Protein AF-0000000084718326 (afdb_homodimer)

Organism: Cystobacter fuscus (strain ATCC 25194 / DSM 2262 / NBRC 100088 / M29) (NCBI:txid1242864)

Structure (mmCIF, N/CA/C/O backbone):
data_AF-0000000084718326-model_v1
#
loop_
_entity.id
_entity.type
_entity.pdbx_description
1 polymer 'Peptidase M28'
#
loop_
_atom_site.group_PDB
_atom_site.id
_atom_site.type_symbol
_atom_site.label_atom_id
_atom_site.label_alt_id
_atom_site.label_comp_id
_atom_site.label_asym_id
_atom_site.label_entity_id
_atom_site.label_seq_id
_atom_site.pdbx_PDB_ins_code
_atom_site.Cartn_x
_atom_site.Cartn_y
_atom_site.Cartn_z
_atom_site.occupancy
_atom_site.B_iso_or_equiv
_atom_site.auth_seq_id
_atom_site.auth_comp_id
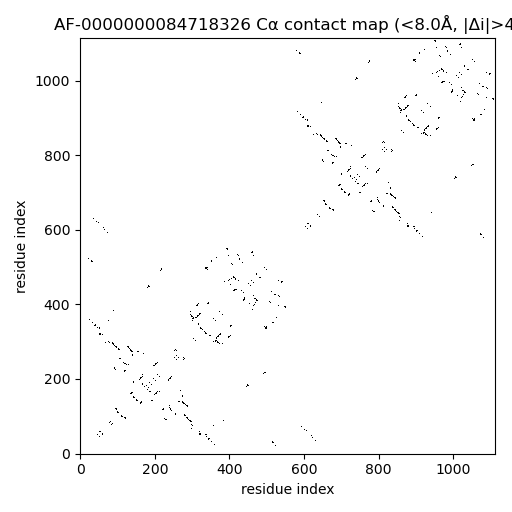_atom_site.auth_asym_id
_atom_site.auth_atom_id
_atom_site.pdbx_PDB_model_num
ATOM 1 N N . MET A 1 1 ? 69.438 -45 -47.719 1 23.23 1 MET A N 1
ATOM 2 C CA . MET A 1 1 ? 68.438 -45.438 -46.719 1 23.23 1 MET A CA 1
ATOM 3 C C . MET A 1 1 ? 68.25 -44.344 -45.688 1 23.23 1 MET A C 1
ATOM 5 O O . MET A 1 1 ? 68.75 -44.406 -44.562 1 23.23 1 MET A O 1
ATOM 9 N N . LYS A 1 2 ? 68.438 -43.062 -46.219 1 29.95 2 LYS A N 1
ATOM 10 C CA . LYS A 1 2 ? 68.375 -41.75 -45.594 1 29.95 2 LYS A CA 1
ATOM 11 C C . LYS A 1 2 ? 67.062 -41.531 -44.875 1 29.95 2 LYS A C 1
ATOM 13 O O . LYS A 1 2 ? 66 -41.469 -45.5 1 29.95 2 LYS A O 1
ATOM 18 N N . ARG A 1 3 ? 67 -42.156 -43.594 1 30.72 3 ARG A N 1
ATOM 19 C CA . ARG A 1 3 ? 65.812 -42.25 -42.656 1 30.72 3 ARG A CA 1
ATOM 20 C C . ARG A 1 3 ? 65.312 -40.875 -42.281 1 30.72 3 ARG A C 1
ATOM 22 O O . ARG A 1 3 ? 66.062 -40.031 -41.812 1 30.72 3 ARG A O 1
ATOM 29 N N . LEU A 1 4 ? 64.375 -40.375 -42.969 1 36.91 4 LEU A N 1
ATOM 30 C CA . LEU A 1 4 ? 63.688 -39.094 -42.781 1 36.91 4 LEU A CA 1
ATOM 31 C C . LEU A 1 4 ? 63.062 -39.031 -41.406 1 36.91 4 LEU A C 1
ATOM 33 O O . LEU A 1 4 ? 62.344 -39.938 -41 1 36.91 4 LEU A O 1
ATOM 37 N N . PRO A 1 5 ? 63.688 -38.281 -40.438 1 38.78 5 PRO A N 1
ATOM 38 C CA . PRO A 1 5 ? 63.188 -38.094 -39.062 1 38.78 5 PRO A CA 1
ATOM 39 C C . PRO A 1 5 ? 61.781 -37.531 -39 1 38.78 5 PRO A C 1
ATOM 41 O O . PRO A 1 5 ? 61.406 -36.688 -39.812 1 38.78 5 PRO A O 1
ATOM 44 N N . LEU A 1 6 ? 60.781 -38.375 -38.719 1 34.12 6 LEU A N 1
ATOM 45 C CA . LEU A 1 6 ? 59.375 -38.062 -38.469 1 34.12 6 LEU A CA 1
ATOM 46 C C . LEU A 1 6 ? 59.219 -37 -37.375 1 34.12 6 LEU A C 1
ATOM 48 O O . LEU A 1 6 ? 59.688 -37.219 -36.25 1 34.12 6 LEU A O 1
ATOM 52 N N . LEU A 1 7 ? 59.156 -35.688 -37.719 1 36.22 7 LEU A N 1
ATOM 53 C CA . LEU A 1 7 ? 58.875 -34.531 -36.875 1 36.22 7 LEU A CA 1
ATOM 54 C C . LEU A 1 7 ? 57.562 -34.719 -36.125 1 36.22 7 LEU A C 1
ATOM 56 O O . LEU A 1 7 ? 56.531 -34.906 -36.75 1 36.22 7 LEU A O 1
ATOM 60 N N . LEU A 1 8 ? 57.594 -35.281 -34.844 1 34.69 8 LEU A N 1
ATOM 61 C CA . LEU A 1 8 ? 56.5 -35.406 -33.875 1 34.69 8 LEU A CA 1
ATOM 62 C C . LEU A 1 8 ? 55.938 -34.031 -33.562 1 34.69 8 LEU A C 1
ATOM 64 O O . LEU A 1 8 ? 56.625 -33.156 -33 1 34.69 8 LEU A O 1
ATOM 68 N N . ALA A 1 9 ? 55 -33.469 -34.375 1 39.62 9 ALA A N 1
ATOM 69 C CA . ALA A 1 9 ? 54.25 -32.281 -34.031 1 39.62 9 ALA A CA 1
ATOM 70 C C . ALA A 1 9 ? 53.5 -32.438 -32.719 1 39.62 9 ALA A C 1
ATOM 72 O O . ALA A 1 9 ? 52.75 -33.406 -32.531 1 39.62 9 ALA A O 1
ATOM 73 N N . PRO A 1 10 ? 54 -31.922 -31.547 1 38.16 10 PRO A N 1
ATOM 74 C CA . PRO A 1 10 ? 53.25 -31.953 -30.297 1 38.16 10 PRO A CA 1
ATOM 75 C C . PRO A 1 10 ? 51.875 -31.297 -30.391 1 38.16 10 PRO A C 1
ATOM 77 O O . PRO A 1 10 ? 51.75 -30.203 -30.969 1 38.16 10 PRO A O 1
ATOM 80 N N . LEU A 1 11 ? 50.781 -32.062 -30.578 1 35.03 11 LEU A N 1
ATOM 81 C CA . LEU A 1 11 ? 49.406 -31.594 -30.469 1 35.03 11 LEU A CA 1
ATOM 82 C C . LEU A 1 11 ? 49.156 -30.938 -29.109 1 35.03 11 LEU A C 1
ATOM 84 O O . LEU A 1 11 ? 49.219 -31.594 -28.078 1 35.03 11 LEU A O 1
ATOM 88 N N . VAL A 1 12 ? 49.531 -29.672 -28.938 1 37.91 12 VAL A N 1
ATOM 89 C CA . VAL A 1 12 ? 49.094 -28.891 -27.781 1 37.91 12 VAL A CA 1
ATOM 90 C C . VAL A 1 12 ? 47.594 -28.906 -27.672 1 37.91 12 VAL A C 1
ATOM 92 O O . VAL A 1 12 ? 46.875 -28.391 -28.547 1 37.91 12 VAL A O 1
ATOM 95 N N . LEU A 1 13 ? 47 -30 -27.172 1 33.09 13 LEU A N 1
ATOM 96 C CA . LEU A 1 13 ? 45.625 -29.969 -26.734 1 33.09 13 LEU A CA 1
ATOM 97 C C . LEU A 1 13 ? 45.375 -28.797 -25.797 1 33.09 13 LEU A C 1
ATOM 99 O O . LEU A 1 13 ? 45.906 -28.766 -24.688 1 33.09 13 LEU A O 1
ATOM 103 N N . LEU A 1 14 ? 45.188 -27.594 -26.297 1 34.19 14 LEU A N 1
ATOM 104 C CA . LEU A 1 14 ? 44.594 -26.516 -25.516 1 34.19 14 LEU A CA 1
ATOM 105 C C . LEU A 1 14 ? 43.344 -26.984 -24.781 1 34.19 14 LEU A C 1
ATOM 107 O O . LEU A 1 14 ? 42.344 -27.281 -25.422 1 34.19 14 LEU A O 1
ATOM 111 N N . ALA A 1 15 ? 43.5 -27.656 -23.688 1 35.12 15 ALA A N 1
ATOM 112 C CA . ALA A 1 15 ? 42.406 -27.828 -22.766 1 35.12 15 ALA A CA 1
ATOM 113 C C . ALA A 1 15 ? 41.688 -26.5 -22.484 1 35.12 15 ALA A C 1
ATOM 115 O O . ALA A 1 15 ? 42.25 -25.641 -21.781 1 35.12 15 ALA A O 1
ATOM 116 N N . SER A 1 16 ? 41.031 -26.031 -23.422 1 33.62 16 SER A N 1
ATOM 117 C CA . SER A 1 16 ? 40.062 -25.031 -22.984 1 33.62 16 SER A CA 1
ATOM 118 C C . SER A 1 16 ? 39.25 -25.531 -21.797 1 33.62 16 SER A C 1
ATOM 120 O O . SER A 1 16 ? 38.344 -26.344 -21.969 1 33.62 16 SER A O 1
ATOM 122 N N . ALA A 1 17 ? 39.844 -25.922 -20.703 1 38.16 17 ALA A N 1
ATOM 123 C CA . ALA A 1 17 ? 39 -26.141 -19.547 1 38.16 17 ALA A CA 1
ATOM 124 C C . ALA A 1 17 ? 37.875 -25.094 -19.469 1 38.16 17 ALA A C 1
ATOM 126 O O . ALA A 1 17 ? 38.156 -23.891 -19.469 1 38.16 17 ALA A O 1
ATOM 127 N N . ALA A 1 18 ? 36.719 -25.359 -19.844 1 39.72 18 ALA A N 1
ATOM 128 C CA . ALA A 1 18 ? 35.5 -24.625 -19.484 1 39.72 18 ALA A CA 1
ATOM 129 C C . ALA A 1 18 ? 35.562 -24.172 -18.031 1 39.72 18 ALA A C 1
ATOM 131 O O . ALA A 1 18 ? 35.375 -24.969 -17.109 1 39.72 18 ALA A O 1
ATOM 132 N N . ARG A 1 19 ? 36.438 -23.344 -17.531 1 41.5 19 ARG A N 1
ATOM 133 C CA . ARG A 1 19 ? 36.438 -22.766 -16.203 1 41.5 19 ARG A CA 1
ATOM 134 C C . ARG A 1 19 ? 35 -22.422 -15.766 1 41.5 19 ARG A C 1
ATOM 136 O O . ARG A 1 19 ? 34.312 -21.641 -16.422 1 41.5 19 ARG A O 1
ATOM 143 N N . ALA A 1 20 ? 34.406 -23.297 -15.141 1 49.53 20 ALA A N 1
ATOM 144 C CA . ALA A 1 20 ? 33.188 -22.922 -14.414 1 49.53 20 ALA A CA 1
ATOM 145 C C . ALA A 1 20 ? 33.25 -21.469 -13.922 1 49.53 20 ALA A C 1
ATOM 147 O O . ALA A 1 20 ? 34.156 -21.125 -13.133 1 49.53 20 ALA A O 1
ATOM 148 N N . GLN A 1 21 ? 32.781 -20.531 -14.688 1 64.25 21 GLN A N 1
ATOM 149 C CA . GLN A 1 21 ? 32.906 -19.109 -14.391 1 64.25 21 GLN A CA 1
ATOM 150 C C . GLN A 1 21 ? 32.469 -18.797 -12.961 1 64.25 21 GLN A C 1
ATOM 152 O O . GLN A 1 21 ? 31.328 -19.062 -12.586 1 64.25 21 GLN A O 1
ATOM 157 N N . SER A 1 22 ? 33.375 -18.688 -12.008 1 82.38 22 SER A N 1
ATOM 158 C CA . SER A 1 22 ? 33.188 -18.281 -10.617 1 82.38 22 SER A CA 1
ATOM 159 C C . SER A 1 22 ? 32.312 -17.031 -10.523 1 82.38 22 SER A C 1
ATOM 161 O O . SER A 1 22 ? 32.312 -16.203 -11.43 1 82.38 22 SER A O 1
ATOM 163 N N . THR A 1 23 ? 31.297 -17.047 -9.609 1 93.31 23 THR A N 1
ATOM 164 C CA . THR A 1 23 ? 30.438 -15.883 -9.352 1 93.31 23 THR A CA 1
ATOM 165 C C . THR A 1 23 ? 31.281 -14.633 -9.117 1 93.31 23 THR A C 1
ATOM 167 O O . THR A 1 23 ? 32.188 -14.641 -8.273 1 93.31 23 THR A O 1
ATOM 170 N N . PRO A 1 24 ? 31.125 -13.641 -9.883 1 96.12 24 PRO A N 1
ATOM 171 C CA . PRO A 1 24 ? 31.859 -12.391 -9.672 1 96.12 24 PRO A CA 1
ATOM 172 C C . PRO A 1 24 ? 31.672 -11.828 -8.258 1 96.12 24 PRO A C 1
ATOM 174 O O . PRO A 1 24 ? 30.594 -11.969 -7.68 1 96.12 24 PRO A O 1
ATOM 177 N N . PRO A 1 25 ? 32.719 -11.141 -7.719 1 97 25 PRO A N 1
ATOM 178 C CA . PRO A 1 25 ? 32.625 -10.602 -6.359 1 97 25 PRO A CA 1
ATOM 179 C C . PRO A 1 25 ? 31.453 -9.664 -6.156 1 97 25 PRO A C 1
ATOM 181 O O . PRO A 1 25 ? 30.812 -9.68 -5.098 1 97 25 PRO A O 1
ATOM 184 N N . ALA A 1 26 ? 31.125 -8.836 -7.121 1 97.69 26 ALA A N 1
ATOM 185 C CA . ALA A 1 26 ? 30.016 -7.906 -7.008 1 97.69 26 ALA A CA 1
ATOM 186 C C . ALA A 1 26 ? 28.688 -8.648 -6.848 1 97.69 26 ALA A C 1
ATOM 188 O O . ALA A 1 26 ? 27.812 -8.219 -6.09 1 97.69 26 ALA A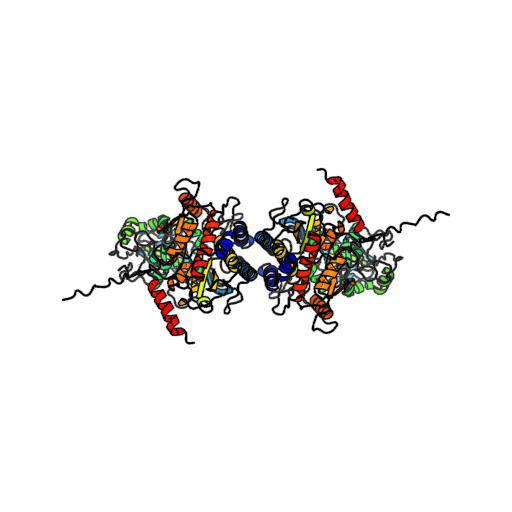 O 1
ATOM 189 N N . GLU A 1 27 ? 28.562 -9.711 -7.578 1 98.06 27 GLU A N 1
ATOM 190 C CA . GLU A 1 27 ? 27.344 -10.516 -7.477 1 98.06 27 GLU A CA 1
ATOM 191 C C . GLU A 1 27 ? 27.281 -11.234 -6.133 1 98.06 27 GLU A C 1
ATOM 193 O O . GLU A 1 27 ? 26.203 -11.367 -5.551 1 98.06 27 GLU A O 1
ATOM 198 N N . LYS A 1 28 ? 28.438 -11.719 -5.625 1 97.5 28 LYS A N 1
ATOM 199 C CA . LYS A 1 28 ? 28.469 -12.328 -4.301 1 97.5 28 LYS A CA 1
ATOM 200 C C . LYS A 1 28 ? 28.062 -11.336 -3.221 1 97.5 28 LYS A C 1
ATOM 202 O O . LYS A 1 28 ? 27.297 -11.68 -2.312 1 97.5 28 LYS A O 1
ATOM 207 N N . ALA A 1 29 ? 28.578 -10.117 -3.348 1 97.56 29 ALA A N 1
ATOM 208 C CA . ALA A 1 29 ? 28.25 -9.07 -2.387 1 97.56 29 ALA A CA 1
ATOM 209 C C . ALA A 1 29 ? 26.766 -8.734 -2.441 1 97.56 29 ALA A C 1
ATOM 211 O O . ALA A 1 29 ? 26.125 -8.547 -1.402 1 97.56 29 ALA A O 1
ATOM 212 N N . ALA A 1 30 ? 26.219 -8.586 -3.65 1 98 30 ALA A N 1
ATOM 213 C CA . ALA A 1 30 ? 24.781 -8.312 -3.816 1 98 30 ALA A CA 1
ATOM 214 C C . ALA A 1 30 ? 23.938 -9.438 -3.221 1 98 30 ALA A C 1
ATOM 216 O O . ALA A 1 30 ? 22.938 -9.18 -2.559 1 98 30 ALA A O 1
ATOM 217 N N . ALA A 1 31 ? 24.344 -10.68 -3.469 1 98.12 31 ALA A N 1
ATOM 218 C CA . ALA A 1 31 ? 23.625 -11.828 -2.912 1 98.12 31 ALA A CA 1
ATOM 219 C C . ALA A 1 31 ? 23.641 -11.789 -1.387 1 98.12 31 ALA A C 1
ATOM 221 O O . ALA A 1 31 ? 22.625 -12.102 -0.746 1 98.12 31 ALA A O 1
ATOM 222 N N . ARG A 1 32 ? 24.75 -11.414 -0.771 1 96.69 32 ARG A N 1
ATOM 223 C CA . ARG A 1 32 ? 24.891 -11.352 0.68 1 96.69 32 ARG A CA 1
ATOM 224 C C . ARG A 1 32 ? 24.047 -10.234 1.274 1 96.69 32 ARG A C 1
ATOM 226 O O . ARG A 1 32 ? 23.672 -10.289 2.449 1 96.69 32 ARG A O 1
ATOM 233 N N . SER A 1 33 ? 23.719 -9.258 0.434 1 96.62 33 SER A N 1
ATOM 234 C CA . SER A 1 33 ? 22.984 -8.102 0.922 1 96.62 33 SER A CA 1
ATOM 235 C C . SER A 1 33 ? 21.484 -8.414 1.039 1 96.62 33 SER A C 1
ATOM 237 O O . SER A 1 33 ? 20.734 -7.652 1.641 1 96.62 33 SER A O 1
ATOM 239 N N . LEU A 1 34 ? 21.062 -9.516 0.411 1 98 34 LEU A N 1
ATOM 240 C CA . LEU A 1 34 ? 19.672 -9.93 0.571 1 98 34 LEU A CA 1
ATOM 241 C C . LEU A 1 34 ? 19.344 -10.188 2.039 1 98 34 LEU A C 1
ATOM 243 O O . LEU A 1 34 ? 20.172 -10.703 2.783 1 98 34 LEU A O 1
ATOM 247 N N . ASP A 1 35 ? 18.094 -9.797 2.48 1 97.06 35 ASP A N 1
ATOM 248 C CA . ASP A 1 35 ? 17.812 -9.758 3.91 1 97.06 35 ASP A CA 1
ATOM 249 C C . ASP A 1 35 ? 16.406 -10.289 4.207 1 97.06 35 ASP A C 1
ATOM 251 O O . ASP A 1 35 ? 15.445 -9.953 3.514 1 97.06 35 ASP A O 1
ATOM 255 N N . ALA A 1 36 ? 16.359 -11.133 5.258 1 97.69 36 ALA A N 1
ATOM 256 C CA . ALA A 1 36 ? 15.094 -11.758 5.652 1 97.69 36 ALA A CA 1
ATOM 257 C C . ALA A 1 36 ? 14.094 -10.703 6.137 1 97.69 36 ALA A C 1
ATOM 259 O O . ALA A 1 36 ? 12.891 -10.844 5.926 1 97.69 36 ALA A O 1
ATOM 260 N N . SER A 1 37 ? 14.547 -9.641 6.75 1 97.19 37 SER A N 1
ATOM 261 C CA . SER A 1 37 ? 13.656 -8.609 7.266 1 97.19 37 SER A CA 1
ATOM 262 C C . SER A 1 37 ? 12.93 -7.887 6.133 1 97.19 37 SER A C 1
ATOM 264 O O . SER A 1 37 ? 11.781 -7.473 6.285 1 97.19 37 SER A O 1
ATOM 266 N N . ARG A 1 38 ? 13.625 -7.684 5.027 1 98.31 38 ARG A N 1
ATOM 267 C CA . ARG A 1 38 ? 12.992 -7.055 3.873 1 98.31 38 ARG A CA 1
ATOM 268 C C . ARG A 1 38 ? 11.969 -7.984 3.23 1 98.31 38 ARG A C 1
ATOM 270 O O . ARG A 1 38 ? 10.906 -7.539 2.795 1 98.31 38 ARG A O 1
ATOM 277 N N . LEU A 1 39 ? 12.312 -9.32 3.18 1 98.75 39 LEU A N 1
ATOM 278 C CA . LEU A 1 39 ? 11.32 -10.281 2.725 1 98.75 39 LEU A CA 1
ATOM 279 C C . LEU A 1 39 ? 10.055 -10.203 3.572 1 98.75 39 LEU A C 1
ATOM 281 O O . LEU A 1 39 ? 8.953 -10.086 3.037 1 98.75 39 LEU A O 1
ATOM 285 N N . ARG A 1 40 ? 10.258 -10.273 4.863 1 98.38 40 ARG A N 1
ATOM 286 C CA . ARG A 1 40 ? 9.133 -10.25 5.789 1 98.38 40 ARG A CA 1
ATOM 287 C C . ARG A 1 40 ? 8.312 -8.977 5.625 1 98.38 40 ARG A C 1
ATOM 289 O O . ARG A 1 40 ? 7.078 -9.016 5.684 1 98.38 40 ARG A O 1
ATOM 296 N N . ALA A 1 41 ? 8.969 -7.809 5.445 1 98.56 41 ALA A N 1
ATOM 297 C CA . ALA A 1 41 ? 8.273 -6.535 5.285 1 98.56 41 ALA A CA 1
ATOM 298 C C . ALA A 1 41 ? 7.316 -6.578 4.098 1 98.56 41 ALA A C 1
ATOM 300 O O . ALA A 1 41 ? 6.152 -6.184 4.219 1 98.56 41 ALA A O 1
ATOM 301 N N . HIS A 1 42 ? 7.801 -7.031 2.924 1 98.88 42 HIS A N 1
ATOM 302 C CA . HIS A 1 42 ? 6.961 -7.133 1.735 1 98.88 42 HIS A CA 1
ATOM 303 C C . HIS A 1 42 ? 5.809 -8.102 1.961 1 98.88 42 HIS A C 1
ATOM 305 O O . HIS A 1 42 ? 4.672 -7.832 1.56 1 98.88 42 HIS A O 1
ATOM 311 N N . ILE A 1 43 ? 6.098 -9.258 2.602 1 98.94 43 ILE A N 1
ATOM 312 C CA . ILE A 1 43 ? 5.082 -10.289 2.814 1 98.94 43 ILE A CA 1
ATOM 313 C C . ILE A 1 43 ? 3.984 -9.742 3.729 1 98.94 43 ILE A C 1
ATOM 315 O O . ILE A 1 43 ? 2.795 -9.914 3.451 1 98.94 43 ILE A O 1
ATOM 319 N N . GLU A 1 44 ? 4.359 -9.094 4.801 1 98.62 44 GLU A N 1
ATOM 320 C CA . GLU A 1 44 ? 3.395 -8.547 5.754 1 98.62 44 GLU A CA 1
ATOM 321 C C . GLU A 1 44 ? 2.482 -7.52 5.09 1 98.62 44 GLU A C 1
ATOM 323 O O . GLU A 1 44 ? 1.295 -7.438 5.406 1 98.62 44 GLU A O 1
ATOM 328 N N . PHE A 1 45 ? 2.99 -6.691 4.191 1 98.81 45 PHE A N 1
ATOM 329 C CA . PHE A 1 45 ? 2.146 -5.746 3.475 1 98.81 45 PHE A CA 1
ATOM 330 C C . PHE A 1 45 ? 1.185 -6.473 2.543 1 98.81 45 PHE A C 1
ATOM 332 O O . PHE A 1 45 ? -0.03 -6.281 2.621 1 98.81 45 PHE A O 1
ATOM 339 N N . LEU A 1 46 ? 1.708 -7.375 1.675 1 98.94 46 LEU A N 1
ATOM 340 C CA . LEU A 1 46 ? 0.943 -8 0.603 1 98.94 46 LEU A CA 1
ATOM 341 C C . LEU A 1 46 ? -0.072 -8.992 1.166 1 98.94 46 LEU A C 1
ATOM 343 O O . LEU A 1 46 ? -1.12 -9.227 0.561 1 98.94 46 LEU A O 1
ATOM 347 N N . ALA A 1 47 ? 0.21 -9.586 2.33 1 98.81 47 ALA A N 1
ATOM 348 C CA . ALA A 1 47 ? -0.671 -10.586 2.918 1 98.81 47 ALA A CA 1
ATOM 349 C C . ALA A 1 47 ? -1.554 -9.977 4 1 98.81 47 ALA A C 1
ATOM 351 O O . ALA A 1 47 ? -2.217 -10.695 4.754 1 98.81 47 ALA A O 1
ATOM 352 N N . SER A 1 48 ? -1.545 -8.617 4.137 1 98.62 48 SER A N 1
ATOM 353 C CA . SER A 1 48 ? -2.365 -7.941 5.137 1 98.62 48 SER A CA 1
ATOM 354 C C . SER A 1 48 ? -3.852 -8.117 4.84 1 98.62 48 SER A C 1
ATOM 356 O O . SER A 1 48 ? -4.258 -8.141 3.678 1 98.62 48 SER A O 1
ATOM 358 N N . ASP A 1 49 ? -4.676 -8.156 5.902 1 98.19 49 ASP A N 1
ATOM 359 C CA . ASP A 1 49 ? -6.129 -8.156 5.758 1 98.19 49 ASP A CA 1
ATOM 360 C C . ASP A 1 49 ? -6.598 -6.957 4.938 1 98.19 49 ASP A C 1
ATOM 362 O O . ASP A 1 49 ? -7.613 -7.031 4.246 1 98.19 49 ASP A O 1
ATOM 366 N N . LEU A 1 50 ? -5.855 -5.91 4.961 1 98.38 50 LEU A N 1
ATOM 367 C CA . LEU A 1 50 ? -6.234 -4.668 4.297 1 98.38 50 LEU A CA 1
ATOM 368 C C . LEU A 1 50 ? -6.242 -4.84 2.781 1 98.38 50 LEU A C 1
ATOM 370 O O . LEU A 1 50 ? -6.848 -4.039 2.064 1 98.38 50 LEU A O 1
ATOM 374 N N . LEU A 1 51 ? -5.559 -5.844 2.254 1 98.69 51 LEU A N 1
ATOM 375 C CA . LEU A 1 51 ? -5.551 -6.086 0.814 1 98.69 51 LEU A CA 1
ATOM 376 C C . LEU A 1 51 ? -6.598 -7.125 0.431 1 98.69 51 LEU A C 1
ATOM 378 O O . LEU A 1 51 ? -6.703 -7.504 -0.737 1 98.69 51 LEU A O 1
ATOM 382 N N . GLU A 1 52 ? -7.293 -7.699 1.37 1 97.69 52 GLU A N 1
ATOM 383 C CA . GLU A 1 52 ? -8.5 -8.5 1.188 1 97.69 52 GLU A CA 1
ATOM 384 C C . GLU A 1 52 ? -8.227 -9.727 0.323 1 97.69 52 GLU A C 1
ATOM 386 O O . GLU A 1 52 ? -9.039 -10.086 -0.533 1 97.69 52 GLU A O 1
ATOM 391 N N . GLY A 1 53 ? -7.039 -10.297 0.453 1 98.12 53 GLY A N 1
ATOM 392 C CA . GLY A 1 53 ? -6.73 -11.578 -0.173 1 98.12 53 GLY A CA 1
ATOM 393 C C . GLY A 1 53 ? -6.355 -11.453 -1.637 1 98.12 53 GLY A C 1
ATOM 394 O O . GLY A 1 53 ? -6.195 -12.453 -2.332 1 98.12 53 GLY A O 1
ATOM 395 N N . ARG A 1 54 ? -6.316 -10.266 -2.234 1 98.5 54 ARG A N 1
ATOM 396 C CA . ARG A 1 54 ? -5.805 -9.945 -3.564 1 98.5 54 ARG A CA 1
ATOM 397 C C . ARG A 1 54 ? -6.508 -10.773 -4.633 1 98.5 54 ARG A C 1
ATOM 399 O O . ARG A 1 54 ? -5.863 -11.266 -5.562 1 98.5 54 ARG A O 1
ATOM 406 N N . GLY A 1 55 ? -7.832 -10.961 -4.512 1 97.19 55 GLY A N 1
ATOM 407 C CA . GLY A 1 55 ? -8.578 -11.609 -5.57 1 97.19 55 GLY A CA 1
ATOM 408 C C . GLY A 1 55 ? -8.547 -10.852 -6.883 1 97.19 55 GLY A C 1
ATOM 409 O O . GLY A 1 55 ? -8.578 -9.617 -6.895 1 97.19 55 GLY A O 1
ATOM 410 N N . PRO A 1 56 ? -8.398 -11.539 -8.008 1 96.62 56 PRO A N 1
ATOM 411 C CA . PRO A 1 56 ? -8.328 -10.852 -9.297 1 96.62 56 PRO A CA 1
ATOM 412 C C . PRO A 1 56 ? -9.461 -9.859 -9.508 1 96.62 56 PRO A C 1
ATOM 414 O O . PRO A 1 56 ? -10.625 -10.172 -9.227 1 96.62 56 PRO A O 1
ATOM 417 N N . GLY A 1 57 ? -9.078 -8.688 -9.977 1 95.75 57 GLY A N 1
ATOM 418 C CA . GLY A 1 57 ? -10.047 -7.672 -10.344 1 95.75 57 GLY A CA 1
ATOM 419 C C . GLY A 1 57 ? -10.641 -6.953 -9.148 1 95.75 57 GLY A C 1
ATOM 420 O O . GLY A 1 57 ? -11.562 -6.145 -9.297 1 95.75 57 GLY A O 1
ATOM 421 N N . THR A 1 58 ? -10.242 -7.246 -7.938 1 96.44 58 THR A N 1
ATOM 422 C CA . THR A 1 58 ? -10.75 -6.602 -6.73 1 96.44 58 THR A CA 1
ATOM 423 C C . THR A 1 58 ? -9.867 -5.418 -6.336 1 96.44 58 THR A C 1
ATOM 425 O O . THR A 1 58 ? -8.82 -5.188 -6.945 1 96.44 58 THR A O 1
ATOM 428 N N . ARG A 1 59 ? -10.328 -4.664 -5.328 1 96.62 59 ARG A N 1
ATOM 429 C CA . ARG A 1 59 ? -9.531 -3.568 -4.781 1 96.62 59 ARG A CA 1
ATOM 430 C C . ARG A 1 59 ? -8.203 -4.074 -4.227 1 96.62 59 ARG A C 1
ATOM 432 O O . ARG A 1 59 ? -7.176 -3.414 -4.367 1 96.62 59 ARG A O 1
ATOM 439 N N . GLY A 1 60 ? -8.25 -5.234 -3.535 1 98.25 60 GLY A N 1
ATOM 440 C CA . GLY A 1 60 ? -7.008 -5.816 -3.043 1 98.25 60 GLY A CA 1
ATOM 441 C C . GLY A 1 60 ? -6.02 -6.137 -4.148 1 98.25 60 GLY A C 1
ATOM 442 O O . GLY A 1 60 ? -4.812 -5.934 -3.984 1 98.25 60 GLY A O 1
ATOM 443 N N . ASP A 1 61 ? -6.539 -6.637 -5.301 1 98.31 61 ASP A N 1
ATOM 444 C CA . ASP A 1 61 ? -5.734 -6.883 -6.492 1 98.31 61 ASP A CA 1
ATOM 445 C C . ASP A 1 61 ? -5.086 -5.594 -6.992 1 98.31 61 ASP A C 1
ATOM 447 O O . ASP A 1 61 ? -3.879 -5.555 -7.234 1 98.31 61 ASP A O 1
ATOM 451 N N . ALA A 1 62 ? -5.855 -4.543 -7.098 1 98.5 62 ALA A N 1
ATOM 452 C CA . ALA A 1 62 ? -5.367 -3.254 -7.578 1 98.5 62 ALA A CA 1
ATOM 453 C C . ALA A 1 62 ? -4.32 -2.674 -6.633 1 98.5 62 ALA A C 1
ATOM 455 O O . ALA A 1 62 ? -3.334 -2.082 -7.078 1 98.5 62 ALA A O 1
ATOM 456 N N . LEU A 1 63 ? -4.5 -2.797 -5.332 1 98.81 63 LEU A N 1
ATOM 457 C CA . LEU A 1 63 ? -3.555 -2.307 -4.336 1 98.81 63 LEU A CA 1
ATOM 458 C C . LEU A 1 63 ? -2.225 -3.047 -4.438 1 98.81 63 LEU A C 1
ATOM 460 O O . LEU A 1 63 ? -1.159 -2.438 -4.324 1 98.81 63 LEU A O 1
ATOM 464 N N . ALA A 1 64 ? -2.289 -4.363 -4.613 1 98.88 64 ALA A N 1
ATOM 465 C CA . ALA A 1 64 ? -1.061 -5.137 -4.785 1 98.88 64 ALA A CA 1
ATOM 466 C C . ALA A 1 64 ? -0.283 -4.664 -6.012 1 98.88 64 ALA A C 1
ATOM 468 O O . ALA A 1 64 ? 0.935 -4.48 -5.945 1 98.88 64 ALA A O 1
ATOM 469 N N . GLN A 1 65 ? -1.008 -4.473 -7.141 1 98.88 65 GLN A N 1
ATOM 470 C CA . GLN A 1 65 ? -0.385 -3.98 -8.367 1 98.88 65 GLN A CA 1
ATOM 471 C C . GLN A 1 65 ? 0.297 -2.635 -8.133 1 98.88 65 GLN A C 1
ATOM 473 O O . GLN A 1 65 ? 1.454 -2.445 -8.508 1 98.88 65 GLN A O 1
ATOM 478 N N . LEU A 1 66 ? -0.418 -1.754 -7.508 1 98.81 66 LEU A N 1
ATOM 479 C CA . LEU A 1 66 ? 0.102 -0.415 -7.258 1 98.81 66 LEU A CA 1
ATOM 480 C C . LEU A 1 66 ? 1.331 -0.469 -6.355 1 98.81 66 LEU A C 1
ATOM 482 O O . LEU A 1 66 ? 2.309 0.247 -6.59 1 98.81 66 LEU A O 1
ATOM 486 N N . TYR A 1 67 ? 1.284 -1.246 -5.25 1 98.88 67 TYR A N 1
ATOM 487 C CA . TYR A 1 67 ? 2.416 -1.405 -4.34 1 98.88 67 TYR A CA 1
ATOM 488 C C . TYR A 1 67 ? 3.648 -1.902 -5.09 1 98.88 67 TYR A C 1
ATOM 490 O O . TYR A 1 67 ? 4.738 -1.347 -4.938 1 98.88 67 TYR A O 1
ATOM 498 N N . ILE A 1 68 ? 3.475 -2.953 -5.922 1 98.94 68 ILE A N 1
ATOM 499 C CA . ILE A 1 68 ? 4.586 -3.549 -6.656 1 98.94 68 ILE A CA 1
ATOM 500 C C . ILE A 1 68 ? 5.145 -2.539 -7.656 1 98.94 68 ILE A C 1
ATOM 502 O O . ILE A 1 68 ? 6.359 -2.371 -7.766 1 98.94 68 ILE A O 1
ATOM 506 N N . ALA A 1 69 ? 4.277 -1.899 -8.422 1 98.81 69 ALA A N 1
ATOM 507 C CA . ALA A 1 69 ? 4.711 -0.856 -9.344 1 98.81 69 ALA A CA 1
ATOM 508 C C . ALA A 1 69 ? 5.527 0.214 -8.625 1 98.81 69 ALA A C 1
ATOM 510 O O . ALA A 1 69 ? 6.555 0.666 -9.133 1 98.81 69 ALA A O 1
ATOM 511 N N . THR A 1 70 ? 5.043 0.628 -7.441 1 98.81 70 THR A N 1
ATOM 512 C CA . THR A 1 70 ? 5.738 1.629 -6.641 1 98.81 70 THR A CA 1
ATOM 513 C C . THR A 1 70 ? 7.129 1.138 -6.25 1 98.81 70 THR A C 1
ATOM 515 O O . THR A 1 70 ? 8.109 1.874 -6.371 1 98.81 70 THR A O 1
ATOM 518 N N . GLN A 1 71 ? 7.223 -0.115 -5.797 1 98.88 71 GLN A N 1
ATOM 519 C CA . GLN A 1 71 ? 8.523 -0.68 -5.453 1 98.88 71 GLN A CA 1
ATOM 520 C C . GLN A 1 71 ? 9.453 -0.694 -6.66 1 98.88 71 GLN A C 1
ATOM 522 O O . GLN A 1 71 ? 10.648 -0.396 -6.535 1 98.88 71 GLN A O 1
ATOM 527 N N . PHE A 1 72 ? 8.906 -1.092 -7.875 1 98.81 72 PHE A N 1
ATOM 528 C CA . PHE A 1 72 ? 9.711 -1.074 -9.094 1 98.81 72 PHE A CA 1
ATOM 529 C C . PHE A 1 72 ? 10.242 0.325 -9.367 1 98.81 72 PHE A C 1
ATOM 531 O O . PHE A 1 72 ? 11.43 0.494 -9.68 1 98.81 72 PHE A O 1
ATOM 538 N N . GLN A 1 73 ? 9.406 1.29 -9.227 1 98.5 73 GLN A N 1
ATOM 539 C CA . GLN A 1 73 ? 9.797 2.672 -9.469 1 98.5 73 GLN A CA 1
ATOM 540 C C . GLN A 1 73 ? 10.844 3.133 -8.461 1 98.5 73 GLN A C 1
ATOM 542 O O . GLN A 1 73 ? 11.812 3.803 -8.82 1 98.5 73 GLN A O 1
ATOM 547 N N . LEU A 1 74 ? 10.672 2.824 -7.191 1 98.56 74 LEU A N 1
ATOM 548 C CA . LEU A 1 74 ? 11.609 3.195 -6.137 1 98.56 74 LEU A CA 1
ATOM 549 C C . LEU A 1 74 ? 12.984 2.586 -6.391 1 98.56 74 LEU A C 1
ATOM 551 O O . LEU A 1 74 ? 14.008 3.166 -6.02 1 98.56 74 LEU A O 1
ATOM 555 N N . LEU A 1 75 ? 13.023 1.389 -7.07 1 98.19 75 LEU A N 1
ATOM 556 C CA . LEU A 1 75 ? 14.273 0.694 -7.367 1 98.19 75 LEU A CA 1
ATOM 557 C C . LEU A 1 75 ? 14.898 1.227 -8.656 1 98.19 75 LEU A C 1
ATOM 559 O O . LEU A 1 75 ? 15.992 0.804 -9.039 1 98.19 75 LEU A O 1
ATOM 563 N N . GLY A 1 76 ? 14.188 2.125 -9.367 1 97.44 76 GLY A N 1
ATOM 564 C CA . GLY A 1 76 ? 14.711 2.727 -10.586 1 97.44 76 GLY A CA 1
ATOM 565 C C . GLY A 1 76 ? 14.484 1.874 -11.812 1 97.44 76 GLY A C 1
ATOM 566 O O . GLY A 1 76 ? 15.102 2.104 -12.859 1 97.44 76 GLY A O 1
ATOM 567 N N . LEU A 1 77 ? 13.641 0.812 -11.695 1 98.44 77 LEU A N 1
ATOM 568 C CA . LEU A 1 77 ? 13.281 0.04 -12.875 1 98.44 77 LEU A CA 1
ATOM 569 C C . LEU A 1 77 ? 12.438 0.878 -13.836 1 98.44 77 LEU A C 1
ATOM 571 O O . LEU A 1 77 ? 11.789 1.839 -13.422 1 98.44 77 LEU A O 1
ATOM 575 N N . GLN A 1 78 ? 12.477 0.5 -15.133 1 97.56 78 GLN A N 1
ATOM 576 C CA . GLN A 1 78 ? 11.75 1.243 -16.156 1 97.56 78 GLN A CA 1
ATOM 577 C C . GLN A 1 78 ? 10.438 0.553 -16.5 1 97.56 78 GLN A C 1
ATOM 579 O O . GLN A 1 78 ? 10.367 -0.677 -16.547 1 97.56 78 GLN A O 1
ATOM 584 N N . PRO A 1 79 ? 9.391 1.373 -16.688 1 96.12 79 PRO A N 1
ATOM 585 C CA . PRO A 1 79 ? 8.164 0.774 -17.219 1 96.12 79 PRO A CA 1
ATOM 586 C C . PRO A 1 79 ? 8.336 0.257 -18.641 1 96.12 79 PRO A C 1
ATOM 588 O O . PRO A 1 79 ? 9.289 0.637 -19.344 1 96.12 79 PRO A O 1
ATOM 591 N N . MET A 1 80 ? 7.457 -0.572 -18.984 1 90.75 80 MET A N 1
ATOM 592 C CA . MET A 1 80 ? 7.48 -1.061 -20.359 1 90.75 80 MET A CA 1
ATOM 593 C C . MET A 1 80 ? 6.773 -0.087 -21.297 1 90.75 80 MET A C 1
ATOM 595 O O . MET A 1 80 ? 5.734 0.476 -20.938 1 90.75 80 MET A O 1
ATOM 599 N N . PRO A 1 81 ? 7.281 0.22 -22.453 1 79.5 81 PRO A N 1
ATOM 600 C CA . PRO A 1 81 ? 6.719 1.213 -23.359 1 79.5 81 PRO A CA 1
ATOM 601 C C . PRO A 1 81 ? 5.266 0.92 -23.734 1 79.5 81 PRO A C 1
ATOM 603 O O . PRO A 1 81 ? 4.445 1.84 -23.797 1 79.5 81 PRO A O 1
ATOM 606 N N . ALA A 1 82 ? 4.91 -0.235 -24.047 1 72.19 82 ALA A N 1
ATOM 607 C CA . ALA A 1 82 ? 3.566 -0.521 -24.547 1 72.19 82 ALA A CA 1
ATOM 608 C C . ALA A 1 82 ? 2.584 -0.695 -23.391 1 72.19 82 ALA A C 1
ATOM 610 O O . ALA A 1 82 ? 1.385 -0.878 -23.609 1 72.19 82 ALA A O 1
ATOM 611 N N . GLY A 1 83 ? 2.955 -0.353 -22.234 1 81.62 83 GLY A N 1
ATOM 612 C CA . GLY A 1 83 ? 2.061 -0.502 -21.109 1 81.62 83 GLY A CA 1
ATOM 613 C C . GLY A 1 83 ? 1.578 0.823 -20.547 1 81.62 83 GLY A C 1
ATOM 614 O O . GLY A 1 83 ? 1.659 1.853 -21.219 1 81.62 83 GLY A O 1
ATOM 615 N N . ARG A 1 84 ? 0.788 0.76 -19.562 1 88.25 84 ARG A N 1
ATOM 616 C CA . ARG A 1 84 ? 0.411 1.913 -18.75 1 88.25 84 ARG A CA 1
ATOM 617 C C . ARG A 1 84 ? 1.279 2.01 -17.5 1 88.25 84 ARG A C 1
ATOM 619 O O . ARG A 1 84 ? 0.929 1.464 -16.453 1 88.25 84 ARG A O 1
ATOM 626 N N . GLY A 1 85 ? 2.33 2.746 -17.672 1 94.12 85 GLY A N 1
ATOM 627 C CA . GLY A 1 85 ? 3.316 2.699 -16.609 1 94.12 85 GLY A CA 1
ATOM 628 C C . GLY A 1 85 ? 3.938 1.327 -16.438 1 94.12 85 GLY A C 1
ATOM 629 O O . GLY A 1 85 ? 4.441 0.739 -17.391 1 94.12 85 GLY A O 1
ATOM 630 N N . TYR A 1 86 ? 3.826 0.84 -15.25 1 98 86 TYR A N 1
ATOM 631 C CA . TYR A 1 86 ? 4.387 -0.473 -14.953 1 98 86 TYR A CA 1
ATOM 632 C C . TYR A 1 86 ? 3.354 -1.57 -15.172 1 98 86 TYR A C 1
ATOM 634 O O . TYR A 1 86 ? 3.645 -2.754 -14.984 1 98 86 TYR A O 1
ATOM 642 N N . LEU A 1 87 ? 2.135 -1.229 -15.625 1 98.25 87 LEU A N 1
ATOM 643 C CA . LEU A 1 87 ? 1.044 -2.193 -15.711 1 98.25 87 LEU A CA 1
ATOM 644 C C . LEU A 1 87 ? 0.869 -2.688 -17.141 1 98.25 87 LEU A C 1
ATOM 646 O O . LEU A 1 87 ? 0.961 -1.904 -18.094 1 98.25 87 LEU A O 1
ATOM 650 N N . GLN A 1 88 ? 0.71 -3.924 -17.344 1 98 88 GLN A N 1
ATOM 651 C CA . GLN A 1 88 ? 0.162 -4.539 -18.547 1 98 88 GLN A CA 1
ATOM 652 C C . GLN A 1 88 ? -1.285 -4.973 -18.328 1 98 88 GLN A C 1
ATOM 654 O O . GLN A 1 88 ? -1.545 -6.109 -17.938 1 98 88 GLN A O 1
ATOM 659 N N . PRO A 1 89 ? -2.207 -4.051 -18.578 1 97.12 89 PRO A N 1
ATOM 660 C CA . PRO A 1 89 ? -3.611 -4.332 -18.281 1 97.12 89 PRO A CA 1
ATOM 661 C C . PRO A 1 89 ? -4.238 -5.328 -19.25 1 97.12 89 PRO A C 1
ATOM 663 O O . PRO A 1 89 ? -3.885 -5.344 -20.438 1 97.12 89 PRO A O 1
ATOM 666 N N . PHE A 1 90 ? -5.07 -6.156 -18.781 1 96.44 90 PHE A N 1
ATOM 667 C CA . PHE A 1 90 ? -5.93 -7.016 -19.578 1 96.44 90 PHE A CA 1
ATOM 668 C C . PHE A 1 90 ? -7.242 -7.297 -18.859 1 96.44 90 PHE A C 1
ATOM 670 O O . PHE A 1 90 ? -7.43 -6.883 -17.719 1 96.44 90 PHE A O 1
ATOM 677 N N . GLU A 1 91 ? -8.172 -7.887 -19.531 1 95.81 91 GLU A N 1
ATOM 678 C CA . GLU A 1 91 ? -9.5 -8.141 -18.984 1 95.81 91 GLU A CA 1
ATOM 679 C C . GLU A 1 91 ? -9.703 -9.617 -18.688 1 95.81 91 GLU A C 1
ATOM 681 O O . GLU A 1 91 ? -9.242 -10.477 -19.438 1 95.81 91 GLU A O 1
ATOM 686 N N . LEU A 1 92 ? -10.391 -9.891 -17.625 1 96.31 92 LEU A N 1
ATOM 687 C CA . LEU A 1 92 ? -10.859 -11.227 -17.281 1 96.31 92 LEU A CA 1
ATOM 688 C C . LEU A 1 92 ? -12.367 -11.328 -17.438 1 96.31 92 LEU A C 1
ATOM 690 O O . LEU A 1 92 ? -13.086 -10.344 -17.234 1 96.31 92 LEU A O 1
ATOM 694 N N . VAL A 1 93 ? -12.828 -12.438 -17.859 1 95.12 93 VAL A N 1
ATOM 695 C CA . VAL A 1 93 ? -14.25 -12.758 -17.828 1 95.12 93 VAL A CA 1
ATOM 696 C C . VAL A 1 93 ? -14.562 -13.578 -16.578 1 95.12 93 VAL A C 1
ATOM 698 O O . VAL A 1 93 ? -14.156 -14.734 -16.469 1 95.12 93 VAL A O 1
ATOM 701 N N . GLY A 1 94 ? -15.234 -12.906 -15.695 1 94.5 94 GLY A N 1
ATOM 702 C CA . GLY A 1 94 ? -15.625 -13.547 -14.453 1 94.5 94 GLY A CA 1
ATOM 703 C C . GLY A 1 94 ? -16.984 -14.211 -14.523 1 94.5 94 GLY A C 1
ATOM 704 O O . GLY A 1 94 ? -17.906 -13.68 -15.141 1 94.5 94 GLY A O 1
ATOM 705 N N . MET A 1 95 ? -17.094 -15.398 -13.977 1 94.31 95 MET A N 1
ATOM 706 C CA . MET A 1 95 ? -18.328 -16.172 -13.898 1 94.31 95 MET A CA 1
ATOM 707 C C . MET A 1 95 ? -18.625 -16.578 -12.453 1 94.31 95 MET A C 1
ATOM 709 O O . MET A 1 95 ? -17.797 -17.219 -11.805 1 94.31 95 MET A O 1
ATOM 713 N N . THR A 1 96 ? -19.734 -16.125 -12.023 1 92.88 96 THR A N 1
ATOM 714 C CA . THR A 1 96 ? -20.156 -16.453 -10.664 1 92.88 96 THR A CA 1
ATOM 715 C C . THR A 1 96 ? -21.5 -17.172 -10.664 1 92.88 96 THR A C 1
ATOM 717 O O . THR A 1 96 ? -22.5 -16.625 -11.141 1 92.88 96 THR A O 1
ATOM 720 N N . GLY A 1 97 ? -21.484 -18.328 -10.148 1 92.44 97 GLY A N 1
ATOM 721 C CA . GLY A 1 97 ? -22.656 -19.188 -10.055 1 92.44 97 GLY A CA 1
ATOM 722 C C . GLY A 1 97 ? -22.312 -20.656 -9.891 1 92.44 97 GLY A C 1
ATOM 723 O O . GLY A 1 97 ? -21.312 -21.125 -10.438 1 92.44 97 GLY A O 1
ATOM 724 N N . HIS A 1 98 ? -23 -21.312 -9.062 1 92.31 98 HIS A N 1
ATOM 725 C CA . HIS A 1 98 ? -22.844 -22.75 -8.867 1 92.31 98 HIS A CA 1
ATOM 726 C C . HIS A 1 98 ? -24.203 -23.422 -8.633 1 92.31 98 HIS A C 1
ATOM 728 O O . HIS A 1 98 ? -25.094 -22.828 -8.039 1 92.31 98 HIS A O 1
ATOM 734 N N . PRO A 1 99 ? -24.328 -24.594 -9.117 1 94.94 99 PRO A N 1
ATOM 735 C CA . PRO A 1 99 ? -25.562 -25.312 -8.812 1 94.94 99 PRO A CA 1
ATOM 736 C C . PRO A 1 99 ? -25.594 -25.828 -7.375 1 94.94 99 PRO A C 1
ATOM 738 O O . PRO A 1 99 ? -24.578 -26.266 -6.844 1 94.94 99 PRO A O 1
ATOM 741 N N . GLU A 1 100 ? -26.766 -25.844 -6.832 1 94.12 100 GLU A N 1
ATOM 742 C CA . GLU A 1 100 ? -26.938 -26.391 -5.492 1 94.12 100 GLU A CA 1
ATOM 743 C C . GLU A 1 100 ? -26.891 -27.922 -5.512 1 94.12 100 GLU A C 1
ATOM 745 O O . GLU A 1 100 ? -26.391 -28.547 -4.574 1 94.12 100 GLU A O 1
ATOM 750 N N . THR A 1 101 ? -27.469 -28.406 -6.559 1 97.19 101 THR A N 1
ATOM 751 C CA . THR A 1 101 ? -27.531 -29.859 -6.691 1 97.19 101 THR A CA 1
ATOM 752 C C . THR A 1 101 ? -27.203 -30.297 -8.117 1 97.19 101 THR A C 1
ATOM 754 O O . THR A 1 101 ? -27.234 -29.469 -9.039 1 97.19 101 THR A O 1
ATOM 757 N N . MET A 1 102 ? -26.828 -31.438 -8.289 1 98.12 102 MET A N 1
ATOM 758 C CA . MET A 1 102 ? -26.656 -32.156 -9.562 1 98.12 102 MET A CA 1
ATOM 759 C C . MET A 1 102 ? -27.328 -33.5 -9.523 1 98.12 102 MET A C 1
ATOM 761 O O . MET A 1 102 ? -27.031 -34.344 -8.648 1 98.12 102 MET A O 1
ATOM 765 N N . ALA A 1 103 ? -28.25 -33.688 -10.422 1 98.62 103 ALA A N 1
ATOM 766 C CA . ALA A 1 103 ? -29.031 -34.938 -10.422 1 98.62 103 ALA A CA 1
ATOM 767 C C . ALA A 1 103 ? -28.422 -35.969 -11.367 1 98.62 103 ALA A C 1
ATOM 769 O O . ALA A 1 103 ? -28.016 -35.625 -12.484 1 98.62 103 ALA A O 1
ATOM 770 N N . PHE A 1 104 ? -28.312 -37.188 -10.883 1 98.75 104 PHE A N 1
ATOM 771 C CA . PHE A 1 104 ? -27.906 -38.344 -11.664 1 98.75 104 PHE A CA 1
ATOM 772 C C . PHE A 1 104 ? -29.031 -39.375 -11.711 1 98.75 104 PHE A C 1
ATOM 774 O O . PHE A 1 104 ? -29.391 -39.938 -10.68 1 98.75 104 PHE A O 1
ATOM 781 N N . THR A 1 105 ? -29.531 -39.656 -12.922 1 98.38 105 THR A N 1
ATOM 782 C CA . THR A 1 105 ? -30.703 -40.531 -13.055 1 98.38 105 THR A CA 1
ATOM 783 C C . THR A 1 105 ? -30.312 -41.844 -13.719 1 98.38 105 THR A C 1
ATOM 785 O O . THR A 1 105 ? -29.844 -41.844 -14.859 1 98.38 105 THR A O 1
ATOM 788 N N . GLY A 1 106 ? -30.469 -42.906 -12.977 1 96.94 106 GLY A N 1
ATOM 789 C CA . GLY A 1 106 ? -30.344 -44.25 -13.531 1 96.94 106 GLY A CA 1
ATOM 790 C C . GLY A 1 106 ? -31.672 -44.844 -13.945 1 96.94 106 GLY A C 1
ATOM 791 O O . GLY A 1 106 ? -32.688 -44.125 -14.07 1 96.94 106 GLY A O 1
ATOM 792 N N . PRO A 1 107 ? -31.688 -46.125 -14.195 1 95.19 107 PRO A N 1
ATOM 793 C CA . PRO A 1 107 ? -32.906 -46.812 -14.656 1 95.19 107 PRO A CA 1
ATOM 794 C C . PRO A 1 107 ? -34 -46.781 -13.609 1 95.19 107 PRO A C 1
ATOM 796 O O . PRO A 1 107 ? -35.188 -46.688 -13.945 1 95.19 107 PRO A O 1
ATOM 799 N N . SER A 1 108 ? -33.625 -46.812 -12.336 1 93.88 108 SER A N 1
ATOM 800 C CA . SER A 1 108 ? -34.625 -47.062 -11.328 1 93.88 108 SER A CA 1
ATOM 801 C C . SER A 1 108 ? -34.719 -45.906 -10.336 1 93.88 108 SER A C 1
ATOM 803 O O . SER A 1 108 ? -35.719 -45.781 -9.625 1 93.88 108 SER A O 1
ATOM 805 N N . GLU A 1 109 ? -33.688 -45.188 -10.266 1 95.94 109 GLU A N 1
ATOM 806 C CA . GLU A 1 109 ? -33.656 -44.156 -9.234 1 95.94 109 GLU A CA 1
ATOM 807 C C . GLU A 1 109 ? -32.844 -42.938 -9.672 1 95.94 109 GLU A C 1
ATOM 809 O O . GLU A 1 109 ? -32.062 -43.031 -10.617 1 95.94 109 GLU A O 1
ATOM 814 N N . THR A 1 110 ? -33.188 -41.812 -9.039 1 97.81 110 THR A N 1
ATOM 815 C CA . THR A 1 110 ? -32.406 -40.594 -9.219 1 97.81 110 THR A CA 1
ATOM 816 C C . THR A 1 110 ? -31.656 -40.219 -7.949 1 97.81 110 THR A C 1
ATOM 818 O O . THR A 1 110 ? -32.219 -40.188 -6.863 1 97.81 110 THR A O 1
ATOM 821 N N . LEU A 1 111 ? -30.391 -40.062 -8.086 1 98.19 111 LEU A N 1
ATOM 822 C CA . LEU A 1 111 ? -29.516 -39.594 -7.008 1 98.19 111 LEU A CA 1
ATOM 823 C C . LEU A 1 111 ? -29.25 -38.094 -7.137 1 98.19 111 LEU A C 1
ATOM 825 O O . LEU A 1 111 ? -28.844 -37.625 -8.203 1 98.19 111 LEU A O 1
ATOM 829 N N . ARG A 1 112 ? -29.453 -37.344 -6.105 1 97.94 112 ARG A N 1
ATOM 830 C CA . ARG A 1 112 ? -29.156 -35.906 -6.086 1 97.94 112 ARG A CA 1
ATOM 831 C C . ARG A 1 112 ? -27.938 -35.625 -5.199 1 97.94 112 ARG A C 1
ATOM 833 O O . ARG A 1 112 ? -27.984 -35.875 -3.99 1 97.94 112 ARG A O 1
ATOM 840 N N . LEU A 1 113 ? -26.875 -35.156 -5.785 1 98.38 113 LEU A N 1
ATOM 841 C CA . LEU A 1 113 ? -25.672 -34.781 -5.051 1 98.38 113 LEU A CA 1
ATOM 842 C C . LEU A 1 113 ? -25.766 -33.312 -4.574 1 98.38 113 LEU A C 1
ATOM 844 O O . LEU A 1 113 ? -26.422 -32.5 -5.211 1 98.38 113 LEU A O 1
ATOM 848 N N . GLN A 1 114 ? -25.031 -33.062 -3.482 1 97.19 114 GLN A N 1
ATOM 849 C CA . GLN A 1 114 ? -25.062 -31.734 -2.881 1 97.19 114 GLN A CA 1
ATOM 850 C C . GLN A 1 114 ? -23.75 -30.984 -3.117 1 97.19 114 GLN A C 1
ATOM 852 O O . GLN A 1 114 ? -22.672 -31.562 -2.951 1 97.19 114 GLN A O 1
ATOM 857 N N . SER A 1 115 ? -23.906 -29.719 -3.529 1 95.69 115 SER A N 1
ATOM 858 C CA . SER A 1 115 ? -22.734 -28.875 -3.729 1 95.69 115 SER A CA 1
ATOM 859 C C . SER A 1 115 ? -21.906 -28.766 -2.447 1 95.69 115 SER A C 1
ATOM 861 O O . SER A 1 115 ? -22.469 -28.641 -1.354 1 95.69 115 SER A O 1
ATOM 863 N N . GLY A 1 116 ? -20.562 -28.766 -2.572 1 92.69 116 GLY A N 1
ATOM 864 C CA . GLY A 1 116 ? -19.656 -28.641 -1.432 1 92.69 116 GLY A CA 1
ATOM 865 C C . GLY A 1 116 ? -19.234 -29.984 -0.875 1 92.69 116 GLY A C 1
ATOM 866 O O . GLY A 1 116 ? -18.047 -30.344 -0.966 1 92.69 116 GLY A O 1
ATOM 867 N N . ALA A 1 117 ? -20.203 -30.781 -0.474 1 94.12 117 ALA A N 1
ATOM 868 C CA . ALA A 1 117 ? -19.906 -32.062 0.174 1 94.12 117 ALA A CA 1
ATOM 869 C C . ALA A 1 117 ? -19.609 -33.125 -0.857 1 94.12 117 ALA A C 1
ATOM 871 O O . ALA A 1 117 ? -18.719 -33.969 -0.66 1 94.12 117 ALA A O 1
ATOM 872 N N . ASP A 1 118 ? -20.438 -33.094 -1.983 1 97.56 118 ASP A N 1
ATOM 873 C CA . ASP A 1 118 ? -20.359 -34.188 -2.953 1 97.56 118 ASP A CA 1
ATOM 874 C C . ASP A 1 118 ? -19.656 -33.75 -4.23 1 97.56 118 ASP A C 1
ATOM 876 O O . ASP A 1 118 ? -18.969 -34.531 -4.883 1 97.56 118 ASP A O 1
ATOM 880 N N . PHE A 1 119 ? -19.969 -32.5 -4.562 1 97.62 119 PHE A N 1
ATOM 881 C CA . PHE A 1 119 ? -19.453 -32 -5.836 1 97.62 119 PHE A CA 1
ATOM 882 C C . PHE A 1 119 ? -19.266 -30.5 -5.805 1 97.62 119 PHE A C 1
ATOM 884 O O . PHE A 1 119 ? -19.781 -29.812 -4.914 1 97.62 119 PHE A O 1
ATOM 891 N N . ILE A 1 120 ? -18.391 -30.031 -6.711 1 96.44 120 ILE A N 1
ATOM 892 C CA . ILE A 1 120 ? -18.281 -28.609 -7.062 1 96.44 120 ILE A CA 1
ATOM 893 C C . ILE A 1 120 ? -18.406 -28.453 -8.57 1 96.44 120 ILE A C 1
ATOM 895 O O . ILE A 1 120 ? -17.875 -29.25 -9.336 1 96.44 120 ILE A O 1
ATOM 899 N N . ALA A 1 121 ? -19.188 -27.422 -9.031 1 96.88 121 ALA A N 1
ATOM 900 C CA . ALA A 1 121 ? -19.328 -27.203 -10.469 1 96.88 121 ALA A CA 1
ATOM 901 C C . ALA A 1 121 ? -19.516 -25.719 -10.789 1 96.88 121 ALA A C 1
ATOM 903 O O . ALA A 1 121 ? -20.062 -24.969 -9.969 1 96.88 121 ALA A O 1
ATOM 904 N N . HIS A 1 122 ? -19.062 -25.422 -11.992 1 95.19 122 HIS A N 1
ATOM 905 C CA . HIS A 1 122 ? -19.203 -24.062 -12.492 1 95.19 122 HIS A CA 1
ATOM 906 C C . HIS A 1 122 ? -19.453 -24.047 -14 1 95.19 122 HIS A C 1
ATOM 908 O O . HIS A 1 122 ? -19.328 -25.094 -14.656 1 95.19 122 HIS A O 1
ATOM 914 N N . ALA A 1 123 ? -19.875 -22.844 -14.43 1 94.5 123 ALA A N 1
ATOM 915 C CA . ALA A 1 123 ? -20.109 -22.672 -15.867 1 94.5 123 ALA A CA 1
ATOM 916 C C . ALA A 1 123 ? -18.781 -22.719 -16.641 1 94.5 123 ALA A C 1
ATOM 918 O O . ALA A 1 123 ? -17.766 -22.188 -16.188 1 94.5 123 ALA A O 1
ATOM 919 N N . GLY A 1 124 ? -18.828 -23.391 -17.781 1 93.06 124 GLY A N 1
ATOM 920 C CA . GLY A 1 124 ? -17.672 -23.391 -18.672 1 93.06 124 GLY A CA 1
ATOM 921 C C . GLY A 1 124 ? -17.75 -22.344 -19.766 1 93.06 124 GLY A C 1
ATOM 922 O O . GLY A 1 124 ? -16.766 -22.094 -20.453 1 93.06 124 GLY A O 1
ATOM 923 N N . GLN A 1 125 ? -18.828 -21.734 -19.859 1 92.38 125 GLN A N 1
ATOM 924 C CA . GLN A 1 125 ? -19.031 -20.688 -20.859 1 92.38 125 GLN A CA 1
ATOM 925 C C . GLN A 1 125 ? -19.688 -19.453 -20.234 1 92.38 125 GLN A C 1
ATOM 927 O O . GLN A 1 125 ? -20.422 -19.578 -19.25 1 92.38 125 GLN A O 1
ATOM 932 N N . PRO A 1 126 ? -19.406 -18.266 -20.766 1 92.38 126 PRO A N 1
ATOM 933 C CA . PRO A 1 126 ? -19.938 -17.031 -20.203 1 92.38 126 PRO A CA 1
ATOM 934 C C . PRO A 1 126 ? -21.422 -16.812 -20.562 1 92.38 126 PRO A C 1
ATOM 936 O O . PRO A 1 126 ? -21.734 -15.938 -21.359 1 92.38 126 PRO A O 1
ATOM 939 N N . SER A 1 127 ? -22.234 -17.609 -19.969 1 92.31 127 SER A N 1
ATOM 940 C CA . SER A 1 127 ? -23.688 -17.531 -20.141 1 92.31 127 SER A CA 1
ATOM 941 C C . SER A 1 127 ? -24.391 -17.328 -18.797 1 92.31 127 SER A C 1
ATOM 943 O O . SER A 1 127 ? -23.984 -17.922 -17.797 1 92.31 127 SER A O 1
ATOM 945 N N . GLU A 1 128 ? -25.422 -16.609 -18.812 1 94.69 128 GLU A N 1
ATOM 946 C CA . GLU A 1 128 ? -26.156 -16.312 -17.578 1 94.69 128 GLU A CA 1
ATOM 947 C C . GLU A 1 128 ? -27.016 -17.484 -17.141 1 94.69 128 GLU A C 1
ATOM 949 O O . GLU A 1 128 ? -27.344 -17.641 -15.961 1 94.69 128 GLU A O 1
ATOM 954 N N . ASN A 1 129 ? -27.469 -18.219 -18.125 1 95.38 129 ASN A N 1
ATOM 955 C CA . ASN A 1 129 ? -28.25 -19.422 -17.844 1 95.38 129 ASN A CA 1
ATOM 956 C C . ASN A 1 129 ? -27.531 -20.688 -18.25 1 95.38 129 ASN A C 1
ATOM 958 O O . ASN A 1 129 ? -27.234 -20.875 -19.438 1 95.38 129 ASN A O 1
ATOM 962 N N . ILE A 1 130 ? -27.281 -21.516 -17.281 1 96.44 130 ILE A N 1
ATOM 963 C CA . ILE A 1 130 ? -26.594 -22.781 -17.547 1 96.44 130 ILE A CA 1
ATOM 964 C C . ILE A 1 130 ? -27.531 -23.953 -17.281 1 96.44 130 ILE A C 1
ATOM 966 O O . ILE A 1 130 ? -28.141 -24.031 -16.219 1 96.44 130 ILE A O 1
ATOM 970 N N . GLU A 1 131 ? -27.594 -24.766 -18.281 1 96.38 131 GLU A N 1
ATOM 971 C CA . GLU A 1 131 ? -28.438 -25.938 -18.109 1 96.38 131 GLU A CA 1
ATOM 972 C C . GLU A 1 131 ? -27.797 -27.172 -18.766 1 96.38 131 GLU A C 1
ATOM 974 O O . GLU A 1 131 ? -27.344 -27.094 -19.906 1 96.38 131 GLU A O 1
ATOM 979 N N . LEU A 1 132 ? -27.641 -28.172 -18.031 1 96.75 132 LEU A N 1
ATOM 980 C CA . LEU A 1 132 ? -27.406 -29.531 -18.5 1 96.75 132 LEU A CA 1
ATOM 981 C C . LEU A 1 132 ? -28.625 -30.406 -18.25 1 96.75 132 LEU A C 1
ATOM 983 O O . LEU A 1 132 ? -29.016 -30.625 -17.094 1 96.75 132 LEU A O 1
ATOM 987 N N . LYS A 1 133 ? -29.25 -30.812 -19.297 1 97.19 133 LYS A N 1
ATOM 988 C CA . LYS A 1 133 ? -30.469 -31.594 -19.141 1 97.19 133 LYS A CA 1
ATOM 989 C C . LYS A 1 133 ? -30.297 -33 -19.688 1 97.19 133 LYS A C 1
ATOM 991 O O . LYS A 1 133 ? -30.047 -33.188 -20.891 1 97.19 133 LYS A O 1
ATOM 996 N N . ASP A 1 134 ? -30.484 -33.938 -18.875 1 98 134 ASP A N 1
ATOM 997 C CA . ASP A 1 134 ? -30.484 -35.375 -19.219 1 98 134 ASP A CA 1
ATOM 998 C C . ASP A 1 134 ? -29.297 -35.719 -20.109 1 98 134 ASP A C 1
ATOM 1000 O O . ASP A 1 134 ? -29.453 -36.375 -21.125 1 98 134 ASP A O 1
ATOM 1004 N N . SER A 1 135 ? -28.219 -35.25 -19.812 1 98.38 135 SER A N 1
ATOM 1005 C CA . SER A 1 135 ? -26.984 -35.531 -20.562 1 98.38 135 SER A CA 1
ATOM 1006 C C . SER A 1 135 ? -26.422 -36.906 -20.234 1 98.38 135 SER A C 1
ATOM 1008 O O . SER A 1 135 ? -26.188 -37.219 -19.062 1 98.38 135 SER A O 1
ATOM 1010 N N . GLU A 1 136 ? -26.172 -37.656 -21.219 1 98.56 136 GLU A N 1
ATOM 1011 C CA . GLU A 1 136 ? -25.641 -39 -20.984 1 98.56 136 GLU A CA 1
ATOM 1012 C C . GLU 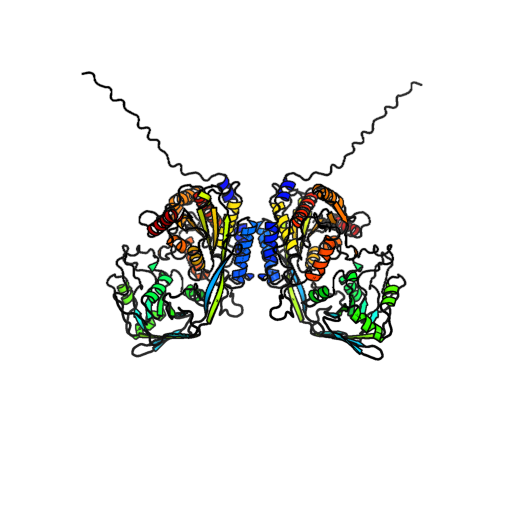A 1 136 ? -24.25 -38.938 -20.375 1 98.56 136 GLU A C 1
ATOM 1014 O O . GLU A 1 136 ? -23.391 -38.188 -20.844 1 98.56 136 GLU A O 1
ATOM 1019 N N . LEU A 1 137 ? -24.094 -39.75 -19.328 1 98.75 137 LEU A N 1
ATOM 1020 C CA . LEU A 1 137 ? -22.797 -39.844 -18.656 1 98.75 137 LEU A CA 1
ATOM 1021 C C . LEU A 1 137 ? -21.938 -40.938 -19.266 1 98.75 137 LEU A C 1
ATOM 1023 O O . LEU A 1 137 ? -22.359 -42.094 -19.344 1 98.75 137 LEU A O 1
ATOM 1027 N N . ILE A 1 138 ? -20.75 -40.531 -19.734 1 98.81 138 ILE A N 1
ATOM 1028 C CA . ILE A 1 138 ? -19.812 -41.5 -20.328 1 98.81 138 ILE A CA 1
ATOM 1029 C C . ILE A 1 138 ? -18.484 -41.438 -19.578 1 98.81 138 ILE A C 1
ATOM 1031 O O . ILE A 1 138 ? -17.938 -40.375 -19.359 1 98.81 138 ILE A O 1
ATOM 1035 N N . PHE A 1 139 ? -17.984 -42.594 -19.125 1 98.81 139 PHE A N 1
ATOM 1036 C CA . PHE A 1 139 ? -16.656 -42.719 -18.531 1 98.81 139 PHE A CA 1
ATOM 1037 C C . PHE A 1 139 ? -15.594 -42.781 -19.625 1 98.81 139 PHE A C 1
ATOM 1039 O O . PHE A 1 139 ? -15.641 -43.688 -20.484 1 98.81 139 PHE A O 1
ATOM 1046 N N . VAL A 1 140 ? -14.625 -41.906 -19.594 1 98.69 140 VAL A N 1
ATOM 1047 C CA . VAL A 1 140 ? -13.672 -41.875 -20.703 1 98.69 140 VAL A CA 1
ATOM 1048 C C . VAL A 1 140 ? -12.258 -42.062 -20.156 1 98.69 140 VAL A C 1
ATOM 1050 O O . VAL A 1 140 ? -11.289 -41.562 -20.75 1 98.69 140 VAL A O 1
ATOM 1053 N N . GLY A 1 141 ? -12.203 -42.719 -19 1 98.25 141 GLY A N 1
ATOM 1054 C CA . GLY A 1 141 ? -10.883 -42.906 -18.422 1 98.25 141 GLY A CA 1
ATOM 1055 C C . GLY A 1 141 ? -10.227 -41.594 -18.031 1 98.25 141 GLY A C 1
ATOM 1056 O O . GLY A 1 141 ? -10.82 -40.75 -17.328 1 98.25 141 GLY A O 1
ATOM 1057 N N . TYR A 1 142 ? -8.992 -41.344 -18.562 1 97.69 142 TYR A N 1
ATOM 1058 C CA . TYR A 1 142 ? -8.258 -40.156 -18.203 1 97.69 142 TYR A CA 1
ATOM 1059 C C . TYR A 1 142 ? -8.57 -39 -19.156 1 97.69 142 TYR A C 1
ATOM 1061 O O . TYR A 1 142 ? -8.07 -37.875 -18.984 1 97.69 142 TYR A O 1
ATOM 1069 N N . GLY A 1 143 ? -9.398 -39.219 -20.172 1 97.88 143 GLY A N 1
ATOM 1070 C CA . GLY A 1 143 ? -9.781 -38.188 -21.109 1 97.88 143 GLY A CA 1
ATOM 1071 C C . GLY A 1 143 ? -8.602 -37.594 -21.875 1 97.88 143 GLY A C 1
ATOM 1072 O O . GLY A 1 143 ? -8.539 -36.375 -22.109 1 97.88 143 GLY A O 1
ATOM 1073 N N . ILE A 1 144 ? -7.625 -38.406 -22.328 1 97.38 144 ILE A N 1
ATOM 1074 C CA . ILE A 1 144 ? -6.375 -37.938 -22.922 1 97.38 144 ILE A CA 1
ATOM 1075 C C . ILE A 1 144 ? -6.332 -38.344 -24.391 1 97.38 144 ILE A C 1
ATOM 1077 O O . ILE A 1 144 ? -6.719 -39.469 -24.75 1 97.38 144 ILE A O 1
ATOM 1081 N N . GLN A 1 145 ? -5.945 -37.406 -25.25 1 96.38 145 GLN A N 1
ATOM 1082 C CA . GLN A 1 145 ? -5.449 -37.688 -26.594 1 96.38 145 GLN A CA 1
ATOM 1083 C C . GLN A 1 145 ? -4 -37.219 -26.75 1 96.38 145 GLN A C 1
ATOM 1085 O O . GLN A 1 145 ? -3.709 -36.031 -26.703 1 96.38 145 GLN A O 1
ATOM 1090 N N . ALA A 1 146 ? -3.117 -38.156 -26.766 1 94.31 146 ALA A N 1
ATOM 1091 C CA . ALA A 1 146 ? -1.678 -37.938 -26.875 1 94.31 146 ALA A CA 1
ATOM 1092 C C . ALA A 1 146 ? -1.063 -38.812 -27.969 1 94.31 146 ALA A C 1
ATOM 1094 O O . ALA A 1 146 ? -0.549 -39.906 -27.688 1 94.31 146 ALA A O 1
ATOM 1095 N N . PRO A 1 147 ? -1.018 -38.312 -29.156 1 92.31 147 PRO A N 1
ATOM 1096 C CA . PRO A 1 147 ? -0.519 -39.094 -30.266 1 92.31 147 PRO A CA 1
ATOM 1097 C C . PRO A 1 147 ? 0.919 -39.562 -30.062 1 92.31 147 PRO A C 1
ATOM 1099 O O . PRO A 1 147 ? 1.283 -40.656 -30.5 1 92.31 147 PRO A O 1
ATOM 1102 N N . GLU A 1 148 ? 1.748 -38.719 -29.438 1 87.81 148 GLU A N 1
ATOM 1103 C CA . GLU A 1 148 ? 3.148 -39.062 -29.219 1 87.81 148 GLU A CA 1
ATOM 1104 C C . GLU A 1 148 ? 3.281 -40.312 -28.328 1 87.81 148 GLU A C 1
ATOM 1106 O O . GLU A 1 148 ? 4.332 -40.938 -28.297 1 87.81 148 GLU A O 1
ATOM 1111 N N . PHE A 1 149 ? 2.213 -40.656 -27.625 1 90.56 149 PHE A N 1
ATOM 1112 C CA . PHE A 1 149 ? 2.201 -41.875 -26.797 1 90.56 149 PHE A CA 1
ATOM 1113 C C . PHE A 1 149 ? 1.289 -42.938 -27.391 1 90.56 149 PHE A C 1
ATOM 1115 O O . PHE A 1 149 ? 1.004 -43.938 -26.734 1 90.56 149 PHE A O 1
ATOM 1122 N N . ASP A 1 150 ? 0.818 -42.688 -28.547 1 92.31 150 ASP A N 1
ATOM 1123 C CA . ASP A 1 150 ? -0.172 -43.562 -29.156 1 92.31 150 ASP A CA 1
ATOM 1124 C C . ASP A 1 150 ? -1.336 -43.812 -28.203 1 92.31 150 ASP A C 1
ATOM 1126 O O . ASP A 1 150 ? -1.698 -44.969 -27.969 1 92.31 150 ASP A O 1
ATOM 1130 N N . TRP A 1 151 ? -1.785 -42.781 -27.656 1 95.38 151 TRP A N 1
ATOM 1131 C CA . TRP A 1 151 ? -2.826 -42.875 -26.641 1 95.38 151 TRP A CA 1
ATOM 1132 C C . TRP A 1 151 ? -4.043 -42.031 -27.031 1 95.38 151 TRP A C 1
ATOM 1134 O O . TRP A 1 151 ? -3.912 -40.875 -27.375 1 95.38 151 TRP A O 1
ATOM 1144 N N . ASP A 1 152 ? -5.223 -42.656 -27.016 1 97.25 152 ASP A N 1
ATOM 1145 C CA . ASP A 1 152 ? -6.5 -41.969 -27.266 1 97.25 152 ASP A CA 1
ATOM 1146 C C . ASP A 1 152 ? -7.613 -42.594 -26.406 1 97.25 152 ASP A C 1
ATOM 1148 O O . ASP A 1 152 ? -8.094 -43.688 -26.703 1 97.25 152 ASP A O 1
ATOM 1152 N N . ASP A 1 153 ? -8.102 -41.812 -25.469 1 97.81 153 ASP A N 1
ATOM 1153 C CA . ASP A 1 153 ? -9.102 -42.344 -24.531 1 97.81 153 ASP A CA 1
ATOM 1154 C C . ASP A 1 153 ? -10.5 -42.281 -25.156 1 97.81 153 ASP A C 1
ATOM 1156 O O . ASP A 1 153 ? -11.43 -42.906 -24.641 1 97.81 153 ASP A O 1
ATOM 1160 N N . PHE A 1 154 ? -10.727 -41.594 -26.203 1 97.81 154 PHE A N 1
ATOM 1161 C CA . PHE A 1 154 ? -12.055 -41.406 -26.766 1 97.81 154 PHE A CA 1
ATOM 1162 C C . PHE A 1 154 ? -12.344 -42.438 -27.844 1 97.81 154 PHE A C 1
ATOM 1164 O O . PHE A 1 154 ? -13.5 -42.781 -28.078 1 97.81 154 PHE A O 1
ATOM 1171 N N . LYS A 1 155 ? -11.375 -42.906 -28.578 1 96 155 LYS A N 1
ATOM 1172 C CA . LYS A 1 155 ? -11.453 -44 -29.562 1 96 155 LYS A CA 1
ATOM 1173 C C . LYS A 1 155 ? -12.539 -43.719 -30.594 1 96 155 LYS A C 1
ATOM 1175 O O . LYS A 1 155 ? -13.266 -44.656 -30.984 1 96 155 LYS A O 1
ATOM 1180 N N . GLY A 1 156 ? -12.758 -42.562 -30.875 1 92.69 156 GLY A N 1
ATOM 1181 C CA . GLY A 1 156 ? -13.695 -42.219 -31.938 1 92.69 156 GLY A CA 1
ATOM 1182 C C . GLY A 1 156 ? -15.141 -42.25 -31.484 1 92.69 156 GLY A C 1
ATOM 1183 O O . GLY A 1 156 ? -16.047 -41.938 -32.25 1 92.69 156 GLY A O 1
ATOM 1184 N N . VAL A 1 157 ? -15.406 -42.531 -30.281 1 96.38 157 VAL A N 1
ATOM 1185 C CA . VAL A 1 157 ? -16.766 -42.5 -29.766 1 96.38 157 VAL A CA 1
ATOM 1186 C C . VAL A 1 157 ? -17.312 -41.094 -29.812 1 96.38 157 VAL A C 1
ATOM 1188 O O . VAL A 1 157 ? -16.609 -40.125 -29.484 1 96.38 157 VAL A O 1
ATOM 1191 N N . ASP A 1 158 ? -18.516 -40.938 -30.234 1 96.69 158 ASP A N 1
ATOM 1192 C CA . ASP A 1 158 ? -19.172 -39.625 -30.281 1 96.69 158 ASP A CA 1
ATOM 1193 C C . ASP A 1 158 ? -19.625 -39.188 -28.891 1 96.69 158 ASP A C 1
ATOM 1195 O O . ASP A 1 158 ? -20.578 -39.75 -28.344 1 96.69 158 ASP A O 1
ATOM 1199 N N . VAL A 1 159 ? -19.016 -38.188 -28.406 1 97.75 159 VAL A N 1
ATOM 1200 C CA . VAL A 1 159 ? -19.328 -37.688 -27.062 1 97.75 159 VAL A CA 1
ATOM 1201 C C . VAL A 1 159 ? -19.969 -36.312 -27.141 1 97.75 159 VAL A C 1
ATOM 1203 O O . VAL A 1 159 ? -20.109 -35.625 -26.109 1 97.75 159 VAL A O 1
ATOM 1206 N N . ARG A 1 160 ? -20.312 -35.844 -28.312 1 97.5 160 ARG A N 1
ATOM 1207 C CA . ARG A 1 160 ? -20.906 -34.531 -28.5 1 97.5 160 ARG A CA 1
ATOM 1208 C C . ARG A 1 160 ? -22.172 -34.375 -27.672 1 97.5 160 ARG A C 1
ATOM 1210 O O . ARG A 1 160 ? -23.078 -35.219 -27.75 1 97.5 160 ARG A O 1
ATOM 1217 N N . GLY A 1 161 ? -22.188 -33.344 -26.859 1 97.12 161 GLY A N 1
ATOM 1218 C CA . GLY A 1 161 ? -23.359 -33.031 -26.062 1 97.12 161 GLY A CA 1
ATOM 1219 C C . GLY A 1 161 ? -23.484 -33.875 -24.812 1 97.12 161 GLY A C 1
ATOM 1220 O O . GLY A 1 161 ? -24.438 -33.719 -24.047 1 97.12 161 GLY A O 1
ATOM 1221 N N . LYS A 1 162 ? -22.672 -34.781 -24.562 1 98.56 162 LYS A N 1
ATOM 1222 C CA . LYS A 1 162 ? -22.719 -35.656 -23.406 1 98.56 162 LYS A CA 1
ATOM 1223 C C . LYS A 1 162 ? -21.875 -35.125 -22.25 1 98.56 162 LYS A C 1
ATOM 1225 O O . LYS A 1 162 ? -21.219 -34.094 -22.391 1 98.56 162 LYS A O 1
ATOM 1230 N N . THR A 1 163 ? -22.047 -35.719 -21.094 1 98.81 163 THR A N 1
ATOM 1231 C CA . THR A 1 163 ? -21.219 -35.375 -19.938 1 98.81 163 THR A CA 1
ATOM 1232 C C . THR A 1 163 ? -20.172 -36.469 -19.703 1 98.81 163 THR A C 1
ATOM 1234 O O . THR A 1 163 ? -20.484 -37.656 -19.672 1 98.81 163 THR A O 1
ATOM 1237 N N . LEU A 1 164 ? -18.938 -36.062 -19.562 1 98.88 164 LEU A N 1
ATOM 1238 C CA . LEU A 1 164 ? -17.844 -37 -19.391 1 98.88 164 LEU A CA 1
ATOM 1239 C C . LEU A 1 164 ? -17.484 -37.125 -17.906 1 98.88 164 LEU A C 1
ATOM 1241 O O . LEU A 1 164 ? -17.438 -36.156 -17.188 1 98.88 164 LEU A O 1
ATOM 1245 N N . LEU A 1 165 ? -17.375 -38.312 -17.406 1 98.81 165 LEU A N 1
ATOM 1246 C CA . LEU A 1 165 ? -16.688 -38.625 -16.156 1 98.81 165 LEU A CA 1
ATOM 1247 C C . LEU A 1 165 ? -15.227 -38.969 -16.406 1 98.81 165 LEU A C 1
ATOM 1249 O O . LEU A 1 165 ? -14.922 -39.906 -17.156 1 98.81 165 LEU A O 1
ATOM 1253 N N . ILE A 1 166 ? -14.336 -38.25 -15.812 1 98.75 166 ILE A N 1
ATOM 1254 C CA . ILE A 1 166 ? -12.93 -38.281 -16.188 1 98.75 166 ILE A CA 1
ATOM 1255 C C . ILE A 1 166 ? -12.078 -38.5 -14.938 1 98.75 166 ILE A C 1
ATOM 1257 O O . ILE A 1 166 ? -12.289 -37.875 -13.906 1 98.75 166 ILE A O 1
ATOM 1261 N N . LEU A 1 167 ? -11.172 -39.469 -15.008 1 97.88 167 LEU A N 1
ATOM 1262 C CA . LEU A 1 167 ? -10.18 -39.625 -13.953 1 97.88 167 LEU A CA 1
ATOM 1263 C C . LEU A 1 167 ? -9.172 -38.469 -13.977 1 97.88 167 LEU A C 1
ATOM 1265 O O . LEU A 1 167 ? -8.773 -38.031 -15.047 1 97.88 167 LEU A O 1
ATOM 1269 N N . ASN A 1 168 ? -8.828 -38.062 -12.844 1 94.44 168 ASN A N 1
ATOM 1270 C CA . ASN A 1 168 ? -7.754 -37.062 -12.742 1 94.44 168 ASN A CA 1
ATOM 1271 C C . ASN A 1 168 ? -6.379 -37.719 -12.906 1 94.44 168 ASN A C 1
ATOM 1273 O O . ASN A 1 168 ? -6.25 -38.938 -12.812 1 94.44 168 ASN A O 1
ATOM 1277 N N . ASN A 1 169 ? -5.414 -36.938 -13.305 1 92.38 169 ASN A N 1
ATOM 1278 C CA . ASN A 1 169 ? -4.043 -37.375 -13.539 1 92.38 169 ASN A CA 1
ATOM 1279 C C . ASN A 1 169 ? -3.928 -38.188 -14.836 1 92.38 169 ASN A C 1
ATOM 1281 O O . ASN A 1 169 ? -4.746 -38.031 -15.742 1 92.38 169 ASN A O 1
ATOM 1285 N N . ASP A 1 170 ? -2.803 -38.844 -15.117 1 92.31 170 ASP A N 1
ATOM 1286 C CA . ASP A 1 170 ? -2.562 -39.719 -16.281 1 92.31 170 ASP A CA 1
ATOM 1287 C C . ASP A 1 170 ? -2.197 -41.125 -15.844 1 92.31 170 ASP A C 1
ATOM 1289 O O . ASP A 1 170 ? -1.959 -41.375 -14.656 1 92.31 170 ASP A O 1
ATOM 1293 N N . PRO A 1 171 ? -2.285 -42.031 -16.766 1 91.12 171 PRO A N 1
ATOM 1294 C CA . PRO A 1 171 ? -1.985 -43.406 -16.391 1 91.12 171 PRO A CA 1
ATOM 1295 C C . PRO A 1 171 ? -0.588 -43.594 -15.797 1 91.12 171 PRO A C 1
ATOM 1297 O O . PRO A 1 171 ? 0.363 -42.938 -16.266 1 91.12 171 PRO A O 1
ATOM 1300 N N . GLU A 1 172 ? -0.489 -44.406 -14.766 1 86.25 172 GLU A N 1
ATOM 1301 C CA . GLU A 1 172 ? 0.791 -44.438 -14.062 1 86.25 172 GLU A CA 1
ATOM 1302 C C . GLU A 1 172 ? 1.283 -45.875 -13.922 1 86.25 172 GLU A C 1
ATOM 1304 O O . GLU A 1 172 ? 2.4 -46.125 -13.453 1 86.25 172 GLU A O 1
ATOM 1309 N N . ASP A 1 173 ? 0.53 -46.844 -14.281 1 83.12 173 ASP A N 1
ATOM 1310 C CA . ASP A 1 173 ? 0.875 -48.25 -14.039 1 83.12 173 ASP A CA 1
ATOM 1311 C C . ASP A 1 173 ? 2.035 -48.688 -14.93 1 83.12 173 ASP A C 1
ATOM 1313 O O . ASP A 1 173 ? 2.895 -49.469 -14.492 1 83.12 173 ASP A O 1
ATOM 1317 N N . ASP A 1 174 ? 2.002 -48.188 -16.172 1 83.56 174 ASP A N 1
ATOM 1318 C CA . ASP A 1 174 ? 3.078 -48.5 -17.109 1 83.56 174 ASP A CA 1
ATOM 1319 C C . ASP A 1 174 ? 4.152 -47.438 -17.094 1 83.56 174 ASP A C 1
ATOM 1321 O O . ASP A 1 174 ? 3.936 -46.312 -17.578 1 83.56 174 ASP A O 1
ATOM 1325 N N . PRO A 1 175 ? 5.281 -47.719 -16.594 1 83.19 175 PRO A N 1
ATOM 1326 C CA . PRO A 1 175 ? 6.324 -46.688 -16.469 1 83.19 175 PRO A CA 1
ATOM 1327 C C . PRO A 1 175 ? 6.812 -46.188 -17.828 1 83.19 175 PRO A C 1
ATOM 1329 O O . PRO A 1 175 ? 7.469 -45.156 -17.891 1 83.19 175 PRO A O 1
ATOM 1332 N N . SER A 1 176 ? 6.531 -46.938 -18.844 1 82.31 176 SER A N 1
ATOM 1333 C CA . SER A 1 176 ? 6.98 -46.5 -20.172 1 82.31 176 SER A CA 1
ATOM 1334 C C . SER A 1 176 ? 6.027 -45.5 -20.781 1 82.31 176 SER A C 1
ATOM 1336 O O . SER A 1 176 ? 6.363 -44.844 -21.766 1 82.31 176 SER A O 1
ATOM 1338 N N . LEU A 1 177 ? 4.91 -45.344 -20.109 1 84.94 177 LEU A N 1
ATOM 1339 C CA . LEU A 1 177 ? 3.916 -44.406 -20.594 1 84.94 177 LEU A CA 1
ATOM 1340 C C . LEU A 1 177 ? 3.848 -43.188 -19.688 1 84.94 177 LEU A C 1
ATOM 1342 O O . LEU A 1 177 ? 3.934 -43.312 -18.469 1 84.94 177 LEU A O 1
ATOM 1346 N N . PHE A 1 178 ? 3.781 -41.969 -20.297 1 87.75 178 PHE A N 1
ATOM 1347 C CA . PHE A 1 178 ? 3.537 -40.719 -19.625 1 87.75 178 PHE A CA 1
ATOM 1348 C C . PHE A 1 178 ? 4.555 -40.469 -18.516 1 87.75 178 PHE A C 1
ATOM 1350 O O . PHE A 1 178 ? 4.203 -40.031 -17.422 1 87.75 178 PHE A O 1
ATOM 1357 N N . ALA A 1 179 ? 5.707 -40.969 -18.703 1 82.56 179 ALA A N 1
ATOM 1358 C CA . ALA A 1 179 ? 6.824 -40.75 -17.781 1 82.56 179 ALA A CA 1
ATOM 1359 C C . ALA A 1 179 ? 6.551 -41.406 -16.438 1 82.56 179 ALA A C 1
ATOM 1361 O O . ALA A 1 179 ? 7.016 -40.938 -15.391 1 82.56 179 ALA A O 1
ATOM 1362 N N . GLY A 1 180 ? 5.68 -42.438 -16.438 1 82.75 180 GLY A N 1
ATOM 1363 C CA . GLY A 1 180 ? 5.41 -43.219 -15.234 1 82.75 180 GLY A CA 1
ATOM 1364 C C . GLY A 1 180 ? 4.629 -42.438 -14.188 1 82.75 180 GLY A C 1
ATOM 1365 O O . GLY A 1 180 ? 3.574 -41.875 -14.484 1 82.75 180 GLY A O 1
ATOM 1366 N N . ARG A 1 181 ? 5.254 -42.25 -13.055 1 81.69 181 ARG A N 1
ATOM 1367 C CA . ARG A 1 181 ? 4.559 -41.625 -11.93 1 81.69 181 ARG A CA 1
ATOM 1368 C C . ARG A 1 181 ? 4.672 -40.125 -12 1 81.69 181 ARG A C 1
ATOM 1370 O O . ARG A 1 181 ? 4.016 -39.406 -11.234 1 81.69 181 ARG A O 1
ATOM 1377 N N . THR A 1 182 ? 5.512 -39.719 -12.883 1 84.12 182 THR A N 1
ATOM 1378 C CA . THR A 1 182 ? 5.629 -38.281 -13.07 1 84.12 182 THR A CA 1
ATOM 1379 C C . THR A 1 182 ? 4.43 -37.719 -13.844 1 84.12 182 THR A C 1
ATOM 1381 O O . THR A 1 182 ? 4.129 -38.188 -14.945 1 84.12 182 THR A O 1
ATOM 1384 N N . ARG A 1 183 ? 3.676 -36.812 -13.273 1 85.75 183 ARG A N 1
ATOM 1385 C CA . ARG A 1 183 ? 2.516 -36.219 -13.93 1 85.75 183 ARG A CA 1
ATOM 1386 C C . ARG A 1 183 ? 2.943 -35.25 -15.039 1 85.75 183 ARG A C 1
ATOM 1388 O O . ARG A 1 183 ? 3.758 -34.375 -14.805 1 85.75 183 ARG A O 1
ATOM 1395 N N . LEU A 1 184 ? 2.445 -35.469 -16.25 1 89.44 184 LEU A N 1
ATOM 1396 C CA . LEU A 1 184 ? 2.686 -34.594 -17.391 1 89.44 184 LEU A CA 1
ATOM 1397 C C . LEU A 1 184 ? 1.538 -33.594 -17.578 1 89.44 184 LEU A C 1
ATOM 1399 O O . LEU A 1 184 ? 0.647 -33.531 -16.719 1 89.44 184 LEU A O 1
ATOM 1403 N N . ARG A 1 185 ? 1.606 -32.781 -18.594 1 90.44 185 ARG A N 1
ATOM 1404 C CA . ARG A 1 185 ? 0.577 -31.797 -18.844 1 90.44 185 ARG A CA 1
ATOM 1405 C C . ARG A 1 185 ? -0.793 -32.438 -19 1 90.44 185 ARG A C 1
ATOM 1407 O O . ARG A 1 185 ? -1.813 -31.844 -18.656 1 90.44 185 ARG A O 1
ATOM 1414 N N . TYR A 1 186 ? -0.896 -33.688 -19.422 1 93.06 186 TYR A N 1
ATOM 1415 C CA . TYR A 1 186 ? -2.131 -34.438 -19.688 1 93.06 186 TYR A CA 1
ATOM 1416 C C . TYR A 1 186 ? -2.855 -34.75 -18.375 1 93.06 186 TYR A C 1
ATOM 1418 O O . TYR A 1 186 ? -4.051 -35.031 -18.391 1 93.06 186 TYR A O 1
ATOM 1426 N N . GLY A 1 187 ? -2.102 -34.75 -17.328 1 92 187 GLY A N 1
ATOM 1427 C CA . GLY A 1 187 ? -2.68 -35.062 -16.031 1 92 187 GLY A CA 1
ATOM 1428 C C . GLY A 1 187 ? -3.375 -33.906 -15.383 1 92 187 GLY A C 1
ATOM 1429 O O . GLY A 1 187 ? -4.023 -34.062 -14.344 1 92 187 GLY A O 1
ATOM 1430 N N . ARG A 1 188 ? -3.316 -32.719 -15.984 1 92.31 188 ARG A N 1
ATOM 1431 C CA . ARG A 1 188 ? -3.842 -31.5 -15.383 1 92.31 188 ARG A CA 1
ATOM 1432 C C . ARG A 1 188 ? -5.34 -31.375 -15.633 1 92.31 188 ARG A C 1
ATOM 1434 O O . ARG A 1 188 ? -5.828 -31.719 -16.719 1 92.31 188 ARG A O 1
ATOM 1441 N N . TRP A 1 189 ? -6.02 -30.859 -14.641 1 93.06 189 TRP A N 1
ATOM 1442 C CA . TRP A 1 189 ? -7.469 -30.703 -14.75 1 93.06 189 TRP A CA 1
ATOM 1443 C C . TRP A 1 189 ? -7.824 -29.766 -15.898 1 93.06 189 TRP A C 1
ATOM 1445 O O . TRP A 1 189 ? -8.82 -29.969 -16.594 1 93.06 189 TRP A O 1
ATOM 1455 N N . ASP A 1 190 ? -7.035 -28.719 -16.125 1 91.75 190 ASP A N 1
ATOM 1456 C CA . ASP A 1 190 ? -7.371 -27.75 -17.172 1 91.75 190 ASP A CA 1
ATOM 1457 C C . ASP A 1 190 ? -7.262 -28.375 -18.562 1 91.75 190 ASP A C 1
ATOM 1459 O O . ASP A 1 190 ? -8.117 -28.141 -19.422 1 91.75 190 ASP A O 1
ATOM 1463 N N . TYR A 1 191 ? -6.215 -29.234 -18.734 1 93.88 191 TYR A N 1
ATOM 1464 C CA . TYR A 1 191 ? -6.121 -29.984 -19.984 1 93.88 191 TYR A CA 1
ATOM 1465 C C . TYR A 1 191 ? -7.379 -30.828 -20.203 1 93.88 191 TYR A C 1
ATOM 1467 O O . TYR A 1 191 ? -7.902 -30.891 -21.312 1 93.88 191 TYR A O 1
ATOM 1475 N N . LYS A 1 192 ? -7.863 -31.438 -19.188 1 96.81 192 LYS A N 1
ATOM 1476 C CA . LYS A 1 192 ? -8.992 -32.375 -19.297 1 96.81 192 LYS A CA 1
ATOM 1477 C C . LYS A 1 192 ? -10.266 -31.625 -19.688 1 96.81 192 LYS A C 1
ATOM 1479 O O . LYS A 1 192 ? -11.016 -32.094 -20.547 1 96.81 192 LYS A O 1
ATOM 1484 N N . TYR A 1 193 ? -10.508 -30.5 -19.125 1 96.62 193 TYR A N 1
ATOM 1485 C CA . TYR A 1 193 ? -11.672 -29.719 -19.5 1 96.62 193 TYR A CA 1
ATOM 1486 C C . TYR A 1 193 ? -11.547 -29.203 -20.922 1 96.62 193 TYR A C 1
ATOM 1488 O O . TYR A 1 193 ? -12.516 -29.203 -21.688 1 96.62 193 TYR A O 1
ATOM 1496 N N . GLU A 1 194 ? -10.336 -28.75 -21.266 1 94.25 194 GLU A N 1
ATOM 1497 C CA . GLU A 1 194 ? -10.117 -28.266 -22.625 1 94.25 194 GLU A CA 1
ATOM 1498 C C . GLU A 1 194 ? -10.32 -29.375 -23.641 1 94.25 194 GLU A C 1
ATOM 1500 O O . GLU A 1 194 ? -10.961 -29.172 -24.672 1 94.25 194 GLU A O 1
ATOM 1505 N N . GLN A 1 195 ? -9.766 -30.516 -23.344 1 96.56 195 GLN A N 1
ATOM 1506 C CA . GLN A 1 195 ? -9.891 -31.656 -24.25 1 96.56 195 GLN A CA 1
ATOM 1507 C C . GLN A 1 195 ? -11.344 -32.125 -24.359 1 96.56 195 GLN A C 1
ATOM 1509 O O . GLN A 1 195 ? -11.805 -32.438 -25.453 1 96.56 195 GLN A O 1
ATOM 1514 N N . ALA A 1 196 ? -12.039 -32.125 -23.266 1 98.19 196 ALA A N 1
ATOM 1515 C CA . ALA A 1 196 ? -13.461 -32.469 -23.266 1 98.19 196 ALA A CA 1
ATOM 1516 C C . ALA A 1 196 ? -14.242 -31.516 -24.156 1 98.19 196 ALA A C 1
ATOM 1518 O O . ALA A 1 196 ? -15.109 -31.953 -24.938 1 98.19 196 ALA A O 1
ATOM 1519 N N . ALA A 1 197 ? -13.953 -30.281 -24.047 1 97.12 197 ALA A N 1
ATOM 1520 C CA . ALA A 1 197 ? -14.609 -29.266 -24.875 1 97.12 197 ALA A CA 1
ATOM 1521 C C . ALA A 1 197 ? -14.281 -29.484 -26.359 1 97.12 197 ALA A C 1
ATOM 1523 O O . ALA A 1 197 ? -15.164 -29.375 -27.219 1 97.12 197 ALA A O 1
ATOM 1524 N N . LYS A 1 198 ? -13.086 -29.797 -26.625 1 96.06 198 LYS A N 1
ATOM 1525 C CA . LYS A 1 198 ? -12.617 -29.984 -28 1 96.06 198 LYS A CA 1
ATOM 1526 C C . LYS A 1 198 ? -13.359 -31.125 -28.688 1 96.06 198 LYS A C 1
ATOM 1528 O O . LYS A 1 198 ? -13.633 -31.062 -29.891 1 96.06 198 LYS A O 1
ATOM 1533 N N . VAL A 1 199 ? -13.633 -32.094 -27.922 1 97.31 199 VAL A N 1
ATOM 1534 C CA . VAL A 1 199 ? -14.281 -33.25 -28.531 1 97.31 199 VAL A CA 1
ATOM 1535 C C . VAL A 1 199 ? -15.797 -33.094 -28.5 1 97.31 199 VAL A C 1
ATOM 1537 O O . VAL A 1 199 ? -16.547 -33.969 -28.891 1 97.31 199 VAL A O 1
ATOM 1540 N N . GLY A 1 200 ? -16.25 -31.969 -27.953 1 96.88 200 GLY A N 1
ATOM 1541 C CA . GLY A 1 200 ? -17.625 -31.562 -28.141 1 96.88 200 GLY A CA 1
ATOM 1542 C C . GLY A 1 200 ? -18.516 -31.906 -26.953 1 96.88 200 GLY A C 1
ATOM 1543 O O . GLY A 1 200 ? -19.734 -31.812 -27.047 1 96.88 200 GLY A O 1
ATOM 1544 N N . ALA A 1 201 ? -18 -32.281 -25.844 1 98.44 201 ALA A N 1
ATOM 1545 C CA . ALA A 1 201 ? -18.797 -32.625 -24.672 1 98.44 201 ALA A CA 1
ATOM 1546 C C . ALA A 1 201 ? -19.547 -31.391 -24.156 1 98.44 201 ALA A C 1
ATOM 1548 O O . ALA A 1 201 ? -19.125 -30.25 -24.375 1 98.44 201 ALA A O 1
ATOM 1549 N N . ALA A 1 202 ? -20.672 -31.641 -23.516 1 98.06 202 ALA A N 1
ATOM 1550 C CA . ALA A 1 202 ? -21.438 -30.578 -22.875 1 98.06 202 ALA A CA 1
ATOM 1551 C C . ALA A 1 202 ? -20.953 -30.312 -21.453 1 98.06 202 ALA A C 1
ATOM 1553 O O . ALA A 1 202 ? -20.938 -29.172 -21 1 98.06 202 ALA A O 1
ATOM 1554 N N . GLY A 1 203 ? -20.641 -31.359 -20.797 1 98.44 203 GLY A N 1
ATOM 1555 C CA . GLY A 1 203 ? -20.125 -31.266 -19.438 1 98.44 203 GLY A CA 1
ATOM 1556 C C . GLY A 1 203 ? -18.969 -32.219 -19.188 1 98.44 203 GLY A C 1
ATOM 1557 O O . GLY A 1 203 ? -18.766 -33.156 -19.938 1 98.44 203 GLY A O 1
ATOM 1558 N N . ALA A 1 204 ? -18.203 -31.922 -18.219 1 98.75 204 ALA A N 1
ATOM 1559 C CA . ALA A 1 204 ? -17.109 -32.781 -17.766 1 98.75 204 ALA A CA 1
ATOM 1560 C C . ALA A 1 204 ? -17 -32.781 -16.234 1 98.75 204 ALA A C 1
ATOM 1562 O O . ALA A 1 204 ? -17.031 -31.703 -15.625 1 98.75 204 ALA A O 1
ATOM 1563 N N . ILE A 1 205 ? -16.938 -33.875 -15.633 1 98.75 205 ILE A N 1
ATOM 1564 C CA . ILE A 1 205 ? -16.812 -34.062 -14.195 1 98.75 205 ILE A CA 1
ATOM 1565 C C . ILE A 1 205 ? -15.539 -34.844 -13.875 1 98.75 205 ILE A C 1
ATOM 1567 O O . ILE A 1 205 ? -15.383 -36 -14.297 1 98.75 205 ILE A O 1
ATOM 1571 N N . LEU A 1 206 ? -14.664 -34.219 -13.18 1 98.56 206 LEU A N 1
ATOM 1572 C CA . LEU A 1 206 ? -13.43 -34.875 -12.766 1 98.56 206 LEU A CA 1
ATOM 1573 C C . LEU A 1 206 ? -13.609 -35.562 -11.422 1 98.56 206 LEU A C 1
ATOM 1575 O O . LEU A 1 206 ? -14.242 -35.031 -10.516 1 98.56 206 LEU A O 1
ATOM 1579 N N . LEU A 1 207 ? -13.055 -36.75 -11.328 1 98.5 207 LEU A N 1
ATOM 1580 C CA . LEU A 1 207 ? -13.07 -37.5 -10.078 1 98.5 207 LEU A CA 1
ATOM 1581 C C . LEU A 1 207 ? -11.906 -37.094 -9.188 1 98.5 207 LEU A C 1
ATOM 1583 O O . LEU A 1 207 ? -10.742 -37.219 -9.578 1 98.5 207 LEU A O 1
ATOM 1587 N N . HIS A 1 208 ? -12.234 -36.656 -8.008 1 97.62 208 HIS A N 1
ATOM 1588 C CA . HIS A 1 208 ? -11.203 -36.219 -7.07 1 97.62 208 HIS A CA 1
ATOM 1589 C C . HIS A 1 208 ? -10.781 -37.375 -6.148 1 97.62 208 HIS A C 1
ATOM 1591 O O . HIS A 1 208 ? -11.633 -38.062 -5.582 1 97.62 208 HIS A O 1
ATOM 1597 N N . THR A 1 209 ? -9.555 -37.562 -6.031 1 95.69 209 THR A N 1
ATOM 1598 C CA . THR A 1 209 ? -8.891 -38.188 -4.887 1 95.69 209 THR A CA 1
ATOM 1599 C C . THR A 1 209 ? -7.688 -37.375 -4.453 1 95.69 209 THR A C 1
ATOM 1601 O O . THR A 1 209 ? -7.07 -36.688 -5.273 1 95.69 209 THR A O 1
ATOM 1604 N N . THR A 1 210 ? -7.383 -37.375 -3.182 1 92.06 210 THR A N 1
ATOM 1605 C CA . THR A 1 210 ? -6.258 -36.594 -2.699 1 92.06 210 THR A CA 1
ATOM 1606 C C . THR A 1 210 ? -4.973 -36.969 -3.436 1 92.06 210 THR A C 1
ATOM 1608 O O . THR A 1 210 ? -4.242 -36.094 -3.906 1 92.06 210 THR A O 1
ATOM 1611 N N . PRO A 1 211 ? -4.746 -38.25 -3.672 1 89.44 211 PRO A N 1
ATOM 1612 C CA . PRO A 1 211 ? -3.516 -38.625 -4.387 1 89.44 211 PRO A CA 1
ATOM 1613 C C . PRO A 1 211 ? -3.506 -38.125 -5.828 1 89.44 211 PRO A C 1
ATOM 1615 O O . PRO A 1 211 ? -2.486 -37.625 -6.305 1 89.44 211 PRO A O 1
ATOM 1618 N N . SER A 1 212 ? -4.641 -38.25 -6.492 1 91.44 212 SER A N 1
ATOM 1619 C CA . SER A 1 212 ? -4.656 -37.875 -7.902 1 91.44 212 SER A CA 1
ATOM 1620 C C . SER A 1 212 ? -4.598 -36.344 -8.07 1 91.44 212 SER A C 1
ATOM 1622 O O . SER A 1 212 ? -4.027 -35.844 -9.047 1 91.44 212 SER A O 1
ATOM 1624 N N . ALA A 1 213 ? -5.176 -35.625 -7.148 1 90.94 213 ALA A N 1
ATOM 1625 C CA . ALA A 1 213 ? -5.207 -34.188 -7.238 1 90.94 213 ALA A CA 1
ATOM 1626 C C . ALA A 1 213 ? -3.943 -33.562 -6.645 1 90.94 213 ALA A C 1
ATOM 1628 O O . ALA A 1 213 ? -3.568 -32.438 -6.992 1 90.94 213 ALA A O 1
ATOM 1629 N N . GLY A 1 214 ? -3.312 -34.281 -5.707 1 88 214 GLY A N 1
ATOM 1630 C CA . GLY A 1 214 ? -2.15 -33.781 -4.996 1 88 214 GLY A CA 1
ATOM 1631 C C . GLY A 1 214 ? -2.512 -32.938 -3.797 1 88 214 GLY A C 1
ATOM 1632 O O . GLY A 1 214 ? -1.632 -32.375 -3.15 1 88 214 GLY A O 1
ATOM 1633 N N . TYR A 1 215 ? -3.785 -32.688 -3.496 1 89.81 215 TYR A N 1
ATOM 1634 C CA . TYR A 1 215 ? -4.305 -31.938 -2.365 1 89.81 215 TYR A CA 1
ATOM 1635 C C . TYR A 1 215 ? -5.688 -32.438 -1.96 1 89.81 215 TYR A C 1
ATOM 1637 O O . TYR A 1 215 ? -6.375 -33.094 -2.752 1 89.81 215 TYR A O 1
ATOM 1645 N N . PRO A 1 216 ? -6.129 -32.156 -0.687 1 92.19 216 PRO A N 1
ATOM 1646 C CA . PRO A 1 216 ? -7.43 -32.625 -0.207 1 92.19 216 PRO A CA 1
ATOM 1647 C C . PRO A 1 216 ? -8.602 -31.906 -0.887 1 92.19 216 PRO A C 1
ATOM 1649 O O . PRO A 1 216 ? -8.414 -30.859 -1.51 1 92.19 216 PRO A O 1
ATOM 1652 N N . TRP A 1 217 ? -9.773 -32.5 -0.761 1 94.44 217 TRP A N 1
ATOM 1653 C CA . TRP A 1 217 ? -11.008 -31.984 -1.342 1 94.44 217 TRP A CA 1
ATOM 1654 C C . TRP A 1 217 ? -11.258 -30.547 -0.923 1 94.44 217 TRP A C 1
ATOM 1656 O O . TRP A 1 217 ? -11.781 -29.75 -1.705 1 94.44 217 TRP A O 1
ATOM 1666 N N . GLN A 1 218 ? -10.828 -30.219 0.258 1 91 218 GLN A N 1
ATOM 1667 C CA . GLN A 1 218 ? -11.031 -28.875 0.787 1 91 218 GLN A CA 1
ATOM 1668 C C . GLN A 1 218 ? -10.406 -27.828 -0.124 1 91 218 GLN A C 1
ATOM 1670 O O . GLN A 1 218 ? -10.938 -26.719 -0.262 1 91 218 GLN A O 1
ATOM 1675 N N . VAL A 1 219 ? -9.297 -28.141 -0.729 1 91.56 219 VAL A N 1
ATOM 1676 C CA . VAL A 1 219 ? -8.617 -27.203 -1.63 1 91.56 219 VAL A CA 1
ATOM 1677 C C . VAL A 1 219 ? -9.477 -26.984 -2.873 1 91.56 219 VAL A C 1
ATOM 1679 O O . VAL A 1 219 ? -9.586 -25.844 -3.354 1 91.56 219 VAL A O 1
ATOM 1682 N N . VAL A 1 220 ? -10.102 -28.016 -3.381 1 92.12 220 VAL A N 1
ATOM 1683 C CA . VAL A 1 220 ? -11.016 -27.859 -4.512 1 92.12 220 VAL A CA 1
ATOM 1684 C C . VAL A 1 220 ? -12.18 -26.953 -4.125 1 92.12 220 VAL A C 1
ATOM 1686 O O . VAL A 1 220 ? -12.516 -26.031 -4.863 1 92.12 220 VAL A O 1
ATOM 1689 N N . ARG A 1 221 ? -12.711 -27.203 -2.982 1 91 221 ARG A N 1
ATOM 1690 C CA . ARG A 1 221 ? -13.859 -26.422 -2.514 1 91 221 ARG A CA 1
ATOM 1691 C C . ARG A 1 221 ? -13.5 -24.953 -2.393 1 91 221 ARG A C 1
ATOM 1693 O O . ARG A 1 221 ? -14.242 -24.094 -2.875 1 91 221 ARG A O 1
ATOM 1700 N N . THR A 1 222 ? -12.398 -24.656 -1.83 1 89.06 222 THR A N 1
ATOM 1701 C CA . THR A 1 222 ? -12.047 -23.281 -1.559 1 89.06 222 THR A CA 1
ATOM 1702 C C . THR A 1 222 ? -11.555 -22.578 -2.828 1 89.06 222 THR A C 1
ATOM 1704 O O . THR A 1 222 ? -11.758 -21.375 -3.002 1 89.06 222 THR A O 1
ATOM 1707 N N . SER A 1 223 ? -10.953 -23.328 -3.732 1 90.5 223 SER A N 1
ATOM 1708 C CA . SER A 1 223 ? -10.414 -22.766 -4.965 1 90.5 223 SER A CA 1
ATOM 1709 C C . SER A 1 223 ? -11.516 -22.516 -5.988 1 90.5 223 SER A C 1
ATOM 1711 O O . SER A 1 223 ? -11.391 -21.625 -6.836 1 90.5 223 SER A O 1
ATOM 1713 N N . TRP A 1 224 ? -12.602 -23.312 -5.906 1 88.94 224 TRP A N 1
ATOM 1714 C CA . TRP A 1 224 ? -13.594 -23.297 -6.98 1 88.94 224 TRP A CA 1
ATOM 1715 C C . TRP A 1 224 ? -14.914 -22.719 -6.488 1 88.94 224 TRP A C 1
ATOM 1717 O O . TRP A 1 224 ? -15.898 -22.672 -7.234 1 88.94 224 TRP A O 1
ATOM 1727 N N . SER A 1 225 ? -15.047 -22.281 -5.23 1 84.06 225 SER A N 1
ATOM 1728 C CA . SER A 1 225 ? -16.312 -21.766 -4.723 1 84.06 225 SER A CA 1
ATOM 1729 C C . SER A 1 225 ? -16.453 -20.266 -4.984 1 84.06 225 SER A C 1
ATOM 1731 O O . SER A 1 225 ? -17.547 -19.719 -4.949 1 84.06 225 SER A O 1
ATOM 1733 N N . GLY A 1 226 ? -15.422 -19.609 -5.254 1 85.62 226 GLY A N 1
ATOM 1734 C CA . GLY A 1 226 ? -15.516 -18.188 -5.578 1 85.62 226 GLY A CA 1
ATOM 1735 C C . GLY A 1 226 ? -15.656 -17.922 -7.062 1 85.62 226 GLY A C 1
ATOM 1736 O O . GLY A 1 226 ? -15.953 -18.844 -7.836 1 85.62 226 GLY A O 1
ATOM 1737 N N . GLU A 1 227 ? -15.703 -16.703 -7.418 1 91.75 227 GLU A N 1
ATOM 1738 C CA . GLU A 1 227 ? -15.742 -16.312 -8.82 1 91.75 227 GLU A CA 1
ATOM 1739 C C . GLU A 1 227 ? -14.625 -16.984 -9.617 1 91.75 227 GLU A C 1
ATOM 1741 O O . GLU A 1 227 ? -13.492 -17.078 -9.148 1 91.75 227 GLU A O 1
ATOM 1746 N N . GLN A 1 228 ? -14.984 -17.594 -10.75 1 93 228 GLN A N 1
ATOM 1747 C CA . GLN A 1 228 ? -14.023 -18.203 -11.656 1 93 228 GLN A CA 1
ATOM 1748 C C . GLN A 1 228 ? -13.734 -17.297 -12.852 1 93 228 GLN A C 1
ATOM 1750 O O . GLN A 1 228 ? -14.625 -16.594 -13.328 1 93 228 GLN A O 1
ATOM 1755 N N . PHE A 1 229 ? -12.453 -17.375 -13.32 1 94 229 PHE A N 1
ATOM 1756 C CA . PHE A 1 229 ? -12.078 -16.422 -14.367 1 94 229 PHE A CA 1
ATOM 1757 C C . PHE A 1 229 ? -11.539 -17.172 -15.586 1 94 229 PHE A C 1
ATOM 1759 O O . PHE A 1 229 ? -10.992 -18.266 -15.461 1 94 229 PHE A O 1
ATOM 1766 N N . GLU A 1 230 ? -11.703 -16.562 -16.719 1 92.44 230 GLU A N 1
ATOM 1767 C CA . GLU A 1 230 ? -11.062 -16.938 -17.984 1 92.44 230 GLU A CA 1
ATOM 1768 C C . GLU A 1 230 ? -10.609 -15.695 -18.75 1 92.44 230 GLU A C 1
ATOM 1770 O O . GLU A 1 230 ? -11.062 -14.578 -18.469 1 92.44 230 GLU A O 1
ATOM 1775 N N . LEU A 1 231 ? -9.594 -15.812 -19.609 1 92.75 231 LEU A N 1
ATOM 1776 C CA . LEU A 1 231 ? -9.312 -14.75 -20.578 1 92.75 231 LEU A CA 1
ATOM 1777 C C . LEU A 1 231 ? -10.438 -14.641 -21.594 1 92.75 231 LEU A C 1
ATOM 1779 O O . LEU A 1 231 ? -11.078 -15.633 -21.922 1 92.75 231 LEU A O 1
ATOM 1783 N N . PRO A 1 232 ? -10.578 -13.344 -22.062 1 87.88 232 PRO A N 1
ATOM 1784 C CA . PRO A 1 232 ? -11.547 -13.227 -23.172 1 87.88 232 PRO A CA 1
ATOM 1785 C C . PRO A 1 232 ? -11.133 -14.031 -24.406 1 87.88 232 PRO A C 1
ATOM 1787 O O . PRO A 1 232 ? -9.961 -14.039 -24.766 1 87.88 232 PRO A O 1
ATOM 1790 N N . SER A 1 233 ? -11.828 -15.023 -24.641 1 76.81 233 SER A N 1
ATOM 1791 C CA . SER A 1 233 ? -11.469 -15.805 -25.812 1 76.81 233 SER A CA 1
ATOM 1792 C C . SER A 1 233 ? -12.617 -15.852 -26.812 1 76.81 233 SER A C 1
ATOM 1794 O O . SER A 1 233 ? -13.781 -15.719 -26.438 1 76.81 233 SER A O 1
ATOM 1796 N N . GLY A 1 234 ? -12.32 -15.641 -28.062 1 71.19 234 GLY A N 1
ATOM 1797 C CA . GLY A 1 234 ? -13.258 -15.703 -29.172 1 71.19 234 GLY A CA 1
ATOM 1798 C C . GLY A 1 234 ? -13.984 -17.031 -29.266 1 71.19 234 GLY A C 1
ATOM 1799 O O . GLY A 1 234 ? -14.523 -17.516 -28.266 1 71.19 234 GLY A O 1
ATOM 1800 N N . ASP A 1 235 ? -13.75 -17.719 -30.312 1 78.06 235 ASP A N 1
ATOM 1801 C CA . ASP A 1 235 ? -14.539 -18.875 -30.719 1 78.06 235 ASP A CA 1
ATOM 1802 C C . ASP A 1 235 ? -13.844 -20.188 -30.312 1 78.06 235 ASP A C 1
ATOM 1804 O O . ASP A 1 235 ? -13.688 -21.094 -31.141 1 78.06 235 ASP A O 1
ATOM 1808 N N . VAL A 1 236 ? -13.43 -20.281 -29.031 1 84.75 236 VAL A N 1
ATOM 1809 C CA . VAL A 1 236 ? -12.852 -21.547 -28.578 1 84.75 236 VAL A CA 1
ATOM 1810 C C . VAL A 1 236 ? -13.953 -22.453 -28.016 1 84.75 236 VAL A C 1
ATOM 1812 O O . VAL A 1 236 ? -14.914 -21.969 -27.422 1 84.75 236 VAL A O 1
ATOM 1815 N N . PRO A 1 237 ? -13.82 -23.781 -28.281 1 91 237 PRO A N 1
ATOM 1816 C CA . PRO A 1 237 ? -14.789 -24.703 -27.672 1 91 237 PRO A CA 1
ATOM 1817 C C . PRO A 1 237 ? -14.852 -24.594 -26.156 1 91 237 PRO A C 1
ATOM 1819 O O . PRO A 1 237 ? -13.812 -24.406 -25.516 1 91 237 PRO A O 1
ATOM 1822 N N . ARG A 1 238 ? -16.094 -24.656 -25.672 1 93.56 238 ARG A N 1
ATOM 1823 C CA . ARG A 1 238 ? -16.281 -24.547 -24.234 1 93.56 238 ARG A CA 1
ATOM 1824 C C . ARG A 1 238 ? -17.297 -25.578 -23.75 1 93.56 238 ARG A C 1
ATOM 1826 O O . ARG A 1 238 ? -18.188 -26 -24.5 1 93.56 238 ARG A O 1
ATOM 1833 N N . LEU A 1 239 ? -17.141 -25.969 -22.531 1 96.44 239 LEU A N 1
ATOM 1834 C CA . LEU A 1 239 ? -18.141 -26.781 -21.828 1 96.44 239 LEU A CA 1
ATOM 1835 C C . LEU A 1 239 ? -19.25 -25.906 -21.25 1 96.44 239 LEU A C 1
ATOM 1837 O O . LEU A 1 239 ? -19.031 -24.703 -21.016 1 96.44 239 LEU A O 1
ATOM 1841 N N . ARG A 1 240 ? -20.391 -26.484 -21.094 1 96.25 240 ARG A N 1
ATOM 1842 C CA . ARG A 1 240 ? -21.406 -25.797 -20.312 1 96.25 240 ARG A CA 1
ATOM 1843 C C . ARG A 1 240 ? -21.109 -25.891 -18.812 1 96.25 240 ARG A C 1
ATOM 1845 O O . ARG A 1 240 ? -21.25 -24.891 -18.094 1 96.25 240 ARG A O 1
ATOM 1852 N N . VAL A 1 241 ? -20.734 -27.109 -18.422 1 97.44 241 VAL A N 1
ATOM 1853 C CA . VAL A 1 241 ? -20.516 -27.328 -16.984 1 97.44 241 VAL A CA 1
ATOM 1854 C C . VAL A 1 241 ? -19.172 -28.031 -16.781 1 97.44 241 VAL A C 1
ATOM 1856 O O . VAL A 1 241 ? -18.875 -29.031 -17.438 1 97.44 241 VAL A O 1
ATOM 1859 N N . LYS A 1 242 ? -18.328 -27.469 -15.945 1 97.44 242 LYS A N 1
ATOM 1860 C CA . LYS A 1 242 ? -17.109 -28.078 -15.422 1 97.44 242 LYS A CA 1
ATOM 1861 C C . LYS A 1 242 ? -17.281 -28.453 -13.953 1 97.44 242 LYS A C 1
ATOM 1863 O O . LYS A 1 242 ? -17.734 -27.641 -13.148 1 97.44 242 LYS A O 1
ATOM 1868 N N . GLY A 1 243 ? -16.922 -29.656 -13.602 1 97.44 243 GLY A N 1
ATOM 1869 C CA . GLY A 1 243 ? -17.125 -29.984 -12.195 1 97.44 243 GLY A CA 1
ATOM 1870 C C . GLY A 1 243 ? -16.156 -31.031 -11.688 1 97.44 243 GLY A C 1
ATOM 1871 O O . GLY A 1 243 ? -15.359 -31.578 -12.453 1 97.44 243 GLY A O 1
ATOM 1872 N N . TRP A 1 244 ? -16.172 -31.188 -10.391 1 98.12 244 TRP A N 1
ATOM 1873 C CA . TRP A 1 244 ? -15.492 -32.219 -9.625 1 98.12 244 TRP A CA 1
ATOM 1874 C C . TRP A 1 244 ? -16.484 -33 -8.758 1 98.12 244 TRP A C 1
ATOM 1876 O O . TRP A 1 244 ? -17.438 -32.438 -8.234 1 98.12 244 TRP A O 1
ATOM 1886 N N . THR A 1 245 ? -16.266 -34.281 -8.602 1 98.62 245 THR A N 1
ATOM 1887 C CA . THR A 1 245 ? -16.969 -35.062 -7.602 1 98.62 245 THR A CA 1
ATOM 1888 C C . THR A 1 245 ? -15.984 -35.781 -6.68 1 98.62 245 THR A C 1
ATOM 1890 O O . THR A 1 245 ? -14.867 -36.125 -7.09 1 98.62 245 THR A O 1
ATOM 1893 N N . THR A 1 246 ? -16.391 -36 -5.441 1 98.25 246 THR A N 1
ATOM 1894 C CA . THR A 1 246 ? -15.617 -36.844 -4.539 1 98.25 246 THR A CA 1
ATOM 1895 C C . THR A 1 246 ? -15.664 -38.312 -4.977 1 98.25 246 THR A C 1
ATOM 1897 O O . THR A 1 246 ? -16.547 -38.688 -5.746 1 98.25 246 THR A O 1
ATOM 1900 N N . GLU A 1 247 ? -14.703 -39.031 -4.5 1 98.31 247 GLU A N 1
ATOM 1901 C CA . GLU A 1 247 ? -14.695 -40.469 -4.789 1 98.31 247 GLU A CA 1
ATOM 1902 C C . GLU A 1 247 ? -15.961 -41.156 -4.254 1 98.31 247 GLU A C 1
ATOM 1904 O O . GLU A 1 247 ? -16.562 -41.969 -4.941 1 98.31 247 GLU A O 1
ATOM 1909 N N . GLU A 1 248 ? -16.359 -40.75 -3.053 1 98.12 248 GLU A N 1
ATOM 1910 C CA . GLU A 1 248 ? -17.562 -41.312 -2.443 1 98.12 248 GLU A CA 1
ATOM 1911 C C . GLU A 1 248 ? -18.797 -41 -3.27 1 98.12 248 GLU A C 1
ATOM 1913 O O . GLU A 1 248 ? -19.609 -41.906 -3.545 1 98.12 248 GLU A O 1
ATOM 1918 N N . ALA A 1 249 ? -18.953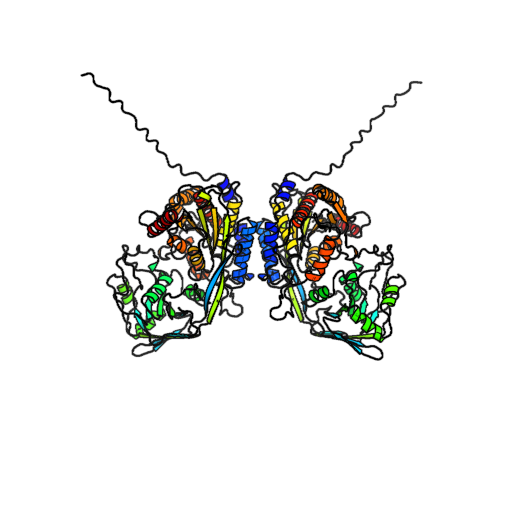 -39.781 -3.637 1 98.56 249 ALA A N 1
ATOM 1919 C CA . ALA A 1 249 ? -20.109 -39.406 -4.453 1 98.56 249 ALA A CA 1
ATOM 1920 C C . ALA A 1 249 ? -20.109 -40.125 -5.789 1 98.56 249 ALA A C 1
ATOM 1922 O O . ALA A 1 249 ? -21.156 -40.562 -6.262 1 98.56 249 ALA A O 1
ATOM 1923 N N . THR A 1 250 ? -18.969 -40.281 -6.41 1 98.69 250 THR A N 1
ATOM 1924 C CA . THR A 1 250 ? -18.844 -40.969 -7.695 1 98.69 250 THR A CA 1
ATOM 1925 C C . THR A 1 250 ? -19.25 -42.438 -7.57 1 98.69 250 THR A C 1
ATOM 1927 O O . THR A 1 250 ? -19.953 -42.969 -8.438 1 98.69 250 THR A O 1
ATOM 1930 N N . ARG A 1 251 ? -18.828 -43.062 -6.5 1 98.5 251 ARG A N 1
ATOM 1931 C CA . ARG A 1 251 ? -19.203 -44.469 -6.27 1 98.5 251 ARG A CA 1
ATOM 1932 C C . ARG A 1 251 ? -20.703 -44.594 -6.129 1 98.5 251 ARG A C 1
ATOM 1934 O O . ARG A 1 251 ? -21.297 -45.562 -6.633 1 98.5 251 ARG A O 1
ATOM 1941 N N . ARG A 1 252 ? -21.328 -43.625 -5.438 1 98.12 252 ARG A N 1
ATOM 1942 C CA . ARG A 1 252 ? -22.781 -43.656 -5.309 1 98.12 252 ARG A CA 1
ATOM 1943 C C . ARG A 1 252 ? -23.453 -43.531 -6.672 1 98.12 252 ARG A C 1
ATOM 1945 O O . ARG A 1 252 ? -24.453 -44.188 -6.941 1 98.12 252 ARG A O 1
ATOM 1952 N N . VAL A 1 253 ? -22.953 -42.75 -7.547 1 98.5 253 VAL A N 1
ATOM 1953 C CA . VAL A 1 253 ? -23.5 -42.562 -8.891 1 98.5 253 VAL A CA 1
ATOM 1954 C C . VAL A 1 253 ? -23.375 -43.844 -9.688 1 98.5 253 VAL A C 1
ATOM 1956 O O . VAL A 1 253 ? -24.328 -44.281 -10.336 1 98.5 253 VAL A O 1
ATOM 1959 N N . LEU A 1 254 ? -22.203 -44.5 -9.648 1 98.19 254 LEU A N 1
ATOM 1960 C CA . LEU A 1 254 ? -21.938 -45.688 -10.422 1 98.19 254 LEU A CA 1
ATOM 1961 C C . LEU A 1 254 ? -22.797 -46.844 -9.922 1 98.19 254 LEU A C 1
ATOM 1963 O O . LEU A 1 254 ? -23.172 -47.75 -10.695 1 98.19 254 LEU A O 1
ATOM 1967 N N . HIS A 1 255 ? -23.109 -46.812 -8.695 1 96.5 255 HIS A N 1
ATOM 1968 C CA . HIS A 1 255 ? -23.938 -47.844 -8.102 1 96.5 255 HIS A CA 1
ATOM 1969 C C . HIS A 1 255 ? -25.344 -47.875 -8.711 1 96.5 255 HIS A C 1
ATOM 1971 O O . HIS A 1 255 ? -26 -48.906 -8.727 1 96.5 255 HIS A O 1
ATOM 1977 N N . LEU A 1 256 ? -25.812 -46.812 -9.227 1 97.06 256 LEU A N 1
ATOM 1978 C CA . LEU A 1 256 ? -27.125 -46.719 -9.844 1 97.06 256 LEU A CA 1
ATOM 1979 C C . LEU A 1 256 ? -27.281 -47.719 -10.969 1 97.06 256 LEU A C 1
ATOM 1981 O O . LEU A 1 256 ? -28.391 -48.125 -11.305 1 97.06 256 LEU A O 1
ATOM 1985 N N . THR A 1 257 ? -26.188 -48.125 -11.578 1 96.81 257 THR A N 1
ATOM 1986 C CA . THR A 1 257 ? -26.25 -49 -12.742 1 96.81 257 THR A CA 1
ATOM 1987 C C . THR A 1 257 ? -25.359 -50.219 -12.547 1 96.81 257 THR A C 1
ATOM 1989 O O . THR A 1 257 ? -25 -50.906 -13.516 1 96.81 257 THR A O 1
ATOM 1992 N N . GLY A 1 258 ? -24.859 -50.406 -11.391 1 95.56 258 GLY A N 1
ATOM 1993 C CA . GLY A 1 258 ? -24.094 -51.594 -11.039 1 95.56 258 GLY A CA 1
ATOM 1994 C C . GLY A 1 258 ? -22.672 -51.562 -11.555 1 95.56 258 GLY A C 1
ATOM 1995 O O . GLY A 1 258 ? -22.016 -52.594 -11.68 1 95.56 258 GLY A O 1
ATOM 1996 N N . LYS A 1 259 ? -22.234 -50.406 -11.922 1 96.81 259 LYS A N 1
ATOM 1997 C CA . LYS A 1 259 ? -20.844 -50.281 -12.344 1 96.81 259 LYS A CA 1
ATOM 1998 C C . LYS A 1 259 ? -19.922 -50.125 -11.133 1 96.81 259 LYS A C 1
ATOM 2000 O O . LYS A 1 259 ? -20.328 -49.625 -10.086 1 96.81 259 LYS A O 1
ATOM 2005 N N . ASP A 1 260 ? -18.672 -50.625 -11.281 1 97.62 260 ASP A N 1
ATOM 2006 C CA . ASP A 1 260 ? -17.672 -50.594 -10.211 1 97.62 260 ASP A CA 1
ATOM 2007 C C . ASP A 1 260 ? -16.531 -49.625 -10.562 1 97.62 260 ASP A C 1
ATOM 2009 O O . ASP A 1 260 ? -15.867 -49.812 -11.586 1 97.62 260 ASP A O 1
ATOM 2013 N N . LEU A 1 261 ? -16.328 -48.688 -9.711 1 98 261 LEU A N 1
ATOM 2014 C CA . LEU A 1 261 ? -15.328 -47.656 -9.984 1 98 261 LEU A CA 1
ATOM 2015 C C . LEU A 1 261 ? -13.938 -48.281 -10.109 1 98 261 LEU A C 1
ATOM 2017 O O . LEU A 1 261 ? -13.141 -47.875 -10.953 1 98 261 LEU A O 1
ATOM 2021 N N . ASP A 1 262 ? -13.602 -49.25 -9.297 1 97.62 262 ASP A N 1
ATOM 2022 C CA . ASP A 1 262 ? -12.273 -49.875 -9.305 1 97.62 262 ASP A CA 1
ATOM 2023 C C . ASP A 1 262 ? -12.031 -50.625 -10.602 1 97.62 262 ASP A C 1
ATOM 2025 O O . ASP A 1 262 ? -10.914 -50.656 -11.125 1 97.62 262 ASP A O 1
ATOM 2029 N N . VAL A 1 263 ? -13.047 -51.219 -11.07 1 97.56 263 VAL A N 1
ATOM 2030 C CA . VAL A 1 263 ? -12.961 -51.938 -12.336 1 97.56 263 VAL A CA 1
ATOM 2031 C C . VAL A 1 263 ? -12.727 -50.969 -13.477 1 97.56 263 VAL A C 1
ATOM 2033 O O . VAL A 1 263 ? -11.883 -51.188 -14.344 1 97.56 263 VAL A O 1
ATOM 2036 N N . LEU A 1 264 ? -13.5 -49.906 -13.492 1 98.06 264 LEU A N 1
ATOM 2037 C CA . LEU A 1 264 ? -13.352 -48.875 -14.508 1 98.06 264 LEU A CA 1
ATOM 2038 C C . LEU A 1 264 ? -11.953 -48.25 -14.461 1 98.06 264 LEU A C 1
ATOM 2040 O O . LEU A 1 264 ? -11.328 -48.062 -15.508 1 98.06 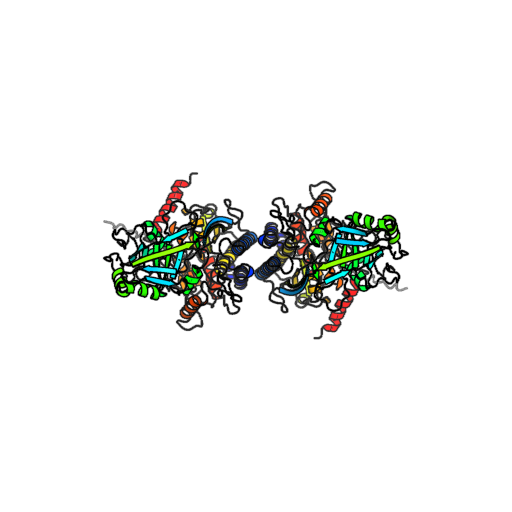264 LEU A O 1
ATOM 2044 N N . ARG A 1 265 ? -11.438 -47.938 -13.266 1 97.12 265 ARG A N 1
ATOM 2045 C CA . ARG A 1 265 ? -10.117 -47.375 -13.078 1 97.12 265 ARG A CA 1
ATOM 2046 C C . ARG A 1 265 ? -9.031 -48.281 -13.617 1 97.12 265 ARG A C 1
ATOM 2048 O O . ARG A 1 265 ? -8.086 -47.844 -14.273 1 97.12 265 ARG A O 1
ATOM 2055 N N . ALA A 1 266 ? -9.18 -49.562 -13.344 1 96.12 266 ALA A N 1
ATOM 2056 C CA . ALA A 1 266 ? -8.203 -50.531 -13.805 1 96.12 266 ALA A CA 1
ATOM 2057 C C . ALA A 1 266 ? -8.188 -50.625 -15.328 1 96.12 266 ALA A C 1
ATOM 2059 O O . ALA A 1 266 ? -7.125 -50.719 -15.945 1 96.12 266 ALA A O 1
ATOM 2060 N N . ALA A 1 267 ? -9.344 -50.594 -15.883 1 96.5 267 ALA A N 1
ATOM 2061 C CA . ALA A 1 267 ? -9.445 -50.656 -17.344 1 96.5 267 ALA A CA 1
ATOM 2062 C C . ALA A 1 267 ? -8.812 -49.438 -17.984 1 96.5 267 ALA A C 1
ATOM 2064 O O . ALA A 1 267 ? -8.195 -49.531 -19.047 1 96.5 267 ALA A O 1
ATOM 2065 N N . ALA A 1 268 ? -8.961 -48.312 -17.375 1 96.94 268 ALA A N 1
ATOM 2066 C CA . ALA A 1 268 ? -8.523 -47.031 -17.922 1 96.94 268 ALA A CA 1
ATOM 2067 C C . ALA A 1 268 ? -7.004 -46.938 -17.953 1 96.94 268 ALA A C 1
ATOM 2069 O O . ALA A 1 268 ? -6.441 -46.094 -18.625 1 96.94 268 ALA A O 1
ATOM 2070 N N . GLN A 1 269 ? -6.285 -47.844 -17.266 1 94.38 269 GLN A N 1
ATOM 2071 C CA . GLN A 1 269 ? -4.828 -47.844 -17.219 1 94.38 269 GLN A CA 1
ATOM 2072 C C . GLN A 1 269 ? -4.23 -48.406 -18.5 1 94.38 269 GLN A C 1
ATOM 2074 O O . GLN A 1 269 ? -3.033 -48.25 -18.75 1 94.38 269 GLN A O 1
ATOM 2079 N N . LYS A 1 270 ? -5.105 -48.938 -19.297 1 92.31 270 LYS A N 1
ATOM 2080 C CA . LYS A 1 270 ? -4.613 -49.688 -20.453 1 92.31 270 LYS A CA 1
ATOM 2081 C C . LYS A 1 270 ? -4.895 -48.938 -21.75 1 92.31 270 LYS A C 1
ATOM 2083 O O . LYS A 1 270 ? -5.926 -48.25 -21.891 1 92.31 270 LYS A O 1
ATOM 2088 N N . ARG A 1 271 ? -4.039 -49.156 -22.703 1 92 271 ARG A N 1
ATOM 2089 C CA . ARG A 1 271 ? -4.145 -48.5 -24 1 92 271 ARG A CA 1
ATOM 2090 C C . ARG A 1 271 ? -5.418 -48.938 -24.719 1 92 271 ARG A C 1
ATOM 2092 O O . ARG A 1 271 ? -5.992 -48.156 -25.5 1 92 271 ARG A O 1
ATOM 2099 N N . ASP A 1 272 ? -5.805 -50.125 -24.516 1 93.25 272 ASP A N 1
ATOM 2100 C CA . ASP A 1 272 ? -6.945 -50.656 -25.25 1 93.25 272 ASP A CA 1
ATOM 2101 C C . ASP A 1 272 ? -8.258 -50.312 -24.562 1 93.25 272 ASP A C 1
ATOM 2103 O O . ASP A 1 272 ? -9.32 -50.812 -24.953 1 93.25 272 ASP A O 1
ATOM 2107 N N . PHE A 1 273 ? -8.18 -49.5 -23.547 1 95.88 273 PHE A N 1
ATOM 2108 C CA . PHE A 1 273 ? -9.375 -49 -22.875 1 95.88 273 PHE A CA 1
ATOM 2109 C C . PHE A 1 273 ? -10.367 -48.438 -23.875 1 95.88 273 PHE A C 1
ATOM 2111 O O . PHE A 1 273 ? -9.969 -47.812 -24.844 1 95.88 273 PHE A O 1
ATOM 2118 N N . GLN A 1 274 ? -11.688 -48.688 -23.656 1 96.69 274 GLN A N 1
ATOM 2119 C CA . GLN A 1 274 ? -12.773 -48.094 -24.438 1 96.69 274 GLN A CA 1
ATOM 2120 C C . GLN A 1 274 ? -13.688 -47.25 -23.531 1 96.69 274 GLN A C 1
ATOM 2122 O O . GLN A 1 274 ? -13.977 -47.656 -22.406 1 96.69 274 GLN A O 1
ATOM 2127 N N . PRO A 1 275 ? -14.141 -46.156 -24.094 1 98.38 275 PRO A N 1
ATOM 2128 C CA . PRO A 1 275 ? -15.133 -45.406 -23.328 1 98.38 275 PRO A CA 1
ATOM 2129 C C . PRO A 1 275 ? -16.344 -46.25 -22.922 1 98.38 275 PRO A C 1
ATOM 2131 O O . PRO A 1 275 ? -16.766 -47.125 -23.688 1 98.38 275 PRO A O 1
ATOM 2134 N N . VAL A 1 276 ? -16.938 -45.906 -21.75 1 98.38 276 VAL A N 1
ATOM 2135 C CA . VAL A 1 276 ? -18.016 -46.75 -21.219 1 98.38 276 VAL A CA 1
ATOM 2136 C C . VAL A 1 276 ? -19.25 -45.875 -20.953 1 98.38 276 VAL A C 1
ATOM 2138 O O . VAL A 1 276 ? -19.266 -45.094 -20 1 98.38 276 VAL A O 1
ATOM 2141 N N . PRO A 1 277 ? -20.266 -46.062 -21.781 1 98 277 PRO A N 1
ATOM 2142 C CA . PRO A 1 277 ? -21.547 -45.469 -21.359 1 98 277 PRO A CA 1
ATOM 2143 C C . PRO A 1 277 ? -22.016 -46 -20 1 98 277 PRO A C 1
ATOM 2145 O O . PRO A 1 277 ? -22.016 -47.219 -19.781 1 98 277 PRO A O 1
ATOM 2148 N N . LEU A 1 278 ? -22.453 -45.188 -19.078 1 98.31 278 LEU A N 1
ATOM 2149 C CA . LEU A 1 278 ? -22.703 -45.625 -17.703 1 98.31 278 LEU A CA 1
ATOM 2150 C C . LEU A 1 278 ? -24.188 -45.844 -17.469 1 98.31 278 LEU A C 1
ATOM 2152 O O . LEU A 1 278 ? -24.578 -46.375 -16.422 1 98.31 278 LEU A O 1
ATOM 2156 N N . GLY A 1 279 ? -25 -45.469 -18.438 1 97.62 279 GLY A N 1
ATOM 2157 C CA . GLY A 1 279 ? -26.438 -45.625 -18.297 1 97.62 279 GLY A CA 1
ATOM 2158 C C . GLY A 1 279 ? -27.062 -44.656 -17.344 1 97.62 279 GLY A C 1
ATOM 2159 O O . GLY A 1 279 ? -28.094 -44.938 -16.719 1 97.62 279 GLY A O 1
ATOM 2160 N N . VAL A 1 280 ? -26.438 -43.594 -17.062 1 98.12 280 VAL A N 1
ATOM 2161 C CA . VAL A 1 280 ? -26.875 -42.531 -16.156 1 98.12 280 VAL A CA 1
ATOM 2162 C C . VAL A 1 280 ? -27 -41.219 -16.938 1 98.12 280 VAL A C 1
ATOM 2164 O O . VAL A 1 280 ? -26.188 -40.938 -17.828 1 98.12 280 VAL A O 1
ATOM 2167 N N . LYS A 1 281 ? -28 -40.438 -16.641 1 98.44 281 LYS A N 1
ATOM 2168 C CA . LYS A 1 281 ? -28.172 -39.094 -17.188 1 98.44 281 LYS A CA 1
ATOM 2169 C C . LYS A 1 281 ? -27.922 -38.031 -16.125 1 98.44 281 LYS A C 1
ATOM 2171 O O . LYS A 1 281 ? -28.312 -38.188 -14.977 1 98.44 281 LYS A O 1
ATOM 2176 N N . VAL A 1 282 ? -27.25 -37 -16.516 1 98.69 282 VAL A N 1
ATOM 2177 C CA . VAL A 1 282 ? -26.875 -35.906 -15.609 1 98.69 282 VAL A CA 1
ATOM 2178 C C . VAL A 1 282 ? -27.734 -34.656 -15.914 1 98.69 282 VAL A C 1
ATOM 2180 O O . VAL A 1 282 ? -27.906 -34.281 -17.078 1 98.69 282 VAL A O 1
ATOM 2183 N N . SER A 1 283 ? -28.297 -34.062 -14.883 1 98.44 283 SER A N 1
ATOM 2184 C CA . SER A 1 283 ? -29.031 -32.844 -15.023 1 98.44 283 SER A CA 1
ATOM 2185 C C . SER A 1 283 ? -28.672 -31.844 -13.922 1 98.44 283 SER A C 1
ATOM 2187 O O . SER A 1 283 ? -28.5 -32.219 -12.766 1 98.44 283 SER A O 1
ATOM 2189 N N . THR A 1 284 ? -28.469 -30.609 -14.312 1 97.88 284 THR A N 1
ATOM 2190 C CA . THR A 1 284 ? -28.297 -29.5 -13.383 1 97.88 284 THR A CA 1
ATOM 2191 C C . THR A 1 284 ? -28.594 -28.172 -14.062 1 97.88 284 THR A C 1
ATOM 2193 O O . THR A 1 284 ? -28.719 -28.109 -15.289 1 97.88 284 THR A O 1
ATOM 2196 N N . ARG A 1 285 ? -28.922 -27.203 -13.297 1 96.75 285 ARG A N 1
ATOM 2197 C CA . ARG A 1 285 ? -29.172 -25.859 -13.797 1 96.75 285 ARG A CA 1
ATOM 2198 C C . ARG A 1 285 ? -28.859 -24.812 -12.734 1 96.75 285 ARG A C 1
ATOM 2200 O O . ARG A 1 285 ? -29.047 -25.062 -11.539 1 96.75 285 ARG A O 1
ATOM 2207 N N . PHE A 1 286 ? -28.375 -23.703 -13.133 1 95.69 286 PHE A N 1
ATOM 2208 C CA . PHE A 1 286 ? -28.109 -22.594 -12.211 1 95.69 286 PHE A CA 1
ATOM 2209 C C . PHE A 1 286 ? -27.938 -21.281 -12.977 1 95.69 286 PHE A C 1
ATOM 2211 O O . PHE A 1 286 ? -27.625 -21.297 -14.172 1 95.69 286 PHE A O 1
ATOM 2218 N N . ALA A 1 287 ? -28.234 -20.188 -12.297 1 95.88 287 ALA A N 1
ATOM 2219 C CA . ALA A 1 287 ? -27.953 -18.844 -12.812 1 95.88 287 ALA A CA 1
ATOM 2220 C C . ALA A 1 287 ? -26.469 -18.484 -12.633 1 95.88 287 ALA A C 1
ATOM 2222 O O . ALA A 1 287 ? -25.875 -18.812 -11.602 1 95.88 287 ALA A O 1
ATOM 2223 N N . ASN A 1 288 ? -25.938 -17.953 -13.664 1 94.31 288 ASN A N 1
ATOM 2224 C CA . ASN A 1 288 ? -24.531 -17.547 -13.672 1 94.31 288 ASN A CA 1
ATOM 2225 C C . ASN A 1 288 ? -24.391 -16.047 -13.953 1 94.31 288 ASN A C 1
ATOM 2227 O O . ASN A 1 288 ? -25.016 -15.523 -14.883 1 94.31 288 ASN A O 1
ATOM 2231 N N . GLN A 1 289 ? -23.734 -15.336 -13.078 1 95.31 289 GLN A N 1
ATOM 2232 C CA . GLN A 1 289 ? -23.391 -13.945 -13.359 1 95.31 289 GLN A CA 1
ATOM 2233 C C . GLN A 1 289 ? -22.109 -13.859 -14.172 1 95.31 289 GLN A C 1
ATOM 2235 O O . GLN A 1 289 ? -21.109 -14.531 -13.859 1 95.31 289 GLN A O 1
ATOM 2240 N N . VAL A 1 290 ? -22.141 -13.078 -15.258 1 94.44 290 VAL A N 1
ATOM 2241 C CA . VAL A 1 290 ? -20.984 -12.875 -16.109 1 94.44 290 VAL A CA 1
ATOM 2242 C C . VAL A 1 290 ? -20.562 -11.414 -16.078 1 94.44 290 VAL A C 1
ATOM 2244 O O . VAL A 1 290 ? -21.375 -10.516 -16.312 1 94.44 290 VAL A O 1
ATOM 2247 N N . HIS A 1 291 ? -19.391 -11.219 -15.664 1 92.62 291 HIS A N 1
ATOM 2248 C CA . HIS A 1 291 ? -18.891 -9.844 -15.633 1 92.62 291 HIS A CA 1
ATOM 2249 C C . HIS A 1 291 ? -17.469 -9.773 -16.156 1 92.62 291 HIS A C 1
ATOM 2251 O O . HIS A 1 291 ? -16.75 -10.781 -16.172 1 92.62 291 HIS A O 1
ATOM 2257 N N . ARG A 1 292 ? -17.125 -8.641 -16.688 1 93.06 292 ARG A N 1
ATOM 2258 C CA . ARG A 1 292 ? -15.742 -8.367 -17.047 1 93.06 292 ARG A CA 1
ATOM 2259 C C . ARG A 1 292 ? -15.016 -7.625 -15.93 1 93.06 292 ARG A C 1
ATOM 2261 O O . ARG A 1 292 ? -15.586 -6.742 -15.289 1 93.06 292 ARG A O 1
ATOM 2268 N N . ARG A 1 293 ? -13.859 -8.086 -15.656 1 93.44 293 ARG A N 1
ATOM 2269 C CA . ARG A 1 293 ? -13.047 -7.473 -14.609 1 93.44 293 ARG A CA 1
ATOM 2270 C C . ARG A 1 293 ? -11.664 -7.094 -15.133 1 93.44 293 ARG A C 1
ATOM 2272 O O . ARG A 1 293 ? -10.992 -7.914 -15.766 1 93.44 293 ARG A O 1
ATOM 2279 N N . PRO A 1 294 ? -11.289 -5.844 -14.883 1 95.75 294 PRO A N 1
ATOM 2280 C CA . PRO A 1 294 ? -9.922 -5.477 -15.266 1 95.75 294 PRO A CA 1
ATOM 2281 C C . PRO A 1 294 ? -8.883 -5.965 -14.258 1 95.75 294 PRO A C 1
ATOM 2283 O O . PRO A 1 294 ? -9.148 -6.008 -13.055 1 95.75 294 PRO A O 1
ATOM 2286 N N . THR A 1 295 ? -7.75 -6.398 -14.695 1 97.75 295 THR A N 1
ATOM 2287 C CA . THR A 1 295 ? -6.555 -6.68 -13.906 1 97.75 295 THR A CA 1
ATOM 2288 C C . THR A 1 295 ? -5.297 -6.355 -14.711 1 97.75 295 THR A C 1
ATOM 2290 O O . THR A 1 295 ? -5.367 -5.711 -15.758 1 97.75 295 THR A O 1
ATOM 2293 N N . ALA A 1 296 ? -4.109 -6.633 -14.125 1 98.44 296 ALA A N 1
ATOM 2294 C CA . ALA A 1 296 ? -2.883 -6.336 -14.859 1 98.44 296 ALA A CA 1
ATOM 2295 C C . ALA A 1 296 ? -1.71 -7.148 -14.312 1 98.44 296 ALA A C 1
ATOM 2297 O O . ALA A 1 296 ? -1.663 -7.453 -13.117 1 98.44 296 ALA A O 1
ATOM 2298 N N . ASN A 1 297 ? -0.854 -7.574 -15.211 1 98.69 297 ASN A N 1
ATOM 2299 C CA . ASN A 1 297 ? 0.51 -7.871 -14.789 1 98.69 297 ASN A CA 1
ATOM 2300 C C . ASN A 1 297 ? 1.285 -6.598 -14.461 1 98.69 297 ASN A C 1
ATOM 2302 O O . ASN A 1 297 ? 0.953 -5.52 -14.953 1 98.69 297 ASN A O 1
ATOM 2306 N N . VAL A 1 298 ? 2.209 -6.676 -13.578 1 98.81 298 VAL A N 1
ATOM 2307 C CA . VAL A 1 298 ? 3.086 -5.551 -13.266 1 98.81 298 VAL A CA 1
ATOM 2308 C C . VAL A 1 298 ? 4.5 -5.844 -13.766 1 98.81 298 VAL A C 1
ATOM 2310 O O . VAL A 1 298 ? 5.117 -6.832 -13.352 1 98.81 298 VAL A O 1
ATOM 2313 N N . LEU A 1 299 ? 5.031 -5.027 -14.68 1 98.69 299 LEU A N 1
ATOM 2314 C CA . LEU A 1 299 ? 6.301 -5.277 -15.359 1 98.69 299 LEU A CA 1
ATOM 2315 C C . LEU A 1 299 ? 7.305 -4.172 -15.047 1 98.69 299 LEU A C 1
ATOM 2317 O O . LEU A 1 299 ? 6.961 -2.986 -15.094 1 98.69 299 LEU A O 1
ATOM 2321 N N . GLY A 1 300 ? 8.516 -4.492 -14.648 1 98.62 300 GLY A N 1
ATOM 2322 C CA . GLY A 1 300 ? 9.633 -3.582 -14.461 1 98.62 300 GLY A CA 1
ATOM 2323 C C . GLY A 1 300 ? 10.906 -4.047 -15.133 1 98.62 300 GLY A C 1
ATOM 2324 O O . GLY A 1 300 ? 11.312 -5.203 -14.984 1 98.62 300 GLY A O 1
ATOM 2325 N N . LEU A 1 301 ? 11.531 -3.205 -15.883 1 98.38 301 LEU A N 1
ATOM 2326 C CA . LEU A 1 301 ? 12.688 -3.564 -16.688 1 98.38 301 LEU A CA 1
ATOM 2327 C C . LEU A 1 301 ? 13.953 -2.908 -16.156 1 98.38 301 LEU A C 1
ATOM 2329 O O . LEU A 1 301 ? 13.961 -1.713 -15.844 1 98.38 301 LEU A O 1
ATOM 2333 N N . LEU A 1 302 ? 14.953 -3.66 -15.906 1 98.62 302 LEU A N 1
ATOM 2334 C CA . LEU A 1 302 ? 16.312 -3.172 -15.742 1 98.62 302 LEU A CA 1
ATOM 2335 C C . LEU A 1 302 ? 17.109 -3.328 -17.031 1 98.62 302 LEU A C 1
ATOM 2337 O O . LEU A 1 302 ? 17.484 -4.441 -17.406 1 98.62 302 LEU A O 1
ATOM 2341 N N . PRO A 1 303 ? 17.359 -2.27 -17.781 1 98.06 303 PRO A N 1
ATOM 2342 C CA . PRO A 1 303 ? 18.094 -2.398 -19.047 1 98.06 303 PRO A CA 1
ATOM 2343 C C . PRO A 1 303 ? 19.5 -2.967 -18.859 1 98.06 303 PRO A C 1
ATOM 2345 O O . PRO A 1 303 ? 20.188 -2.629 -17.891 1 98.06 303 PRO A O 1
ATOM 2348 N N . GLY A 1 304 ? 19.859 -3.838 -19.781 1 98.44 304 GLY A N 1
ATOM 2349 C CA . GLY A 1 304 ? 21.203 -4.395 -19.781 1 98.44 304 GLY A CA 1
ATOM 2350 C C . GLY A 1 304 ? 22.25 -3.414 -20.266 1 98.44 304 GLY A C 1
ATOM 2351 O O . GLY A 1 304 ? 21.922 -2.334 -20.75 1 98.44 304 GLY A O 1
ATOM 2352 N N . SER A 1 305 ? 23.5 -3.838 -20.078 1 98.06 305 SER A N 1
ATOM 2353 C CA . SER A 1 305 ? 24.578 -2.904 -20.359 1 98.06 305 SER A CA 1
ATOM 2354 C C . SER A 1 305 ? 25.297 -3.27 -21.672 1 98.06 305 SER A C 1
ATOM 2356 O O . SER A 1 305 ? 26.016 -2.449 -22.234 1 98.06 305 SER A O 1
ATOM 2358 N N . ASP A 1 306 ? 25.156 -4.559 -22.078 1 97.75 306 ASP A N 1
ATOM 2359 C CA . ASP A 1 306 ? 25.844 -4.996 -23.297 1 97.75 306 ASP A CA 1
ATOM 2360 C C . ASP A 1 306 ? 25.078 -4.566 -24.547 1 97.75 306 ASP A C 1
ATOM 2362 O O . ASP A 1 306 ? 23.859 -4.746 -24.625 1 97.75 306 ASP A O 1
ATOM 2366 N N . PRO A 1 307 ? 25.719 -4.012 -25.5 1 96.12 307 PRO A N 1
ATOM 2367 C CA . PRO A 1 307 ? 25.031 -3.461 -26.672 1 96.12 307 PRO A CA 1
ATOM 2368 C C . PRO A 1 307 ? 24.234 -4.512 -27.422 1 96.12 307 PRO A C 1
ATOM 2370 O O . PRO A 1 307 ? 23.219 -4.184 -28.062 1 96.12 307 PRO A O 1
ATOM 2373 N N . VAL A 1 308 ? 24.656 -5.73 -27.391 1 95.38 308 VAL A N 1
ATOM 2374 C CA . VAL A 1 308 ? 23.969 -6.789 -28.125 1 95.38 308 VAL A CA 1
ATOM 2375 C C . VAL A 1 308 ? 23.062 -7.562 -27.172 1 95.38 308 VAL A C 1
ATOM 2377 O O . VAL A 1 308 ? 21.859 -7.68 -27.422 1 95.38 308 VAL A O 1
ATOM 2380 N N . LEU A 1 309 ? 23.594 -7.961 -26.047 1 97.5 309 LEU A N 1
ATOM 2381 C CA . LEU A 1 309 ? 22.875 -8.82 -25.125 1 97.5 309 LEU A CA 1
ATOM 2382 C C . LEU A 1 309 ? 21.734 -8.055 -24.453 1 97.5 309 LEU A C 1
ATOM 2384 O O . LEU A 1 309 ? 20.781 -8.664 -23.953 1 97.5 309 LEU A O 1
ATOM 2388 N N . SER A 1 310 ? 21.812 -6.719 -24.5 1 97.69 310 SER A N 1
ATOM 2389 C CA . SER A 1 310 ? 20.812 -5.914 -23.828 1 97.69 310 SER A CA 1
ATOM 2390 C C . SER A 1 310 ? 19.453 -6.039 -24.531 1 97.69 310 SER A C 1
ATOM 2392 O O . SER A 1 310 ? 18.422 -5.672 -23.953 1 97.69 310 SER A O 1
ATOM 2394 N N . ARG A 1 311 ? 19.406 -6.574 -25.656 1 96.31 311 ARG A N 1
ATOM 2395 C CA . ARG A 1 311 ? 18.172 -6.789 -26.406 1 96.31 311 ARG A CA 1
ATOM 2396 C C . ARG A 1 311 ? 17.469 -8.07 -25.938 1 96.31 311 ARG A C 1
ATOM 2398 O O . ARG A 1 311 ? 16.312 -8.305 -26.281 1 96.31 311 ARG A O 1
ATOM 2405 N N . GLU A 1 312 ? 18.203 -8.898 -25.219 1 98 312 GLU A N 1
ATOM 2406 C CA . GLU A 1 312 ? 17.641 -10.102 -24.625 1 98 312 GLU A CA 1
ATOM 2407 C C . GLU A 1 312 ? 17.281 -9.875 -23.156 1 98 312 GLU A C 1
ATOM 2409 O O . GLU A 1 312 ? 17.75 -8.93 -22.531 1 98 312 GLU A O 1
ATOM 2414 N N . VAL A 1 313 ? 16.406 -10.789 -22.719 1 97.88 313 VAL A N 1
ATOM 2415 C CA . VAL A 1 313 ? 15.906 -10.555 -21.375 1 97.88 313 VAL A CA 1
ATOM 2416 C C . VAL A 1 313 ? 15.984 -11.844 -20.562 1 97.88 313 VAL A C 1
ATOM 2418 O O . VAL A 1 313 ? 15.766 -12.93 -21.094 1 97.88 313 VAL A O 1
ATOM 2421 N N . VAL A 1 314 ? 16.438 -11.703 -19.328 1 98.88 314 VAL A N 1
ATOM 2422 C CA . VAL A 1 314 ? 16.141 -12.695 -18.297 1 98.88 314 VAL A CA 1
ATOM 2423 C C . VAL A 1 314 ? 14.836 -12.328 -17.578 1 98.88 314 VAL A C 1
ATOM 2425 O O . VAL A 1 314 ? 14.719 -11.242 -17 1 98.88 314 VAL A O 1
ATOM 2428 N N . LEU A 1 315 ? 13.852 -13.203 -17.625 1 98.88 315 LEU A N 1
ATOM 2429 C CA . LEU A 1 315 ? 12.516 -12.93 -17.125 1 98.88 315 LEU A CA 1
ATOM 2430 C C . LEU A 1 315 ? 12.297 -13.57 -15.766 1 98.88 315 LEU A C 1
ATOM 2432 O O . LEU A 1 315 ? 12.43 -14.789 -15.617 1 98.88 315 LEU A O 1
ATOM 2436 N N . TYR A 1 316 ? 12.07 -12.734 -14.742 1 98.94 316 TYR A N 1
ATOM 2437 C CA . TYR A 1 316 ? 11.617 -13.227 -13.445 1 98.94 316 TYR A CA 1
ATOM 2438 C C . TYR A 1 316 ? 10.102 -13.141 -13.32 1 98.94 316 TYR A C 1
ATOM 2440 O O . TYR A 1 316 ? 9.5 -12.141 -13.719 1 98.94 316 TYR A O 1
ATOM 2448 N N . THR A 1 317 ? 9.453 -14.18 -12.773 1 98.88 317 THR A N 1
ATOM 2449 C CA . THR A 1 317 ? 8 -14.133 -12.602 1 98.88 317 THR A CA 1
ATOM 2450 C C . THR A 1 317 ? 7.613 -14.586 -11.195 1 98.88 317 THR A C 1
ATOM 2452 O O . THR A 1 317 ? 8.242 -15.484 -10.625 1 98.88 317 THR A O 1
ATOM 2455 N N . ALA A 1 318 ? 6.668 -14.008 -10.586 1 98.88 318 ALA A N 1
ATOM 2456 C CA . ALA A 1 318 ? 5.945 -14.359 -9.367 1 98.88 318 ALA A CA 1
ATOM 2457 C C . ALA A 1 318 ? 4.512 -13.836 -9.406 1 98.88 318 ALA A C 1
ATOM 2459 O O . ALA A 1 318 ? 4.266 -12.703 -9.828 1 98.88 318 ALA A O 1
ATOM 2460 N N . HIS A 1 319 ? 3.545 -14.648 -9.102 1 98.88 319 HIS A N 1
ATOM 2461 C CA . HIS A 1 319 ? 2.18 -14.148 -9.219 1 98.88 319 HIS A CA 1
ATOM 2462 C C . HIS A 1 319 ? 1.774 -13.344 -7.988 1 98.88 319 HIS A C 1
ATOM 2464 O O . HIS A 1 319 ? 2.145 -13.695 -6.863 1 98.88 319 HIS A O 1
ATOM 2470 N N . HIS A 1 320 ? 1.012 -12.289 -8.219 1 98.88 320 HIS A N 1
ATOM 2471 C CA . HIS A 1 320 ? 0.717 -11.383 -7.113 1 98.88 320 HIS A CA 1
ATOM 2472 C C . HIS A 1 320 ? -0.695 -11.609 -6.582 1 98.88 320 HIS A C 1
ATOM 2474 O O . HIS A 1 320 ? -1.051 -11.102 -5.516 1 98.88 320 HIS A O 1
ATOM 2480 N N . ASP A 1 321 ? -1.528 -12.43 -7.223 1 98.38 321 ASP A N 1
ATOM 2481 C CA . ASP A 1 321 ? -2.912 -12.656 -6.816 1 98.38 321 ASP A CA 1
ATOM 2482 C C . ASP A 1 321 ? -3.002 -13.758 -5.758 1 98.38 321 ASP A C 1
ATOM 2484 O O . ASP A 1 321 ? -2.018 -14.453 -5.496 1 98.38 321 ASP A O 1
ATOM 2488 N N . HIS A 1 322 ? -4.074 -13.82 -5.141 1 97.94 322 HIS A N 1
ATOM 2489 C CA . HIS A 1 322 ? -4.543 -14.977 -4.391 1 97.94 322 HIS A CA 1
ATOM 2490 C C . HIS A 1 322 ? -6.055 -15.133 -4.508 1 97.94 322 HIS A C 1
ATOM 2492 O O . HIS A 1 322 ? -6.641 -14.82 -5.547 1 97.94 322 HIS A O 1
ATOM 2498 N N . LEU A 1 323 ? -6.789 -15.695 -3.506 1 96.62 323 LEU A N 1
ATOM 2499 C CA . LEU A 1 323 ? -8.156 -16.156 -3.713 1 96.62 323 LEU A CA 1
ATOM 2500 C C . LEU A 1 323 ? -9.164 -15.078 -3.322 1 96.62 323 LEU A C 1
ATOM 2502 O O . LEU A 1 323 ? -10.352 -15.211 -3.609 1 96.62 323 LEU A O 1
ATOM 2506 N N . GLY A 1 324 ? -8.773 -14.023 -2.654 1 96.69 324 GLY A N 1
ATOM 2507 C CA . GLY A 1 324 ? -9.703 -12.977 -2.254 1 96.69 324 GLY A CA 1
ATOM 2508 C C . GLY A 1 324 ? -10.43 -13.289 -0.958 1 96.69 324 GLY A C 1
ATOM 2509 O O . GLY A 1 324 ? -9.812 -13.734 0.013 1 96.69 324 GLY A O 1
ATOM 2510 N N . ILE A 1 325 ? -11.68 -12.906 -0.9 1 95.69 325 ILE A N 1
ATOM 2511 C CA . ILE A 1 325 ? -12.492 -13.078 0.298 1 95.69 325 ILE A CA 1
ATOM 2512 C C . ILE A 1 325 ? -13.445 -14.25 0.114 1 95.69 325 ILE A C 1
ATOM 2514 O O . ILE A 1 325 ? -14.078 -14.391 -0.935 1 95.69 325 ILE A O 1
ATOM 2518 N N . LYS A 1 326 ? -13.516 -15.031 1.165 1 92 326 LYS A N 1
ATOM 2519 C CA . LYS A 1 326 ? -14.43 -16.172 1.189 1 92 326 LYS A CA 1
ATOM 2520 C C . LYS A 1 326 ? -15.883 -15.711 1.06 1 92 326 LYS A C 1
ATOM 2522 O O . LYS A 1 326 ? -16.359 -14.898 1.853 1 92 326 LYS A O 1
ATOM 2527 N N . GLU A 1 327 ? -16.656 -16.188 0.124 1 83 327 GLU A N 1
ATOM 2528 C CA . GLU A 1 327 ? -18 -15.734 -0.176 1 83 327 GLU A CA 1
ATOM 2529 C C . GLU A 1 327 ? -18.984 -16.188 0.901 1 83 327 GLU A C 1
ATOM 2531 O O . GLU A 1 327 ? -19.922 -15.453 1.236 1 83 327 GLU A O 1
ATOM 2536 N N . ASP A 1 328 ? -18.875 -17.344 1.439 1 83.25 328 ASP A N 1
ATOM 2537 C CA . ASP A 1 328 ? -19.859 -17.906 2.352 1 83.25 328 ASP A CA 1
ATOM 2538 C C . ASP A 1 328 ? -19.344 -17.938 3.783 1 83.25 328 ASP A C 1
ATOM 2540 O O . ASP A 1 328 ? -19.688 -18.828 4.555 1 83.25 328 ASP A O 1
ATOM 2544 N N . ALA A 1 329 ? -18.484 -16.938 4.02 1 89.62 329 ALA A N 1
ATOM 2545 C CA . ALA A 1 329 ? -17.922 -16.906 5.371 1 89.62 329 ALA A CA 1
ATOM 2546 C C . ALA A 1 329 ? -19 -16.594 6.402 1 89.62 329 ALA A C 1
ATOM 2548 O O . ALA A 1 329 ? -19.875 -15.75 6.176 1 89.62 329 ALA A O 1
ATOM 2549 N N . GLN A 1 330 ? -18.984 -17.297 7.461 1 91.19 330 GLN A N 1
ATOM 2550 C CA . GLN A 1 330 ? -19.875 -17.016 8.578 1 91.19 330 GLN A CA 1
ATOM 2551 C C . GLN A 1 330 ? -19.406 -15.797 9.375 1 91.19 330 GLN A C 1
ATOM 2553 O O . GLN A 1 330 ? -18.219 -15.469 9.359 1 91.19 330 GLN A O 1
ATOM 2558 N N . PRO A 1 331 ? -20.391 -15.164 10.039 1 90.44 331 PRO A N 1
ATOM 2559 C CA . PRO A 1 331 ? -19.953 -14.039 10.867 1 90.44 331 PRO A CA 1
ATOM 2560 C C . PRO A 1 331 ? -18.891 -14.43 11.883 1 90.44 331 PRO A C 1
ATOM 2562 O O . PRO A 1 331 ? -19.016 -15.461 12.555 1 90.44 331 PRO A O 1
ATOM 2565 N N . GLY A 1 332 ? -17.844 -13.664 11.961 1 91.19 332 GLY A N 1
ATOM 2566 C CA . GLY A 1 332 ? -16.766 -13.906 12.914 1 91.19 332 GLY A CA 1
ATOM 2567 C C . GLY A 1 332 ? -15.688 -14.828 12.375 1 91.19 332 GLY A C 1
ATOM 2568 O O . GLY A 1 332 ? -14.617 -14.945 12.961 1 91.19 332 GLY A O 1
ATOM 2569 N N . GLU A 1 333 ? -16.016 -15.477 11.242 1 93.56 333 GLU A N 1
ATOM 2570 C CA . GLU A 1 333 ? -15.055 -16.375 10.617 1 93.56 333 GLU A CA 1
ATOM 2571 C C . GLU A 1 333 ? -14 -15.586 9.836 1 93.56 333 GLU A C 1
ATOM 2573 O O . GLU A 1 333 ? -14.305 -14.562 9.227 1 93.56 333 GLU A O 1
ATOM 2578 N N . ASP A 1 334 ? -12.758 -16.062 9.977 1 95.38 334 ASP A N 1
ATOM 2579 C CA . ASP A 1 334 ? -11.727 -15.5 9.102 1 95.38 334 ASP A CA 1
ATOM 2580 C C . ASP A 1 334 ? -12.039 -15.781 7.637 1 95.38 334 ASP A C 1
ATOM 2582 O O . ASP A 1 334 ? -12.047 -16.938 7.203 1 95.38 334 ASP A O 1
ATOM 2586 N N . ALA A 1 335 ? -12.273 -14.758 6.887 1 95.44 335 ALA A N 1
ATOM 2587 C CA . ALA A 1 335 ? -12.82 -14.906 5.539 1 95.44 335 ALA A CA 1
ATOM 2588 C C . ALA A 1 335 ? -11.797 -14.508 4.484 1 95.44 335 ALA A C 1
ATOM 2590 O O . ALA A 1 335 ? -12.047 -14.648 3.283 1 95.44 335 ALA A O 1
ATOM 2591 N N . ILE A 1 336 ? -10.648 -14.016 4.918 1 97.62 336 ILE A N 1
ATOM 2592 C CA . ILE A 1 336 ? -9.688 -13.484 3.959 1 97.62 336 ILE A CA 1
ATOM 2593 C C . ILE A 1 336 ? -8.617 -14.531 3.66 1 97.62 336 ILE A C 1
ATOM 2595 O O . ILE A 1 336 ? -7.969 -15.047 4.574 1 97.62 336 ILE A O 1
ATOM 2599 N N . TYR A 1 337 ? -8.461 -14.938 2.416 1 97.56 337 TYR A N 1
ATOM 2600 C CA . TYR A 1 337 ? -7.34 -15.766 1.979 1 97.56 337 TYR A CA 1
ATOM 2601 C C . TYR A 1 337 ? -6.09 -14.922 1.764 1 97.56 337 TYR A C 1
ATOM 2603 O O . TYR A 1 337 ? -5.812 -14.484 0.645 1 97.56 337 TYR A O 1
ATOM 2611 N N . ASN A 1 338 ? -5.281 -14.742 2.758 1 98.56 338 ASN A N 1
ATOM 2612 C CA . ASN A 1 338 ? -4.207 -13.758 2.781 1 98.56 338 ASN A CA 1
ATOM 2613 C C . ASN A 1 338 ? -3.088 -14.125 1.81 1 98.56 338 ASN A C 1
ATOM 2615 O O . ASN A 1 338 ? -2.414 -13.25 1.269 1 98.56 338 ASN A O 1
ATOM 2619 N N . GLY A 1 339 ? -2.875 -15.445 1.653 1 98.62 339 GLY A N 1
ATOM 2620 C CA . GLY A 1 339 ? -1.866 -15.898 0.708 1 98.62 339 GLY A CA 1
ATOM 2621 C C . GLY A 1 339 ? -0.468 -15.422 1.052 1 98.62 339 GLY A C 1
ATOM 2622 O O . GLY A 1 339 ? 0.263 -14.945 0.18 1 98.62 339 GLY A O 1
ATOM 2623 N N . ALA A 1 340 ? -0.023 -15.539 2.34 1 98.88 340 ALA A N 1
ATOM 2624 C CA . ALA A 1 340 ? 1.291 -15.086 2.785 1 98.88 340 ALA A CA 1
ATOM 2625 C C . ALA A 1 340 ? 2.404 -15.883 2.109 1 98.88 340 ALA A C 1
ATOM 2627 O O . ALA A 1 340 ? 3.33 -15.305 1.535 1 98.88 340 ALA A O 1
ATOM 2628 N N . VAL A 1 341 ? 2.316 -17.203 2.215 1 98.69 341 VAL A N 1
ATOM 2629 C CA . VAL A 1 341 ? 3.287 -18.047 1.523 1 98.69 341 VAL A CA 1
ATOM 2630 C C . VAL A 1 341 ? 2.965 -18.094 0.032 1 98.69 341 VAL A C 1
ATOM 2632 O O . VAL A 1 341 ? 3.84 -17.859 -0.805 1 98.69 341 VAL A O 1
ATOM 2635 N N . ASP A 1 342 ? 1.713 -18.281 -0.336 1 97.75 342 ASP A N 1
ATOM 2636 C CA . ASP A 1 342 ? 1.188 -18.391 -1.693 1 97.75 342 ASP A CA 1
ATOM 2637 C C . ASP A 1 342 ? 0.452 -17.109 -2.098 1 97.75 342 ASP A C 1
ATOM 2639 O O . ASP A 1 342 ? -0.766 -17.016 -1.937 1 97.75 342 ASP A O 1
ATOM 2643 N N . ASN A 1 343 ? 1.002 -16.188 -2.684 1 98.44 343 ASN A N 1
ATOM 2644 C CA . ASN A 1 343 ? 2.391 -16.094 -3.125 1 98.44 343 ASN A CA 1
ATOM 2645 C C . ASN A 1 343 ? 2.996 -14.727 -2.799 1 98.44 343 ASN A C 1
ATOM 2647 O O . ASN A 1 343 ? 3.76 -14.18 -3.592 1 98.44 343 ASN A O 1
ATOM 2651 N N . ALA A 1 344 ? 2.504 -14.102 -1.669 1 98.94 344 ALA A N 1
ATOM 2652 C CA . ALA A 1 344 ? 3.148 -12.867 -1.226 1 98.94 344 ALA A CA 1
ATOM 2653 C C . ALA A 1 344 ? 4.652 -13.062 -1.057 1 98.94 344 ALA A C 1
ATOM 2655 O O . ALA A 1 344 ? 5.441 -12.172 -1.379 1 98.94 344 ALA A O 1
ATOM 2656 N N . SER A 1 345 ? 4.992 -14.219 -0.634 1 98.88 345 SER A N 1
ATOM 2657 C CA . SER A 1 345 ? 6.398 -14.5 -0.375 1 98.88 345 SER A CA 1
ATOM 2658 C C . SER A 1 345 ? 7.203 -14.531 -1.67 1 98.88 345 SER A C 1
ATOM 2660 O O . SER A 1 345 ? 8.352 -14.078 -1.705 1 98.88 345 SER A O 1
ATOM 2662 N N . GLY A 1 346 ? 6.652 -15.133 -2.725 1 98.88 346 GLY A N 1
ATOM 2663 C CA . GLY A 1 346 ? 7.328 -15.117 -4.012 1 98.88 346 GLY A CA 1
ATOM 2664 C C . GLY A 1 346 ? 7.539 -13.719 -4.559 1 98.88 346 GLY A C 1
ATOM 2665 O O . GLY A 1 346 ? 8.602 -13.414 -5.109 1 98.88 346 GLY A O 1
ATOM 2666 N N . VAL A 1 347 ? 6.531 -12.867 -4.438 1 98.94 347 VAL A N 1
ATOM 2667 C CA . VAL A 1 347 ? 6.656 -11.484 -4.875 1 98.94 347 VAL A CA 1
ATOM 2668 C C . VAL A 1 347 ? 7.73 -10.773 -4.051 1 98.94 347 VAL A C 1
ATOM 2670 O O . VAL A 1 347 ? 8.531 -10.008 -4.594 1 98.94 347 VAL A O 1
ATOM 2673 N N . ALA A 1 348 ? 7.695 -11.039 -2.756 1 98.94 348 ALA A N 1
ATOM 2674 C CA . ALA A 1 348 ? 8.727 -10.477 -1.892 1 98.94 348 ALA A CA 1
ATOM 2675 C C . ALA A 1 348 ? 10.125 -10.867 -2.377 1 98.94 348 ALA A C 1
ATOM 2677 O O . ALA A 1 348 ? 11.023 -10.031 -2.434 1 98.94 348 ALA A O 1
ATOM 2678 N N . ALA A 1 349 ? 10.305 -12.125 -2.727 1 98.94 349 ALA A N 1
ATOM 2679 C CA . ALA A 1 349 ? 11.578 -12.617 -3.246 1 98.94 349 ALA A CA 1
ATOM 2680 C C . ALA A 1 349 ? 11.969 -11.891 -4.531 1 98.94 349 ALA A C 1
ATOM 2682 O O . ALA A 1 349 ? 13.109 -11.469 -4.691 1 98.94 349 ALA A O 1
ATOM 2683 N N . MET A 1 350 ? 11.008 -11.781 -5.422 1 98.94 350 MET A N 1
ATOM 2684 C CA . MET A 1 350 ? 11.266 -11.094 -6.688 1 98.94 350 MET A CA 1
ATOM 2685 C C . MET A 1 350 ? 11.711 -9.656 -6.449 1 98.94 350 MET A C 1
ATOM 2687 O O . MET A 1 350 ? 12.656 -9.18 -7.078 1 98.94 350 MET A O 1
ATOM 2691 N N . LEU A 1 351 ? 11.039 -8.961 -5.547 1 98.94 351 LEU A N 1
ATOM 2692 C CA . LEU A 1 351 ? 11.367 -7.57 -5.242 1 98.94 351 LEU A CA 1
ATOM 2693 C C . LEU A 1 351 ? 12.766 -7.461 -4.633 1 98.94 351 LEU A C 1
ATOM 2695 O O . LEU A 1 351 ? 13.516 -6.543 -4.953 1 98.94 351 LEU A O 1
ATOM 2699 N N . GLU A 1 352 ? 13.117 -8.391 -3.736 1 98.81 352 GLU A N 1
ATOM 2700 C CA . GLU A 1 352 ? 14.453 -8.391 -3.145 1 98.81 352 GLU A CA 1
ATOM 2701 C C . GLU A 1 352 ? 15.523 -8.695 -4.191 1 98.81 352 GLU A C 1
ATOM 2703 O O . GLU A 1 352 ? 16.609 -8.117 -4.16 1 98.81 352 GLU A O 1
ATOM 2708 N N . VAL A 1 353 ? 15.219 -9.625 -5.113 1 98.94 353 VAL A N 1
ATOM 2709 C CA . VAL A 1 353 ? 16.141 -9.922 -6.207 1 98.94 353 VAL A CA 1
ATOM 2710 C C . VAL A 1 353 ? 16.297 -8.688 -7.09 1 98.94 353 VAL A C 1
ATOM 2712 O O . VAL A 1 353 ? 17.422 -8.352 -7.504 1 98.94 353 VAL A O 1
ATOM 2715 N N . ALA A 1 354 ? 15.211 -8.031 -7.41 1 98.94 354 ALA A N 1
ATOM 2716 C CA . ALA A 1 354 ? 15.281 -6.793 -8.18 1 98.94 354 ALA A CA 1
ATOM 2717 C C . ALA A 1 354 ? 16.203 -5.777 -7.508 1 98.94 354 ALA A C 1
ATOM 2719 O O . ALA A 1 354 ? 17.031 -5.148 -8.172 1 98.94 354 ALA A O 1
ATOM 2720 N N . ARG A 1 355 ? 16 -5.609 -6.191 1 98.69 355 ARG A N 1
ATOM 2721 C CA . ARG A 1 355 ? 16.859 -4.691 -5.445 1 98.69 355 ARG A CA 1
ATOM 2722 C C . ARG A 1 355 ? 18.328 -5.07 -5.586 1 98.69 355 ARG A C 1
ATOM 2724 O O . ARG A 1 355 ? 19.188 -4.203 -5.789 1 98.69 355 ARG A O 1
ATOM 2731 N N . ALA A 1 356 ? 18.688 -6.34 -5.441 1 98.75 356 ALA A N 1
ATOM 2732 C CA . ALA A 1 356 ? 20.062 -6.812 -5.555 1 98.75 356 ALA A CA 1
ATOM 2733 C C . ALA A 1 356 ? 20.641 -6.473 -6.922 1 98.75 356 ALA A C 1
ATOM 2735 O O . ALA A 1 356 ? 21.797 -6.039 -7.023 1 98.75 356 ALA A O 1
ATOM 2736 N N . PHE A 1 357 ? 19.875 -6.664 -8 1 98.81 357 PHE A N 1
ATOM 2737 C CA . PHE A 1 357 ? 20.344 -6.352 -9.344 1 98.81 357 PHE A CA 1
ATOM 2738 C C . PHE A 1 357 ? 20.625 -4.859 -9.484 1 98.81 357 PHE A C 1
ATOM 2740 O O . PHE A 1 357 ? 21.656 -4.473 -10.062 1 98.81 357 PHE A O 1
ATOM 2747 N N . THR A 1 358 ? 19.719 -4.012 -8.992 1 97.88 358 THR A N 1
ATOM 2748 C CA . THR A 1 358 ? 19.859 -2.568 -9.156 1 97.88 358 THR A CA 1
ATOM 2749 C C . THR A 1 358 ? 21 -2.033 -8.312 1 97.88 358 THR A C 1
ATOM 2751 O O . THR A 1 358 ? 21.5 -0.931 -8.555 1 97.88 358 THR A O 1
ATOM 2754 N N . ALA A 1 359 ? 21.406 -2.807 -7.316 1 95.62 359 ALA A N 1
ATOM 2755 C CA . ALA A 1 359 ? 22.469 -2.389 -6.418 1 95.62 359 ALA A CA 1
ATOM 2756 C C . ALA A 1 359 ? 23.844 -2.746 -6.996 1 95.62 359 ALA A C 1
ATOM 2758 O O . ALA A 1 359 ? 24.875 -2.338 -6.457 1 95.62 359 ALA A O 1
ATOM 2759 N N . LEU A 1 360 ? 23.891 -3.516 -8.07 1 97.75 360 LEU A N 1
ATOM 2760 C CA . LEU A 1 360 ? 25.172 -3.848 -8.695 1 97.75 360 LEU A CA 1
ATOM 2761 C C . LEU A 1 360 ? 25.891 -2.59 -9.18 1 97.75 360 LEU A C 1
ATOM 2763 O O . LEU A 1 360 ? 25.25 -1.662 -9.68 1 97.75 360 LEU A O 1
ATOM 2767 N N . PRO A 1 361 ? 27.203 -2.605 -9.07 1 96.5 361 PRO A N 1
ATOM 2768 C CA . PRO A 1 361 ? 27.938 -1.43 -9.539 1 96.5 361 PRO A CA 1
ATOM 2769 C C . PRO A 1 361 ? 27.781 -1.206 -11.039 1 96.5 361 PRO A C 1
ATOM 2771 O O . PRO A 1 361 ? 27.844 -0.065 -11.508 1 96.5 361 PRO A O 1
ATOM 2774 N N . ARG A 1 362 ? 27.688 -2.338 -11.766 1 96.94 362 ARG A N 1
ATOM 2775 C CA . ARG A 1 362 ? 27.406 -2.299 -13.195 1 96.94 362 ARG A CA 1
ATOM 2776 C C . ARG A 1 362 ? 26.141 -3.096 -13.516 1 96.94 362 ARG A C 1
ATOM 2778 O O . ARG A 1 362 ? 25.906 -4.168 -12.953 1 96.94 362 ARG A O 1
ATOM 2785 N N . ARG A 1 363 ? 25.422 -2.518 -14.406 1 97.38 363 ARG A N 1
ATOM 2786 C CA . ARG A 1 363 ? 24.25 -3.25 -14.852 1 97.38 363 ARG A CA 1
ATOM 2787 C C . ARG A 1 363 ? 24.641 -4.57 -15.508 1 97.38 363 ARG A C 1
ATOM 2789 O O . ARG A 1 363 ? 25.719 -4.684 -16.094 1 97.38 363 ARG A O 1
ATOM 2796 N N . PRO A 1 364 ? 23.781 -5.609 -15.438 1 98.31 364 PRO A N 1
ATOM 2797 C CA . PRO A 1 364 ? 24.062 -6.871 -16.125 1 98.31 364 PRO A CA 1
ATOM 2798 C C . PRO A 1 364 ? 24.141 -6.711 -17.641 1 98.31 364 PRO A C 1
ATOM 2800 O O . PRO A 1 364 ? 23.672 -5.703 -18.188 1 98.31 364 PRO A O 1
ATOM 2803 N N . ALA A 1 365 ? 24.75 -7.695 -18.281 1 98.38 365 ALA A N 1
ATOM 2804 C CA . ALA A 1 365 ? 24.875 -7.648 -19.734 1 98.38 365 ALA A CA 1
ATOM 2805 C C . ALA A 1 365 ? 23.5 -7.727 -20.406 1 98.38 365 ALA A C 1
ATOM 2807 O O . ALA A 1 365 ? 23.156 -6.879 -21.234 1 98.38 365 ALA A O 1
ATOM 2808 N N . ARG A 1 366 ? 22.734 -8.758 -20.078 1 98.75 366 ARG A N 1
ATOM 2809 C CA . ARG A 1 366 ? 21.359 -8.859 -20.562 1 98.75 366 ARG A CA 1
ATOM 2810 C C . ARG A 1 366 ? 20.422 -8.008 -19.719 1 98.75 366 ARG A C 1
ATOM 2812 O O . ARG A 1 366 ? 20.703 -7.738 -18.547 1 98.75 366 ARG A O 1
ATOM 2819 N N . SER A 1 367 ? 19.328 -7.523 -20.312 1 98.62 367 SER A N 1
ATOM 2820 C CA . SER A 1 367 ? 18.266 -6.875 -19.547 1 98.62 367 SER A CA 1
ATOM 2821 C C . SER A 1 367 ? 17.562 -7.863 -18.625 1 98.62 367 SER A C 1
ATOM 2823 O O . SER A 1 367 ? 17.578 -9.07 -18.875 1 98.62 367 SER A O 1
ATOM 2825 N N . ILE A 1 368 ? 17.094 -7.379 -17.484 1 98.81 368 ILE A N 1
ATOM 2826 C CA . ILE A 1 368 ? 16.266 -8.172 -16.578 1 98.81 368 ILE A CA 1
ATOM 2827 C C . ILE A 1 368 ? 14.836 -7.648 -16.578 1 98.81 368 ILE A C 1
ATOM 2829 O O . ILE A 1 368 ? 14.609 -6.449 -16.406 1 98.81 368 ILE A O 1
ATOM 2833 N N . LEU A 1 369 ? 13.906 -8.469 -16.875 1 98.62 369 LEU A N 1
ATOM 2834 C CA . LEU A 1 369 ? 12.484 -8.133 -16.797 1 98.62 369 LEU A CA 1
ATOM 2835 C C . LEU A 1 369 ? 11.828 -8.836 -15.609 1 98.62 369 LEU A C 1
ATOM 2837 O O . LEU A 1 369 ? 11.859 -10.062 -15.508 1 98.62 369 LEU A O 1
ATOM 2841 N N . PHE A 1 370 ? 11.352 -8.047 -14.688 1 98.88 370 PHE A N 1
ATOM 2842 C CA . PHE A 1 370 ? 10.57 -8.562 -13.57 1 98.88 370 PHE A CA 1
ATOM 2843 C C . PHE A 1 370 ? 9.078 -8.477 -13.875 1 98.88 370 PHE A C 1
ATOM 2845 O O . PHE A 1 370 ? 8.578 -7.43 -14.289 1 98.88 370 PHE A O 1
ATOM 2852 N N . ALA A 1 371 ? 8.344 -9.586 -13.672 1 98.81 371 ALA A N 1
ATOM 2853 C CA . ALA A 1 371 ? 6.91 -9.633 -13.961 1 98.81 371 ALA A CA 1
ATOM 2854 C C . ALA A 1 371 ? 6.137 -10.242 -12.797 1 98.81 371 ALA A C 1
ATOM 2856 O O . ALA A 1 371 ? 6.227 -11.445 -12.539 1 98.81 371 ALA A O 1
ATOM 2857 N N . ALA A 1 372 ? 5.418 -9.43 -12.062 1 98.88 372 ALA A N 1
ATOM 2858 C CA . ALA A 1 372 ? 4.387 -9.93 -11.156 1 98.88 372 ALA A CA 1
ATOM 2859 C C . ALA A 1 372 ? 3.09 -10.211 -11.906 1 98.88 372 ALA A C 1
ATOM 2861 O O . ALA A 1 372 ? 2.383 -9.289 -12.312 1 98.88 372 ALA A O 1
ATOM 2862 N N . VAL A 1 373 ? 2.752 -11.477 -12.031 1 98.88 373 VAL A N 1
ATOM 2863 C CA . VAL A 1 373 ? 1.679 -11.852 -12.945 1 98.88 373 VAL A CA 1
ATOM 2864 C C . VAL A 1 373 ? 0.379 -12.047 -12.172 1 98.88 373 VAL A C 1
ATOM 2866 O O . VAL A 1 373 ? 0.402 -12.414 -10.992 1 98.88 373 VAL A O 1
ATOM 2869 N N . ALA A 1 374 ? -0.714 -11.828 -12.859 1 98.38 374 ALA A N 1
ATOM 2870 C CA . ALA A 1 374 ? -2.043 -11.836 -12.258 1 98.38 374 ALA A CA 1
ATOM 2871 C C . ALA A 1 374 ? -2.73 -13.18 -12.469 1 98.38 374 ALA A C 1
ATOM 2873 O O . ALA A 1 374 ? -2.338 -13.961 -13.344 1 98.38 374 ALA A O 1
ATOM 2874 N N . ALA A 1 375 ? -3.676 -13.492 -11.633 1 97.81 375 ALA A N 1
ATOM 2875 C CA . ALA A 1 375 ? -4.672 -14.547 -11.805 1 97.81 375 ALA A CA 1
ATOM 2876 C C . ALA A 1 375 ? -4.004 -15.906 -12.023 1 97.81 375 ALA A C 1
ATOM 2878 O O . ALA A 1 375 ? -4.402 -16.672 -12.898 1 97.81 375 ALA A O 1
ATOM 2879 N N . GLU A 1 376 ? -2.891 -16.109 -11.305 1 97.81 376 GLU A N 1
ATOM 2880 C CA . GLU A 1 376 ? -2.283 -17.438 -11.32 1 97.81 376 GLU A CA 1
ATOM 2881 C C . GLU A 1 376 ? -3.236 -18.484 -10.758 1 97.81 376 GLU A C 1
ATOM 2883 O O . GLU A 1 376 ? -3.35 -19.594 -11.305 1 97.81 376 GLU A O 1
ATOM 2888 N N . GLU A 1 377 ? -3.943 -18.109 -9.727 1 95.19 377 GLU A N 1
ATOM 2889 C CA . GLU A 1 377 ? -4.816 -19.016 -9 1 95.19 377 GLU A CA 1
ATOM 2890 C C . GLU A 1 377 ? -6.047 -19.391 -9.82 1 95.19 377 GLU A C 1
ATOM 2892 O O . GLU A 1 377 ? -6.863 -20.203 -9.391 1 95.19 377 GLU A O 1
ATOM 2897 N N . GLN A 1 378 ? -6.152 -18.797 -11 1 93.44 378 GLN A N 1
ATOM 2898 C CA . GLN A 1 378 ? -7.285 -19.016 -11.898 1 93.44 378 GLN A CA 1
ATOM 2899 C C . GLN A 1 378 ? -6.844 -19.734 -13.172 1 93.44 378 GLN A C 1
ATOM 2901 O O . GLN A 1 378 ? -7.473 -19.578 -14.219 1 93.44 378 GLN A O 1
ATOM 2906 N N . GLY A 1 379 ? -5.773 -20.5 -13.109 1 93.62 379 GLY A N 1
ATOM 2907 C CA .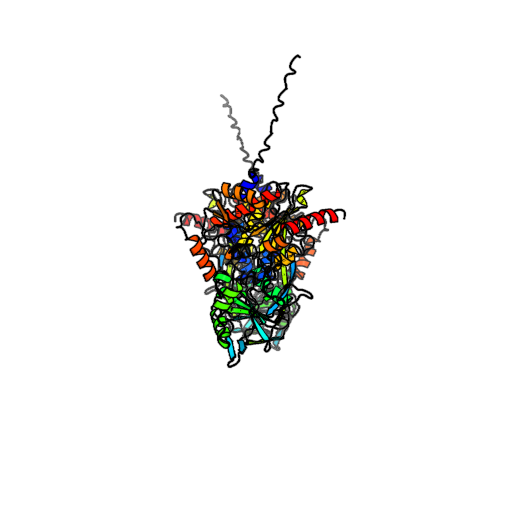 GLY A 1 379 ? -5.309 -21.266 -14.258 1 93.62 379 GLY A CA 1
ATOM 2908 C C . GLY A 1 379 ? -4.176 -20.578 -15 1 93.62 379 GLY A C 1
ATOM 2909 O O . GLY A 1 379 ? -4.105 -20.641 -16.234 1 93.62 379 GLY A O 1
ATOM 2910 N N . LEU A 1 380 ? -3.336 -19.812 -14.25 1 97 380 LEU A N 1
ATOM 2911 C CA . LEU A 1 380 ? -2.127 -19.188 -14.789 1 97 380 LEU A CA 1
ATOM 2912 C C . LEU A 1 380 ? -2.471 -18.156 -15.852 1 97 380 LEU A C 1
ATOM 2914 O O . LEU A 1 380 ? -1.794 -18.062 -16.875 1 97 380 LEU A O 1
ATOM 2918 N N . LEU A 1 381 ? -3.48 -17.406 -15.688 1 97.12 381 LEU A N 1
ATOM 2919 C CA . LEU A 1 381 ? -4.031 -16.578 -16.75 1 97.12 381 LEU A CA 1
ATOM 2920 C C . LEU A 1 381 ? -3.137 -15.367 -17.016 1 97.12 381 LEU A C 1
ATOM 2922 O O . LEU A 1 381 ? -2.969 -14.961 -18.172 1 97.12 381 LEU A O 1
ATOM 2926 N N . GLY A 1 382 ? -2.607 -14.773 -16 1 98.31 382 GLY A N 1
ATOM 2927 C CA . GLY A 1 382 ? -1.739 -13.617 -16.188 1 98.31 382 GLY A CA 1
ATOM 2928 C C . GLY A 1 382 ? -0.465 -13.953 -16.953 1 98.31 382 GLY A C 1
ATOM 2929 O O . GLY A 1 382 ? -0.054 -13.219 -17.844 1 98.31 382 GLY A O 1
ATOM 2930 N N . SER A 1 383 ? 0.186 -15.016 -16.531 1 98.62 383 SER A N 1
ATOM 2931 C CA . SER A 1 383 ? 1.392 -15.422 -17.25 1 98.62 383 SER A CA 1
ATOM 2932 C C . SER A 1 383 ? 1.068 -15.867 -18.672 1 98.62 383 SER A C 1
ATOM 2934 O O . SER A 1 383 ? 1.871 -15.672 -19.578 1 98.62 383 SER A O 1
ATOM 2936 N N . ARG A 1 384 ? -0.105 -16.516 -18.875 1 97.25 384 ARG A N 1
ATOM 2937 C CA . ARG A 1 384 ? -0.52 -16.828 -20.234 1 97.25 384 ARG A CA 1
ATOM 2938 C C . ARG A 1 384 ? -0.649 -15.57 -21.078 1 97.25 384 ARG A C 1
ATOM 2940 O O . ARG A 1 384 ? -0.148 -15.508 -22.203 1 97.25 384 ARG A O 1
ATOM 2947 N N . TYR A 1 385 ? -1.333 -14.578 -20.5 1 97.25 385 TYR A N 1
ATOM 2948 C CA . TYR A 1 385 ? -1.487 -13.312 -21.219 1 97.25 385 TYR A CA 1
ATOM 2949 C C . TYR A 1 385 ? -0.13 -12.695 -21.531 1 97.25 385 TYR A C 1
ATOM 2951 O O . TYR A 1 385 ? 0.107 -12.242 -22.656 1 97.25 385 TYR A O 1
ATOM 2959 N N . LEU A 1 386 ? 0.723 -12.656 -20.531 1 98.06 386 LEU A N 1
ATOM 2960 C CA . LEU A 1 386 ? 2.055 -12.102 -20.75 1 98.06 386 LEU A CA 1
ATOM 2961 C C . LEU A 1 386 ? 2.795 -12.867 -21.828 1 98.06 386 LEU A C 1
ATOM 2963 O O . LEU A 1 386 ? 3.424 -12.266 -22.703 1 98.06 386 LEU A O 1
ATOM 2967 N N . ALA A 1 387 ? 2.742 -14.164 -21.812 1 98.19 387 ALA A N 1
ATOM 2968 C CA . ALA A 1 387 ? 3.408 -15 -22.812 1 98.19 387 ALA A CA 1
ATOM 2969 C C . ALA A 1 387 ? 2.896 -14.688 -24.203 1 98.19 387 ALA A C 1
ATOM 2971 O O . ALA A 1 387 ? 3.67 -14.664 -25.172 1 98.19 387 ALA A O 1
ATOM 2972 N N . GLU A 1 388 ? 1.659 -14.453 -24.312 1 95.69 388 GLU A N 1
ATOM 2973 C CA . GLU A 1 388 ? 1.041 -14.164 -25.609 1 95.69 388 GLU A CA 1
ATOM 2974 C C . GLU A 1 388 ? 1.334 -12.734 -26.047 1 95.69 388 GLU A C 1
ATOM 2976 O O . GLU A 1 388 ? 1.155 -12.398 -27.219 1 95.69 388 GLU A O 1
ATOM 2981 N N . HIS A 1 389 ? 1.719 -11.867 -25.109 1 95.88 389 HIS A N 1
ATOM 2982 C CA . HIS A 1 389 ? 1.954 -10.461 -25.391 1 95.88 389 HIS A CA 1
ATOM 2983 C C . HIS A 1 389 ? 3.297 -10 -24.828 1 95.88 389 HIS A C 1
ATOM 2985 O O . HIS A 1 389 ? 3.391 -8.93 -24.234 1 95.88 389 HIS A O 1
ATOM 2991 N N . LEU A 1 390 ? 4.27 -10.82 -25 1 96.31 390 LEU A N 1
ATOM 2992 C CA . LEU A 1 390 ? 5.594 -10.469 -24.5 1 96.31 390 LEU A CA 1
ATOM 2993 C C . LEU A 1 390 ? 6.055 -9.133 -25.062 1 96.31 390 LEU A C 1
ATOM 2995 O O . LEU A 1 390 ? 5.797 -8.828 -26.234 1 96.31 390 LEU A O 1
ATOM 2999 N N . PRO A 1 391 ? 6.75 -8.336 -24.266 1 94.5 391 PRO A N 1
ATOM 3000 C CA . PRO A 1 391 ? 7.258 -7.066 -24.781 1 94.5 391 PRO A CA 1
ATOM 3001 C C . PRO A 1 391 ? 8.43 -7.246 -25.75 1 94.5 391 PRO A C 1
ATOM 3003 O O . PRO A 1 391 ? 8.812 -6.301 -26.438 1 94.5 391 PRO A O 1
ATOM 3006 N N . VAL A 1 392 ? 9.078 -8.375 -25.828 1 94.38 392 VAL A N 1
ATOM 3007 C CA . VAL A 1 392 ? 10.102 -8.781 -26.781 1 94.38 392 VAL A CA 1
ATOM 3008 C C . VAL A 1 392 ? 9.734 -10.133 -27.391 1 94.38 392 VAL A C 1
ATOM 3010 O O . VAL A 1 392 ? 8.961 -10.891 -26.812 1 94.38 392 VAL A O 1
ATOM 3013 N N . PRO A 1 393 ? 10.297 -10.398 -28.547 1 96.25 393 PRO A N 1
ATOM 3014 C CA . PRO A 1 393 ? 10.023 -11.719 -29.109 1 96.25 393 PRO A CA 1
ATOM 3015 C C . PRO A 1 393 ? 10.484 -12.852 -28.188 1 96.25 393 PRO A C 1
ATOM 3017 O O . PRO A 1 393 ? 11.5 -12.719 -27.5 1 96.25 393 PRO A O 1
ATOM 3020 N N . PRO A 1 394 ? 9.742 -13.992 -28.234 1 97.31 394 PRO A N 1
ATOM 3021 C CA . PRO A 1 394 ? 10.102 -15.117 -27.359 1 97.31 394 PRO A CA 1
ATOM 3022 C C . PRO A 1 394 ? 11.555 -15.555 -27.531 1 97.31 394 PRO A C 1
ATOM 3024 O O . PRO A 1 394 ? 12.188 -15.969 -26.562 1 97.31 394 PRO A O 1
ATOM 3027 N N . GLY A 1 395 ? 12.062 -15.469 -28.75 1 97.25 395 GLY A N 1
ATOM 3028 C CA . GLY A 1 395 ? 13.438 -15.867 -29.016 1 97.25 395 GLY A CA 1
ATOM 3029 C C . GLY A 1 395 ? 14.453 -15 -28.297 1 97.25 395 GLY A C 1
ATOM 3030 O O . GLY A 1 395 ? 15.617 -15.383 -28.156 1 97.25 395 GLY A O 1
ATOM 3031 N N . ARG A 1 396 ? 14.023 -13.852 -27.812 1 97.44 396 ARG A N 1
ATOM 3032 C CA . ARG A 1 396 ? 14.922 -12.93 -27.125 1 97.44 396 ARG A CA 1
ATOM 3033 C C . ARG A 1 396 ? 14.805 -13.07 -25.609 1 97.44 396 ARG A C 1
ATOM 3035 O O . ARG A 1 396 ? 15.484 -12.367 -24.859 1 97.44 396 ARG A O 1
ATOM 3042 N N . VAL A 1 397 ? 13.93 -13.914 -25.109 1 98.44 397 VAL A N 1
ATOM 3043 C CA . VAL A 1 397 ? 13.883 -14.234 -23.688 1 98.44 397 VAL A CA 1
ATOM 3044 C C . VAL A 1 397 ? 14.828 -15.391 -23.391 1 98.44 397 VAL A C 1
ATOM 3046 O O . VAL A 1 397 ? 14.57 -16.531 -23.781 1 98.44 397 VAL A O 1
ATOM 3049 N N . ALA A 1 398 ? 15.898 -15.086 -22.734 1 98.56 398 ALA A N 1
ATOM 3050 C CA . ALA A 1 398 ? 16.953 -16.062 -22.5 1 98.56 398 ALA A CA 1
ATOM 3051 C C . ALA A 1 398 ? 16.484 -17.172 -21.562 1 98.56 398 ALA A C 1
ATOM 3053 O O . ALA A 1 398 ? 16.766 -18.359 -21.797 1 98.56 398 ALA A O 1
ATOM 3054 N N . ALA A 1 399 ? 15.812 -16.797 -20.547 1 98.81 399 ALA A N 1
ATOM 3055 C CA . ALA A 1 399 ? 15.305 -17.734 -19.547 1 98.81 399 ALA A CA 1
ATOM 3056 C C . ALA A 1 399 ? 14.195 -17.109 -18.719 1 98.81 399 ALA A C 1
ATOM 3058 O O . ALA A 1 399 ? 14.109 -15.875 -18.625 1 98.81 399 ALA A O 1
ATOM 3059 N N . ASN A 1 400 ? 13.352 -17.938 -18.234 1 98.88 400 ASN A N 1
ATOM 3060 C CA . ASN A 1 400 ? 12.406 -17.531 -17.203 1 98.88 400 ASN A CA 1
ATOM 3061 C C . ASN A 1 400 ? 12.75 -18.172 -15.859 1 98.88 400 ASN A C 1
ATOM 3063 O O . ASN A 1 400 ? 13.008 -19.359 -15.773 1 98.88 400 ASN A O 1
ATOM 3067 N N . LEU A 1 401 ? 12.875 -17.406 -14.844 1 98.88 401 LEU A N 1
ATOM 3068 C CA . LEU A 1 401 ? 13.008 -17.844 -13.461 1 98.88 401 LEU A CA 1
ATOM 3069 C C . LEU A 1 401 ? 11.75 -17.547 -12.664 1 98.88 401 LEU A C 1
ATOM 3071 O O . LEU A 1 401 ? 11.461 -16.391 -12.367 1 98.88 401 LEU A O 1
ATOM 3075 N N . ASN A 1 402 ? 10.992 -18.578 -12.32 1 98.81 402 ASN A N 1
ATOM 3076 C CA . ASN A 1 402 ? 9.711 -18.422 -11.633 1 98.81 402 ASN A CA 1
ATOM 3077 C C . ASN A 1 402 ? 9.844 -18.703 -10.141 1 98.81 402 ASN A C 1
ATOM 3079 O O . ASN A 1 402 ? 10.523 -19.641 -9.734 1 98.81 402 ASN A O 1
ATOM 3083 N N . ILE A 1 403 ? 9.195 -17.875 -9.344 1 98.31 403 ILE A N 1
ATOM 3084 C CA . ILE A 1 403 ? 9.195 -18.016 -7.891 1 98.31 403 ILE A CA 1
ATOM 3085 C C . ILE A 1 403 ? 7.77 -18.203 -7.391 1 98.31 403 ILE A C 1
ATOM 3087 O O . ILE A 1 403 ? 6.902 -17.359 -7.617 1 98.31 403 ILE A O 1
ATOM 3091 N N . ASP A 1 404 ? 7.5 -19.281 -6.727 1 97.38 404 ASP A N 1
ATOM 3092 C CA . ASP A 1 404 ? 6.172 -19.625 -6.234 1 97.38 404 ASP A CA 1
ATOM 3093 C C . ASP A 1 404 ? 6.238 -20.156 -4.809 1 97.38 404 ASP A C 1
ATOM 3095 O O . ASP A 1 404 ? 6.297 -21.375 -4.602 1 97.38 404 ASP A O 1
ATOM 3099 N N . GLY A 1 405 ? 6.207 -19.25 -3.846 1 97 405 GLY A N 1
ATOM 3100 C CA . GLY A 1 405 ? 6.242 -19.625 -2.439 1 97 405 GLY A CA 1
ATOM 3101 C C . GLY A 1 405 ? 7.652 -19.719 -1.884 1 97 405 GLY A C 1
ATOM 3102 O O . GLY A 1 405 ? 8.57 -20.141 -2.582 1 97 405 GLY A O 1
ATOM 3103 N N . LEU A 1 406 ? 7.797 -19.359 -0.63 1 97.88 406 LEU A N 1
ATOM 3104 C CA . LEU A 1 406 ? 9.102 -19.438 0.026 1 97.88 406 LEU A CA 1
ATOM 3105 C C . LEU A 1 406 ? 9.031 -20.359 1.245 1 97.88 406 LEU A C 1
ATOM 3107 O O . LEU A 1 406 ? 7.969 -20.516 1.844 1 97.88 406 LEU A O 1
ATOM 3111 N N . ASN A 1 407 ? 10.164 -20.922 1.534 1 97.81 407 ASN A N 1
ATOM 3112 C CA . ASN A 1 407 ? 10.383 -21.75 2.717 1 97.81 407 ASN A CA 1
ATOM 3113 C C . ASN A 1 407 ? 10.305 -20.922 3.998 1 97.81 407 ASN A C 1
ATOM 3115 O O . ASN A 1 407 ? 11.055 -19.953 4.168 1 97.81 407 ASN A O 1
ATOM 3119 N N . ILE A 1 408 ? 9.398 -21.344 4.914 1 98.06 408 ILE A N 1
ATOM 3120 C CA . ILE A 1 408 ? 9.203 -20.578 6.137 1 98.06 408 ILE A CA 1
ATOM 3121 C C . ILE A 1 408 ? 9.641 -21.391 7.344 1 98.06 408 ILE A C 1
ATOM 3123 O O . ILE A 1 408 ? 9.312 -21.062 8.484 1 98.06 408 ILE A O 1
ATOM 3127 N N . HIS A 1 409 ? 10.414 -22.547 7.16 1 97.94 409 HIS A N 1
ATOM 3128 C CA . HIS A 1 409 ? 10.68 -23.484 8.242 1 97.94 409 HIS A CA 1
ATOM 3129 C C . HIS A 1 409 ? 12.172 -23.625 8.5 1 97.94 409 HIS A C 1
ATOM 3131 O O . HIS A 1 409 ? 12.602 -24.531 9.227 1 97.94 409 HIS A O 1
ATOM 3137 N N . GLY A 1 410 ? 12.984 -22.859 7.832 1 98.25 410 GLY A N 1
ATOM 3138 C CA . GLY A 1 410 ? 14.406 -22.859 8.133 1 98.25 410 GLY A CA 1
ATOM 3139 C C . GLY A 1 410 ? 15.25 -23.484 7.047 1 98.25 410 GLY A C 1
ATOM 3140 O O . GLY A 1 410 ? 14.758 -23.75 5.949 1 98.25 410 GLY A O 1
ATOM 3141 N N . ARG A 1 411 ? 16.516 -23.719 7.246 1 98.44 411 ARG A N 1
ATOM 3142 C CA . ARG A 1 411 ? 17.5 -24.109 6.25 1 98.44 411 ARG A CA 1
ATOM 3143 C C . ARG A 1 411 ? 17.391 -25.594 5.914 1 98.44 411 ARG A C 1
ATOM 3145 O O . ARG A 1 411 ? 17.078 -26.422 6.785 1 98.44 411 ARG A O 1
ATOM 3152 N N . THR A 1 412 ? 17.672 -25.953 4.691 1 98.62 412 THR A N 1
ATOM 3153 C CA . THR A 1 412 ? 17.672 -27.328 4.223 1 98.62 412 THR A CA 1
ATOM 3154 C C . THR A 1 412 ? 19.031 -27.703 3.646 1 98.62 412 THR A C 1
ATOM 3156 O O . THR A 1 412 ? 19.812 -26.828 3.254 1 98.62 412 THR A O 1
ATOM 3159 N N . ARG A 1 413 ? 19.328 -28.953 3.576 1 98.44 413 ARG A N 1
ATOM 3160 C CA . ARG A 1 413 ? 20.562 -29.484 2.986 1 98.44 413 ARG A CA 1
ATOM 3161 C C . ARG A 1 413 ? 20.422 -29.656 1.478 1 98.44 413 ARG A C 1
ATOM 3163 O O . ARG A 1 413 ? 21.406 -29.797 0.764 1 98.44 413 ARG A O 1
ATOM 3170 N N . ASP A 1 414 ? 19.203 -29.578 0.992 1 98.62 414 ASP A N 1
ATOM 3171 C CA . ASP A 1 414 ? 18.953 -29.891 -0.413 1 98.62 414 ASP A CA 1
ATOM 3172 C C . ASP A 1 414 ? 18.047 -28.828 -1.043 1 98.62 414 ASP A C 1
ATOM 3174 O O . ASP A 1 414 ? 17.422 -28.031 -0.335 1 98.62 414 ASP A O 1
ATOM 3178 N N . VAL A 1 415 ? 18.109 -28.719 -2.352 1 98.56 415 VAL A N 1
ATOM 3179 C CA . VAL A 1 415 ? 17.25 -27.906 -3.205 1 98.56 415 VAL A CA 1
ATOM 3180 C C . VAL A 1 415 ? 16.469 -28.797 -4.168 1 98.56 415 VAL A C 1
ATOM 3182 O O . VAL A 1 415 ? 17.062 -29.672 -4.816 1 98.56 415 VAL A O 1
ATOM 3185 N N . THR A 1 416 ? 15.195 -28.641 -4.164 1 98.19 416 THR A N 1
ATOM 3186 C CA . THR A 1 416 ? 14.367 -29.375 -5.121 1 98.19 416 THR A CA 1
ATOM 3187 C C . THR A 1 416 ? 14.258 -28.609 -6.434 1 98.19 416 THR A C 1
ATOM 3189 O O . THR A 1 416 ? 13.82 -27.453 -6.453 1 98.19 416 THR A O 1
ATOM 3192 N N . VAL A 1 417 ? 14.664 -29.219 -7.5 1 97.94 417 VAL A N 1
ATOM 3193 C CA . VAL A 1 417 ? 14.555 -28.609 -8.828 1 97.94 417 VAL A CA 1
ATOM 3194 C C . VAL A 1 417 ? 13.43 -29.297 -9.609 1 97.94 417 VAL A C 1
ATOM 3196 O O . VAL A 1 417 ? 13.484 -30.5 -9.859 1 97.94 417 VAL A O 1
ATOM 3199 N N . ILE A 1 418 ? 12.445 -28.562 -9.945 1 96.31 418 ILE A N 1
ATOM 3200 C CA . ILE A 1 418 ? 11.32 -29.016 -10.758 1 96.31 418 ILE A CA 1
ATOM 3201 C C . ILE A 1 418 ? 11.688 -28.938 -12.242 1 96.31 418 ILE A C 1
ATOM 3203 O O . ILE A 1 418 ? 11.891 -27.844 -12.773 1 96.31 418 ILE A O 1
ATOM 3207 N N . GLY A 1 419 ? 11.789 -30.125 -12.898 1 94.75 419 GLY A N 1
ATOM 3208 C CA . GLY A 1 419 ? 12.219 -30.172 -14.289 1 94.75 419 GLY A CA 1
ATOM 3209 C C . GLY A 1 419 ? 13.703 -30.438 -14.445 1 94.75 419 GLY A C 1
ATOM 3210 O O . GLY A 1 419 ? 14.289 -30.141 -15.492 1 94.75 419 GLY A O 1
ATOM 3211 N N . LEU A 1 420 ? 14.336 -30.984 -13.375 1 96.44 420 LEU A N 1
ATOM 3212 C CA . LEU A 1 420 ? 15.742 -31.359 -13.492 1 96.44 420 LEU A CA 1
ATOM 3213 C C . LEU A 1 420 ? 15.953 -32.281 -14.688 1 96.44 420 LEU A C 1
ATOM 3215 O O . LEU A 1 420 ? 15.211 -33.25 -14.875 1 96.44 420 LEU A O 1
ATOM 3219 N N . GLY A 1 421 ? 16.984 -31.984 -15.508 1 96.19 421 GLY A N 1
ATOM 3220 C CA . GLY A 1 421 ? 17.281 -32.781 -16.703 1 96.19 421 GLY A CA 1
ATOM 3221 C C . GLY A 1 421 ? 16.719 -32.156 -17.969 1 96.19 421 GLY A C 1
ATOM 3222 O O . GLY A 1 421 ? 17.094 -32.562 -19.078 1 96.19 421 GLY A O 1
ATOM 3223 N N . LYS A 1 422 ? 15.883 -31.141 -17.922 1 96.38 422 LYS A N 1
ATOM 3224 C CA . LYS A 1 422 ? 15.164 -30.625 -19.094 1 96.38 422 LYS A CA 1
ATOM 3225 C C . LYS A 1 422 ? 16.016 -29.609 -19.859 1 96.38 422 LYS A C 1
ATOM 3227 O O . LYS A 1 422 ? 15.867 -29.484 -21.078 1 96.38 422 LYS A O 1
ATOM 3232 N N . SER A 1 423 ? 16.875 -28.891 -19.172 1 98.12 423 SER A N 1
ATOM 3233 C CA . SER A 1 423 ? 17.547 -27.797 -19.875 1 98.12 423 SER A CA 1
ATOM 3234 C C . SER A 1 423 ? 18.969 -27.625 -19.375 1 98.12 423 SER A C 1
ATOM 3236 O O . SER A 1 423 ? 19.359 -28.234 -18.375 1 98.12 423 SER A O 1
ATOM 3238 N N . SER A 1 424 ? 19.75 -26.75 -20.031 1 98.19 424 SER A N 1
ATOM 3239 C CA . SER A 1 424 ? 21.125 -26.453 -19.703 1 98.19 424 SER A CA 1
ATOM 3240 C C . SER A 1 424 ? 21.219 -25.547 -18.469 1 98.19 424 SER A C 1
ATOM 3242 O O . SER A 1 424 ? 22.328 -25.281 -17.984 1 98.19 424 SER A O 1
ATOM 3244 N N . LEU A 1 425 ? 20.109 -25.062 -17.922 1 98.38 425 LEU A N 1
ATOM 3245 C CA . LEU A 1 425 ? 20.094 -24.25 -16.703 1 98.38 425 LEU A CA 1
ATOM 3246 C C . LEU A 1 425 ? 20.547 -25.078 -15.5 1 98.38 425 LEU A C 1
ATOM 3248 O O . LEU A 1 425 ? 20.953 -24.516 -14.477 1 98.38 425 LEU A O 1
ATOM 3252 N N . ASP A 1 426 ? 20.469 -26.406 -15.602 1 98.06 426 ASP A N 1
ATOM 3253 C CA . ASP A 1 426 ? 20.75 -27.312 -14.484 1 98.06 426 ASP A CA 1
ATOM 3254 C C . ASP A 1 426 ? 22.219 -27.188 -14.039 1 98.06 426 ASP A C 1
ATOM 3256 O O . ASP A 1 426 ? 22.5 -27.109 -12.844 1 98.06 426 ASP A O 1
ATOM 3260 N N . LYS A 1 427 ? 23.094 -27.156 -15.008 1 97.31 427 LYS A N 1
ATOM 3261 C CA . LYS A 1 427 ? 24.516 -27.188 -14.688 1 97.31 427 LYS A CA 1
ATOM 3262 C C . LYS A 1 427 ? 24.922 -26 -13.836 1 97.31 427 LYS A C 1
ATOM 3264 O O . LYS A 1 427 ? 25.484 -26.172 -12.75 1 97.31 427 LYS A O 1
ATOM 3269 N N . PRO A 1 428 ? 24.609 -24.766 -14.305 1 97.81 428 PRO A N 1
ATOM 3270 C CA . PRO A 1 428 ? 24.984 -23.656 -13.43 1 97.81 428 PRO A CA 1
ATOM 3271 C C . PRO A 1 428 ? 24.219 -23.672 -12.102 1 97.81 428 PRO A C 1
ATOM 3273 O O . PRO A 1 428 ? 24.75 -23.266 -11.07 1 97.81 428 PRO A O 1
ATOM 3276 N N . LEU A 1 429 ? 22.938 -24.109 -12.031 1 98.38 429 LEU A N 1
ATOM 3277 C CA . LEU A 1 429 ? 22.188 -24.188 -10.781 1 98.38 429 LEU A CA 1
ATOM 3278 C C . LEU A 1 429 ? 22.859 -25.156 -9.812 1 98.38 429 LEU A C 1
ATOM 3280 O O . LEU A 1 429 ? 23.016 -24.844 -8.625 1 98.38 429 LEU A O 1
ATOM 3284 N N . ILE A 1 430 ? 23.281 -26.297 -10.305 1 98.38 430 ILE A N 1
ATOM 3285 C CA . ILE A 1 430 ? 23.922 -27.312 -9.484 1 98.38 430 ILE A CA 1
ATOM 3286 C C . ILE A 1 430 ? 25.219 -26.766 -8.898 1 98.38 430 ILE A C 1
ATOM 3288 O O . ILE A 1 430 ? 25.5 -26.953 -7.715 1 98.38 430 ILE A O 1
ATOM 3292 N N . ALA A 1 431 ? 25.969 -26.062 -9.711 1 98 431 ALA A N 1
ATOM 3293 C CA . ALA A 1 431 ? 27.219 -25.469 -9.242 1 98 431 ALA A CA 1
ATOM 3294 C C . ALA A 1 431 ? 26.953 -24.453 -8.141 1 98 431 ALA A C 1
ATOM 3296 O O . ALA A 1 431 ? 27.672 -24.438 -7.129 1 98 431 ALA A O 1
ATOM 3297 N N . LEU A 1 432 ? 25.969 -23.578 -8.352 1 98.06 432 LEU A N 1
ATOM 3298 C CA . LEU A 1 432 ? 25.641 -22.562 -7.367 1 98.06 432 LEU A CA 1
ATOM 3299 C C . LEU A 1 432 ? 25.156 -23.188 -6.066 1 98.06 432 LEU A C 1
ATOM 3301 O O . LEU A 1 432 ? 25.484 -22.703 -4.98 1 98.06 432 LEU A O 1
ATOM 3305 N N . VAL A 1 433 ? 24.312 -24.234 -6.137 1 98.44 433 VAL A N 1
ATOM 3306 C CA . VAL A 1 433 ? 23.812 -24.938 -4.969 1 98.44 433 VAL A CA 1
ATOM 3307 C C . VAL A 1 433 ? 24.969 -25.547 -4.188 1 98.44 433 VAL A C 1
ATOM 3309 O O . VAL A 1 433 ? 25 -25.484 -2.957 1 98.44 433 VAL A O 1
ATOM 3312 N N . ARG A 1 434 ? 25.906 -26.109 -4.891 1 97.69 434 ARG A N 1
ATOM 3313 C CA . ARG A 1 434 ? 27.094 -26.688 -4.27 1 97.69 434 ARG A CA 1
ATOM 3314 C C . ARG A 1 434 ? 27.891 -25.625 -3.529 1 97.69 434 ARG A C 1
ATOM 3316 O O . ARG A 1 434 ? 28.422 -25.875 -2.451 1 97.69 434 ARG A O 1
ATOM 3323 N N . GLU A 1 435 ? 27.984 -24.453 -4.094 1 96.38 435 GLU A N 1
ATOM 3324 C CA . GLU A 1 435 ? 28.688 -23.344 -3.445 1 96.38 435 GLU A CA 1
ATOM 3325 C C . GLU A 1 435 ? 28.031 -22.984 -2.111 1 96.38 435 GLU A C 1
ATOM 3327 O O . GLU A 1 435 ? 28.703 -22.469 -1.208 1 96.38 435 GLU A O 1
ATOM 3332 N N . GLN A 1 436 ? 26.719 -23.266 -1.99 1 96 436 GLN A N 1
ATOM 3333 C CA . GLN A 1 436 ? 26 -23.016 -0.744 1 96 436 GLN A CA 1
ATOM 3334 C C . GLN A 1 436 ? 26.156 -24.172 0.233 1 96 436 GLN A C 1
ATOM 3336 O O . GLN A 1 436 ? 25.641 -24.125 1.351 1 96 436 GLN A O 1
ATOM 3341 N N . GLY A 1 437 ? 26.859 -25.188 -0.165 1 97.31 437 GLY A N 1
ATOM 3342 C CA . GLY A 1 437 ? 26.984 -26.375 0.67 1 97.31 437 GLY A CA 1
ATOM 3343 C C . GLY A 1 437 ? 25.734 -27.234 0.668 1 97.31 437 GLY A C 1
ATOM 3344 O O . GLY A 1 437 ? 25.5 -27.984 1.615 1 97.31 437 GLY A O 1
ATOM 3345 N N . ARG A 1 438 ? 24.875 -27.125 -0.336 1 98.38 438 ARG A N 1
ATOM 3346 C CA . ARG A 1 438 ? 23.656 -27.906 -0.467 1 98.38 438 ARG A CA 1
ATOM 3347 C C . ARG A 1 438 ? 23.719 -28.828 -1.674 1 98.38 438 ARG A C 1
ATOM 3349 O O . ARG A 1 438 ? 24.719 -28.859 -2.396 1 98.38 438 ARG A O 1
ATOM 3356 N N . VAL A 1 439 ? 22.719 -29.719 -1.852 1 98.44 439 VAL A N 1
ATOM 3357 C CA . VAL A 1 439 ? 22.703 -30.656 -2.963 1 98.44 439 VAL A CA 1
ATOM 3358 C C . VAL A 1 439 ? 21.375 -30.531 -3.715 1 98.44 439 VAL A C 1
ATOM 3360 O O . VAL A 1 439 ? 20.328 -30.25 -3.111 1 98.44 439 VAL A O 1
ATOM 3363 N N . VAL A 1 440 ? 21.422 -30.703 -5.031 1 98.44 440 VAL A N 1
ATOM 3364 C CA . VAL A 1 440 ? 20.234 -30.641 -5.863 1 98.44 440 VAL A CA 1
ATOM 3365 C C . VAL A 1 440 ? 19.547 -32 -5.879 1 98.44 440 VAL A C 1
ATOM 3367 O O . VAL A 1 440 ? 20.203 -33.031 -5.973 1 98.44 440 VAL A O 1
ATOM 3370 N N . LYS A 1 441 ? 18.297 -32.031 -5.715 1 98 441 LYS A N 1
ATOM 3371 C CA . LYS A 1 441 ? 17.438 -33.219 -5.918 1 98 441 LYS A CA 1
ATOM 3372 C C . LYS A 1 441 ? 16.344 -32.906 -6.941 1 98 441 LYS A C 1
ATOM 3374 O O . LYS A 1 441 ? 15.883 -31.781 -7.051 1 98 441 LYS A O 1
ATOM 3379 N N . PRO A 1 442 ? 16 -33.938 -7.738 1 95.88 442 PRO A N 1
ATOM 3380 C CA . PRO A 1 442 ? 14.828 -33.75 -8.594 1 95.88 442 PRO A CA 1
ATOM 3381 C C . PRO A 1 442 ? 13.539 -33.562 -7.797 1 95.88 442 PRO A C 1
ATOM 3383 O O . PRO A 1 442 ? 13.555 -33.656 -6.566 1 95.88 442 PRO A O 1
ATOM 3386 N N . ASP A 1 443 ? 12.484 -33.281 -8.523 1 93.81 443 ASP A N 1
ATOM 3387 C CA . ASP A 1 443 ? 11.164 -33.125 -7.906 1 93.81 443 ASP A CA 1
ATOM 3388 C C . ASP A 1 443 ? 10.883 -34.312 -6.961 1 93.81 443 ASP A C 1
ATOM 3390 O O . ASP A 1 443 ? 10.836 -35.469 -7.383 1 93.81 443 ASP A O 1
ATOM 3394 N N . GLN A 1 444 ? 10.602 -34 -5.762 1 90.69 444 GLN A N 1
ATOM 3395 C CA . GLN A 1 444 ? 10.469 -35.031 -4.727 1 90.69 444 GLN A CA 1
ATOM 3396 C C . GLN A 1 444 ? 9.008 -35.438 -4.555 1 90.69 444 GLN A C 1
ATOM 3398 O O . GLN A 1 444 ? 8.695 -36.344 -3.764 1 90.69 444 GLN A O 1
ATOM 3403 N N . LEU A 1 445 ? 8.164 -34.781 -5.262 1 88.75 445 LEU A N 1
ATOM 3404 C CA . LEU A 1 445 ? 6.75 -35.125 -5.367 1 88.75 445 LEU A CA 1
ATOM 3405 C C . LEU A 1 445 ? 6.293 -35.125 -6.82 1 88.75 445 LEU A C 1
ATOM 3407 O O . LEU A 1 445 ? 5.375 -34.375 -7.18 1 88.75 445 LEU A O 1
ATOM 3411 N N . PRO A 1 446 ? 6.859 -35.906 -7.633 1 85.56 446 PRO A N 1
ATOM 3412 C CA . PRO A 1 446 ? 6.645 -35.844 -9.078 1 85.56 446 PRO A CA 1
ATOM 3413 C C . PRO A 1 446 ? 5.195 -36.125 -9.477 1 85.56 446 PRO A C 1
ATOM 3415 O O . PRO A 1 446 ? 4.746 -35.688 -10.539 1 85.56 446 PRO A O 1
ATOM 3418 N N . ASP A 1 447 ? 4.484 -36.781 -8.594 1 85.5 447 ASP A N 1
ATOM 3419 C CA . ASP A 1 447 ? 3.1 -37.156 -8.875 1 85.5 447 ASP A CA 1
ATOM 3420 C C . ASP A 1 447 ? 2.193 -35.906 -8.852 1 85.5 447 ASP A C 1
ATOM 3422 O O . ASP A 1 447 ? 1.035 -36 -9.266 1 85.5 447 ASP A O 1
ATOM 3426 N N . ARG A 1 448 ? 2.783 -34.781 -8.477 1 87.31 448 ARG A N 1
ATOM 3427 C CA . ARG A 1 448 ? 1.991 -33.562 -8.406 1 87.31 448 ARG A CA 1
ATOM 3428 C C . ARG A 1 448 ? 2.111 -32.781 -9.695 1 87.31 448 ARG A C 1
ATOM 3430 O O . ARG A 1 448 ? 1.338 -31.844 -9.93 1 87.31 448 ARG A O 1
ATOM 3437 N N . GLY A 1 449 ? 3.045 -33.125 -10.578 1 89.12 449 GLY A N 1
ATOM 3438 C CA . GLY A 1 449 ? 3.174 -32.469 -11.875 1 89.12 449 GLY A CA 1
ATOM 3439 C C . GLY A 1 449 ? 3.469 -30.984 -11.773 1 89.12 449 GLY A C 1
ATOM 3440 O O . GLY A 1 449 ? 2.938 -30.188 -12.547 1 89.12 449 GLY A O 1
ATOM 3441 N N . PHE A 1 450 ? 4.379 -30.594 -10.859 1 91.38 450 PHE A N 1
ATOM 3442 C CA . PHE A 1 450 ? 4.613 -29.203 -10.508 1 91.38 450 PHE A CA 1
ATOM 3443 C C . PHE A 1 450 ? 5.117 -28.422 -11.711 1 91.38 450 PHE A C 1
ATOM 3445 O O . PHE A 1 450 ? 4.855 -27.219 -11.836 1 91.38 450 PHE A O 1
ATOM 3452 N N . PHE A 1 451 ? 5.82 -29.016 -12.586 1 92.69 451 PHE A N 1
ATOM 3453 C CA . PHE A 1 451 ? 6.387 -28.281 -13.719 1 92.69 451 PHE A CA 1
ATOM 3454 C C . PHE A 1 451 ? 5.285 -27.672 -14.578 1 92.69 451 PHE A C 1
ATOM 3456 O O . PHE A 1 451 ? 5.484 -26.641 -15.203 1 92.69 451 PHE A O 1
ATOM 3463 N N . TYR A 1 452 ? 4.125 -28.266 -14.586 1 93 452 TYR A N 1
ATOM 3464 C CA . TYR A 1 452 ? 3.057 -27.859 -15.492 1 93 452 TYR A CA 1
ATOM 3465 C C . TYR A 1 452 ? 1.971 -27.094 -14.734 1 93 452 TYR A C 1
ATOM 3467 O O . TYR A 1 452 ? 0.878 -26.875 -15.266 1 93 452 TYR A O 1
ATOM 3475 N N . ARG A 1 453 ? 2.264 -26.703 -13.477 1 92.31 453 ARG A N 1
ATOM 3476 C CA . ARG A 1 453 ? 1.23 -26.156 -12.609 1 92.31 453 ARG A CA 1
ATOM 3477 C C . ARG A 1 453 ? 1.599 -24.75 -12.148 1 92.31 453 ARG A C 1
ATOM 3479 O O . ARG A 1 453 ? 0.979 -24.203 -11.227 1 92.31 453 ARG A O 1
ATOM 3486 N N . SER A 1 454 ? 2.65 -24.203 -12.625 1 95.25 454 SER A N 1
ATOM 3487 C CA . SER A 1 454 ? 3.055 -22.859 -12.219 1 95.25 454 SER A CA 1
ATOM 3488 C C . SER A 1 454 ? 3.361 -21.984 -13.43 1 95.25 454 SER A C 1
ATOM 3490 O O . SER A 1 454 ? 3.352 -22.469 -14.562 1 95.25 454 SER A O 1
ATOM 3492 N N . ASP A 1 455 ? 3.633 -20.734 -13.211 1 98.06 455 ASP A N 1
ATOM 3493 C CA . ASP A 1 455 ? 3.617 -19.703 -14.242 1 98.06 455 ASP A CA 1
ATOM 3494 C C . ASP A 1 455 ? 4.723 -19.938 -15.273 1 98.06 455 ASP A C 1
ATOM 3496 O O . ASP A 1 455 ? 4.586 -19.562 -16.438 1 98.06 455 ASP A O 1
ATOM 3500 N N . GLN A 1 456 ? 5.812 -20.594 -14.922 1 97.81 456 GLN A N 1
ATOM 3501 C CA . GLN A 1 456 ? 6.898 -20.797 -15.875 1 97.81 456 GLN A CA 1
ATOM 3502 C C . GLN A 1 456 ? 6.445 -21.656 -17.047 1 97.81 456 GLN A C 1
ATOM 3504 O O . GLN A 1 456 ? 7.023 -21.578 -18.141 1 97.81 456 GLN A O 1
ATOM 3509 N N . PHE A 1 457 ? 5.41 -22.453 -16.891 1 97.44 457 PHE A N 1
ATOM 3510 C CA . PHE A 1 457 ? 4.922 -23.375 -17.906 1 97.44 457 PHE A CA 1
ATOM 3511 C C . PHE A 1 457 ? 4.496 -22.625 -19.156 1 97.44 457 PHE A C 1
ATOM 3513 O O . PHE A 1 457 ? 4.773 -23.062 -20.281 1 97.44 457 PHE A O 1
ATOM 3520 N N . ASN A 1 458 ? 3.826 -21.453 -18.953 1 97.81 458 ASN A N 1
ATOM 3521 C CA . ASN A 1 458 ? 3.342 -20.688 -20.094 1 97.81 458 ASN A CA 1
ATOM 3522 C C . ASN A 1 458 ? 4.492 -20.156 -20.953 1 97.81 458 ASN A C 1
ATOM 3524 O O . ASN A 1 458 ? 4.344 -19.984 -22.156 1 97.81 458 ASN A O 1
ATOM 3528 N N . PHE A 1 459 ? 5.617 -19.953 -20.359 1 98.69 459 PHE A N 1
ATOM 3529 C CA . PHE A 1 459 ? 6.789 -19.5 -21.094 1 98.69 459 PHE A CA 1
ATOM 3530 C C . PHE A 1 459 ? 7.531 -20.672 -21.719 1 98.69 459 PHE A C 1
ATOM 3532 O O . PHE A 1 459 ? 8.055 -20.562 -22.828 1 98.69 459 PHE A O 1
ATOM 3539 N N . ALA A 1 460 ? 7.551 -21.781 -21 1 98.25 460 ALA A N 1
ATOM 3540 C CA . ALA A 1 460 ? 8.133 -23 -21.562 1 98.25 460 ALA A CA 1
ATOM 3541 C C . ALA A 1 460 ? 7.414 -23.391 -22.844 1 98.25 460 ALA A C 1
ATOM 3543 O O . ALA A 1 460 ? 8.055 -23.828 -23.812 1 98.25 460 ALA A O 1
ATOM 3544 N N . LYS A 1 461 ? 6.125 -23.203 -22.906 1 96.06 461 LYS A N 1
ATOM 3545 C CA . LYS A 1 461 ? 5.328 -23.531 -24.078 1 96.06 461 LYS A CA 1
ATOM 3546 C C . LYS A 1 461 ? 5.812 -22.75 -25.297 1 96.06 461 LYS A C 1
ATOM 3548 O O . LYS A 1 461 ? 5.66 -23.219 -26.438 1 96.06 461 LYS A O 1
ATOM 3553 N N . LEU A 1 462 ? 6.457 -21.625 -25.078 1 97.44 462 LEU A N 1
ATOM 3554 C CA . LEU A 1 462 ? 6.984 -20.797 -26.156 1 97.44 462 LEU A CA 1
ATOM 3555 C C . LEU A 1 462 ? 8.43 -21.172 -26.469 1 97.44 462 LEU A C 1
ATOM 3557 O O . LEU A 1 462 ? 9.078 -20.516 -27.281 1 97.44 462 LEU A O 1
ATOM 3561 N N . GLY A 1 463 ? 8.906 -22.188 -25.766 1 98.06 463 GLY A N 1
ATOM 3562 C CA . GLY A 1 463 ? 10.273 -22.641 -25.969 1 98.06 463 GLY A CA 1
ATOM 3563 C C . GLY A 1 463 ? 11.273 -21.922 -25.062 1 98.06 463 GLY A C 1
ATOM 3564 O O . GLY A 1 463 ? 12.484 -22.125 -25.203 1 98.06 463 GLY A O 1
ATOM 3565 N N . ILE A 1 464 ? 10.898 -21.109 -24.172 1 98.56 464 ILE A N 1
ATOM 3566 C CA . ILE A 1 464 ? 11.797 -20.375 -23.281 1 98.56 464 ILE A CA 1
ATOM 3567 C C . ILE A 1 464 ? 12.258 -21.297 -22.156 1 98.56 464 ILE A C 1
ATOM 3569 O O . ILE A 1 464 ? 11.438 -21.781 -21.375 1 98.56 464 ILE A O 1
ATOM 3573 N N . PRO A 1 465 ? 13.555 -21.531 -22.062 1 98.62 465 PRO A N 1
ATOM 3574 C CA . PRO A 1 465 ? 14.016 -22.328 -20.922 1 98.62 465 PRO A CA 1
ATOM 3575 C C . PRO A 1 465 ? 13.586 -21.734 -19.578 1 98.62 465 PRO A C 1
ATOM 3577 O O . PRO A 1 465 ? 13.633 -20.516 -19.391 1 98.62 465 PRO A O 1
ATOM 3580 N N . ALA A 1 466 ? 13.156 -22.594 -18.672 1 98.31 466 ALA A N 1
ATOM 3581 C CA . ALA A 1 466 ? 12.57 -22.094 -17.422 1 98.31 466 ALA A CA 1
ATOM 3582 C C . ALA A 1 466 ? 13.18 -22.797 -16.219 1 98.31 466 ALA A C 1
ATOM 3584 O O . ALA A 1 466 ? 13.438 -24 -16.25 1 98.31 466 ALA A O 1
ATOM 3585 N N . ALA A 1 467 ? 13.469 -22.047 -15.203 1 98.19 467 ALA A N 1
ATOM 3586 C CA . ALA A 1 467 ? 13.906 -22.562 -13.906 1 98.19 467 ALA A CA 1
ATOM 3587 C C . ALA A 1 467 ? 12.797 -22.438 -12.867 1 98.19 467 ALA A C 1
ATOM 3589 O O . ALA A 1 467 ? 12.156 -21.391 -12.75 1 98.19 467 ALA A O 1
ATOM 3590 N N . TYR A 1 468 ? 12.508 -23.484 -12.18 1 97.94 468 TYR A N 1
ATOM 3591 C CA . TYR A 1 468 ? 11.57 -23.578 -11.062 1 97.94 468 TYR A CA 1
ATOM 3592 C C . TYR A 1 468 ? 12.125 -24.469 -9.961 1 97.94 468 TYR A C 1
ATOM 3594 O O . TYR A 1 468 ? 12.289 -25.672 -10.148 1 97.94 468 TYR A O 1
ATOM 3602 N N . PHE A 1 469 ? 12.562 -23.844 -8.859 1 98.12 469 PHE A N 1
ATOM 3603 C CA . PHE A 1 469 ? 13.164 -24.625 -7.777 1 98.12 469 PHE A CA 1
ATOM 3604 C C . PHE A 1 469 ? 12.789 -24.031 -6.422 1 98.12 469 PHE A C 1
ATOM 3606 O O . PHE A 1 469 ? 12.297 -22.906 -6.344 1 98.12 469 PHE A O 1
ATOM 3613 N N . SER A 1 470 ? 12.922 -24.797 -5.395 1 96.69 470 SER A N 1
ATOM 3614 C CA . SER A 1 470 ? 12.633 -24.422 -4.016 1 96.69 470 SER A CA 1
ATOM 3615 C C . SER A 1 470 ? 13.516 -25.188 -3.037 1 96.69 470 SER A C 1
ATOM 3617 O O . SER A 1 470 ? 14.32 -26.031 -3.445 1 96.69 470 SER A O 1
ATOM 3619 N N . SER A 1 471 ? 13.336 -24.875 -1.771 1 97.38 471 SER A N 1
ATOM 3620 C CA . SER A 1 471 ? 13.992 -25.656 -0.736 1 97.38 471 SER A CA 1
ATOM 3621 C C . SER A 1 471 ? 13.594 -27.141 -0.837 1 97.38 471 SER A C 1
ATOM 3623 O O . SER A 1 471 ? 12.492 -27.453 -1.276 1 97.38 471 SER A O 1
ATOM 3625 N N . GLY A 1 472 ? 14.547 -27.953 -0.457 1 97.69 472 GLY A N 1
ATOM 3626 C CA . GLY A 1 472 ? 14.234 -29.375 -0.35 1 97.69 472 GLY A CA 1
ATOM 3627 C C . GLY A 1 472 ? 13.523 -29.734 0.941 1 97.69 472 GLY A C 1
ATOM 3628 O O . GLY A 1 472 ? 12.93 -28.859 1.588 1 97.69 472 GLY A O 1
ATOM 3629 N N . LEU A 1 473 ? 13.508 -31.031 1.246 1 97.5 473 LEU A N 1
ATOM 3630 C CA . LEU A 1 473 ? 12.727 -31.547 2.371 1 97.5 473 LEU A CA 1
ATOM 3631 C C . LEU A 1 473 ? 13.641 -31.984 3.508 1 97.5 473 LEU A C 1
ATOM 3633 O O . LEU A 1 473 ? 13.164 -32.406 4.57 1 97.5 473 LEU A O 1
ATOM 3637 N N . ASP A 1 474 ? 14.953 -31.875 3.275 1 98.25 474 ASP A N 1
ATOM 3638 C CA . ASP A 1 474 ? 15.922 -32.281 4.293 1 98.25 474 ASP A CA 1
ATOM 3639 C C . ASP A 1 474 ? 16.344 -31.078 5.141 1 98.25 474 ASP A C 1
ATOM 3641 O O . ASP A 1 474 ? 17.406 -30.484 4.906 1 98.25 474 ASP A O 1
ATOM 3645 N N . PHE A 1 475 ? 15.586 -30.844 6.195 1 98.44 475 PHE A N 1
ATOM 3646 C CA . PHE A 1 475 ? 15.805 -29.672 7.027 1 98.44 475 PHE A CA 1
ATOM 3647 C C . PHE A 1 475 ? 16.938 -29.906 8.016 1 98.44 475 PHE A C 1
ATOM 3649 O O . PHE A 1 475 ? 17 -30.969 8.648 1 98.44 475 PHE A O 1
ATOM 3656 N N . ILE A 1 476 ? 17.812 -28.969 8.117 1 98.38 476 ILE A N 1
ATOM 3657 C CA . ILE A 1 476 ? 18.953 -29.047 9.023 1 98.38 476 ILE A CA 1
ATOM 3658 C C . ILE A 1 476 ? 18.453 -29.062 10.469 1 98.38 476 ILE A C 1
ATOM 3660 O O . ILE A 1 476 ? 17.625 -28.234 10.859 1 98.38 476 ILE A O 1
ATOM 3664 N N . GLY A 1 477 ? 18.938 -29.969 11.211 1 97.62 477 GLY A N 1
ATOM 3665 C CA . GLY A 1 477 ? 18.594 -30.062 12.617 1 97.62 477 GLY A CA 1
ATOM 3666 C C . GLY A 1 477 ? 17.297 -30.797 12.875 1 97.62 477 GLY A C 1
ATOM 3667 O O . GLY A 1 477 ? 16.828 -30.875 14.016 1 97.62 477 GLY A O 1
ATOM 3668 N N . ARG A 1 478 ? 16.672 -31.359 11.828 1 97.75 478 ARG A N 1
ATOM 3669 C CA . ARG A 1 478 ? 15.422 -32.094 11.961 1 97.75 478 ARG A CA 1
ATOM 3670 C C . ARG A 1 478 ? 15.586 -33.531 11.539 1 97.75 478 ARG A C 1
ATOM 3672 O O . ARG A 1 478 ? 16.453 -33.875 10.727 1 97.75 478 ARG A O 1
ATOM 3679 N N . PRO A 1 479 ? 14.781 -34.438 12.086 1 97.12 479 PRO A N 1
ATOM 3680 C CA . PRO A 1 479 ? 14.875 -35.844 11.688 1 97.12 479 PRO A CA 1
ATOM 3681 C C . PRO A 1 479 ? 14.406 -36.062 10.25 1 97.12 479 PRO A C 1
ATOM 3683 O O . PRO A 1 479 ? 13.711 -35.25 9.68 1 97.12 479 PRO A O 1
ATOM 3686 N N . ALA A 1 480 ? 14.891 -37.219 9.758 1 94.88 480 ALA A N 1
ATOM 3687 C CA . ALA A 1 480 ? 14.445 -37.625 8.422 1 94.88 480 ALA A CA 1
ATOM 3688 C C . ALA A 1 480 ? 12.922 -37.688 8.344 1 94.88 480 ALA A C 1
ATOM 3690 O O . ALA A 1 480 ? 12.266 -38.188 9.273 1 94.88 480 ALA A O 1
ATOM 3691 N N . GLY A 1 481 ? 12.375 -37.156 7.305 1 95.69 481 GLY A N 1
ATOM 3692 C CA . GLY A 1 481 ? 10.93 -37.219 7.113 1 95.69 481 GLY A CA 1
ATOM 3693 C C . GLY A 1 481 ? 10.211 -35.969 7.641 1 95.69 481 GLY A C 1
ATOM 3694 O O . GLY A 1 481 ? 9.055 -35.719 7.297 1 95.69 481 GLY A O 1
ATOM 3695 N N . TRP A 1 482 ? 10.867 -35.219 8.461 1 97.5 482 TRP A N 1
ATOM 3696 C CA . TRP A 1 482 ? 10.242 -34.062 9.07 1 97.5 482 TRP A CA 1
ATOM 3697 C C . TRP A 1 482 ? 9.742 -33.094 8.008 1 97.5 482 TRP A C 1
ATOM 3699 O O . TRP A 1 482 ? 8.625 -32.562 8.102 1 97.5 482 TRP A O 1
ATOM 3709 N N . GLY A 1 483 ? 10.562 -32.812 7.07 1 97.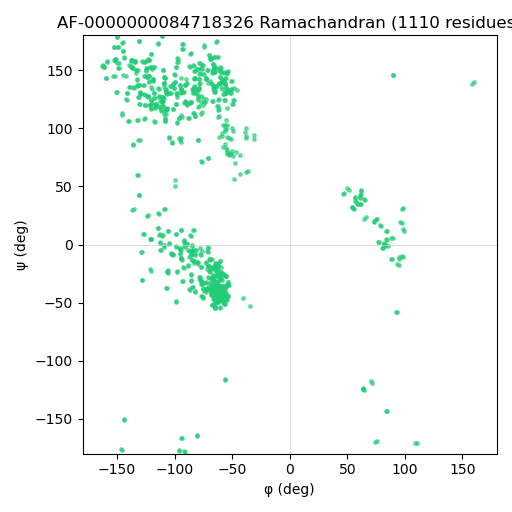06 483 GLY A N 1
ATOM 3710 C CA . GLY A 1 483 ? 10.188 -31.875 6.012 1 97.06 483 GLY A CA 1
ATOM 3711 C C . GLY A 1 483 ? 8.945 -32.312 5.262 1 97.06 483 GLY A C 1
ATOM 3712 O O . GLY A 1 483 ? 8.07 -31.484 4.98 1 97.06 483 GLY A O 1
ATOM 3713 N N . ARG A 1 484 ? 8.883 -33.531 4.902 1 95.06 484 ARG A N 1
ATOM 3714 C CA . ARG A 1 484 ? 7.711 -34.062 4.215 1 95.06 484 ARG A CA 1
ATOM 3715 C C . ARG A 1 484 ? 6.461 -33.938 5.07 1 95.06 484 ARG A C 1
ATOM 3717 O O . ARG A 1 484 ? 5.402 -33.531 4.574 1 95.06 484 ARG A O 1
ATOM 3724 N N . GLU A 1 485 ? 6.621 -34.281 6.324 1 96.19 485 GLU A N 1
ATOM 3725 C CA . GLU A 1 485 ? 5.504 -34.156 7.254 1 96.19 485 GLU A CA 1
ATOM 3726 C C . GLU A 1 485 ? 5.031 -32.719 7.359 1 96.19 485 GLU A C 1
ATOM 3728 O O . GLU A 1 485 ? 3.828 -32.438 7.375 1 96.19 485 GLU A O 1
ATOM 3733 N N . ARG A 1 486 ? 5.977 -31.812 7.469 1 95.56 486 ARG A N 1
ATOM 3734 C CA . ARG A 1 486 ? 5.637 -30.391 7.555 1 95.56 486 ARG A CA 1
ATOM 3735 C C . ARG A 1 486 ? 4.906 -29.922 6.301 1 95.56 486 ARG A C 1
ATOM 3737 O O . ARG A 1 486 ? 3.955 -29.141 6.383 1 95.56 486 ARG A O 1
ATOM 3744 N N . ARG A 1 487 ? 5.348 -30.312 5.176 1 93.56 487 ARG A N 1
ATOM 3745 C CA . ARG A 1 487 ? 4.715 -29.938 3.91 1 93.56 487 ARG A CA 1
ATOM 3746 C C . ARG A 1 487 ? 3.275 -30.453 3.855 1 93.56 487 ARG A C 1
ATOM 3748 O O . ARG A 1 487 ? 2.365 -29.719 3.475 1 93.56 487 ARG A O 1
ATOM 3755 N N . GLU A 1 488 ? 3.07 -31.688 4.191 1 92.38 488 GLU A N 1
ATOM 3756 C CA . GLU A 1 488 ? 1.736 -32.281 4.18 1 92.38 488 GLU A CA 1
ATOM 3757 C C . GLU A 1 488 ? 0.793 -31.547 5.117 1 92.38 488 GLU A C 1
ATOM 3759 O O . GLU A 1 488 ? -0.359 -31.281 4.77 1 92.38 488 GLU A O 1
ATOM 3764 N N . LYS A 1 489 ? 1.309 -31.234 6.266 1 94.12 489 LYS A N 1
ATOM 3765 C CA . LYS A 1 489 ? 0.511 -30.484 7.227 1 94.12 489 LYS A CA 1
ATOM 3766 C C . LYS A 1 489 ? 0.157 -29.094 6.691 1 94.12 489 LYS A C 1
ATOM 3768 O O . LYS A 1 489 ? -0.965 -28.625 6.871 1 94.12 489 LYS A O 1
ATOM 3773 N N . TRP A 1 490 ? 1.097 -28.453 6.074 1 93.81 490 TRP A N 1
ATOM 3774 C CA . TRP A 1 490 ? 0.861 -27.125 5.496 1 93.81 490 TRP A CA 1
ATOM 3775 C C . TRP A 1 490 ? -0.188 -27.203 4.391 1 93.81 490 TRP A C 1
ATOM 3777 O O . TRP A 1 490 ? -1.09 -26.359 4.328 1 93.81 490 TRP A O 1
ATOM 3787 N N . GLU A 1 491 ? -0.105 -28.125 3.477 1 90.94 491 GLU A N 1
ATOM 3788 C CA . GLU A 1 491 ? -1.045 -28.297 2.371 1 90.94 491 GLU A CA 1
ATOM 3789 C C . GLU A 1 491 ? -2.459 -28.547 2.883 1 90.94 491 GLU A C 1
ATOM 3791 O O . GLU A 1 491 ? -3.43 -28.031 2.34 1 90.94 491 GLU A O 1
ATOM 3796 N N . ALA A 1 492 ? -2.527 -29.312 3.934 1 91.12 492 ALA A N 1
ATOM 3797 C CA . ALA A 1 492 ? -3.826 -29.656 4.5 1 91.12 492 ALA A CA 1
ATOM 3798 C C . ALA A 1 492 ? -4.41 -28.484 5.289 1 91.12 492 ALA A C 1
ATOM 3800 O O . ALA A 1 492 ? -5.621 -28.266 5.266 1 91.12 492 ALA A O 1
ATOM 3801 N N . GLY A 1 493 ? -3.549 -27.766 5.898 1 93.31 493 GLY A N 1
ATOM 3802 C CA . GLY A 1 493 ? -4.043 -26.828 6.891 1 93.31 493 GLY A CA 1
ATOM 3803 C C . GLY A 1 493 ? -4 -25.391 6.418 1 93.31 493 GLY A C 1
ATOM 3804 O O . GLY A 1 493 ? -4.723 -24.531 6.941 1 93.31 493 GLY A O 1
ATOM 3805 N N . HIS A 1 494 ? -3.109 -25.094 5.453 1 95.12 494 HIS A N 1
ATOM 3806 C CA . HIS A 1 494 ? -2.867 -23.688 5.18 1 95.12 494 HIS A CA 1
ATOM 3807 C C . HIS A 1 494 ? -3.016 -23.375 3.693 1 95.12 494 HIS A C 1
ATOM 3809 O O . HIS A 1 494 ? -3.381 -22.266 3.32 1 95.12 494 HIS A O 1
ATOM 3815 N N . TYR A 1 495 ? -2.711 -24.344 2.848 1 95.06 495 TYR A N 1
ATOM 3816 C CA . TYR A 1 495 ? -2.727 -24.125 1.404 1 95.06 495 TYR A CA 1
ATOM 3817 C C . TYR A 1 495 ? -4.129 -23.766 0.923 1 95.06 495 TYR A C 1
ATOM 3819 O O . TYR A 1 495 ? -5.07 -24.547 1.094 1 95.06 495 TYR A O 1
ATOM 3827 N N . HIS A 1 496 ? -4.262 -22.516 0.31 1 95.38 496 HIS A N 1
ATOM 3828 C CA . HIS A 1 496 ? -5.523 -21.984 -0.187 1 95.38 496 HIS A CA 1
ATOM 3829 C C . HIS A 1 496 ? -6.555 -21.891 0.933 1 95.38 496 HIS A C 1
ATOM 3831 O O . HIS A 1 496 ? -7.727 -22.219 0.737 1 95.38 496 HIS A O 1
ATOM 3837 N N . GLN A 1 497 ? -6.129 -21.594 2.111 1 95 497 GLN A N 1
ATOM 3838 C CA . GLN A 1 497 ? -6.965 -21.359 3.289 1 95 497 GLN A CA 1
ATOM 3839 C C . GLN A 1 497 ? -6.676 -20 3.918 1 95 497 GLN A C 1
ATOM 3841 O O . GLN A 1 497 ? -5.59 -19.453 3.73 1 95 497 GLN A O 1
ATOM 3846 N N . PRO A 1 498 ? -7.672 -19.484 4.695 1 96 498 PRO A N 1
ATOM 3847 C CA . PRO A 1 498 ? -7.465 -18.188 5.352 1 96 498 PRO A CA 1
ATOM 3848 C C . PRO A 1 498 ? -6.289 -18.203 6.324 1 96 498 PRO A C 1
ATOM 3850 O O . PRO A 1 498 ? -5.746 -17.141 6.656 1 96 498 PRO A O 1
ATOM 3853 N N . SER A 1 499 ? -5.809 -19.359 6.672 1 96.44 499 SER A N 1
ATOM 3854 C CA . SER A 1 499 ? -4.758 -19.484 7.676 1 96.44 499 SER A CA 1
ATOM 3855 C C . SER A 1 499 ? -3.375 -19.297 7.051 1 96.44 499 SER A C 1
ATOM 3857 O O . SER A 1 499 ? -2.363 -19.328 7.754 1 96.44 499 SER A O 1
ATOM 3859 N N . ASP A 1 500 ? -3.254 -19.156 5.73 1 97.81 500 ASP A N 1
ATOM 3860 C CA . ASP A 1 500 ? -1.98 -18.797 5.117 1 97.81 500 ASP A CA 1
ATOM 3861 C C . ASP A 1 500 ? -1.627 -17.344 5.418 1 97.81 500 ASP A C 1
ATOM 3863 O O . ASP A 1 500 ? -1.659 -16.484 4.523 1 97.81 500 ASP A O 1
ATOM 3867 N N . GLU A 1 501 ? -1.224 -17.109 6.637 1 97.75 501 GLU A N 1
ATOM 3868 C CA . GLU A 1 501 ? -0.867 -15.797 7.18 1 97.75 501 GLU A CA 1
ATOM 3869 C C . GLU A 1 501 ? 0.558 -15.797 7.727 1 97.75 501 GLU A C 1
ATOM 3871 O O . GLU A 1 501 ? 1.126 -16.859 7.996 1 97.75 501 GLU A O 1
ATOM 3876 N N . VAL A 1 502 ? 1.07 -14.586 7.82 1 97.31 502 VAL A N 1
ATOM 3877 C CA . VAL A 1 502 ? 2.396 -14.453 8.422 1 97.31 502 VAL A CA 1
ATOM 3878 C C . VAL A 1 502 ? 2.338 -14.836 9.898 1 97.31 502 VAL A C 1
ATOM 3880 O O . VAL A 1 502 ? 1.423 -14.422 10.617 1 97.31 502 VAL A O 1
ATOM 3883 N N . GLY A 1 503 ? 3.311 -15.641 10.336 1 95.31 503 GLY A N 1
ATOM 3884 C CA . GLY A 1 503 ? 3.383 -16.016 11.742 1 95.31 503 GLY A CA 1
ATOM 3885 C C . GLY A 1 503 ? 4.68 -15.594 12.398 1 95.31 503 GLY A C 1
ATOM 3886 O O . GLY A 1 503 ? 5.711 -15.469 11.734 1 95.31 503 GLY A O 1
ATOM 3887 N N . PRO A 1 504 ? 4.605 -15.367 13.664 1 92.94 504 PRO A N 1
ATOM 3888 C CA . PRO A 1 504 ? 5.824 -14.992 14.391 1 92.94 504 PRO A CA 1
ATOM 3889 C C . PRO A 1 504 ? 6.859 -16.109 14.414 1 92.94 504 PRO A C 1
ATOM 3891 O O . PRO A 1 504 ? 8.047 -15.852 14.617 1 92.94 504 PRO A O 1
ATOM 3894 N N . GLU A 1 505 ? 6.434 -17.328 14.148 1 94.81 505 GLU A N 1
ATOM 3895 C CA . GLU A 1 505 ? 7.305 -18.5 14.258 1 94.81 505 GLU A CA 1
ATOM 3896 C C . GLU A 1 505 ? 8.055 -18.75 12.953 1 94.81 505 GLU A C 1
ATOM 3898 O O . GLU A 1 505 ? 8.852 -19.672 12.852 1 94.81 505 GLU A O 1
ATOM 3903 N N . TRP A 1 506 ? 7.762 -18 11.953 1 97.75 506 TRP A N 1
ATOM 3904 C CA . TRP A 1 506 ? 8.406 -18.203 10.656 1 97.75 506 TRP A CA 1
ATOM 3905 C C . TRP A 1 506 ? 9.922 -18.094 10.781 1 97.75 506 TRP A C 1
ATOM 3907 O O . TRP A 1 506 ? 10.43 -17.172 11.438 1 97.75 506 TRP A O 1
ATOM 3917 N N . ASP A 1 507 ? 10.633 -19.047 10.266 1 98.25 507 ASP A N 1
ATOM 3918 C CA . ASP A 1 507 ? 12.078 -19 10.07 1 98.25 507 ASP A CA 1
ATOM 3919 C C . ASP A 1 507 ? 12.422 -18.859 8.586 1 98.25 507 ASP A C 1
ATOM 3921 O O . ASP A 1 507 ? 12.406 -19.844 7.848 1 98.25 507 ASP A O 1
ATOM 3925 N N . LEU A 1 508 ? 12.867 -17.656 8.164 1 98.5 508 LEU A N 1
ATOM 3926 C CA . LEU A 1 508 ? 13.062 -17.344 6.75 1 98.5 508 LEU A CA 1
ATOM 3927 C C . LEU A 1 508 ? 14.5 -17.594 6.328 1 98.5 508 LEU A C 1
ATOM 3929 O O . LEU A 1 508 ? 14.914 -17.203 5.23 1 98.5 508 LEU A O 1
ATOM 3933 N N . SER A 1 509 ? 15.289 -18.281 7.184 1 98.38 509 SER A N 1
ATOM 3934 C CA . SER A 1 509 ? 16.703 -18.516 6.855 1 98.38 509 SER A CA 1
ATOM 3935 C C . SER A 1 509 ? 16.844 -19.375 5.605 1 98.38 509 SER A C 1
ATOM 3937 O O . SER A 1 509 ? 17.719 -19.125 4.777 1 98.38 509 SER A O 1
ATOM 3939 N N . GLY A 1 510 ? 16 -20.438 5.465 1 98.5 510 GLY A N 1
ATOM 3940 C CA . GLY A 1 510 ? 16.016 -21.234 4.25 1 98.5 510 GLY A CA 1
ATOM 3941 C C . GLY A 1 510 ? 15.539 -20.469 3.027 1 98.5 510 GLY A C 1
ATOM 3942 O O . GLY A 1 510 ? 16.109 -20.625 1.941 1 98.5 510 GLY A O 1
ATOM 3943 N N . ALA A 1 511 ? 14.453 -19.641 3.23 1 98.56 511 ALA A N 1
ATOM 3944 C CA . ALA A 1 511 ? 13.984 -18.797 2.146 1 98.56 511 ALA A CA 1
ATOM 3945 C C . ALA A 1 511 ? 15.109 -17.906 1.62 1 98.56 511 ALA A C 1
ATOM 3947 O O . ALA A 1 511 ? 15.266 -17.734 0.408 1 98.56 511 ALA A O 1
ATOM 3948 N N . LEU A 1 512 ? 15.844 -17.328 2.516 1 98.44 512 LEU A N 1
ATOM 3949 C CA . LEU A 1 512 ? 16.922 -16.406 2.143 1 98.44 512 LEU A CA 1
ATOM 3950 C C . LEU A 1 512 ? 17.953 -17.109 1.279 1 98.44 512 LEU A C 1
ATOM 3952 O O . LEU A 1 512 ? 18.438 -16.547 0.295 1 98.44 512 LEU A O 1
ATOM 3956 N N . GLU A 1 513 ? 18.328 -18.359 1.627 1 98.12 513 GLU A N 1
ATOM 3957 C CA . GLU A 1 513 ? 19.266 -19.141 0.831 1 98.12 513 GLU A CA 1
ATOM 3958 C C . GLU A 1 513 ? 18.719 -19.391 -0.573 1 98.12 513 GLU A C 1
ATOM 3960 O O . GLU A 1 513 ? 19.469 -19.328 -1.554 1 98.12 513 GLU A O 1
ATOM 3965 N N . ASP A 1 514 ? 17.469 -19.672 -0.664 1 98.69 514 ASP A N 1
ATOM 3966 C CA . ASP A 1 514 ? 16.828 -19.922 -1.956 1 98.69 514 ASP A CA 1
ATOM 3967 C C . ASP A 1 514 ? 16.797 -18.641 -2.799 1 98.69 514 ASP A C 1
ATOM 3969 O O . ASP A 1 514 ? 17.047 -18.688 -4.004 1 98.69 514 ASP A O 1
ATOM 3973 N N . VAL A 1 515 ? 16.469 -17.5 -2.168 1 98.88 515 VAL A N 1
ATOM 3974 C CA . VAL A 1 515 ? 16.391 -16.219 -2.877 1 98.88 515 VAL A CA 1
ATOM 3975 C C . VAL A 1 515 ? 17.766 -15.836 -3.414 1 98.88 515 VAL A C 1
ATOM 3977 O O . VAL A 1 515 ? 17.875 -15.289 -4.512 1 98.88 515 VAL A O 1
ATOM 3980 N N . ARG A 1 516 ? 18.812 -16.125 -2.668 1 98.75 516 ARG A N 1
ATOM 3981 C CA . ARG A 1 516 ? 20.172 -15.922 -3.156 1 98.75 516 ARG A CA 1
ATOM 3982 C C . ARG A 1 516 ? 20.438 -16.734 -4.414 1 98.75 516 ARG A C 1
ATOM 3984 O O . ARG A 1 516 ? 21.078 -16.25 -5.352 1 98.75 516 ARG A O 1
ATOM 3991 N N . LEU A 1 517 ? 19.953 -17.969 -4.469 1 98.69 517 LEU A N 1
ATOM 3992 C CA . LEU A 1 517 ? 20.109 -18.812 -5.652 1 98.69 517 LEU A CA 1
ATOM 3993 C C . LEU A 1 517 ? 19.359 -18.219 -6.84 1 98.69 517 LEU A C 1
ATOM 3995 O O . LEU A 1 517 ? 19.859 -18.219 -7.961 1 98.69 517 LEU A O 1
ATOM 3999 N N . PHE A 1 518 ? 18.141 -17.719 -6.613 1 98.75 518 PHE A N 1
ATOM 4000 C CA . PHE A 1 518 ? 17.359 -17.078 -7.676 1 98.75 518 PHE A CA 1
ATOM 4001 C C . PHE A 1 518 ? 18.141 -15.922 -8.289 1 98.75 518 PHE A C 1
ATOM 4003 O O . PHE A 1 518 ? 18.188 -15.789 -9.516 1 98.75 518 PHE A O 1
ATOM 4010 N N . PHE A 1 519 ? 18.719 -15.125 -7.445 1 98.88 519 PHE A N 1
ATOM 4011 C CA . PHE A 1 519 ? 19.5 -13.984 -7.914 1 98.88 519 PHE A CA 1
ATOM 4012 C C . PHE A 1 519 ? 20.719 -14.445 -8.695 1 98.88 519 PHE A C 1
ATOM 4014 O O . PHE A 1 519 ? 20.938 -13.984 -9.82 1 98.88 519 PHE A O 1
ATOM 4021 N N . LEU A 1 520 ? 21.469 -15.344 -8.109 1 98.81 520 LEU A N 1
ATOM 4022 C CA . LEU A 1 520 ? 22.75 -15.734 -8.68 1 98.81 520 LEU A CA 1
ATOM 4023 C C . LEU A 1 520 ? 22.562 -16.484 -9.992 1 98.81 520 LEU A C 1
ATOM 4025 O O . LEU A 1 520 ? 23.359 -16.328 -10.922 1 98.81 520 LEU A O 1
ATOM 4029 N N . LEU A 1 521 ? 21.516 -17.328 -10.102 1 98.81 521 LEU A N 1
ATOM 4030 C CA . LEU A 1 521 ? 21.25 -18.016 -11.352 1 98.81 521 LEU A CA 1
ATOM 4031 C C . LEU A 1 521 ? 20.906 -17.031 -12.453 1 98.81 521 LEU A C 1
ATOM 4033 O O . LEU A 1 521 ? 21.406 -17.125 -13.57 1 98.81 521 LEU A O 1
ATOM 4037 N N . GLY A 1 522 ? 19.984 -16.094 -12.133 1 98.81 522 GLY A N 1
ATOM 4038 C CA . GLY A 1 522 ? 19.656 -15.07 -13.109 1 98.81 522 GLY A CA 1
ATOM 4039 C C . GLY A 1 522 ? 20.844 -14.227 -13.516 1 98.81 522 GLY A C 1
ATOM 4040 O O . GLY A 1 522 ? 20.984 -13.883 -14.695 1 98.81 522 GLY A O 1
ATOM 4041 N N . ALA A 1 523 ? 21.641 -13.859 -12.531 1 98.81 523 ALA A N 1
ATOM 4042 C CA . ALA A 1 523 ? 22.859 -13.086 -12.82 1 98.81 523 ALA A CA 1
ATOM 4043 C C . ALA A 1 523 ? 23.797 -13.867 -13.734 1 98.81 523 ALA A C 1
ATOM 4045 O O . ALA A 1 523 ? 24.406 -13.289 -14.633 1 98.81 523 ALA A O 1
ATOM 4046 N N . HIS A 1 524 ? 23.938 -15.172 -13.516 1 98.44 524 HIS A N 1
ATOM 4047 C CA . HIS A 1 524 ? 24.75 -16.031 -14.383 1 98.44 524 HIS A CA 1
ATOM 4048 C C . HIS A 1 524 ? 24.219 -16.016 -15.82 1 98.44 524 HIS A C 1
ATOM 4050 O O . HIS A 1 524 ? 25 -15.836 -16.766 1 98.44 524 HIS A O 1
ATOM 4056 N N . VAL A 1 525 ? 22.922 -16.188 -15.969 1 98.69 525 VAL A N 1
ATOM 4057 C CA . VAL A 1 525 ? 22.312 -16.172 -17.297 1 98.69 525 VAL A CA 1
ATOM 4058 C C . VAL A 1 525 ? 22.516 -14.812 -17.953 1 98.69 525 VAL A C 1
ATOM 4060 O O . VAL A 1 525 ? 22.75 -14.727 -19.156 1 98.69 525 VAL A O 1
ATOM 4063 N N . ALA A 1 526 ? 22.406 -13.75 -17.156 1 98.62 526 ALA A N 1
ATOM 4064 C CA . ALA A 1 526 ? 22.484 -12.383 -17.672 1 98.62 526 ALA A CA 1
ATOM 4065 C C . ALA A 1 526 ? 23.891 -12.078 -18.188 1 98.62 526 ALA A C 1
ATOM 4067 O O . ALA A 1 526 ? 24.047 -11.297 -19.141 1 98.62 526 ALA A O 1
ATOM 4068 N N . ARG A 1 527 ? 24.891 -12.703 -17.609 1 97.38 527 ARG A N 1
ATOM 4069 C CA . ARG A 1 527 ? 26.25 -12.328 -17.969 1 97.38 527 ARG A CA 1
ATOM 4070 C C . ARG A 1 527 ? 26.828 -13.289 -19 1 97.38 527 ARG A C 1
ATOM 4072 O O . ARG A 1 527 ? 27.812 -12.977 -19.672 1 97.38 527 ARG A O 1
ATOM 4079 N N . THR A 1 528 ? 26.297 -14.523 -19.094 1 96.62 528 THR A N 1
ATOM 4080 C CA . THR A 1 528 ? 26.859 -15.555 -19.953 1 96.62 528 THR A CA 1
ATOM 4081 C C . THR A 1 528 ? 26.375 -15.367 -21.391 1 96.62 528 THR A C 1
ATOM 4083 O O . THR A 1 528 ? 25.172 -15.273 -21.641 1 96.62 528 THR A O 1
ATOM 4086 N N . ARG A 1 529 ? 27.266 -15.367 -22.344 1 94.62 529 ARG A N 1
ATOM 4087 C CA . ARG A 1 529 ? 26.938 -15.086 -23.734 1 94.62 529 ARG A CA 1
ATOM 4088 C C . ARG A 1 529 ? 26.031 -16.156 -24.328 1 94.62 529 ARG A C 1
ATOM 4090 O O . ARG A 1 529 ? 25.109 -15.852 -25.062 1 94.62 529 ARG A O 1
ATOM 4097 N N . GLU A 1 530 ? 26.344 -17.406 -24.016 1 93.38 530 GLU A N 1
ATOM 4098 C CA . GLU A 1 530 ? 25.5 -18.484 -24.5 1 93.38 530 GLU A CA 1
ATOM 4099 C C . GLU A 1 530 ? 24.188 -18.562 -23.734 1 93.38 530 GLU A C 1
ATOM 4101 O O . GLU A 1 530 ? 24.188 -18.75 -22.516 1 93.38 530 GLU A O 1
ATOM 4106 N N . ALA A 1 531 ? 23.062 -18.469 -24.438 1 94.62 531 ALA A N 1
ATOM 4107 C CA . ALA A 1 531 ? 21.75 -18.562 -23.781 1 94.62 531 ALA A CA 1
ATOM 4108 C C . ALA A 1 531 ? 21.438 -20.016 -23.422 1 94.62 531 ALA A C 1
ATOM 4110 O O . ALA A 1 531 ? 21.875 -20.938 -24.109 1 94.62 531 ALA A O 1
ATOM 4111 N N . PRO A 1 532 ? 20.672 -20.188 -22.375 1 97.88 532 PRO A N 1
ATOM 4112 C CA . PRO A 1 532 ? 20.234 -21.531 -22.047 1 97.88 532 PRO A CA 1
ATOM 4113 C C . PRO A 1 532 ? 19.422 -22.203 -23.156 1 97.88 532 PRO A C 1
ATOM 4115 O O . PRO A 1 532 ? 18.812 -21.5 -23.984 1 97.88 532 PRO A O 1
ATOM 4118 N N . ARG A 1 533 ? 19.5 -23.484 -23.188 1 97.69 533 ARG A N 1
ATOM 4119 C CA . ARG A 1 533 ? 18.766 -24.266 -24.188 1 97.69 533 ARG A CA 1
ATOM 4120 C C . ARG A 1 533 ? 18.078 -25.453 -23.531 1 97.69 533 ARG A C 1
ATOM 4122 O O . ARG A 1 533 ? 18.453 -25.875 -22.438 1 97.69 533 ARG A O 1
ATOM 4129 N N . TRP A 1 534 ? 17.016 -25.969 -24.172 1 98.38 534 TRP A N 1
ATOM 4130 C CA . TRP A 1 534 ? 16.438 -27.25 -23.797 1 98.38 534 TRP A CA 1
ATOM 4131 C C . TRP A 1 534 ? 17.344 -28.406 -24.219 1 98.38 534 TRP A C 1
ATOM 4133 O O . TRP A 1 534 ? 18 -28.328 -25.25 1 98.38 534 TRP A O 1
ATOM 4143 N N . ASN A 1 535 ? 17.422 -29.406 -23.406 1 97.69 535 ASN A N 1
ATOM 4144 C CA . ASN A 1 535 ? 18.203 -30.578 -23.781 1 97.69 535 ASN A CA 1
ATOM 4145 C C . ASN A 1 535 ? 17.594 -31.297 -24.984 1 97.69 535 ASN A C 1
ATOM 4147 O O . ASN A 1 535 ? 16.391 -31.219 -25.219 1 97.69 535 ASN A O 1
ATOM 4151 N N . PRO A 1 536 ? 18.453 -31.953 -25.719 1 96.06 536 PRO A N 1
ATOM 4152 C CA . PRO A 1 536 ? 17.938 -32.656 -26.891 1 96.06 536 PRO A CA 1
ATOM 4153 C C . PRO A 1 536 ? 16.812 -33.656 -26.547 1 96.06 536 PRO A C 1
ATOM 4155 O O . PRO A 1 536 ? 16.938 -34.406 -25.578 1 96.06 536 PRO A O 1
ATOM 4158 N N . GLY A 1 537 ? 15.75 -33.531 -27.297 1 93.19 537 GLY A N 1
ATOM 4159 C CA . GLY A 1 537 ? 14.641 -34.438 -27.109 1 93.19 537 GLY A CA 1
ATOM 4160 C C . GLY A 1 537 ? 13.562 -33.906 -26.188 1 93.19 537 GLY A C 1
ATOM 4161 O O . GLY A 1 537 ? 12.453 -34.438 -26.141 1 93.19 537 GLY A O 1
ATOM 4162 N N . ASP A 1 538 ? 13.844 -32.844 -25.531 1 94.94 538 ASP A N 1
ATOM 4163 C CA . ASP A 1 538 ? 12.844 -32.281 -24.641 1 94.94 538 ASP A CA 1
ATOM 4164 C C . ASP A 1 538 ? 11.648 -31.734 -25.422 1 94.94 538 ASP A C 1
ATOM 4166 O O . ASP A 1 538 ? 11.797 -31.266 -26.547 1 94.94 538 ASP A O 1
ATOM 4170 N N . GLU A 1 539 ? 10.422 -31.812 -24.828 1 92.44 539 GLU A N 1
ATOM 4171 C CA . GLU A 1 539 ? 9.172 -31.422 -25.469 1 92.44 539 GLU A CA 1
ATOM 4172 C C . GLU A 1 539 ? 9.188 -29.953 -25.875 1 92.44 539 GLU A C 1
ATOM 4174 O O . GLU A 1 539 ? 8.438 -29.547 -26.766 1 92.44 539 GLU A O 1
ATOM 4179 N N . PHE A 1 540 ? 10.078 -29.094 -25.297 1 97.12 540 PHE A N 1
ATOM 4180 C CA . PHE A 1 540 ? 10.039 -27.656 -25.562 1 97.12 540 PHE A CA 1
ATOM 4181 C C . PHE A 1 540 ? 11.164 -27.25 -26.5 1 97.12 540 PHE A C 1
ATOM 4183 O O . PHE A 1 540 ? 11.336 -26.062 -26.781 1 97.12 540 PHE A O 1
ATOM 4190 N N . GLU A 1 541 ? 11.961 -28.219 -26.938 1 97.25 541 GLU A N 1
ATOM 4191 C CA . GLU A 1 541 ? 13.07 -27.938 -27.844 1 97.25 541 GLU A CA 1
ATOM 4192 C C . GLU A 1 541 ? 12.562 -27.375 -29.172 1 97.25 541 GLU A C 1
ATOM 4194 O O . GLU A 1 541 ? 13.078 -26.375 -29.688 1 97.25 541 GLU A O 1
ATOM 4199 N N . ALA A 1 542 ? 11.578 -28.016 -29.703 1 96 542 ALA A N 1
ATOM 4200 C CA . ALA A 1 542 ? 11.055 -27.609 -31 1 96 542 ALA A CA 1
ATOM 4201 C C . ALA A 1 542 ? 10.484 -26.203 -30.953 1 96 542 ALA A C 1
ATOM 4203 O O . ALA A 1 542 ? 10.82 -25.359 -31.797 1 96 542 ALA A O 1
ATOM 4204 N N . PRO A 1 543 ? 9.633 -25.891 -29.984 1 96.81 543 PRO A N 1
ATOM 4205 C CA . PRO A 1 543 ? 9.164 -24.5 -29.891 1 96.81 543 PRO A CA 1
ATOM 4206 C C . PRO A 1 543 ? 10.312 -23.5 -29.781 1 96.81 543 PRO A C 1
ATOM 4208 O O . PRO A 1 543 ? 10.211 -22.391 -30.297 1 96.81 543 PRO A O 1
ATOM 4211 N N . ARG A 1 544 ? 11.344 -23.828 -29.109 1 97.5 544 ARG A N 1
ATOM 4212 C CA . ARG A 1 544 ? 12.484 -22.922 -28.984 1 97.5 544 ARG A CA 1
ATOM 4213 C C . ARG A 1 544 ? 13.125 -22.672 -30.344 1 97.5 544 ARG A C 1
ATOM 4215 O O . ARG A 1 544 ? 13.453 -21.531 -30.688 1 97.5 544 ARG A O 1
ATOM 4222 N N . ARG A 1 545 ? 13.359 -23.75 -31.031 1 96.19 545 ARG A N 1
ATOM 4223 C CA . ARG A 1 545 ? 13.93 -23.625 -32.375 1 96.19 545 ARG A CA 1
ATOM 4224 C C . ARG A 1 545 ? 13.078 -22.719 -33.25 1 96.19 545 ARG A C 1
ATOM 4226 O O . ARG A 1 545 ? 13.602 -21.875 -34 1 96.19 545 ARG A O 1
ATOM 4233 N N . GLN A 1 546 ? 11.852 -22.906 -33.156 1 96.5 546 GLN A N 1
ATOM 4234 C CA . GLN A 1 546 ? 10.93 -22.094 -33.938 1 96.5 546 GLN A CA 1
ATOM 4235 C C . GLN A 1 546 ? 11.031 -20.625 -33.531 1 96.5 546 GLN A C 1
ATOM 4237 O O . GLN A 1 546 ? 11.016 -19.734 -34.406 1 96.5 546 GLN A O 1
ATOM 4242 N N . ALA A 1 547 ? 11.125 -20.344 -32.25 1 96.12 547 ALA A N 1
ATOM 4243 C CA . ALA A 1 547 ? 11.227 -18.969 -31.734 1 96.12 547 ALA A CA 1
ATOM 4244 C C . ALA A 1 547 ? 12.516 -18.312 -32.219 1 96.12 547 ALA A C 1
ATOM 4246 O O . ALA A 1 547 ? 12.523 -17.125 -32.562 1 96.12 547 ALA A O 1
ATOM 4247 N N . LEU A 1 548 ? 13.562 -19.031 -32.25 1 95.44 548 LEU A N 1
ATOM 4248 C CA . LEU A 1 548 ? 14.859 -18.516 -32.656 1 95.44 548 LEU A CA 1
ATOM 4249 C C . LEU A 1 548 ? 14.875 -18.297 -34.188 1 95.44 548 LEU A C 1
ATOM 4251 O O . LEU A 1 548 ? 15.461 -17.312 -34.656 1 95.44 548 LEU A O 1
ATOM 4255 N N . GLU A 1 549 ? 14.273 -19.188 -34.906 1 95.12 549 GLU A N 1
ATOM 4256 C CA . GLU A 1 549 ? 14.18 -19.031 -36.344 1 95.12 549 GLU A CA 1
ATOM 4257 C C . GLU A 1 549 ? 13.367 -17.797 -36.719 1 95.12 549 GLU A C 1
ATOM 4259 O O . GLU A 1 549 ? 13.68 -17.109 -37.688 1 95.12 549 GLU A O 1
ATOM 4264 N N . ALA A 1 550 ? 12.375 -17.594 -36 1 93.69 550 ALA A N 1
ATOM 4265 C CA . ALA A 1 550 ? 11.531 -16.438 -36.25 1 93.69 550 ALA A CA 1
ATOM 4266 C C . ALA A 1 550 ? 12.312 -15.141 -36.062 1 93.69 550 ALA A C 1
ATOM 4268 O O . ALA A 1 550 ? 12.023 -14.133 -36.719 1 93.69 550 ALA A O 1
ATOM 4269 N N . LEU A 1 551 ? 13.234 -15.117 -35.125 1 90.81 551 LEU A N 1
ATOM 4270 C CA . LEU A 1 551 ? 14.086 -13.945 -34.938 1 90.81 551 LEU A CA 1
ATOM 4271 C C . LEU A 1 551 ? 14.938 -13.672 -36.156 1 90.81 551 LEU A C 1
ATOM 4273 O O . LEU A 1 551 ? 15.148 -12.516 -36.531 1 90.81 551 LEU A O 1
ATOM 4277 N N . ASP A 1 552 ? 15.391 -14.68 -36.688 1 85.19 552 ASP A N 1
ATOM 4278 C CA . ASP A 1 552 ? 16.266 -14.57 -37.844 1 85.19 552 ASP A CA 1
ATOM 4279 C C . ASP A 1 552 ? 15.477 -14.109 -39.062 1 85.19 552 ASP A C 1
ATOM 4281 O O . ASP A 1 552 ? 16.016 -13.383 -39.906 1 85.19 552 ASP A O 1
ATOM 4285 N N . SER A 1 553 ? 14.32 -14.641 -39.062 1 78.38 553 SER A N 1
ATOM 4286 C CA . SER A 1 553 ? 13.508 -14.266 -40.219 1 78.38 553 SER A CA 1
ATOM 4287 C C . SER A 1 553 ? 12.969 -12.844 -40.094 1 78.38 553 SER A C 1
ATOM 4289 O O . SER A 1 553 ? 12.742 -12.164 -41.094 1 78.38 553 SER A O 1
ATOM 4291 N N . GLY A 1 554 ? 12.648 -12.336 -38.812 1 64.25 554 GLY A N 1
ATOM 4292 C CA . GLY A 1 554 ? 12.039 -11.039 -38.562 1 64.25 554 GLY A CA 1
ATOM 4293 C C . GLY A 1 554 ? 13.055 -9.938 -38.312 1 64.25 554 GLY A C 1
ATOM 4294 O O . GLY A 1 554 ? 12.688 -8.789 -38.062 1 64.25 554 GLY A O 1
ATOM 4295 N N . GLY A 1 555 ? 14.281 -10.008 -37.969 1 43.91 555 GLY A N 1
ATOM 4296 C CA . GLY A 1 555 ? 15.312 -9 -37.75 1 43.91 555 GLY A CA 1
ATOM 4297 C C . GLY A 1 555 ? 15.18 -7.812 -38.688 1 43.91 555 GLY A C 1
ATOM 4298 O O . GLY A 1 555 ? 15.875 -6.809 -38.531 1 43.91 555 GLY A O 1
ATOM 4299 N N . ALA A 1 556 ? 15.094 -7.77 -40 1 37.22 556 ALA A N 1
ATOM 4300 C CA . ALA A 1 556 ? 15.281 -6.523 -40.719 1 37.22 556 ALA A CA 1
ATOM 4301 C C . ALA A 1 556 ? 14.211 -5.504 -40.344 1 37.22 556 ALA A C 1
ATOM 4303 O O . ALA A 1 556 ? 14.227 -4.367 -40.844 1 37.22 556 ALA A O 1
ATOM 4304 N N . ARG A 1 557 ? 13.227 -5.602 -39.906 1 28.34 557 ARG A N 1
ATOM 4305 C CA . ARG A 1 557 ? 12.484 -4.387 -39.594 1 28.34 557 ARG A CA 1
ATOM 4306 C C . ARG A 1 557 ? 12.688 -3.99 -38.125 1 28.34 557 ARG A C 1
ATOM 4308 O O . ARG A 1 557 ? 12.695 -4.848 -37.25 1 28.34 557 ARG A O 1
ATOM 4315 N N . MET B 1 1 ? 67.812 53.719 38.781 1 22.64 1 MET B N 1
ATOM 4316 C CA . MET B 1 1 ? 66.5 54.094 38.125 1 22.64 1 MET B CA 1
ATOM 4317 C C . MET B 1 1 ? 66.25 53.25 36.906 1 22.64 1 MET B C 1
ATOM 4319 O O . MET B 1 1 ? 65.438 53.594 36.062 1 22.64 1 MET B O 1
ATOM 4323 N N . LYS B 1 2 ? 67.25 52.219 36.75 1 29.19 2 LYS B N 1
ATOM 4324 C CA . LYS B 1 2 ? 67.188 51.562 35.469 1 29.19 2 LYS B CA 1
ATOM 4325 C C . LYS B 1 2 ? 65.812 51 35.156 1 29.19 2 LYS B C 1
ATOM 4327 O O . LYS B 1 2 ? 65.25 50.312 36 1 29.19 2 LYS B O 1
ATOM 4332 N N . ARG B 1 3 ? 65.188 51.5 34.094 1 29.89 3 ARG B N 1
ATOM 4333 C CA . ARG B 1 3 ? 63.875 51.406 33.469 1 29.89 3 ARG B CA 1
ATOM 4334 C C . ARG B 1 3 ? 63.562 49.969 33.031 1 29.89 3 ARG B C 1
ATOM 4336 O O . ARG B 1 3 ? 64.312 49.375 32.312 1 29.89 3 ARG B O 1
ATOM 4343 N N . LEU B 1 4 ? 62.938 49.219 33.844 1 36.78 4 LEU B N 1
ATOM 4344 C CA . LEU B 1 4 ? 62.469 47.875 33.656 1 36.78 4 LEU B CA 1
ATOM 4345 C C . LEU B 1 4 ? 61.562 47.781 32.406 1 36.78 4 LEU B C 1
ATOM 4347 O O . LEU B 1 4 ? 60.594 48.5 32.312 1 36.78 4 LEU B O 1
ATOM 4351 N N . PRO B 1 5 ? 62.125 47.312 31.266 1 39.03 5 PRO B N 1
ATOM 4352 C CA . PRO B 1 5 ? 61.375 47.188 30 1 39.03 5 PRO B CA 1
ATOM 4353 C C . PRO B 1 5 ? 60.094 46.344 30.156 1 39.03 5 PRO B C 1
ATOM 4355 O O . PRO B 1 5 ? 60.094 45.375 30.922 1 39.03 5 PRO B O 1
ATOM 4358 N N . LEU B 1 6 ? 58.938 46.969 30.141 1 34.38 6 LEU B N 1
ATOM 4359 C CA . LEU B 1 6 ? 57.562 46.438 30.141 1 34.38 6 LEU B CA 1
ATOM 4360 C C . LEU B 1 6 ? 57.375 45.469 28.969 1 34.38 6 LEU B C 1
ATOM 4362 O O . LEU B 1 6 ? 57.5 45.844 27.812 1 34.38 6 LEU B O 1
ATOM 4366 N N . LEU B 1 7 ? 57.781 44.188 29.109 1 37.44 7 LEU B N 1
ATOM 4367 C CA . LEU B 1 7 ? 57.531 43.094 28.156 1 37.44 7 LEU B CA 1
ATOM 4368 C C . LEU B 1 7 ? 56.031 43.031 27.812 1 37.44 7 LEU B C 1
ATOM 4370 O O . LEU B 1 7 ? 55.188 42.812 28.688 1 37.44 7 LEU B O 1
ATOM 4374 N N . LEU B 1 8 ? 55.594 43.75 26.734 1 35.62 8 LEU B N 1
ATOM 4375 C CA . LEU B 1 8 ? 54.281 43.688 26.094 1 35.62 8 LEU B CA 1
ATOM 4376 C C . LEU B 1 8 ? 53.969 42.25 25.656 1 35.62 8 LEU B C 1
ATOM 4378 O O . LEU B 1 8 ? 54.656 41.688 24.828 1 35.62 8 LEU B O 1
ATOM 4382 N N . ALA B 1 9 ? 53.406 41.375 26.516 1 38.97 9 ALA B N 1
ATOM 4383 C CA . ALA B 1 9 ? 52.906 40.031 26.172 1 38.97 9 ALA B CA 1
ATOM 4384 C C . ALA B 1 9 ? 51.812 40.156 25.094 1 38.97 9 ALA B C 1
ATOM 4386 O O . ALA B 1 9 ? 50.844 40.906 25.25 1 38.97 9 ALA B O 1
ATOM 4387 N N . PRO B 1 10 ? 52.156 40 23.781 1 38.5 10 PRO B N 1
ATOM 4388 C CA . PRO B 1 10 ? 51.094 40 22.766 1 38.5 10 PRO B CA 1
ATOM 4389 C C . PRO B 1 10 ? 50 38.969 23.047 1 38.5 10 PRO B C 1
ATOM 4391 O O . PRO B 1 10 ? 50.312 37.844 23.469 1 38.5 10 PRO B O 1
ATOM 4394 N N . LEU B 1 11 ? 48.844 39.375 23.547 1 35.47 11 LEU B N 1
ATOM 4395 C CA . LEU B 1 11 ? 47.594 38.594 23.656 1 35.47 11 LEU B CA 1
ATOM 4396 C C . LEU B 1 11 ? 47.219 38 22.297 1 35.47 11 LEU B C 1
ATOM 4398 O O . LEU B 1 11 ? 46.875 38.719 21.359 1 35.47 11 LEU B O 1
ATOM 4402 N N . VAL B 1 12 ? 47.875 36.906 21.828 1 39.28 12 VAL B N 1
ATOM 4403 C CA . VAL B 1 12 ? 47.406 36.125 20.688 1 39.28 12 VAL B CA 1
ATOM 4404 C C . VAL B 1 12 ? 45.938 35.75 20.906 1 39.28 12 VAL B C 1
ATOM 4406 O O . VAL B 1 12 ? 45.594 35 21.812 1 39.28 12 VAL B O 1
ATOM 4409 N N . LEU B 1 13 ? 45 36.688 20.688 1 33.34 13 LEU B N 1
ATOM 4410 C CA . LEU B 1 13 ? 43.594 36.312 20.531 1 33.34 13 LEU B CA 1
ATOM 4411 C C . LEU B 1 13 ? 43.438 35.219 19.484 1 33.34 13 LEU B C 1
ATOM 4413 O O . LEU B 1 13 ? 43.656 35.438 18.297 1 33.34 13 LEU B O 1
ATOM 4417 N N . LEU B 1 14 ? 43.719 33.969 19.828 1 36.25 14 LEU B N 1
ATOM 4418 C CA . LEU B 1 14 ? 43.25 32.875 18.984 1 36.25 14 LEU B CA 1
ATOM 4419 C C . LEU B 1 14 ? 41.781 33.031 18.672 1 36.25 14 LEU B C 1
ATOM 4421 O O . LEU B 1 14 ? 40.938 32.906 19.578 1 36.25 14 LEU B O 1
ATOM 4425 N N . ALA B 1 15 ? 41.406 33.938 17.766 1 35.59 15 ALA B N 1
ATOM 4426 C CA . ALA B 1 15 ? 40.094 33.875 17.188 1 35.59 15 ALA B CA 1
ATOM 4427 C C . ALA B 1 15 ? 39.688 32.469 16.812 1 35.59 15 ALA B C 1
ATOM 4429 O O . ALA B 1 15 ? 40.281 31.859 15.891 1 35.59 15 ALA B O 1
ATOM 4430 N N . SER B 1 16 ? 39.312 31.641 17.719 1 34.25 16 SER B N 1
ATOM 4431 C CA . SER B 1 16 ? 38.562 30.453 17.328 1 34.25 16 SER B CA 1
ATOM 4432 C C . SER B 1 16 ? 37.5 30.781 16.297 1 34.25 16 SER B C 1
ATOM 4434 O O . SER B 1 16 ? 36.469 31.359 16.641 1 34.25 16 SER B O 1
ATOM 4436 N N . ALA B 1 17 ? 37.875 31.281 15.141 1 38 17 ALA B N 1
ATOM 4437 C CA . ALA B 1 17 ? 36.812 31.328 14.109 1 38 17 ALA B CA 1
ATOM 4438 C C . ALA B 1 17 ? 35.938 30.094 14.172 1 38 17 ALA B C 1
ATOM 4440 O O . ALA B 1 17 ? 36.438 28.953 14.078 1 38 17 ALA B O 1
ATOM 4441 N N . ALA B 1 18 ? 34.875 30.109 14.773 1 41 18 ALA B N 1
ATOM 4442 C CA . ALA B 1 18 ? 33.812 29.125 14.586 1 41 18 ALA B CA 1
ATOM 4443 C C . ALA B 1 18 ? 33.719 28.688 13.125 1 41 18 ALA B C 1
ATOM 4445 O O . ALA B 1 18 ? 33.188 29.422 12.281 1 41 18 ALA B O 1
ATOM 4446 N N . ARG B 1 19 ? 34.656 28.062 12.484 1 41.69 19 ARG B N 1
ATOM 4447 C CA . ARG B 1 19 ? 34.562 27.484 11.141 1 41.69 19 ARG B CA 1
ATOM 4448 C C . ARG B 1 19 ? 33.188 26.859 10.914 1 41.69 19 ARG B C 1
ATOM 4450 O O . ARG B 1 19 ? 32.781 25.953 11.648 1 41.69 19 ARG B O 1
ATOM 4457 N N . ALA B 1 20 ? 32.344 27.578 10.383 1 51 20 ALA B N 1
ATOM 4458 C CA . ALA B 1 20 ? 31.125 26.969 9.852 1 51 20 ALA B CA 1
ATOM 4459 C C . ALA B 1 20 ? 31.406 25.547 9.352 1 51 20 ALA B C 1
ATOM 4461 O O . ALA B 1 20 ? 32.219 25.344 8.453 1 51 20 ALA B O 1
ATOM 4462 N N . GLN B 1 21 ? 31.203 24.531 10.164 1 65.12 21 GLN B N 1
ATOM 4463 C CA . GLN B 1 21 ? 31.531 23.156 9.828 1 65.12 21 GLN B CA 1
ATOM 4464 C C . GLN B 1 21 ? 30.969 22.766 8.461 1 65.12 21 GLN B C 1
ATOM 4466 O O . GLN B 1 21 ? 29.766 22.859 8.234 1 65.12 21 GLN B O 1
ATOM 4471 N N . SER B 1 22 ? 31.781 22.766 7.406 1 82.81 22 SER B N 1
ATOM 4472 C CA . SER B 1 22 ? 31.453 22.328 6.051 1 82.81 22 SER B CA 1
ATOM 4473 C C . SER B 1 22 ? 30.766 20.969 6.059 1 82.81 22 SER B C 1
ATOM 4475 O O . SER B 1 22 ? 31 20.156 6.945 1 82.81 22 SER B O 1
ATOM 4477 N N . THR B 1 23 ? 29.656 20.812 5.277 1 93.5 23 THR B N 1
ATOM 4478 C CA . THR B 1 23 ? 28.938 19.547 5.117 1 93.5 23 THR B CA 1
ATOM 4479 C C . THR B 1 23 ? 29.922 18.422 4.758 1 93.5 23 THR B C 1
ATOM 4481 O O . THR B 1 23 ? 30.688 18.547 3.805 1 93.5 23 THR B O 1
ATOM 4484 N N . PRO B 1 24 ? 30 17.422 5.52 1 96.25 24 PRO B N 1
ATOM 4485 C CA . PRO B 1 24 ? 30.859 16.281 5.191 1 96.25 24 PRO B CA 1
ATOM 4486 C C . PRO B 1 24 ? 30.562 15.695 3.818 1 96.25 24 PRO B C 1
ATOM 4488 O O . PRO B 1 24 ? 29.406 15.68 3.389 1 96.25 24 PRO B O 1
ATOM 4491 N N . PRO B 1 25 ? 31.609 15.156 3.137 1 97 25 PRO B N 1
ATOM 4492 C CA . PRO B 1 25 ? 31.438 14.602 1.793 1 97 25 PRO B CA 1
ATOM 4493 C C . PRO B 1 25 ? 30.375 13.508 1.741 1 97 25 PRO B C 1
ATOM 4495 O O . PRO B 1 25 ? 29.609 13.43 0.776 1 97 25 PRO B O 1
ATOM 4498 N N . ALA B 1 26 ? 30.297 12.648 2.732 1 97.69 26 ALA B N 1
ATOM 4499 C CA . ALA B 1 26 ? 29.312 11.57 2.76 1 97.69 26 ALA B CA 1
ATOM 4500 C C . ALA B 1 26 ? 27.891 12.117 2.781 1 97.69 26 ALA B C 1
ATOM 4502 O O . ALA B 1 26 ? 27 11.562 2.145 1 97.69 26 ALA B O 1
ATOM 4503 N N . GLU B 1 27 ? 27.719 13.164 3.537 1 98.06 27 GLU B N 1
ATOM 4504 C CA . GLU B 1 27 ? 26.406 13.797 3.604 1 98.06 27 GLU B CA 1
ATOM 4505 C C . GLU B 1 27 ? 26.047 14.484 2.287 1 98.06 27 GLU B C 1
ATOM 4507 O O . GLU B 1 27 ? 24.891 14.469 1.859 1 98.06 27 GLU B O 1
ATOM 4512 N N . LYS B 1 28 ? 27.062 15.117 1.638 1 97.56 28 LYS B N 1
ATOM 4513 C CA . LYS B 1 28 ? 26.828 15.719 0.327 1 97.56 28 LYS B CA 1
ATOM 4514 C C . LYS B 1 28 ? 26.422 14.672 -0.699 1 97.56 28 LYS B C 1
ATOM 4516 O O . LYS B 1 28 ? 25.5 14.898 -1.494 1 97.56 28 LYS B O 1
ATOM 4521 N N . ALA B 1 29 ? 27.109 13.531 -0.652 1 97.56 29 ALA B N 1
ATOM 4522 C CA . ALA B 1 29 ? 26.797 12.445 -1.571 1 97.56 29 ALA B CA 1
ATOM 4523 C C . ALA B 1 29 ? 25.391 11.898 -1.321 1 97.56 29 ALA B C 1
ATOM 4525 O O . ALA B 1 29 ? 24.656 11.625 -2.266 1 97.56 29 ALA B O 1
ATOM 4526 N N . ALA B 1 30 ? 25.047 11.688 -0.055 1 98.06 30 ALA B N 1
ATOM 4527 C CA . ALA B 1 30 ? 23.703 11.227 0.298 1 98.06 30 ALA B CA 1
ATOM 4528 C C . ALA B 1 30 ? 22.641 12.211 -0.166 1 98.06 30 ALA B C 1
ATOM 4530 O O . ALA B 1 30 ? 21.594 11.812 -0.684 1 98.06 30 ALA B O 1
ATOM 4531 N N . ALA B 1 31 ? 22.891 13.508 0.041 1 98.12 31 ALA B N 1
ATOM 4532 C CA . ALA B 1 31 ? 21.969 14.539 -0.404 1 98.12 31 ALA B CA 1
ATOM 4533 C C . ALA B 1 31 ? 21.766 14.492 -1.917 1 98.12 31 ALA B C 1
ATOM 4535 O O . ALA B 1 31 ? 20.656 14.656 -2.414 1 98.12 31 ALA B O 1
ATOM 4536 N N . ARG B 1 32 ? 22.828 14.258 -2.678 1 96.69 32 ARG B N 1
ATOM 4537 C CA . ARG B 1 32 ? 22.797 14.211 -4.137 1 96.69 32 ARG B CA 1
ATOM 4538 C C . ARG B 1 32 ? 22.031 12.984 -4.625 1 96.69 32 ARG B C 1
ATOM 4540 O O . ARG B 1 32 ? 21.5 12.977 -5.738 1 96.69 32 ARG B O 1
ATOM 4547 N N . SER B 1 33 ? 21.969 11.977 -3.758 1 96.62 33 SER B N 1
ATOM 4548 C CA . SER B 1 33 ? 21.328 10.727 -4.156 1 96.62 33 SER B CA 1
ATOM 4549 C C . SER B 1 33 ? 19.797 10.828 -4.07 1 96.62 33 SER B C 1
ATOM 4551 O O . SER B 1 33 ? 19.094 9.961 -4.574 1 96.62 33 SER B O 1
ATOM 4553 N N . LEU B 1 34 ? 19.312 11.867 -3.381 1 98 34 LEU B N 1
ATOM 4554 C CA . LEU B 1 34 ? 17.875 12.078 -3.352 1 98 34 LEU B CA 1
ATOM 4555 C C . LEU B 1 34 ? 17.312 12.273 -4.762 1 98 34 LEU B C 1
ATOM 4557 O O . LEU B 1 34 ? 17.969 12.891 -5.605 1 98 34 LEU B O 1
ATOM 4561 N N . ASP B 1 35 ? 16.094 11.711 -5.035 1 97 35 ASP B N 1
ATOM 4562 C CA . ASP B 1 35 ? 15.625 11.617 -6.414 1 97 35 ASP B CA 1
ATOM 4563 C C . ASP B 1 35 ? 14.141 11.953 -6.516 1 97 35 ASP B C 1
ATOM 4565 O O . ASP B 1 35 ? 13.336 11.492 -5.703 1 97 35 ASP B O 1
ATOM 4569 N N . ALA B 1 36 ? 13.836 12.773 -7.539 1 97.62 36 ALA B N 1
ATOM 4570 C CA . ALA B 1 36 ? 12.461 13.211 -7.758 1 97.62 36 ALA B CA 1
ATOM 4571 C C . ALA B 1 36 ? 11.555 12.031 -8.117 1 97.62 36 ALA B C 1
ATOM 4573 O O . ALA B 1 36 ? 10.383 12.008 -7.746 1 97.62 36 ALA B O 1
ATOM 4574 N N . SER B 1 37 ? 12.07 11.031 -8.789 1 97.19 37 SER B N 1
ATOM 4575 C CA . SER B 1 37 ? 11.266 9.883 -9.195 1 97.19 37 SER B CA 1
ATOM 4576 C C . SER B 1 37 ? 10.805 9.078 -7.984 1 97.19 37 SER B C 1
ATOM 4578 O O . SER B 1 37 ? 9.711 8.508 -7.988 1 97.19 37 SER B O 1
ATOM 4580 N N . ARG B 1 38 ? 11.656 8.984 -6.98 1 98.31 38 ARG B N 1
ATOM 4581 C CA . ARG B 1 38 ? 11.273 8.281 -5.758 1 98.31 38 ARG B CA 1
ATOM 4582 C C . ARG B 1 38 ? 10.227 9.07 -4.977 1 98.31 38 ARG B C 1
ATOM 4584 O O . ARG B 1 38 ? 9.297 8.484 -4.414 1 98.31 38 ARG B O 1
ATOM 4591 N N . LEU B 1 39 ? 10.398 10.438 -4.961 1 98.75 39 LEU B N 1
ATOM 4592 C CA . LEU B 1 39 ? 9.352 11.266 -4.367 1 98.75 39 LEU B CA 1
ATOM 4593 C C . LEU B 1 39 ? 8.008 11 -5.039 1 98.75 39 LEU B C 1
ATOM 4595 O O . LEU B 1 39 ? 7.008 10.742 -4.359 1 98.75 39 LEU B O 1
ATOM 4599 N N . ARG B 1 40 ? 8.023 11.078 -6.34 1 98.38 40 ARG B N 1
ATOM 4600 C CA . ARG B 1 40 ? 6.793 10.891 -7.109 1 98.38 40 ARG B CA 1
ATOM 4601 C C . ARG B 1 40 ? 6.184 9.523 -6.848 1 98.38 40 ARG B C 1
ATOM 4603 O O . ARG B 1 40 ? 4.965 9.391 -6.746 1 98.38 40 ARG B O 1
ATOM 4610 N N . ALA B 1 41 ? 7.012 8.461 -6.773 1 98.56 41 ALA B N 1
ATOM 4611 C CA . ALA B 1 41 ? 6.527 7.102 -6.531 1 98.56 41 ALA B CA 1
ATOM 4612 C C . ALA B 1 41 ? 5.738 7.023 -5.227 1 98.56 41 ALA B C 1
ATOM 4614 O O . ALA B 1 41 ? 4.637 6.473 -5.195 1 98.56 41 ALA B O 1
ATOM 4615 N N . HIS B 1 42 ? 6.309 7.547 -4.121 1 98.88 42 HIS B N 1
ATOM 4616 C CA . HIS B 1 42 ? 5.629 7.547 -2.83 1 98.88 42 HIS B CA 1
ATOM 4617 C C . HIS B 1 42 ? 4.332 8.344 -2.891 1 98.88 42 HIS B C 1
ATOM 4619 O O . HIS B 1 42 ? 3.311 7.918 -2.346 1 98.88 42 HIS B O 1
ATOM 4625 N N . ILE B 1 43 ? 4.371 9.523 -3.555 1 98.94 43 ILE B N 1
ATOM 4626 C CA . ILE B 1 43 ? 3.207 10.398 -3.621 1 98.94 43 ILE B CA 1
ATOM 4627 C C . ILE B 1 43 ? 2.084 9.703 -4.387 1 98.94 43 ILE B C 1
ATOM 4629 O O . ILE B 1 43 ? 0.929 9.711 -3.951 1 98.94 43 ILE B O 1
ATOM 4633 N N . GLU B 1 44 ? 2.402 9.094 -5.508 1 98.62 44 GLU B N 1
ATOM 4634 C CA . GLU B 1 44 ? 1.402 8.422 -6.328 1 98.62 44 GLU B CA 1
ATOM 4635 C C . GLU B 1 44 ? 0.737 7.281 -5.559 1 98.62 44 GLU B C 1
ATOM 4637 O O . GLU B 1 44 ? -0.461 7.035 -5.715 1 98.62 44 GLU B O 1
ATOM 4642 N N . PHE B 1 45 ? 1.465 6.539 -4.746 1 98.81 45 PHE B N 1
ATOM 4643 C CA . PHE B 1 45 ? 0.859 5.492 -3.932 1 98.81 45 PHE B CA 1
ATOM 4644 C C . PHE B 1 45 ? -0.058 6.094 -2.873 1 98.81 45 PHE B C 1
ATOM 4646 O O . PHE B 1 45 ? -1.234 5.73 -2.787 1 98.81 45 PHE B O 1
ATOM 4653 N N . LEU B 1 46 ? 0.446 7.062 -2.072 1 98.94 46 LEU B N 1
ATOM 4654 C CA . LEU B 1 46 ? -0.246 7.59 -0.901 1 98.94 46 LEU B CA 1
ATOM 4655 C C . LEU B 1 46 ? -1.453 8.422 -1.314 1 98.94 46 LEU B C 1
ATOM 4657 O O . LEU B 1 46 ? -2.432 8.523 -0.57 1 98.94 46 LEU B O 1
ATOM 4661 N N . ALA B 1 47 ? -1.413 9.039 -2.494 1 98.81 47 ALA B N 1
ATOM 4662 C CA . ALA B 1 47 ? -2.496 9.906 -2.953 1 98.81 47 ALA B CA 1
ATOM 4663 C C . ALA B 1 47 ? -3.422 9.164 -3.912 1 98.81 47 ALA B C 1
ATOM 4665 O O . ALA B 1 47 ? -4.266 9.781 -4.566 1 98.81 47 ALA B O 1
ATOM 4666 N N . SER B 1 48 ? -3.25 7.82 -4.059 1 98.62 48 SER B N 1
ATOM 4667 C CA . SER B 1 48 ? -4.094 7.023 -4.945 1 98.62 48 SER B CA 1
ATOM 4668 C C . SER B 1 48 ? -5.539 6.992 -4.453 1 98.62 48 SER B C 1
ATOM 4670 O O . SER B 1 48 ? -5.789 6.977 -3.246 1 98.62 48 SER B O 1
ATOM 4672 N N . ASP B 1 49 ? -6.484 6.906 -5.398 1 98.25 49 ASP B N 1
ATOM 4673 C CA . ASP B 1 49 ? -7.891 6.711 -5.059 1 98.25 49 ASP B CA 1
ATOM 4674 C C . ASP B 1 49 ? -8.078 5.465 -4.195 1 98.25 49 ASP B C 1
ATOM 4676 O O . ASP B 1 49 ? -8.992 5.406 -3.373 1 98.25 49 ASP B O 1
ATOM 4680 N N . LEU B 1 50 ? -7.207 4.531 -4.332 1 98.38 50 LEU B N 1
ATOM 4681 C CA . LEU B 1 50 ? -7.32 3.254 -3.635 1 98.38 50 LEU B CA 1
ATOM 4682 C C . LEU B 1 50 ? -7.152 3.438 -2.131 1 98.38 50 LEU B C 1
ATOM 4684 O O . LEU B 1 50 ? -7.547 2.57 -1.347 1 98.38 50 LEU B O 1
ATOM 4688 N N . LEU B 1 51 ? -6.555 4.535 -1.685 1 98.69 51 LEU B N 1
ATOM 4689 C CA . LEU B 1 51 ? -6.391 4.789 -0.257 1 98.69 51 LEU B CA 1
ATOM 4690 C C . LEU B 1 51 ? -7.516 5.676 0.269 1 98.69 51 LEU B C 1
ATOM 4692 O O . LEU B 1 51 ? -7.523 6.043 1.446 1 98.69 51 LEU B O 1
ATOM 4696 N N . GLU B 1 52 ? -8.391 6.152 -0.569 1 97.69 52 GLU B N 1
ATOM 4697 C CA . GLU B 1 52 ? -9.664 6.781 -0.224 1 97.69 52 GLU B CA 1
ATOM 4698 C C . GLU B 1 52 ? -9.445 8.039 0.611 1 97.69 52 GLU B C 1
ATOM 4700 O O . GLU B 1 52 ? -10.18 8.289 1.569 1 97.69 52 GLU B O 1
ATOM 4705 N N . GLY B 1 53 ? -8.383 8.773 0.338 1 98.12 53 GLY B N 1
ATOM 4706 C CA . GLY B 1 53 ? -8.172 10.086 0.928 1 98.12 53 GLY B CA 1
ATOM 4707 C C . GLY B 1 53 ? -7.586 10.023 2.326 1 98.12 53 GLY B C 1
ATOM 4708 O O . GLY B 1 53 ? -7.477 11.047 3.004 1 98.12 53 GLY B O 1
ATOM 4709 N N . ARG B 1 54 ? -7.305 8.852 2.895 1 98.5 54 ARG B N 1
ATOM 4710 C CA . ARG B 1 54 ? -6.582 8.609 4.141 1 98.5 54 ARG B CA 1
ATOM 4711 C C . ARG B 1 54 ? -7.242 9.344 5.305 1 98.5 54 ARG B C 1
ATOM 4713 O O . ARG B 1 54 ? -6.559 9.938 6.141 1 98.5 54 ARG B O 1
ATOM 4720 N N . GLY B 1 55 ? -8.586 9.359 5.359 1 97.19 55 GLY B N 1
ATOM 4721 C CA . GLY B 1 55 ? -9.273 9.906 6.516 1 97.19 55 GLY B CA 1
ATOM 4722 C C . GLY B 1 55 ? -8.953 9.172 7.805 1 97.19 55 GLY B C 1
ATOM 4723 O O . GLY B 1 55 ? -8.82 7.949 7.809 1 97.19 55 GLY B O 1
ATOM 4724 N N . PRO B 1 56 ? -8.758 9.875 8.898 1 96.69 56 PRO B N 1
ATOM 4725 C CA . PRO B 1 56 ? -8.414 9.219 10.164 1 96.69 56 PRO B CA 1
ATOM 4726 C C . PRO B 1 56 ? -9.367 8.078 10.516 1 96.69 56 PRO B C 1
ATOM 4728 O O . PRO B 1 56 ? -10.586 8.227 10.383 1 96.69 56 PRO B O 1
ATOM 4731 N N . GLY B 1 57 ? -8.766 6.984 10.906 1 95.81 57 GLY B N 1
ATOM 4732 C CA . GLY B 1 57 ? -9.523 5.844 11.398 1 95.81 57 GLY B CA 1
ATOM 4733 C C . GLY B 1 57 ? -10.172 5.035 10.281 1 95.81 57 GLY B C 1
ATOM 4734 O O . GLY B 1 57 ? -10.93 4.102 10.547 1 95.81 57 GLY B O 1
ATOM 4735 N N . THR B 1 58 ? -9.984 5.371 9.031 1 96.44 58 THR B N 1
ATOM 4736 C CA . THR B 1 58 ? -10.547 4.648 7.902 1 96.44 58 THR B CA 1
ATOM 4737 C C . THR B 1 58 ? -9.57 3.598 7.387 1 96.44 58 THR B C 1
ATOM 4739 O O . THR B 1 58 ? -8.43 3.521 7.852 1 96.44 58 THR B O 1
ATOM 4742 N N . ARG B 1 59 ? -10.055 2.773 6.441 1 96.56 59 ARG B N 1
ATOM 4743 C CA . ARG B 1 59 ? -9.195 1.791 5.789 1 96.56 59 ARG B CA 1
ATOM 4744 C C . ARG B 1 59 ? -8.039 2.473 5.062 1 96.56 59 ARG B C 1
ATOM 4746 O O . ARG B 1 59 ? -6.914 1.963 5.059 1 96.56 59 ARG B O 1
ATOM 4753 N N . GLY B 1 60 ? -8.336 3.605 4.391 1 98.25 60 GLY B N 1
ATOM 4754 C CA . GLY B 1 60 ? -7.266 4.352 3.74 1 98.25 60 GLY B CA 1
ATOM 4755 C C . GLY B 1 60 ? -6.191 4.816 4.703 1 98.25 60 GLY B C 1
ATOM 4756 O O . GLY B 1 60 ? -5 4.781 4.375 1 98.25 60 GLY B O 1
ATOM 4757 N N . ASP B 1 61 ? -6.613 5.254 5.922 1 98.31 61 ASP B N 1
ATOM 4758 C CA . ASP B 1 61 ? -5.699 5.621 7 1 98.31 61 ASP B CA 1
ATOM 4759 C C . ASP B 1 61 ? -4.816 4.441 7.398 1 98.31 61 ASP B C 1
ATOM 4761 O O . ASP B 1 61 ? -3.592 4.57 7.469 1 98.31 61 ASP B O 1
ATOM 4765 N N . ALA B 1 62 ? -5.41 3.299 7.594 1 98.5 62 ALA B N 1
ATOM 4766 C CA . ALA B 1 62 ? -4.688 2.094 8 1 98.5 62 ALA B CA 1
ATOM 4767 C C . ALA B 1 62 ? -3.707 1.653 6.918 1 98.5 62 ALA B C 1
ATOM 4769 O O . ALA B 1 62 ? -2.598 1.208 7.219 1 98.5 62 ALA B O 1
ATOM 4770 N N . LEU B 1 63 ? -4.078 1.735 5.656 1 98.81 63 LEU B N 1
ATOM 4771 C CA . LEU B 1 63 ? -3.217 1.365 4.539 1 98.81 63 LEU B CA 1
ATOM 4772 C C . LEU B 1 63 ? -2 2.283 4.465 1 98.81 63 LEU B C 1
ATOM 4774 O O . LEU B 1 63 ? -0.886 1.825 4.203 1 98.81 63 LEU B O 1
ATOM 4778 N N . ALA B 1 64 ? -2.221 3.58 4.652 1 98.94 64 ALA B N 1
ATOM 4779 C CA . ALA B 1 64 ? -1.101 4.516 4.664 1 98.94 64 ALA B CA 1
ATOM 4780 C C . ALA B 1 64 ? -0.108 4.172 5.77 1 98.94 64 ALA B C 1
ATOM 4782 O O . ALA B 1 64 ? 1.104 4.16 5.543 1 98.94 64 ALA B O 1
ATOM 4783 N N . GLN B 1 65 ? -0.644 3.895 6.98 1 98.88 65 GLN B N 1
ATOM 4784 C CA . GLN B 1 65 ? 0.2 3.506 8.102 1 98.88 65 GLN B CA 1
ATOM 4785 C C . GLN B 1 65 ? 1.022 2.264 7.773 1 98.88 65 GLN B C 1
ATOM 4787 O O . GLN B 1 65 ? 2.234 2.238 7.992 1 98.88 65 GLN B O 1
ATOM 4792 N N . LEU B 1 66 ? 0.36 1.283 7.25 1 98.81 66 LEU B N 1
ATOM 4793 C CA . LEU B 1 66 ? 1.021 0.025 6.922 1 98.81 66 LEU B CA 1
ATOM 4794 C C . LEU B 1 66 ? 2.102 0.24 5.863 1 98.81 66 LEU B C 1
ATOM 4796 O O . LEU B 1 66 ? 3.189 -0.332 5.957 1 98.81 66 LEU B O 1
ATOM 4800 N N . TYR B 1 67 ? 1.803 0.995 4.781 1 98.88 67 TYR B N 1
ATOM 4801 C CA . TYR B 1 67 ? 2.77 1.301 3.734 1 98.88 67 TYR B CA 1
ATOM 4802 C C . TYR B 1 67 ? 4.008 1.971 4.316 1 98.88 67 TYR B C 1
ATOM 4804 O O . TYR B 1 67 ? 5.137 1.57 4.016 1 98.88 67 TYR B O 1
ATOM 4812 N N . ILE B 1 68 ? 3.809 2.996 5.172 1 98.94 68 ILE B N 1
ATOM 4813 C CA . ILE B 1 68 ? 4.914 3.746 5.758 1 98.94 68 ILE B CA 1
ATOM 4814 C C . ILE B 1 68 ? 5.734 2.83 6.664 1 98.94 68 ILE B C 1
ATOM 4816 O O . ILE B 1 68 ? 6.965 2.834 6.609 1 98.94 68 ILE B O 1
ATOM 4820 N N . ALA B 1 69 ? 5.078 2.086 7.527 1 98.81 69 ALA B N 1
ATOM 4821 C CA . ALA B 1 69 ? 5.77 1.119 8.383 1 98.81 69 ALA B CA 1
ATOM 4822 C C . ALA B 1 69 ? 6.621 0.166 7.547 1 98.81 69 ALA B C 1
ATOM 4824 O O . ALA B 1 69 ? 7.762 -0.136 7.91 1 98.81 69 ALA B O 1
ATOM 4825 N N . THR B 1 70 ? 6.047 -0.327 6.438 1 98.81 70 THR B N 1
ATOM 4826 C CA . THR B 1 70 ? 6.762 -1.229 5.539 1 98.81 70 THR B CA 1
ATOM 4827 C C . THR B 1 70 ? 8.008 -0.554 4.977 1 98.81 70 THR B C 1
ATOM 4829 O O . THR B 1 70 ? 9.086 -1.146 4.957 1 98.81 70 THR B O 1
ATOM 4832 N N . GLN B 1 71 ? 7.867 0.695 4.52 1 98.88 71 GLN B N 1
ATOM 4833 C CA . GLN B 1 71 ? 9.016 1.433 4.012 1 98.88 71 GLN B CA 1
ATOM 4834 C C . GLN B 1 71 ? 10.094 1.585 5.086 1 98.88 71 GLN B C 1
ATOM 4836 O O . GLN B 1 71 ? 11.281 1.454 4.801 1 98.88 71 GLN B O 1
ATOM 4841 N N . PHE B 1 72 ? 9.664 1.916 6.367 1 98.81 72 PHE B N 1
ATOM 4842 C CA . PHE B 1 72 ? 10.617 2.02 7.465 1 98.81 72 PHE B CA 1
ATOM 4843 C C . PHE B 1 72 ? 11.367 0.709 7.652 1 98.81 72 PHE B C 1
ATOM 4845 O O . PHE B 1 72 ? 12.594 0.706 7.801 1 98.81 72 PHE B O 1
ATOM 4852 N N . GLN B 1 73 ? 10.656 -0.364 7.617 1 98.5 73 GLN B N 1
ATOM 4853 C CA . GLN B 1 73 ? 11.266 -1.678 7.797 1 98.5 73 GLN B CA 1
ATOM 4854 C C . GLN B 1 73 ? 12.219 -2 6.656 1 98.5 73 GLN B C 1
ATOM 4856 O O . GLN B 1 73 ? 13.312 -2.531 6.883 1 98.5 73 GLN B O 1
ATOM 4861 N N . LEU B 1 74 ? 11.844 -1.731 5.422 1 98.56 74 LEU B N 1
ATOM 4862 C CA . LEU B 1 74 ? 12.672 -1.98 4.25 1 98.56 74 LEU B CA 1
ATOM 4863 C C . LEU B 1 74 ? 13.977 -1.187 4.328 1 98.56 74 LEU B C 1
ATOM 4865 O O . LEU B 1 74 ? 15.008 -1.627 3.818 1 98.56 74 LEU B O 1
ATOM 4869 N N . LEU B 1 75 ? 13.938 0.012 5.008 1 98.19 75 LEU B N 1
ATOM 4870 C CA . LEU B 1 75 ? 15.109 0.871 5.145 1 98.19 75 LEU B CA 1
ATOM 4871 C C . LEU B 1 75 ? 15.961 0.439 6.332 1 98.19 75 LEU B C 1
ATOM 4873 O O . LEU B 1 75 ? 17.031 1.009 6.578 1 98.19 75 LEU B O 1
ATOM 4877 N N . GLY B 1 76 ? 15.484 -0.548 7.121 1 97.44 76 GLY B N 1
ATOM 4878 C CA . GLY B 1 76 ? 16.234 -1.061 8.25 1 97.44 76 GLY B CA 1
ATOM 4879 C C . GLY B 1 76 ? 16.062 -0.234 9.516 1 97.44 76 GLY B C 1
ATOM 4880 O O . GLY B 1 76 ? 16.828 -0.368 10.461 1 97.44 76 GLY B O 1
ATOM 4881 N N . LEU B 1 77 ? 15.078 0.708 9.516 1 98.44 77 LEU B N 1
ATOM 4882 C CA . LEU B 1 77 ? 14.773 1.436 10.742 1 98.44 77 LEU B CA 1
ATOM 4883 C C . LEU B 1 77 ? 14.195 0.499 11.797 1 98.44 77 LEU B C 1
ATOM 4885 O O . LEU B 1 77 ? 13.625 -0.544 11.461 1 98.44 77 LEU B O 1
ATOM 4889 N N . GLN B 1 78 ? 14.352 0.895 13.07 1 97.56 78 GLN B N 1
ATOM 4890 C CA . GLN B 1 78 ? 13.867 0.07 14.18 1 97.56 78 GLN B CA 1
ATOM 4891 C C . GLN B 1 78 ? 12.523 0.573 14.695 1 97.56 78 GLN B C 1
ATOM 4893 O O . GLN B 1 78 ? 12.289 1.782 14.75 1 97.56 78 GLN B O 1
ATOM 4898 N N . PRO B 1 79 ? 11.641 -0.389 15.008 1 96 79 PRO B N 1
ATOM 4899 C CA . PRO B 1 79 ? 10.414 0.037 15.695 1 96 79 PRO B CA 1
ATOM 4900 C C . PRO B 1 79 ? 10.688 0.584 17.094 1 96 79 PRO B C 1
ATOM 4902 O O . PRO B 1 79 ? 11.766 0.355 17.656 1 96 79 PRO B O 1
ATOM 4905 N N . MET B 1 80 ? 9.742 1.292 17.547 1 90.25 80 MET B N 1
ATOM 4906 C CA . MET B 1 80 ? 9.875 1.794 18.922 1 90.25 80 MET B CA 1
ATOM 4907 C C . MET B 1 80 ? 9.453 0.734 19.938 1 90.25 80 MET B C 1
ATOM 4909 O O . MET B 1 80 ? 8.477 0.017 19.719 1 90.25 80 MET B O 1
ATOM 4913 N N . PRO B 1 81 ? 10.164 0.517 21 1 79.44 81 PRO B N 1
ATOM 4914 C CA . PRO B 1 81 ? 9.883 -0.536 21.969 1 79.44 81 PRO B CA 1
ATOM 4915 C C . PRO B 1 81 ? 8.461 -0.453 22.531 1 79.44 81 PRO B C 1
ATOM 4917 O O . PRO B 1 81 ? 7.805 -1.481 22.719 1 79.44 81 PRO B O 1
ATOM 4920 N N . ALA B 1 82 ? 8 0.643 22.906 1 71.38 82 ALA B N 1
ATOM 4921 C CA . ALA B 1 82 ? 6.715 0.731 23.594 1 71.38 82 ALA B CA 1
ATOM 4922 C C . ALA B 1 82 ? 5.566 0.766 22.578 1 71.38 82 ALA B C 1
ATOM 4924 O O . ALA B 1 82 ? 4.395 0.778 22.969 1 71.38 82 ALA B O 1
ATOM 4925 N N . GLY B 1 83 ? 5.82 0.475 21.391 1 81.81 83 GLY B N 1
ATOM 4926 C CA . GLY B 1 83 ? 4.762 0.495 20.391 1 81.81 83 GLY B CA 1
ATOM 4927 C C . GLY B 1 83 ? 4.398 -0.886 19.875 1 81.81 83 GLY B C 1
ATOM 4928 O O . GLY B 1 83 ? 4.715 -1.893 20.516 1 81.81 83 GLY B O 1
ATOM 4929 N N . ARG B 1 84 ? 3.482 -0.937 19.016 1 88.31 84 ARG B N 1
ATOM 4930 C CA . ARG B 1 84 ? 3.164 -2.133 18.234 1 88.31 84 ARG B CA 1
ATOM 4931 C C . ARG B 1 84 ? 3.867 -2.115 16.891 1 88.31 84 ARG B C 1
ATOM 4933 O O . ARG B 1 84 ? 3.311 -1.632 15.898 1 88.31 84 ARG B O 1
ATOM 4940 N N . GLY B 1 85 ? 5.027 -2.699 16.922 1 94.06 85 GLY B N 1
ATOM 4941 C CA . GLY B 1 85 ? 5.852 -2.527 15.734 1 94.06 85 GLY B CA 1
ATOM 4942 C C . GLY B 1 85 ? 6.246 -1.084 15.492 1 94.06 85 GLY B C 1
ATOM 4943 O O . GLY B 1 85 ? 6.789 -0.422 16.375 1 94.06 85 GLY B O 1
ATOM 4944 N N . TYR B 1 86 ? 5.91 -0.626 14.328 1 97.94 86 TYR B N 1
ATOM 4945 C CA . TYR B 1 86 ? 6.238 0.75 13.969 1 97.94 86 TYR B CA 1
ATOM 4946 C C . TYR B 1 86 ? 5.102 1.695 14.344 1 97.94 86 TYR B C 1
ATOM 4948 O O . TYR B 1 86 ? 5.203 2.906 14.133 1 97.94 86 TYR B O 1
ATOM 4956 N N . LEU B 1 87 ? 4.016 1.188 14.945 1 98.19 87 LEU B N 1
ATOM 4957 C CA . LEU B 1 87 ? 2.822 1.993 15.188 1 98.19 87 LEU B CA 1
ATOM 4958 C C . LEU B 1 87 ? 2.773 2.473 16.641 1 98.19 87 LEU B C 1
ATOM 4960 O O . LEU B 1 87 ? 3.1 1.717 17.547 1 98.19 87 LEU B O 1
ATOM 4964 N N . GLN B 1 88 ? 2.479 3.68 16.875 1 98 88 GLN B N 1
ATOM 4965 C CA . GLN B 1 88 ? 2.016 4.223 18.141 1 98 88 GLN B CA 1
ATOM 4966 C C . GLN B 1 88 ? 0.507 4.453 18.125 1 98 88 GLN B C 1
ATOM 4968 O O . GLN B 1 88 ? 0.043 5.539 17.781 1 98 88 GLN B O 1
ATOM 4973 N N . PRO B 1 89 ? -0.24 3.418 18.484 1 97.06 89 PRO B N 1
ATOM 4974 C CA . PRO B 1 89 ? -1.698 3.5 18.375 1 97.06 89 PRO B CA 1
ATOM 4975 C C . PRO B 1 89 ? -2.322 4.406 19.438 1 97.06 89 PRO B C 1
ATOM 4977 O O . PRO B 1 89 ? -1.823 4.48 20.562 1 97.06 89 PRO B O 1
ATOM 4980 N N . PHE B 1 90 ? -3.314 5.102 19.078 1 96.38 90 PHE B N 1
ATOM 4981 C CA . PHE B 1 90 ? -4.172 5.844 19.984 1 96.38 90 PHE B CA 1
ATOM 4982 C C . PHE B 1 90 ? -5.594 5.93 19.453 1 96.38 90 PHE B C 1
ATOM 4984 O O . PHE B 1 90 ? -5.867 5.492 18.328 1 96.38 90 PHE B O 1
ATOM 4991 N N . GLU B 1 91 ? -6.504 6.395 20.25 1 95.81 91 GLU B N 1
ATOM 4992 C CA . GLU B 1 91 ? -7.914 6.457 19.875 1 95.81 91 GLU B CA 1
ATOM 4993 C C . GLU B 1 91 ? -8.359 7.895 19.625 1 95.81 91 GLU B C 1
ATOM 4995 O O . GLU B 1 91 ? -7.914 8.812 20.328 1 95.81 91 GLU B O 1
ATOM 5000 N N . LEU B 1 92 ? -9.203 8.062 18.672 1 96.38 92 LEU B N 1
ATOM 5001 C CA . LEU B 1 92 ? -9.898 9.32 18.406 1 96.38 92 LEU B CA 1
ATOM 5002 C C . LEU B 1 92 ? -11.375 9.219 18.766 1 96.38 92 LEU B C 1
ATOM 5004 O O . LEU B 1 92 ? -11.969 8.141 18.656 1 96.38 92 LEU B O 1
ATOM 5008 N N . VAL B 1 93 ? -11.914 10.258 19.25 1 95.25 93 VAL B N 1
ATOM 5009 C CA . VAL B 1 93 ? -13.359 10.383 19.406 1 95.25 93 VAL B CA 1
ATOM 5010 C C . VAL B 1 93 ? -13.953 11.133 18.219 1 95.25 93 VAL B C 1
ATOM 5012 O O . VAL B 1 93 ? -13.727 12.336 18.062 1 95.25 93 VAL B O 1
ATOM 5015 N N . GLY B 1 94 ? -14.633 10.367 17.438 1 94.69 94 GLY B N 1
ATOM 5016 C CA . GLY B 1 94 ? -15.273 10.938 16.25 1 94.69 94 GLY B CA 1
ATOM 5017 C C . GLY B 1 94 ? -16.688 11.406 16.516 1 94.69 94 GLY B C 1
ATOM 5018 O O . GLY B 1 94 ? -17.438 10.758 17.25 1 94.69 94 GLY B O 1
ATOM 5019 N N . MET B 1 95 ? -17.031 12.562 15.992 1 94.56 95 MET B N 1
ATOM 5020 C CA . MET B 1 95 ? -18.359 13.156 16.078 1 94.56 95 MET B CA 1
ATOM 5021 C C . MET B 1 95 ? -18.891 13.508 14.703 1 94.56 95 MET B C 1
ATOM 5023 O O . MET B 1 95 ? -18.25 14.25 13.953 1 94.56 95 MET B O 1
ATOM 5027 N N . THR B 1 96 ? -20 12.891 14.414 1 93.19 96 THR B N 1
ATOM 5028 C CA . THR B 1 96 ? -20.625 13.141 13.125 1 93.19 96 THR B CA 1
ATOM 5029 C C . THR B 1 96 ? -22.047 13.664 13.305 1 93.19 96 THR B C 1
ATOM 5031 O O . THR B 1 96 ? -22.891 12.984 13.883 1 93.19 96 THR B O 1
ATOM 5034 N N . GLY B 1 97 ? -22.266 14.812 12.82 1 92.75 97 GLY B N 1
ATOM 5035 C CA . GLY B 1 97 ? -23.547 15.5 12.891 1 92.75 97 GLY B CA 1
ATOM 5036 C C . GLY B 1 97 ? -23.422 17 12.688 1 92.75 97 GLY B C 1
ATOM 5037 O O . GLY B 1 97 ? -22.438 17.609 13.094 1 92.75 97 GLY B O 1
ATOM 5038 N N . HIS B 1 98 ? -24.312 17.562 11.992 1 92.69 98 HIS B N 1
ATOM 5039 C CA . HIS B 1 98 ? -24.375 19 11.789 1 92.69 98 HIS B CA 1
ATOM 5040 C C . HIS B 1 98 ? -25.812 19.484 11.719 1 92.69 98 HIS B C 1
ATOM 5042 O O . HIS B 1 98 ? -26.688 18.766 11.242 1 92.69 98 HIS B O 1
ATOM 5048 N N . PRO B 1 99 ? -26.047 20.641 12.195 1 95.25 99 PRO B N 1
ATOM 5049 C CA . PRO B 1 99 ? -27.391 21.172 12.055 1 95.25 99 PRO B CA 1
ATOM 5050 C C . PRO B 1 99 ? -27.688 21.672 10.633 1 95.25 99 PRO B C 1
ATOM 5052 O O . PRO B 1 99 ? -26.812 22.219 9.977 1 95.25 99 PRO B O 1
ATOM 5055 N N . GLU B 1 100 ? -28.906 21.516 10.258 1 94.31 100 GLU B N 1
ATOM 5056 C CA . GLU B 1 100 ? -29.328 22.031 8.953 1 94.31 100 GLU B CA 1
ATOM 5057 C C . GLU B 1 100 ? -29.484 23.547 8.984 1 94.31 100 GLU B C 1
ATOM 5059 O O . GLU B 1 100 ? -29.203 24.219 7.996 1 94.31 100 GLU B O 1
ATOM 5064 N N . THR B 1 101 ? -29.984 23.969 10.086 1 97.25 101 THR B N 1
ATOM 5065 C CA . THR B 1 101 ? -30.219 25.391 10.242 1 97.25 101 THR B CA 1
ATOM 5066 C C . THR B 1 101 ? -29.781 25.875 11.617 1 97.25 101 THR B C 1
ATOM 5068 O O . THR B 1 101 ? -29.578 25.062 12.531 1 97.25 101 THR B O 1
ATOM 5071 N N . MET B 1 102 ? -29.547 27.062 11.766 1 98.19 102 MET B N 1
ATOM 5072 C CA . MET B 1 102 ? -29.312 27.797 13.008 1 98.19 102 MET B CA 1
ATOM 5073 C C . MET B 1 102 ? -30.172 29.062 13.07 1 98.19 102 MET B C 1
ATOM 5075 O O . MET B 1 102 ? -30.109 29.891 12.172 1 98.19 102 MET B O 1
ATOM 5079 N N . ALA B 1 103 ? -30.984 29.125 14.086 1 98.69 103 ALA B N 1
ATOM 5080 C CA . ALA B 1 103 ? -31.906 30.25 14.195 1 98.69 103 ALA B CA 1
ATOM 5081 C C . ALA B 1 103 ? -31.328 31.359 15.07 1 98.69 103 ALA B C 1
ATOM 5083 O O . ALA B 1 103 ? -30.734 31.094 16.109 1 98.69 103 ALA B O 1
ATOM 5084 N N . PHE B 1 104 ? -31.438 32.562 14.594 1 98.75 104 PHE B N 1
ATOM 5085 C CA . PHE B 1 104 ? -31.109 33.781 15.32 1 98.75 104 PHE B CA 1
ATOM 5086 C C . PHE B 1 104 ? -32.344 34.656 15.523 1 98.75 104 PHE B C 1
ATOM 5088 O O . PHE B 1 104 ? -32.906 35.156 14.555 1 98.75 104 PHE B O 1
ATOM 5095 N N . THR B 1 105 ? -32.719 34.875 16.781 1 98.44 105 THR B N 1
ATOM 5096 C CA . THR B 1 105 ? -33.969 35.562 17.078 1 98.44 105 THR B CA 1
ATOM 5097 C C . THR B 1 105 ? -33.688 36.938 17.688 1 98.44 105 THR B C 1
ATOM 5099 O O . THR B 1 105 ? -33.094 37.031 18.766 1 98.44 105 THR B O 1
ATOM 5102 N N . GLY B 1 106 ? -34.062 37.969 16.984 1 97 106 GLY B N 1
ATOM 5103 C CA . GLY B 1 106 ? -34.062 39.312 17.531 1 97 106 GLY B CA 1
ATOM 5104 C C . GLY B 1 106 ? -35.406 39.719 18.125 1 97 106 GLY B C 1
ATOM 5105 O O . GLY B 1 106 ? -36.25 38.875 18.359 1 97 106 GLY B O 1
ATOM 5106 N N . PRO B 1 107 ? -35.531 41 18.375 1 95.31 107 PRO B N 1
ATOM 5107 C CA . PRO B 1 107 ? -36.781 41.5 19 1 95.31 107 PRO B CA 1
ATOM 5108 C C . PRO B 1 107 ? -38 41.344 18.109 1 95.31 107 PRO B C 1
ATOM 5110 O O . PRO B 1 107 ? -39.094 41.062 18.594 1 95.31 107 PRO B O 1
ATOM 5113 N N . SER B 1 108 ? -37.781 41.406 16.797 1 94 108 SER B N 1
ATOM 5114 C CA . SER B 1 108 ? -38.938 41.5 15.938 1 94 108 SER B CA 1
ATOM 5115 C C . SER B 1 108 ? -39 40.344 14.953 1 94 108 SER B C 1
ATOM 5117 O O . SER B 1 108 ? -40.062 40.031 14.383 1 94 108 SER B O 1
ATOM 5119 N N . GLU B 1 109 ? -37.906 39.75 14.742 1 95.94 109 GLU B N 1
ATOM 5120 C CA . GLU B 1 109 ? -37.875 38.719 13.703 1 95.94 109 GLU B CA 1
ATOM 5121 C C . GLU B 1 109 ? -36.844 37.625 14.023 1 95.94 109 GLU B C 1
ATOM 5123 O O . GLU B 1 109 ? -35.969 37.844 14.859 1 95.94 109 GLU B O 1
ATOM 5128 N N . THR B 1 110 ? -37.094 36.469 13.43 1 97.88 110 THR B N 1
ATOM 5129 C CA . THR B 1 110 ? -36.156 35.344 13.5 1 97.88 110 THR B CA 1
ATOM 5130 C C . THR B 1 110 ? -35.531 35.094 12.141 1 97.88 110 THR B C 1
ATOM 5132 O O . THR B 1 110 ? -36.219 34.938 11.133 1 97.88 110 THR B O 1
ATOM 5135 N N . LEU B 1 111 ? -34.25 35.125 12.109 1 98.19 111 LEU B N 1
ATOM 5136 C CA . LEU B 1 111 ? -33.469 34.781 10.922 1 98.19 111 LEU B CA 1
ATOM 5137 C C . LEU B 1 111 ? -32.969 33.344 11 1 98.19 111 LEU B C 1
ATOM 5139 O O . LEU B 1 111 ? -32.375 32.938 12.008 1 98.19 111 LEU B O 1
ATOM 5143 N N . ARG B 1 112 ? -33.219 32.531 9.992 1 98.06 112 ARG B N 1
ATOM 5144 C CA . ARG B 1 112 ? -32.719 31.156 9.922 1 98.06 112 ARG B CA 1
ATOM 5145 C C . ARG B 1 112 ? -31.609 31.031 8.883 1 98.06 112 ARG B C 1
ATOM 5147 O O . ARG B 1 112 ? -31.844 31.266 7.691 1 98.06 112 ARG B O 1
ATOM 5154 N N . LEU B 1 113 ? -30.422 30.719 9.328 1 98.38 113 LEU B N 1
ATOM 5155 C CA . LEU B 1 113 ? -29.281 30.5 8.438 1 98.38 113 LEU B CA 1
ATOM 5156 C C . LEU B 1 113 ? -29.234 29.047 7.965 1 98.38 113 LEU B C 1
ATOM 5158 O O . LEU B 1 113 ? -29.688 28.141 8.672 1 98.38 113 LEU B O 1
ATOM 5162 N N . GLN B 1 114 ? -28.641 28.875 6.781 1 97.25 114 GLN B N 1
ATOM 5163 C CA . GLN B 1 114 ? -28.562 27.547 6.176 1 97.25 114 GLN B CA 1
ATOM 5164 C C . GLN B 1 114 ? -27.141 27 6.23 1 97.25 114 GLN B C 1
ATOM 5166 O O . GLN B 1 114 ? -26.188 27.703 5.93 1 97.25 114 GLN B O 1
ATOM 5171 N N . SER B 1 115 ? -27.062 25.719 6.648 1 95.81 115 SER B N 1
ATOM 5172 C CA . SER B 1 115 ? -25.766 25.047 6.688 1 95.81 115 SER B CA 1
ATOM 5173 C C . SER B 1 115 ? -25.109 25.031 5.312 1 95.81 115 SER B C 1
ATOM 5175 O O . SER B 1 115 ? -25.781 24.844 4.297 1 95.81 115 SER B O 1
ATOM 5177 N N . GLY B 1 116 ? -23.766 25.219 5.262 1 92.75 116 GLY B N 1
ATOM 5178 C CA . GLY B 1 116 ? -23.016 25.203 4.016 1 92.75 116 GLY B CA 1
ATOM 5179 C C . GLY B 1 116 ? -22.844 26.594 3.42 1 92.75 116 GLY B C 1
ATOM 5180 O O . GLY B 1 116 ? -21.734 27.125 3.367 1 92.75 116 GLY B O 1
ATOM 5181 N N . ALA B 1 117 ? -23.969 27.25 3.154 1 94.25 117 ALA B N 1
ATOM 5182 C CA . ALA B 1 117 ? -23.938 28.547 2.484 1 94.25 117 ALA B CA 1
ATOM 5183 C C . ALA B 1 117 ? -23.656 29.672 3.477 1 94.25 117 ALA B C 1
ATOM 5185 O O . ALA B 1 117 ? -22.906 30.609 3.17 1 94.25 117 ALA B O 1
ATOM 5186 N N . ASP B 1 118 ? -24.312 29.531 4.707 1 97.62 118 ASP B N 1
ATOM 5187 C CA . ASP B 1 118 ? -24.266 30.641 5.664 1 97.62 118 ASP B CA 1
ATOM 5188 C C . ASP B 1 118 ? -23.344 30.297 6.84 1 97.62 118 ASP B C 1
ATOM 5190 O O . ASP B 1 118 ? -22.688 31.188 7.398 1 97.62 118 ASP B O 1
ATOM 5194 N N . PHE B 1 119 ? -23.438 29.016 7.195 1 97.69 119 PHE B N 1
ATOM 5195 C CA . PHE B 1 119 ? -22.688 28.625 8.383 1 97.69 119 PHE B CA 1
ATOM 5196 C C . PHE B 1 119 ? -22.312 27.156 8.32 1 97.69 119 PHE B C 1
ATOM 5198 O O . PHE B 1 119 ? -22.844 26.406 7.5 1 97.69 119 PHE B O 1
ATOM 5205 N N . ILE B 1 120 ? -21.281 26.812 9.102 1 96.56 120 ILE B N 1
ATOM 5206 C CA . ILE B 1 120 ? -20.938 25.438 9.422 1 96.56 120 ILE B CA 1
ATOM 5207 C C . ILE B 1 120 ? -20.828 25.266 10.938 1 96.56 120 ILE B C 1
ATOM 5209 O O . ILE B 1 120 ? -20.312 26.141 11.633 1 96.56 120 ILE B O 1
ATOM 5213 N N . ALA B 1 121 ? -21.391 24.141 11.484 1 97 121 ALA B N 1
ATOM 5214 C CA . ALA B 1 121 ? -21.312 23.922 12.922 1 97 121 ALA B CA 1
ATOM 5215 C C . ALA B 1 121 ? -21.266 22.438 13.25 1 97 121 ALA B C 1
ATOM 5217 O O . ALA B 1 121 ? -21.797 21.609 12.5 1 97 121 ALA B O 1
ATOM 5218 N N . HIS B 1 122 ? -20.625 22.203 14.375 1 95.38 122 HIS B N 1
ATOM 5219 C CA . HIS B 1 122 ? -20.5 20.844 14.883 1 95.38 122 HIS B CA 1
ATOM 5220 C C . HIS B 1 122 ? -20.547 20.812 16.406 1 95.38 122 HIS B C 1
ATOM 5222 O O . HIS B 1 122 ? -20.5 21.859 17.047 1 95.38 122 HIS B O 1
ATOM 5228 N N . ALA B 1 123 ? -20.734 19.562 16.875 1 94.88 123 ALA B N 1
ATOM 5229 C CA . ALA B 1 123 ? -20.75 19.359 18.328 1 94.88 123 ALA B CA 1
ATOM 5230 C C . ALA B 1 123 ? -19.375 19.609 18.922 1 94.88 123 ALA B C 1
ATOM 5232 O O . ALA B 1 123 ? -18.359 19.219 18.328 1 94.88 123 ALA B O 1
ATOM 5233 N N . GLY B 1 124 ? -19.359 20.281 20.062 1 93.5 124 GLY B N 1
ATOM 5234 C CA . GLY B 1 124 ? -18.109 20.453 20.781 1 93.5 124 GLY B CA 1
ATOM 5235 C C . GLY B 1 124 ? -17.891 19.422 21.875 1 93.5 124 GLY B C 1
ATOM 5236 O O . GLY B 1 124 ? -16.797 19.328 22.438 1 93.5 124 GLY B O 1
ATOM 5237 N N . GLN B 1 125 ? -18.828 18.672 22.109 1 92.5 125 GLN B N 1
ATOM 5238 C CA . GLN B 1 125 ? -18.75 17.609 23.109 1 92.5 125 GLN B CA 1
ATOM 5239 C C . GLN B 1 125 ? -19.312 16.297 22.562 1 92.5 125 GLN B C 1
ATOM 5241 O O . GLN B 1 125 ? -20.172 16.297 21.688 1 92.5 125 GLN B O 1
ATOM 5246 N N . PRO B 1 126 ? -18.797 15.164 23.047 1 92.56 126 PRO B N 1
ATOM 5247 C CA . PRO B 1 126 ? -19.234 13.859 22.547 1 92.56 126 PRO B CA 1
ATOM 5248 C C . PRO B 1 126 ? -20.594 13.445 23.109 1 92.56 126 PRO B C 1
ATOM 5250 O O . PRO B 1 126 ? -20.688 12.539 23.938 1 92.56 126 PRO B O 1
ATOM 5253 N N . SER B 1 127 ? -21.609 14.117 22.641 1 92.56 127 SER B N 1
ATOM 5254 C CA . SER B 1 127 ? -22.984 13.844 23 1 92.56 127 SER B CA 1
ATOM 5255 C C . SER B 1 127 ? -23.828 13.539 21.766 1 92.56 127 SER B C 1
ATOM 5257 O O . SER B 1 127 ? -23.656 14.156 20.719 1 92.56 127 SER B O 1
ATOM 5259 N N . GLU B 1 128 ? -24.75 12.672 21.906 1 94.94 128 GLU B N 1
ATOM 5260 C CA . GLU B 1 128 ? -25.578 12.258 20.781 1 94.94 128 GLU B CA 1
ATOM 5261 C C . GLU B 1 128 ? -26.641 13.305 20.453 1 94.94 128 GLU B C 1
ATOM 5263 O O . GLU B 1 128 ? -27.125 13.383 19.328 1 94.94 128 GLU B O 1
ATOM 5268 N N . ASN B 1 129 ? -27.078 13.984 21.484 1 95.62 129 ASN B N 1
ATOM 5269 C CA . ASN B 1 129 ? -28.047 15.055 21.312 1 95.62 129 ASN B CA 1
ATOM 5270 C C . ASN B 1 129 ? -27.453 16.422 21.641 1 95.62 129 ASN B C 1
ATOM 5272 O O . ASN B 1 129 ? -27.047 16.656 22.781 1 95.62 129 ASN B O 1
ATOM 5276 N N . ILE B 1 130 ? -27.453 17.266 20.656 1 96.69 130 ILE B N 1
ATOM 5277 C CA . ILE B 1 130 ? -26.891 18.594 20.828 1 96.69 130 ILE B CA 1
ATOM 5278 C C . ILE B 1 130 ? -28 19.641 20.703 1 96.69 130 ILE B C 1
ATOM 5280 O O . ILE B 1 130 ? -28.766 19.625 19.719 1 96.69 130 ILE B O 1
ATOM 5284 N N . GLU B 1 131 ? -28.047 20.438 21.703 1 96.5 131 GLU B N 1
ATOM 5285 C CA . GLU B 1 131 ? -29.062 21.484 21.656 1 96.5 131 GLU B CA 1
ATOM 5286 C C . GLU B 1 131 ? -28.531 22.797 22.234 1 96.5 131 GLU B C 1
ATOM 5288 O O . GLU B 1 131 ? -27.922 22.812 23.312 1 96.5 131 GLU B O 1
ATOM 5293 N N . LEU B 1 132 ? -28.594 23.812 21.516 1 96.81 132 LEU B N 1
ATOM 5294 C CA . LEU B 1 132 ? -28.5 25.203 21.953 1 96.81 132 LEU B CA 1
ATOM 5295 C C . LEU B 1 132 ? -29.859 25.891 21.875 1 96.81 132 LEU B C 1
ATOM 5297 O O . LEU B 1 132 ? -30.422 26.031 20.781 1 96.81 132 LEU B O 1
ATOM 5301 N N . LYS B 1 133 ? -30.391 26.219 23 1 97.31 133 LYS B N 1
ATOM 5302 C CA . LYS B 1 133 ? -31.719 26.812 23 1 97.31 133 LYS B CA 1
ATOM 5303 C C . LYS B 1 133 ? -31.688 28.234 23.547 1 97.31 133 LYS B C 1
ATOM 5305 O O . LYS B 1 133 ? -31.312 28.469 24.688 1 97.31 133 LYS B O 1
ATOM 5310 N N . ASP B 1 134 ? -32.094 29.141 22.75 1 98.06 134 ASP B N 1
ATOM 5311 C CA . ASP B 1 134 ? -32.25 30.547 23.109 1 98.06 134 ASP B CA 1
ATOM 5312 C C . ASP B 1 134 ? -31.016 31.062 23.844 1 98.06 134 ASP B C 1
ATOM 5314 O O . ASP B 1 134 ? -31.125 31.719 24.875 1 98.06 134 ASP B O 1
ATOM 5318 N N . SER B 1 135 ? -29.938 30.766 23.406 1 98.44 135 SER B N 1
ATOM 5319 C CA . SER B 1 135 ? -28.672 31.203 24 1 98.44 135 SER B CA 1
ATOM 5320 C C . SER B 1 135 ? -28.344 32.625 23.609 1 98.44 135 SER B C 1
ATOM 5322 O O . SER B 1 135 ? -28.297 32.969 22.422 1 98.44 135 SER B O 1
ATOM 5324 N N . GLU B 1 136 ? -28.078 33.438 24.562 1 98.56 136 GLU B N 1
ATOM 5325 C CA . GLU B 1 136 ? -27.766 34.844 24.281 1 98.56 136 GLU B CA 1
ATOM 5326 C C . GLU B 1 136 ? -26.469 34.969 23.484 1 98.56 136 GLU B C 1
ATOM 5328 O O . GLU B 1 136 ? -25.469 34.344 23.828 1 98.56 136 GLU B O 1
ATOM 5333 N N . LEU B 1 137 ? -26.578 35.781 22.438 1 98.75 137 LEU B N 1
ATOM 5334 C CA . LEU B 1 137 ? -25.391 36.031 21.609 1 98.75 137 LEU B CA 1
ATOM 5335 C C . LEU B 1 137 ? -24.625 37.25 22.109 1 98.75 137 LEU B C 1
ATOM 5337 O O . LEU B 1 137 ? -25.188 38.344 22.234 1 98.75 137 LEU B O 1
ATOM 5341 N N . ILE B 1 138 ? -23.344 37.031 22.406 1 98.81 138 ILE B N 1
ATOM 5342 C CA . ILE B 1 138 ? -22.484 38.094 22.891 1 98.81 138 ILE B CA 1
ATOM 5343 C C . ILE B 1 138 ? -21.266 38.219 21.969 1 98.81 138 ILE B C 1
ATOM 5345 O O . ILE B 1 138 ? -20.594 37.219 21.672 1 98.81 138 ILE B O 1
ATOM 5349 N N . PHE B 1 139 ? -20.984 39.438 21.453 1 98.81 139 PHE B N 1
ATOM 5350 C CA . PHE B 1 139 ? -19.766 39.719 20.703 1 98.81 139 PHE B CA 1
ATOM 5351 C C . PHE B 1 139 ? -18.594 39.938 21.656 1 98.81 139 PHE B C 1
ATOM 5353 O O . PHE B 1 139 ? -18.656 40.844 22.516 1 98.81 139 PHE B O 1
ATOM 5360 N N . VAL B 1 140 ? -17.531 39.219 21.484 1 98.69 140 VAL B N 1
ATOM 5361 C CA . VAL B 1 140 ? -16.453 39.312 22.453 1 98.69 140 VAL B CA 1
ATOM 5362 C C . VAL B 1 140 ? -15.156 39.688 21.734 1 98.69 140 VAL B C 1
ATOM 5364 O O . VAL B 1 140 ? -14.055 39.344 22.203 1 98.69 140 VAL B O 1
ATOM 5367 N N . GLY B 1 141 ? -15.344 40.344 20.578 1 98.31 141 GLY B N 1
ATOM 5368 C CA . GLY B 1 141 ? -14.148 40.688 19.828 1 98.31 141 GLY B CA 1
ATOM 5369 C C . GLY B 1 141 ? -13.375 39.469 19.344 1 98.31 141 GLY B C 1
ATOM 5370 O O . GLY B 1 141 ? -13.938 38.562 18.734 1 98.31 141 GLY B O 1
ATOM 5371 N N . TYR B 1 142 ? -12.062 39.406 19.719 1 97.88 142 TYR B N 1
ATOM 5372 C CA . TYR B 1 142 ? -11.219 38.312 19.25 1 97.88 142 TYR B CA 1
ATOM 5373 C C . TYR B 1 142 ? -11.242 37.156 20.234 1 97.88 142 TYR B C 1
ATOM 5375 O O . TYR B 1 142 ? -10.633 36.094 19.984 1 97.88 142 TYR B O 1
ATOM 5383 N N . GLY B 1 143 ? -11.945 37.25 21.344 1 98 143 GLY B N 1
ATOM 5384 C CA . GLY B 1 143 ? -12.062 36.188 22.312 1 98 143 GLY B CA 1
ATOM 5385 C C . GLY B 1 143 ? -10.727 35.781 22.922 1 98 143 GLY B C 1
ATOM 5386 O O . GLY B 1 143 ? -10.461 34.594 23.109 1 98 143 GLY B O 1
ATOM 5387 N N . ILE B 1 144 ? -9.828 36.719 23.234 1 97.56 144 ILE B N 1
ATOM 5388 C CA . ILE B 1 144 ? -8.461 36.438 23.656 1 97.56 144 ILE B CA 1
ATOM 5389 C C . ILE B 1 144 ? -8.273 36.875 25.109 1 97.56 144 ILE B C 1
ATOM 5391 O O . ILE B 1 144 ? -8.766 37.906 25.531 1 97.56 144 ILE B O 1
ATOM 5395 N N . GLN B 1 145 ? -7.656 36 25.891 1 96.56 145 GLN B N 1
ATOM 5396 C CA . GLN B 1 145 ? -7.027 36.344 27.172 1 96.56 145 GLN B CA 1
ATOM 5397 C C . GLN B 1 145 ? -5.52 36.094 27.125 1 96.56 145 GLN B C 1
ATOM 5399 O O . GLN B 1 145 ? -5.078 34.938 27.031 1 96.56 145 GLN B O 1
ATOM 5404 N N . ALA B 1 146 ? -4.781 37.125 27.047 1 94.56 146 ALA B N 1
ATOM 5405 C CA . ALA B 1 146 ? -3.326 37.094 26.953 1 94.56 146 ALA B CA 1
ATOM 5406 C C . ALA B 1 146 ? -2.695 38.062 27.953 1 94.56 146 ALA B C 1
ATOM 5408 O O . ALA B 1 146 ? -2.379 39.219 27.625 1 94.56 146 ALA B O 1
ATOM 5409 N N . PRO B 1 147 ? -2.424 37.594 29.125 1 92.62 147 PRO B N 1
ATOM 5410 C CA . PRO B 1 147 ? -1.895 38.469 30.172 1 92.62 147 PRO B CA 1
ATOM 5411 C C . PRO B 1 147 ? -0.576 39.125 29.781 1 92.62 147 PRO B C 1
ATOM 5413 O O . PRO B 1 147 ? -0.312 40.25 30.172 1 92.62 147 PRO B O 1
ATOM 5416 N N . GLU B 1 148 ? 0.264 38.406 29.047 1 88.25 148 GLU B N 1
ATOM 5417 C CA . GLU B 1 148 ? 1.562 38.938 28.641 1 88.25 148 GLU B CA 1
ATOM 5418 C C . GLU B 1 148 ? 1.403 40.156 27.766 1 88.25 148 GLU B C 1
ATOM 5420 O O . GLU B 1 148 ? 2.344 40.938 27.594 1 88.25 148 GLU B O 1
ATOM 5425 N N . PHE B 1 149 ? 0.219 40.375 27.219 1 90.94 149 PHE B N 1
ATOM 5426 C CA . PHE B 1 149 ? -0.065 41.531 26.391 1 90.94 149 PHE B CA 1
ATOM 5427 C C . PHE B 1 149 ? -1.026 42.469 27.109 1 90.94 149 PHE B C 1
ATOM 5429 O O . PHE B 1 149 ? -1.527 43.438 26.531 1 90.94 149 PHE B O 1
ATOM 5436 N N . ASP B 1 150 ? -1.287 42.188 28.312 1 92.5 150 ASP B N 1
ATOM 5437 C CA . ASP B 1 150 ? -2.299 42.906 29.062 1 92.5 150 ASP B CA 1
ATOM 5438 C C . ASP B 1 150 ? -3.604 43 28.281 1 92.5 150 ASP B C 1
ATOM 5440 O O . ASP B 1 150 ? -4.148 44.094 28.094 1 92.5 150 ASP B O 1
ATOM 5444 N N . TRP B 1 151 ? -3.98 41.906 27.797 1 95.56 151 TRP B N 1
ATOM 5445 C CA . TRP B 1 151 ? -5.148 41.844 26.922 1 95.56 151 TRP B CA 1
ATOM 5446 C C . TRP B 1 151 ? -6.176 40.875 27.469 1 95.56 151 TRP B C 1
ATOM 5448 O O . TRP B 1 151 ? -5.84 39.719 27.766 1 95.56 151 TRP B O 1
ATOM 5458 N N . ASP B 1 152 ? -7.422 41.312 27.609 1 97.44 152 ASP B N 1
ATOM 5459 C CA . ASP B 1 152 ? -8.547 40.469 28.016 1 97.44 152 ASP B CA 1
ATOM 5460 C C . ASP B 1 152 ? -9.836 40.906 27.328 1 97.44 152 ASP B C 1
ATOM 5462 O O . ASP B 1 152 ? -10.422 41.938 27.688 1 97.44 152 ASP B O 1
ATOM 5466 N N . ASP B 1 153 ? -10.336 40.094 26.438 1 97.94 153 ASP B N 1
ATOM 5467 C CA . ASP B 1 153 ? -11.516 40.438 25.656 1 97.94 153 ASP B CA 1
ATOM 5468 C C . ASP B 1 153 ? -12.797 40.219 26.453 1 97.94 153 ASP B C 1
ATOM 5470 O O . ASP B 1 153 ? -13.867 40.688 26.062 1 97.94 153 ASP B O 1
ATOM 5474 N N . PHE B 1 154 ? -12.789 39.5 27.5 1 97.94 154 PHE B N 1
ATOM 5475 C CA . PHE B 1 154 ? -13.992 39.125 28.234 1 97.94 154 PHE B CA 1
ATOM 5476 C C . PHE B 1 154 ? -14.273 40.125 29.359 1 97.94 154 PHE B C 1
ATOM 5478 O O . PHE B 1 154 ? -15.43 40.312 29.734 1 97.94 154 PHE B O 1
ATOM 5485 N N . LYS B 1 155 ? -13.297 40.75 29.969 1 96.19 155 LYS B N 1
ATOM 5486 C CA . LYS B 1 155 ? -13.383 41.812 30.953 1 96.19 155 LYS B CA 1
ATOM 5487 C C . LYS B 1 155 ? -14.289 41.406 32.125 1 96.19 155 LYS B C 1
ATOM 5489 O O . LYS B 1 155 ? -15.07 42.219 32.594 1 96.19 155 LYS B O 1
ATOM 5494 N N . GLY B 1 156 ? -14.297 40.219 32.406 1 93 156 GLY B N 1
ATOM 5495 C CA . GLY B 1 156 ? -15.031 39.781 33.594 1 93 156 GLY B CA 1
ATOM 5496 C C . GLY B 1 156 ? -16.516 39.594 33.312 1 93 156 GLY B C 1
ATOM 5497 O O . GLY B 1 156 ? -17.266 39.188 34.219 1 93 156 GLY B O 1
ATOM 5498 N N . VAL B 1 157 ? -16.969 39.844 32.156 1 96.5 157 VAL B N 1
ATOM 5499 C CA . VAL B 1 157 ? -18.375 39.625 31.828 1 96.5 157 VAL B CA 1
ATOM 5500 C C . VAL B 1 157 ? -18.703 38.125 31.922 1 96.5 157 VAL B C 1
ATOM 5502 O O . VAL B 1 157 ? -17.922 37.281 31.5 1 96.5 157 VAL B O 1
ATOM 5505 N N . ASP B 1 158 ? -19.812 37.844 32.531 1 96.75 158 ASP B N 1
ATOM 5506 C CA . ASP B 1 158 ? -20.25 36.438 32.656 1 96.75 158 ASP B CA 1
ATOM 5507 C C . ASP B 1 158 ? -20.828 35.938 31.328 1 96.75 158 ASP B C 1
ATOM 5509 O O . ASP B 1 158 ? -21.906 36.344 30.906 1 96.75 158 ASP B O 1
ATOM 5513 N N . VAL B 1 159 ? -20.156 35 30.75 1 97.81 159 VAL B N 1
ATOM 5514 C CA . VAL B 1 159 ? -20.578 34.469 29.453 1 97.81 159 VAL B CA 1
ATOM 5515 C C . VAL B 1 159 ? -21.016 33.031 29.594 1 97.81 159 VAL B C 1
ATOM 5517 O O . VAL B 1 159 ? -21.203 32.312 28.609 1 97.81 159 VAL B O 1
ATOM 5520 N N . ARG B 1 160 ? -21.125 32.531 30.797 1 97.56 160 ARG B N 1
ATOM 5521 C CA . ARG B 1 160 ? -21.5 31.125 31.047 1 97.56 160 ARG B CA 1
ATOM 5522 C C . ARG B 1 160 ? -22.828 30.797 30.406 1 97.56 160 ARG B C 1
ATOM 5524 O O . ARG B 1 160 ? -23.828 31.5 30.609 1 97.56 160 ARG B O 1
ATOM 5531 N N . GLY B 1 161 ? -22.797 29.766 29.578 1 97.19 161 GLY B N 1
ATOM 5532 C CA . GLY B 1 161 ? -24.016 29.266 28.953 1 97.19 161 GLY B CA 1
ATOM 5533 C C . GLY B 1 161 ? -24.422 30.078 27.734 1 97.19 161 GLY B C 1
ATOM 5534 O O . GLY B 1 161 ? -25.438 29.766 27.094 1 97.19 161 GLY B O 1
ATOM 5535 N N . LYS B 1 162 ? -23.781 31.094 27.391 1 98.56 162 LYS B N 1
ATOM 5536 C CA . LYS B 1 162 ? -24.109 31.953 26.266 1 98.56 162 LYS B CA 1
ATOM 5537 C C . LYS B 1 162 ? -23.359 31.516 25 1 98.56 162 LYS B C 1
ATOM 5539 O O . LYS B 1 162 ? -22.578 30.562 25.047 1 98.56 162 LYS B O 1
ATOM 5544 N N . THR B 1 163 ? -23.781 32.094 23.875 1 98.81 163 THR B N 1
ATOM 5545 C CA . THR B 1 163 ? -23.062 31.859 22.625 1 98.81 163 THR B CA 1
ATOM 5546 C C . THR B 1 163 ? -22.203 33.062 22.266 1 98.81 163 THR B C 1
ATOM 5548 O O . THR B 1 163 ? -22.688 34.188 22.281 1 98.81 163 THR B O 1
ATOM 5551 N N . LEU B 1 164 ? -20.969 32.812 21.969 1 98.88 164 LEU B N 1
ATOM 5552 C CA . LEU B 1 164 ? -20.047 33.906 21.656 1 98.88 164 LEU B CA 1
ATOM 5553 C C . LEU B 1 164 ? -19.906 34.094 20.141 1 98.88 164 LEU B C 1
ATOM 5555 O O . LEU B 1 164 ? -19.812 33.094 19.406 1 98.88 164 LEU B O 1
ATOM 5559 N N . LEU B 1 165 ? -20.031 35.281 19.641 1 98.88 165 LEU B N 1
ATOM 5560 C CA . LEU B 1 165 ? -19.562 35.656 18.312 1 98.88 165 LEU B CA 1
ATOM 5561 C C . LEU B 1 165 ? -18.141 36.188 18.375 1 98.88 165 LEU B C 1
ATOM 5563 O O . LEU B 1 165 ? -17.859 37.156 19.094 1 98.88 165 LEU B O 1
ATOM 5567 N N . ILE B 1 166 ? -17.234 35.594 17.656 1 98.81 166 ILE B N 1
ATOM 5568 C CA . ILE B 1 166 ? -15.812 35.844 17.844 1 98.81 166 ILE B CA 1
ATOM 5569 C C . ILE B 1 166 ? -15.164 36.156 16.5 1 98.81 166 ILE B C 1
ATOM 5571 O O . ILE B 1 166 ? -15.422 35.469 15.5 1 98.81 166 ILE B O 1
ATOM 5575 N N . LEU B 1 167 ? -14.391 37.219 16.453 1 98 167 LEU B N 1
ATOM 5576 C CA . LEU B 1 167 ? -13.578 37.5 15.281 1 98 167 LEU B CA 1
ATOM 5577 C C . LEU B 1 167 ? -12.43 36.531 15.164 1 98 167 LEU B C 1
ATOM 5579 O O . LEU B 1 167 ? -11.844 36.125 16.172 1 98 167 LEU B O 1
ATOM 5583 N N . ASN B 1 168 ? -12.188 36.125 13.992 1 94.75 168 ASN B N 1
ATOM 5584 C CA . ASN B 1 168 ? -11.008 35.281 13.742 1 94.75 168 ASN B CA 1
ATOM 5585 C C . ASN B 1 168 ? -9.734 36.125 13.711 1 94.75 168 ASN B C 1
ATOM 5587 O O . ASN B 1 168 ? -9.789 37.344 13.594 1 94.75 168 ASN B O 1
ATOM 5591 N N . ASN B 1 169 ? -8.617 35.5 13.984 1 92.75 169 ASN B N 1
ATOM 5592 C CA . ASN B 1 169 ? -7.305 36.125 14.039 1 92.75 169 ASN B CA 1
ATOM 5593 C C . ASN B 1 169 ? -7.129 36.938 15.32 1 92.75 169 ASN B C 1
ATOM 5595 O O . ASN B 1 169 ? -7.805 36.688 16.312 1 92.75 169 ASN B O 1
ATOM 5599 N N . ASP B 1 170 ? -6.082 37.75 15.453 1 92.69 170 ASP B N 1
ATOM 5600 C CA . ASP B 1 170 ? -5.812 38.656 16.578 1 92.69 170 ASP B CA 1
ATOM 5601 C C . ASP B 1 170 ? -5.719 40.094 16.125 1 92.69 170 ASP B C 1
ATOM 5603 O O . ASP B 1 170 ? -5.676 40.375 14.922 1 92.69 170 ASP B O 1
ATOM 5607 N N . PRO B 1 171 ? -5.812 41 17.062 1 91.75 171 PRO B N 1
ATOM 5608 C CA . PRO B 1 171 ? -5.758 42.406 16.672 1 91.75 171 PRO B CA 1
ATOM 5609 C C . PRO B 1 171 ? -4.484 42.781 15.898 1 91.75 171 PRO B C 1
ATOM 5611 O O . PRO B 1 171 ? -3.404 42.281 16.234 1 91.75 171 PRO B O 1
ATOM 5614 N N . GLU B 1 172 ? -4.629 43.594 14.898 1 87.12 172 GLU B N 1
ATOM 5615 C CA . GLU B 1 172 ? -3.473 43.812 14.031 1 87.12 172 GLU B CA 1
ATOM 5616 C C . GLU B 1 172 ? -3.211 45.312 13.836 1 87.12 172 GLU B C 1
ATOM 5618 O O . GLU B 1 172 ? -2.201 45.688 13.242 1 87.12 172 GLU B O 1
ATOM 5623 N N . ASP B 1 173 ? -4.039 46.188 14.305 1 84.25 173 ASP B N 1
ATOM 5624 C CA . ASP B 1 173 ? -3.932 47.594 14.031 1 84.25 173 ASP B CA 1
ATOM 5625 C C . ASP B 1 173 ? -2.732 48.219 14.758 1 84.25 173 ASP B C 1
ATOM 5627 O O . ASP B 1 173 ? -2.061 49.094 14.219 1 84.25 173 ASP B O 1
ATOM 5631 N N . ASP B 1 174 ? -2.516 47.719 15.984 1 84.75 174 ASP B N 1
ATOM 5632 C CA . ASP B 1 174 ? -1.372 48.188 16.766 1 84.75 174 ASP B CA 1
ATOM 5633 C C . ASP B 1 174 ? -0.172 47.25 16.578 1 84.75 174 ASP B C 1
ATOM 5635 O O . ASP B 1 174 ? -0.163 46.125 17.078 1 84.75 174 ASP B O 1
ATOM 5639 N N . PRO B 1 175 ? 0.828 47.719 15.93 1 84.38 175 PRO B N 1
ATOM 5640 C CA . PRO B 1 175 ? 1.976 46.844 15.656 1 84.38 175 PRO B CA 1
ATOM 5641 C C . PRO B 1 175 ? 2.715 46.406 16.922 1 84.38 175 PRO B C 1
ATOM 5643 O O . PRO B 1 175 ? 3.512 45.469 16.891 1 84.38 175 PRO B O 1
ATOM 5646 N N . SER B 1 176 ? 2.477 47.125 17.969 1 83.38 176 SER B N 1
ATOM 5647 C CA . SER B 1 176 ? 3.162 46.781 19.219 1 83.38 176 SER B CA 1
ATOM 5648 C C . SER B 1 176 ? 2.461 45.656 19.953 1 83.38 176 SER B C 1
ATOM 5650 O O . SER B 1 176 ? 3.021 45.062 20.875 1 83.38 176 SER B O 1
ATOM 5652 N N . LEU B 1 177 ? 1.303 45.344 19.438 1 85.81 177 LEU B N 1
ATOM 5653 C CA . LEU B 1 177 ? 0.529 44.25 20.047 1 85.81 177 LEU B CA 1
ATOM 5654 C C . LEU B 1 177 ? 0.501 43.031 19.156 1 85.81 177 LEU B C 1
ATOM 5656 O O . LEU B 1 177 ? 0.403 43.156 17.938 1 85.81 177 LEU B O 1
ATOM 5660 N N . PHE B 1 178 ? 0.644 41.844 19.75 1 88.38 178 PHE B N 1
ATOM 5661 C CA . PHE B 1 178 ? 0.475 40.531 19.094 1 88.38 178 PHE B CA 1
ATOM 5662 C C . PHE B 1 178 ? 1.361 40.438 17.859 1 88.38 178 PHE B C 1
ATOM 5664 O O . PHE B 1 178 ? 0.926 39.938 16.828 1 88.38 178 PHE B O 1
ATOM 5671 N N . ALA B 1 179 ? 2.455 41.062 17.922 1 83.69 179 ALA B N 1
ATOM 5672 C CA . ALA B 1 179 ? 3.457 41 16.859 1 83.69 179 ALA B CA 1
ATOM 5673 C C . ALA B 1 179 ? 2.928 41.625 15.562 1 83.69 179 ALA B C 1
ATOM 5675 O O . ALA B 1 179 ? 3.297 41.188 14.469 1 83.69 179 ALA B O 1
ATOM 5676 N N . GLY B 1 180 ? 1.905 42.5 15.688 1 83.19 180 GLY B N 1
ATOM 5677 C CA . GLY B 1 180 ? 1.369 43.219 14.539 1 83.19 180 GLY B CA 1
ATOM 5678 C C . GLY B 1 180 ? 0.569 42.312 13.602 1 83.19 180 GLY B C 1
ATOM 5679 O O . GLY B 1 180 ? -0.347 41.625 14.039 1 83.19 180 GLY B O 1
ATOM 5680 N N . ARG B 1 181 ? 1.074 42.25 12.375 1 80.25 181 ARG B N 1
ATOM 5681 C CA . ARG B 1 181 ? 0.325 41.5 11.352 1 80.25 181 ARG B CA 1
ATOM 5682 C C . ARG B 1 181 ? 0.658 40.031 11.383 1 80.25 181 ARG B C 1
ATOM 5684 O O . ARG B 1 181 ? -0.001 39.219 10.711 1 80.25 181 ARG B O 1
ATOM 5691 N N . THR B 1 182 ? 1.649 39.781 12.18 1 84.94 182 THR B N 1
ATOM 5692 C CA . THR B 1 182 ? 1.986 38.344 12.328 1 84.94 182 THR B CA 1
ATOM 5693 C C . THR B 1 182 ? 0.993 37.656 13.25 1 84.94 182 THR B C 1
ATOM 5695 O O . THR B 1 182 ? 0.797 38.094 14.398 1 84.94 182 THR B O 1
ATOM 5698 N N . ARG B 1 183 ? 0.331 36.625 12.766 1 86.5 183 ARG B N 1
ATOM 5699 C CA . ARG B 1 183 ? -0.643 35.906 13.562 1 86.5 183 ARG B CA 1
ATOM 5700 C C . ARG B 1 183 ? 0.052 35 14.594 1 86.5 183 ARG B C 1
ATOM 5702 O O . ARG B 1 183 ? 0.954 34.25 14.25 1 86.5 183 ARG B O 1
ATOM 5709 N N . LEU B 1 184 ? -0.312 35.156 15.859 1 89.94 184 LEU B N 1
ATOM 5710 C CA . LEU B 1 184 ? 0.188 34.312 16.953 1 89.94 184 LEU B CA 1
ATOM 5711 C C . LEU B 1 184 ? -0.784 33.188 17.266 1 89.94 184 LEU B C 1
ATOM 5713 O O . LEU B 1 184 ? -1.763 32.969 16.547 1 89.94 184 LEU B O 1
ATOM 5717 N N . ARG B 1 185 ? -0.477 32.406 18.266 1 91.06 185 ARG B N 1
ATOM 5718 C CA . ARG B 1 185 ? -1.317 31.266 18.641 1 91.06 185 ARG B CA 1
ATOM 5719 C C . ARG B 1 185 ? -2.73 31.719 18.984 1 91.06 185 ARG B C 1
ATOM 5721 O O . ARG B 1 185 ? -3.697 31 18.75 1 91.06 185 ARG B O 1
ATOM 5728 N N . TYR B 1 186 ? -2.951 32.969 19.422 1 93.5 186 TYR B N 1
ATOM 5729 C CA . TYR B 1 186 ? -4.23 33.5 19.844 1 93.5 186 TYR B CA 1
ATOM 5730 C C . TYR B 1 186 ? -5.16 33.719 18.656 1 93.5 186 TYR B C 1
ATOM 5732 O O . TYR B 1 186 ? -6.375 33.844 18.828 1 93.5 186 TYR B O 1
ATOM 5740 N N . GLY B 1 187 ? -4.566 33.812 17.516 1 92.69 187 GLY B N 1
ATOM 5741 C CA . GLY B 1 187 ? -5.352 34.062 16.312 1 92.69 187 GLY B CA 1
ATOM 5742 C C . GLY B 1 187 ? -5.961 32.781 15.75 1 92.69 187 GLY B C 1
ATOM 5743 O O . GLY B 1 187 ? -6.77 32.844 14.812 1 92.69 187 GLY B O 1
ATOM 5744 N N . ARG B 1 188 ? -5.652 31.625 16.312 1 92.75 188 ARG B N 1
ATOM 5745 C CA . ARG B 1 188 ? -6.078 30.344 15.781 1 92.75 188 ARG B CA 1
ATOM 5746 C C . ARG B 1 188 ? -7.496 30 16.234 1 92.75 188 ARG B C 1
ATOM 5748 O O . ARG B 1 188 ? -7.875 30.281 17.375 1 92.75 188 ARG B O 1
ATOM 5755 N N . TRP B 1 189 ? -8.227 29.406 15.328 1 93.44 189 TRP B N 1
ATOM 5756 C CA . TRP B 1 189 ? -9.609 29.047 15.633 1 93.44 189 TRP B CA 1
ATOM 5757 C C . TRP B 1 189 ? -9.68 28.078 16.797 1 93.44 189 TRP B C 1
ATOM 5759 O O . TRP B 1 189 ? -10.594 28.156 17.625 1 93.44 189 TRP B O 1
ATOM 5769 N N . ASP B 1 190 ? -8.734 27.141 16.922 1 92.12 190 ASP B N 1
ATOM 5770 C CA . ASP B 1 190 ? -8.789 26.141 17.984 1 92.12 190 ASP B CA 1
ATOM 5771 C C . ASP B 1 190 ? -8.586 26.797 19.359 1 92.12 190 ASP B C 1
ATOM 5773 O O . ASP B 1 190 ? -9.281 26.453 20.312 1 92.12 190 ASP B O 1
ATOM 5777 N N . TYR B 1 191 ? -7.652 27.797 19.391 1 94.19 191 TYR B N 1
ATOM 5778 C CA . TYR B 1 191 ? -7.504 28.578 20.625 1 94.19 191 TYR B CA 1
ATOM 5779 C C . TYR B 1 191 ? -8.82 29.234 21.016 1 94.19 191 TYR B C 1
ATOM 5781 O O . TYR B 1 191 ? -9.195 29.234 22.188 1 94.19 191 TYR B O 1
ATOM 5789 N N . LYS B 1 192 ? -9.508 29.766 20.078 1 97 192 LYS B N 1
ATOM 5790 C CA . LYS B 1 192 ? -10.719 30.531 20.344 1 97 192 LYS B CA 1
ATOM 5791 C C . LYS B 1 192 ? -11.82 29.625 20.906 1 97 192 LYS B C 1
ATOM 5793 O O . LYS B 1 192 ? -12.531 30.016 21.844 1 97 192 LYS B O 1
ATOM 5798 N N . TYR B 1 193 ? -11.984 28.469 20.359 1 96.81 193 TYR B N 1
ATOM 5799 C CA . TYR B 1 193 ? -12.977 27.531 20.875 1 96.81 193 TYR B CA 1
ATOM 5800 C C . TYR B 1 193 ? -12.594 27.062 22.266 1 96.81 193 TYR B C 1
ATOM 5802 O O . TYR B 1 193 ? -13.445 26.938 23.156 1 96.81 193 TYR B O 1
ATOM 5810 N N . GLU B 1 194 ? -11.305 26.781 22.438 1 94.5 194 GLU B N 1
ATOM 5811 C CA . GLU B 1 194 ? -10.844 26.344 23.75 1 94.5 194 GLU B CA 1
ATOM 5812 C C . GLU B 1 194 ? -11.062 27.422 24.812 1 94.5 194 GLU B C 1
ATOM 5814 O O . GLU B 1 194 ? -11.516 27.141 25.906 1 94.5 194 GLU B O 1
ATOM 5819 N N . GLN B 1 195 ? -10.703 28.641 24.438 1 96.75 195 GLN B N 1
ATOM 5820 C CA . GLN B 1 195 ? -10.867 29.75 25.375 1 96.75 195 GLN B CA 1
ATOM 5821 C C . GLN B 1 195 ? -12.336 30 25.688 1 96.75 195 GLN B C 1
ATOM 5823 O O . GLN B 1 195 ? -12.695 30.281 26.828 1 96.75 195 GLN B O 1
ATOM 5828 N N . ALA B 1 196 ? -13.172 29.922 24.672 1 98.25 196 ALA B N 1
ATOM 5829 C CA . ALA B 1 196 ? -14.609 30.062 24.875 1 98.25 196 ALA B CA 1
ATOM 5830 C C . ALA B 1 196 ? -15.133 29.016 25.859 1 98.25 196 ALA B C 1
ATOM 5832 O O . ALA B 1 196 ? -15.938 29.328 26.734 1 98.25 196 ALA B O 1
ATOM 5833 N N . ALA B 1 197 ? -14.688 27.812 25.688 1 97.25 197 ALA B N 1
ATOM 5834 C CA . ALA B 1 197 ? -15.086 26.75 26.594 1 97.25 197 ALA B CA 1
ATOM 5835 C C . ALA B 1 197 ? -14.602 27.016 28.016 1 97.25 197 ALA B C 1
ATOM 5837 O O . ALA B 1 197 ? -15.328 26.797 28.984 1 97.25 197 ALA B O 1
ATOM 5838 N N . LYS B 1 198 ? -13.43 27.5 28.125 1 96.25 198 LYS B N 1
ATOM 5839 C CA . LYS B 1 198 ? -12.812 27.75 29.422 1 96.25 198 LYS B CA 1
ATOM 5840 C C . LYS B 1 198 ? -13.609 28.797 30.219 1 96.25 198 LYS B C 1
ATOM 5842 O O . LYS B 1 198 ? -13.711 28.703 31.438 1 96.25 198 LYS B O 1
ATOM 5847 N N . VAL B 1 199 ? -14.109 29.719 29.5 1 97.44 199 VAL B N 1
ATOM 5848 C CA . VAL B 1 199 ? -14.82 30.781 30.203 1 97.44 199 VAL B CA 1
ATOM 5849 C C . VAL B 1 199 ? -16.297 30.406 30.375 1 97.44 199 VAL B C 1
ATOM 5851 O O . VAL B 1 199 ? -17.094 31.188 30.859 1 97.44 199 VAL B O 1
ATOM 5854 N N . GLY B 1 200 ? -16.641 29.234 29.875 1 97 200 GLY B N 1
ATOM 5855 C CA . GLY B 1 200 ? -17.922 28.641 30.234 1 97 200 GLY B CA 1
ATOM 5856 C C . GLY B 1 200 ? -19 28.859 29.188 1 97 200 GLY B C 1
ATOM 5857 O O . GLY B 1 200 ? -20.172 28.594 29.438 1 97 200 GLY B O 1
ATOM 5858 N N . ALA B 1 201 ? -18.688 29.281 28.016 1 98.5 201 ALA B N 1
ATOM 5859 C CA . ALA B 1 201 ? -19.688 29.484 26.969 1 98.5 201 ALA B CA 1
ATOM 5860 C C . ALA B 1 201 ? -20.312 28.172 26.547 1 98.5 201 ALA B C 1
ATOM 5862 O O . ALA B 1 201 ? -19.703 27.109 26.688 1 98.5 201 ALA B O 1
ATOM 5863 N N . ALA B 1 202 ? -21.547 28.266 26.062 1 98.06 202 ALA B N 1
ATOM 5864 C CA . ALA B 1 202 ? -22.234 27.094 25.531 1 98.06 202 ALA B CA 1
ATOM 5865 C C . ALA B 1 202 ? -21.906 26.906 24.047 1 98.06 202 ALA B C 1
ATOM 5867 O O . ALA B 1 202 ? -21.797 25.766 23.578 1 98.06 202 ALA B O 1
ATOM 5868 N N . GLY B 1 203 ? -21.828 27.953 23.375 1 98.5 203 GLY B N 1
ATOM 5869 C CA . GLY B 1 203 ? -21.5 27.922 21.953 1 98.5 203 GLY B CA 1
ATOM 5870 C C . GLY B 1 203 ? -20.516 29.016 21.562 1 98.5 203 GLY B C 1
ATOM 5871 O O . GLY B 1 203 ? -20.344 30 22.281 1 98.5 203 GLY B O 1
ATOM 5872 N N . ALA B 1 204 ? -19.844 28.828 20.5 1 98.81 204 ALA B N 1
ATOM 5873 C CA . ALA B 1 204 ? -18.953 29.828 19.906 1 98.81 204 ALA B CA 1
ATOM 5874 C C . ALA B 1 204 ? -19.047 29.812 18.391 1 98.81 204 ALA B C 1
ATOM 5876 O O . ALA B 1 204 ? -19.016 28.75 17.766 1 98.81 204 ALA B O 1
ATOM 5877 N N . ILE B 1 205 ? -19.219 30.906 17.797 1 98.75 205 ILE B N 1
ATOM 5878 C CA . ILE B 1 205 ? -19.312 31.094 16.344 1 98.75 205 ILE B CA 1
ATOM 5879 C C . ILE B 1 205 ? -18.203 32.031 15.875 1 98.75 205 ILE B C 1
ATOM 5881 O O . ILE B 1 205 ? -18.156 33.188 16.281 1 98.75 205 ILE B O 1
ATOM 5885 N N . LEU B 1 206 ? -17.344 31.531 15.062 1 98.62 206 LEU B N 1
ATOM 5886 C CA . LEU B 1 206 ? -16.281 32.344 14.492 1 98.62 206 LEU B CA 1
ATOM 5887 C C . LEU B 1 206 ? -16.734 33 13.195 1 98.62 206 LEU B C 1
ATOM 5889 O O . LEU B 1 206 ? -17.406 32.375 12.375 1 98.62 206 LEU B O 1
ATOM 5893 N N . LEU B 1 207 ? -16.359 34.25 13.031 1 98.56 207 LEU B N 1
ATOM 5894 C CA . LEU B 1 207 ? -16.641 34.969 11.805 1 98.56 207 LEU B CA 1
ATOM 5895 C C . LEU B 1 207 ? -15.555 34.719 10.758 1 98.56 207 LEU B C 1
ATOM 5897 O O . LEU B 1 207 ? -14.375 35 11 1 98.56 207 LEU B O 1
ATOM 5901 N N . HIS B 1 208 ? -15.977 34.219 9.633 1 97.69 208 HIS B N 1
ATOM 5902 C CA . HIS B 1 208 ? -15.023 33.938 8.562 1 97.69 208 HIS B CA 1
ATOM 5903 C C . HIS B 1 208 ? -14.891 35.125 7.609 1 97.69 208 HIS B C 1
ATOM 5905 O O . HIS B 1 208 ? -15.891 35.688 7.172 1 97.69 208 HIS B O 1
ATOM 5911 N N . THR B 1 209 ? -13.734 35.5 7.336 1 95.88 209 THR B N 1
ATOM 5912 C CA . THR B 1 209 ? -13.32 36.188 6.117 1 95.88 209 THR B CA 1
ATOM 5913 C C . THR B 1 209 ? -12.078 35.531 5.52 1 95.88 209 THR B C 1
ATOM 5915 O O . THR B 1 209 ? -11.273 34.938 6.242 1 95.88 209 THR B O 1
ATOM 5918 N N . THR B 1 210 ? -11.945 35.594 4.215 1 92.38 210 THR B N 1
ATOM 5919 C CA . THR B 1 210 ? -10.789 34.969 3.578 1 92.38 210 THR B CA 1
ATOM 5920 C C . THR B 1 210 ? -9.492 35.531 4.145 1 92.38 210 THR B C 1
ATOM 5922 O O . THR B 1 210 ? -8.586 34.75 4.5 1 92.38 210 THR B O 1
ATOM 5925 N N . PRO B 1 211 ? -9.414 36.812 4.363 1 89.81 211 PRO B N 1
ATOM 5926 C CA . PRO B 1 211 ? -8.164 37.344 4.914 1 89.81 211 PRO B CA 1
ATOM 5927 C C . PRO B 1 211 ? -7.891 36.875 6.332 1 89.81 211 PRO B C 1
ATOM 5929 O O . PRO B 1 211 ? -6.758 36.5 6.66 1 89.81 211 PRO B O 1
ATOM 5932 N N . SER B 1 212 ? -8.93 36.844 7.148 1 91.69 212 SER B N 1
ATOM 5933 C CA . SER B 1 212 ? -8.703 36.469 8.539 1 91.69 212 SER B CA 1
ATOM 5934 C C . SER B 1 212 ? -8.406 34.969 8.68 1 91.69 212 SER B C 1
ATOM 5936 O O . SER B 1 212 ? -7.641 34.562 9.555 1 91.69 212 SER B O 1
ATOM 5938 N N . ALA B 1 213 ? -9.016 34.188 7.832 1 91.12 213 ALA B N 1
ATOM 5939 C CA . ALA B 1 213 ? -8.828 32.75 7.906 1 91.12 213 ALA B CA 1
ATOM 5940 C C . ALA B 1 213 ? -7.59 32.312 7.137 1 91.12 213 ALA B C 1
ATOM 5942 O O . ALA B 1 213 ? -7.02 31.234 7.418 1 91.12 213 ALA B O 1
ATOM 5943 N N . GLY B 1 214 ? -7.191 33.125 6.137 1 88.31 214 GLY B N 1
ATOM 5944 C CA . GLY B 1 214 ? -6.078 32.781 5.27 1 88.31 214 GLY B CA 1
ATOM 5945 C C . GLY B 1 214 ? -6.469 31.859 4.121 1 88.31 214 GLY B C 1
ATOM 5946 O O . GLY B 1 214 ? -5.613 31.422 3.354 1 88.31 214 GLY B O 1
ATOM 5947 N N . TYR B 1 215 ? -7.727 31.453 4 1 90.12 215 TYR B N 1
ATOM 5948 C CA . TYR B 1 215 ? -8.281 30.625 2.939 1 90.12 215 TYR B CA 1
ATOM 5949 C C . TYR B 1 215 ? -9.758 30.906 2.727 1 90.12 215 TYR B C 1
ATOM 5951 O O . TYR B 1 215 ? -10.422 31.469 3.609 1 90.12 215 TYR B O 1
ATOM 5959 N N . PRO B 1 216 ? -10.32 30.547 1.521 1 92.38 216 PRO B N 1
ATOM 5960 C CA . PRO B 1 216 ? -11.727 30.828 1.225 1 92.38 216 PRO B CA 1
ATOM 5961 C C . PRO B 1 216 ? -12.688 29.969 2.047 1 92.38 216 PRO B C 1
ATOM 5963 O O . PRO B 1 216 ? -12.281 28.969 2.629 1 92.38 216 PRO B O 1
ATOM 5966 N N . TRP B 1 217 ? -13.938 30.391 2.09 1 94.62 217 TRP B N 1
ATOM 5967 C CA . TRP B 1 217 ? -15.008 29.719 2.828 1 94.62 217 TRP B CA 1
ATOM 5968 C C . TRP B 1 217 ? -15.109 28.25 2.436 1 94.62 217 TRP B C 1
ATOM 5970 O O . TRP B 1 217 ? -15.414 27.406 3.271 1 94.62 217 TRP B O 1
ATOM 5980 N N . GLN B 1 218 ? -14.797 27.984 1.204 1 91.25 218 GLN B N 1
ATOM 5981 C CA . GLN B 1 218 ? -14.883 26.609 0.699 1 91.25 218 GLN B CA 1
ATOM 5982 C C . GLN B 1 218 ? -14.008 25.672 1.511 1 91.25 218 GLN B C 1
ATOM 5984 O O . GLN B 1 218 ? -14.359 24.5 1.714 1 91.25 218 GLN B O 1
ATOM 5989 N N . VAL B 1 219 ? -12.883 26.141 1.958 1 91.88 219 VAL B N 1
ATOM 5990 C CA . VAL B 1 219 ? -11.969 25.328 2.754 1 91.88 219 VAL B CA 1
ATOM 5991 C C . VAL B 1 219 ? -12.617 24.984 4.098 1 91.88 219 VAL B C 1
ATOM 5993 O O . VAL B 1 219 ? -12.5 23.859 4.582 1 91.88 219 VAL B O 1
ATOM 5996 N N . VAL B 1 220 ? -13.297 25.922 4.699 1 92.5 220 VAL B N 1
ATOM 5997 C CA . VAL B 1 220 ? -14.023 25.672 5.938 1 92.5 220 VAL B CA 1
ATOM 5998 C C . VAL B 1 220 ? -15.094 24.609 5.699 1 92.5 220 VAL B C 1
ATOM 6000 O O . VAL B 1 220 ? -15.211 23.656 6.473 1 92.5 220 VAL B O 1
ATOM 6003 N N . ARG B 1 221 ? -15.797 24.766 4.633 1 91.31 221 ARG B N 1
ATOM 6004 C CA . ARG B 1 221 ? -16.875 23.844 4.312 1 91.31 221 ARG B CA 1
ATOM 6005 C C . ARG B 1 221 ? -16.344 22.422 4.133 1 91.31 221 ARG B C 1
ATOM 6007 O O . ARG B 1 221 ? -16.891 21.469 4.703 1 91.31 221 ARG B O 1
ATOM 6014 N N . THR B 1 222 ? -15.305 22.281 3.422 1 89.44 222 THR B N 1
ATOM 6015 C CA . THR B 1 222 ? -14.797 20.953 3.094 1 89.44 222 THR B CA 1
ATOM 6016 C C . THR B 1 222 ? -14.062 20.344 4.285 1 89.44 222 THR B C 1
ATOM 6018 O O . THR B 1 222 ? -14.07 19.125 4.473 1 89.44 222 THR B O 1
ATOM 6021 N N . SER B 1 223 ? -13.445 21.172 5.109 1 90.75 223 SER B N 1
ATOM 6022 C CA . SER B 1 223 ? -12.672 20.703 6.254 1 90.75 223 SER B CA 1
ATOM 6023 C C . SER B 1 223 ? -13.578 20.312 7.414 1 90.75 223 SER B C 1
ATOM 6025 O O . SER B 1 223 ? -13.227 19.469 8.227 1 90.75 223 SER B O 1
ATOM 6027 N N . TRP B 1 224 ? -14.773 20.953 7.484 1 89.44 224 TRP B N 1
ATOM 6028 C CA . TRP B 1 224 ? -15.602 20.812 8.68 1 89.44 224 TRP B CA 1
ATOM 6029 C C . TRP B 1 224 ? -16.891 20.047 8.359 1 89.44 224 TRP B C 1
ATOM 6031 O O . TRP B 1 224 ? -17.734 19.859 9.234 1 89.44 224 TRP B O 1
ATOM 6041 N N . SER B 1 225 ? -17.109 19.578 7.125 1 84.62 225 SER B N 1
ATOM 6042 C CA . SER B 1 225 ? -18.359 18.891 6.785 1 84.62 225 SER B CA 1
ATOM 6043 C C . SER B 1 225 ? -18.25 17.391 7.062 1 84.62 225 SER B C 1
ATOM 6045 O O . SER B 1 225 ? -19.266 16.703 7.176 1 84.62 225 SER B O 1
ATOM 6047 N N . GLY B 1 226 ? -17.125 16.875 7.172 1 86 226 GLY B N 1
ATOM 6048 C CA . GLY B 1 226 ? -16.969 15.469 7.496 1 86 226 GLY B CA 1
ATOM 6049 C C . GLY B 1 226 ? -16.875 15.203 8.984 1 86 226 GLY B C 1
ATOM 6050 O O . GLY B 1 226 ? -17.188 16.078 9.797 1 86 226 GLY B O 1
ATOM 6051 N N . GLU B 1 227 ? -16.703 13.984 9.336 1 92 227 GLU B N 1
ATOM 6052 C CA . GLU B 1 227 ? -16.516 13.602 10.734 1 92 227 GLU B CA 1
ATOM 6053 C C . GLU B 1 227 ? -15.406 14.438 11.383 1 92 227 GLU B C 1
ATOM 6055 O O . GLU B 1 227 ? -14.367 14.68 10.773 1 92 227 GLU B O 1
ATOM 6060 N N . GLN B 1 228 ? -15.695 15.016 12.555 1 93.44 228 GLN B N 1
ATOM 6061 C CA . GLN B 1 228 ? -14.719 15.766 13.336 1 93.44 228 GLN B CA 1
ATOM 6062 C C . GLN B 1 228 ? -14.156 14.914 14.469 1 93.44 228 GLN B C 1
ATOM 6064 O O . GLN B 1 228 ? -14.867 14.102 15.055 1 93.44 228 GLN B O 1
ATOM 6069 N N . PHE B 1 229 ? -12.844 15.156 14.766 1 94.31 229 PHE B N 1
ATOM 6070 C CA . PHE B 1 229 ? -12.211 14.281 15.742 1 94.31 229 PHE B CA 1
ATOM 6071 C C . PHE B 1 229 ? -11.617 15.094 16.891 1 94.31 229 PHE B C 1
ATOM 6073 O O . PHE B 1 229 ? -11.25 16.266 16.703 1 94.31 229 PHE B O 1
ATOM 6080 N N . GLU B 1 230 ? -11.547 14.5 18.031 1 92.81 230 GLU B N 1
ATOM 6081 C CA . GLU B 1 230 ? -10.805 14.953 19.203 1 92.81 230 GLU B CA 1
ATOM 6082 C C . GLU B 1 230 ? -10.078 13.797 19.891 1 92.81 230 GLU B C 1
ATOM 6084 O O . GLU B 1 230 ? -10.406 12.625 19.656 1 92.81 230 GLU B O 1
ATOM 6089 N N . LEU B 1 231 ? -8.977 14.055 20.609 1 93 231 LEU B N 1
ATOM 6090 C CA . LEU B 1 231 ? -8.43 13.047 21.516 1 93 231 LEU B CA 1
ATOM 6091 C C . LEU B 1 231 ? -9.375 12.789 22.672 1 93 231 LEU B C 1
ATOM 6093 O O . LEU B 1 231 ? -10.102 13.695 23.094 1 93 231 LEU B O 1
ATOM 6097 N N . PRO B 1 232 ? -9.281 11.492 23.141 1 88.12 232 PRO B N 1
ATOM 6098 C CA . PRO B 1 232 ? -10.062 11.25 24.359 1 88.12 232 PRO B CA 1
ATOM 6099 C C . PRO B 1 232 ? -9.602 12.109 25.531 1 88.12 232 PRO B C 1
ATOM 6101 O O . PRO B 1 232 ? -8.398 12.281 25.75 1 88.12 232 PRO B O 1
ATOM 6104 N N . SER B 1 233 ? -10.391 12.992 25.891 1 77.06 233 SER B N 1
ATOM 6105 C CA . SER B 1 233 ? -9.984 13.82 27.016 1 77.06 233 SER B CA 1
ATOM 6106 C C . SER B 1 233 ? -10.984 13.719 28.156 1 77.06 233 SER B C 1
ATOM 6108 O O . SER B 1 233 ? -12.156 13.422 27.938 1 77.06 233 SER B O 1
ATOM 6110 N N . GLY B 1 234 ? -10.477 13.578 29.344 1 71.94 234 GLY B N 1
ATOM 6111 C CA . GLY B 1 234 ? -11.258 13.523 30.578 1 71.94 234 GLY B CA 1
ATOM 6112 C C . GLY B 1 234 ? -12.148 14.742 30.766 1 71.94 234 GLY B C 1
ATOM 6113 O O . GLY B 1 234 ? -12.859 15.148 29.844 1 71.94 234 GLY B O 1
ATOM 6114 N N . ASP B 1 235 ? -11.883 15.453 31.781 1 78.88 235 ASP B N 1
ATOM 6115 C CA . ASP B 1 235 ? -12.758 16.5 32.281 1 78.88 235 ASP B CA 1
ATOM 6116 C C . ASP B 1 235 ? -12.297 17.891 31.828 1 78.88 235 ASP B C 1
ATOM 6118 O O . ASP B 1 235 ? -11.969 18.75 32.656 1 78.88 235 ASP B O 1
ATOM 6122 N N . VAL B 1 236 ? -12.156 18.047 30.469 1 85.19 236 VAL B N 1
ATOM 6123 C CA . VAL B 1 236 ? -11.82 19.375 29.953 1 85.19 236 VAL B CA 1
ATOM 6124 C C . VAL B 1 236 ? -13.102 20.109 29.562 1 85.19 236 VAL B C 1
ATOM 6126 O O . VAL B 1 236 ? -14.062 19.5 29.109 1 85.19 236 VAL B O 1
ATOM 6129 N N . PRO B 1 237 ? -13.102 21.469 29.812 1 91.25 237 PRO B N 1
ATOM 6130 C CA . PRO B 1 237 ? -14.258 22.234 29.359 1 91.25 237 PRO B CA 1
ATOM 6131 C C . PRO B 1 237 ? -14.508 22.094 27.859 1 91.25 237 PRO B C 1
ATOM 6133 O O . PRO B 1 237 ? -13.562 22.047 27.078 1 91.25 237 PRO B O 1
ATOM 6136 N N . ARG B 1 238 ? -15.797 21.984 27.547 1 93.75 238 ARG B N 1
ATOM 6137 C CA . ARG B 1 238 ? -16.172 21.828 26.156 1 93.75 238 ARG B CA 1
ATOM 6138 C C . ARG B 1 238 ? -17.375 22.719 25.812 1 93.75 238 ARG B C 1
ATOM 6140 O O . ARG B 1 238 ? -18.188 23.031 26.672 1 93.75 238 ARG B O 1
ATOM 6147 N N . LEU B 1 239 ? -17.438 23.109 24.578 1 96.5 239 LEU B N 1
ATOM 6148 C CA . LEU B 1 239 ? -18.609 23.766 24.031 1 96.5 239 LEU B CA 1
ATOM 6149 C C . LEU B 1 239 ? -19.656 22.75 23.594 1 96.5 239 LEU B C 1
ATOM 6151 O O . LEU B 1 239 ? -19.328 21.578 23.344 1 96.5 239 LEU B O 1
ATOM 6155 N N . ARG B 1 240 ? -20.875 23.172 23.578 1 96.44 240 ARG B N 1
ATOM 6156 C CA . ARG B 1 240 ? -21.891 22.344 22.938 1 96.44 240 ARG B CA 1
ATOM 6157 C C . ARG B 1 240 ? -21.812 22.453 21.422 1 96.44 240 ARG B C 1
ATOM 6159 O O . ARG B 1 240 ? -21.922 21.453 20.719 1 96.44 240 ARG B O 1
ATOM 6166 N N . VAL B 1 241 ? -21.656 23.703 20.984 1 97.56 241 VAL B N 1
ATOM 6167 C CA . VAL B 1 241 ? -21.656 23.953 19.531 1 97.56 241 VAL B CA 1
ATOM 6168 C C . VAL B 1 241 ? -20.453 24.812 19.156 1 97.56 241 VAL B C 1
ATOM 6170 O O . VAL B 1 241 ? -20.219 25.859 19.781 1 97.56 241 VAL B O 1
ATOM 6173 N N . LYS B 1 242 ? -19.672 24.375 18.219 1 97.56 242 LYS B N 1
ATOM 6174 C CA . LYS B 1 242 ? -18.625 25.125 17.547 1 97.56 242 LYS B CA 1
ATOM 6175 C C . LYS B 1 242 ? -19.031 25.469 16.109 1 97.56 242 LYS B C 1
ATOM 6177 O O . LYS B 1 242 ? -19.484 24.594 15.375 1 97.56 242 LYS B O 1
ATOM 6182 N N . GLY B 1 243 ? -18.891 26.703 15.734 1 97.56 243 GLY B N 1
ATOM 6183 C CA . GLY B 1 243 ? -19.312 26.984 14.375 1 97.56 243 GLY B CA 1
ATOM 6184 C C . GLY B 1 243 ? -18.578 28.156 13.742 1 97.56 243 GLY B C 1
ATOM 6185 O O . GLY B 1 243 ? -17.75 28.797 14.398 1 97.56 243 GLY B O 1
ATOM 6186 N N . TRP B 1 244 ? -18.781 28.297 12.461 1 98.19 244 TRP B N 1
ATOM 6187 C CA . TRP B 1 244 ? -18.344 29.422 11.625 1 98.19 244 TRP B CA 1
ATOM 6188 C C . TRP B 1 244 ? -19.531 30.047 10.898 1 98.19 244 TRP B C 1
ATOM 6190 O O . TRP B 1 244 ? -20.469 29.344 10.5 1 98.19 244 TRP B O 1
ATOM 6200 N N . THR B 1 245 ? -19.516 31.328 10.727 1 98.62 245 THR B N 1
ATOM 6201 C CA . THR B 1 245 ? -20.453 32 9.836 1 98.62 245 THR B CA 1
ATOM 6202 C C . THR B 1 245 ? -19.703 32.844 8.797 1 98.62 245 THR B C 1
ATOM 6204 O O . THR B 1 245 ? -18.594 33.312 9.062 1 98.62 245 THR B O 1
ATOM 6207 N N . THR B 1 246 ? -20.297 32.969 7.629 1 98.31 246 THR B N 1
ATOM 6208 C CA . THR B 1 246 ? -19.766 33.906 6.641 1 98.31 246 THR B CA 1
ATOM 6209 C C . THR B 1 246 ? -19.953 35.344 7.098 1 98.31 246 THR B C 1
ATOM 6211 O O . THR B 1 246 ? -20.781 35.625 7.98 1 98.31 246 THR B O 1
ATOM 6214 N N . GLU B 1 247 ? -19.172 36.219 6.508 1 98.38 247 GLU B N 1
ATOM 6215 C CA . GLU B 1 247 ? -19.328 37.625 6.809 1 98.38 247 GLU B CA 1
ATOM 6216 C C . GLU B 1 247 ? -20.734 38.125 6.449 1 98.38 247 GLU B C 1
ATOM 6218 O O . GLU B 1 247 ? -21.344 38.875 7.215 1 98.38 247 GLU B O 1
ATOM 6223 N N . GLU B 1 248 ? -21.234 37.656 5.305 1 98.19 248 GLU B N 1
ATOM 6224 C CA . GLU B 1 248 ? -22.562 38.062 4.863 1 98.19 248 GLU B CA 1
ATOM 6225 C C . GLU B 1 248 ? -23.641 37.594 5.84 1 98.19 248 GLU B C 1
ATOM 6227 O O . GLU B 1 248 ? -24.516 38.375 6.227 1 98.19 248 GLU B O 1
ATOM 6232 N N . ALA B 1 249 ? -23.578 36.375 6.215 1 98.56 249 ALA B N 1
ATOM 6233 C CA . ALA B 1 249 ? -24.531 35.844 7.168 1 98.56 249 ALA B CA 1
ATOM 6234 C C . ALA B 1 249 ? -24.469 36.562 8.5 1 98.56 249 ALA B C 1
ATOM 6236 O O . ALA B 1 249 ? -25.5 36.875 9.117 1 98.56 249 ALA B O 1
ATOM 6237 N N . THR B 1 250 ? -23.281 36.906 8.961 1 98.69 250 THR B N 1
ATOM 6238 C CA . THR B 1 250 ? -23.094 37.594 10.227 1 98.69 250 THR B CA 1
ATOM 6239 C C . THR B 1 250 ? -23.703 39 10.164 1 98.69 250 THR B C 1
ATOM 6241 O O . THR B 1 250 ? -24.344 39.438 11.125 1 98.69 250 THR B O 1
ATOM 6244 N N . ARG B 1 251 ? -23.516 39.688 9.062 1 98.56 251 ARG B N 1
ATOM 6245 C CA . ARG B 1 251 ? -24.109 41 8.891 1 98.56 251 ARG B CA 1
ATOM 6246 C C . ARG B 1 251 ? -25.625 40.938 8.953 1 98.56 251 ARG B C 1
ATOM 6248 O O . ARG B 1 251 ? -26.266 41.812 9.531 1 98.56 251 ARG B O 1
ATOM 6255 N N . ARG B 1 252 ? -26.188 39.875 8.344 1 98.19 252 ARG B N 1
ATOM 6256 C CA . ARG B 1 252 ? -27.641 39.688 8.406 1 98.19 252 ARG B CA 1
ATOM 6257 C C . ARG B 1 252 ? -28.094 39.5 9.844 1 98.19 252 ARG B C 1
ATOM 6259 O O . ARG B 1 252 ? -29.141 40 10.25 1 98.19 252 ARG B O 1
ATOM 6266 N N . VAL B 1 253 ? -27.391 38.781 10.633 1 98.56 253 VAL B N 1
ATOM 6267 C CA . VAL B 1 253 ? -27.719 38.531 12.031 1 98.56 253 VAL B CA 1
ATOM 6268 C C . VAL B 1 253 ? -27.672 39.844 12.82 1 98.56 253 VAL B C 1
ATOM 6270 O O . VAL B 1 253 ? -28.578 40.156 13.594 1 98.56 253 VAL B O 1
ATOM 6273 N N . LEU B 1 254 ? -26.609 40.656 12.633 1 98.25 254 LEU B N 1
ATOM 6274 C CA . LEU B 1 254 ? -26.422 41.875 13.375 1 98.25 254 LEU B CA 1
ATOM 6275 C C . LEU B 1 254 ? -27.484 42.906 13 1 98.25 254 LEU B C 1
ATOM 6277 O O . LEU B 1 254 ? -27.875 43.75 13.82 1 98.25 254 LEU B O 1
ATOM 6281 N N . HIS B 1 255 ? -27.953 42.812 11.836 1 96.5 255 HIS B N 1
ATOM 6282 C CA . HIS B 1 255 ? -28.984 43.719 11.367 1 96.5 255 HIS B CA 1
ATOM 6283 C C . HIS B 1 255 ? -30.281 43.562 12.156 1 96.5 255 HIS B C 1
ATOM 6285 O O . HIS B 1 255 ? -31.078 44.5 12.258 1 96.5 255 HIS B O 1
ATOM 6291 N N . LEU B 1 256 ? -30.516 42.438 12.703 1 97.12 256 LEU B N 1
ATOM 6292 C CA . LEU B 1 256 ? -31.719 42.156 13.484 1 97.12 256 LEU B CA 1
ATOM 6293 C C . LEU B 1 256 ? -31.859 43.156 14.617 1 97.12 256 LEU B C 1
ATOM 6295 O O . LEU B 1 256 ? -32.969 43.406 15.102 1 97.12 256 LEU B O 1
ATOM 6299 N N . THR B 1 257 ? -30.766 43.719 15.094 1 96.88 257 THR B N 1
ATOM 6300 C CA . THR B 1 257 ? -30.797 44.594 16.25 1 96.88 257 THR B CA 1
ATOM 6301 C C . THR B 1 257 ? -30.125 45.938 15.953 1 96.88 257 THR B C 1
ATOM 6303 O O . THR B 1 257 ? -29.719 46.656 16.875 1 96.88 257 THR B O 1
ATOM 6306 N N . GLY B 1 258 ? -29.812 46.156 14.75 1 95.69 258 GLY B N 1
ATOM 6307 C CA . GLY B 1 258 ? -29.266 47.438 14.312 1 95.69 258 GLY B CA 1
ATOM 6308 C C . GLY B 1 258 ? -27.797 47.594 14.633 1 95.69 258 GLY B C 1
ATOM 6309 O O . GLY B 1 258 ? -27.281 48.719 14.664 1 95.69 258 GLY B O 1
ATOM 6310 N N . LYS B 1 259 ? -27.156 46.531 14.93 1 96.88 259 LYS B N 1
ATOM 6311 C CA . LYS B 1 259 ? -25.719 46.594 15.164 1 96.88 259 LYS B CA 1
ATOM 6312 C C . LYS B 1 259 ? -24.953 46.562 13.844 1 96.88 259 LYS B C 1
ATOM 6314 O O . LYS B 1 259 ? -25.422 46 12.852 1 96.88 259 LYS B O 1
ATOM 6319 N N . ASP B 1 260 ? -23.781 47.219 13.836 1 97.69 260 ASP B N 1
ATOM 6320 C CA . ASP B 1 260 ? -22.938 47.312 12.641 1 97.69 260 ASP B CA 1
ATOM 6321 C C . ASP B 1 260 ? -21.641 46.531 12.836 1 97.69 260 ASP B C 1
ATOM 6323 O O . ASP B 1 260 ? -20.875 46.812 13.766 1 97.69 260 ASP B O 1
ATOM 6327 N N . LEU B 1 261 ? -21.406 45.625 11.961 1 98.06 261 LEU B N 1
ATOM 6328 C CA . LEU B 1 261 ? -20.25 44.75 12.094 1 98.06 261 LEU B CA 1
ATOM 6329 C C . LEU B 1 261 ? -18.953 45.531 12.031 1 98.06 261 LEU B C 1
ATOM 6331 O O . LEU B 1 261 ? -18 45.25 12.758 1 98.06 261 LEU B O 1
ATOM 6335 N N . ASP B 1 262 ? -18.875 46.531 11.188 1 97.69 262 ASP B N 1
ATOM 6336 C CA . ASP B 1 262 ? -17.641 47.312 11.031 1 97.69 262 ASP B CA 1
ATOM 6337 C C . ASP B 1 262 ? -17.344 48.125 12.289 1 97.69 262 ASP B C 1
ATOM 6339 O O . ASP B 1 262 ? -16.188 48.312 12.664 1 97.69 262 ASP B O 1
ATOM 6343 N N . VAL B 1 263 ? -18.359 48.594 12.891 1 97.62 263 VAL B N 1
ATOM 6344 C CA . VAL B 1 263 ? -18.203 49.312 14.141 1 97.62 263 VAL B CA 1
ATOM 6345 C C . VAL B 1 263 ? -17.703 48.375 15.234 1 97.62 263 VAL B C 1
ATOM 6347 O O . VAL B 1 263 ? -16.781 48.719 15.984 1 97.62 263 VAL B O 1
ATOM 6350 N N . LEU B 1 264 ? -18.297 47.25 15.344 1 98.12 264 LEU B N 1
ATOM 6351 C CA . LEU B 1 264 ? -17.891 46.25 16.328 1 98.12 264 LEU B CA 1
ATOM 6352 C C . LEU B 1 264 ? -16.438 45.812 16.094 1 98.12 264 LEU B C 1
ATOM 6354 O O . LEU B 1 264 ? -15.656 45.719 17.047 1 98.12 264 LEU B O 1
ATOM 6358 N N . ARG B 1 265 ? -16.047 45.562 14.836 1 97.25 265 ARG B N 1
ATOM 6359 C CA . ARG B 1 265 ? -14.695 45.156 14.477 1 97.25 265 ARG B CA 1
ATOM 6360 C C . ARG B 1 265 ? -13.68 46.25 14.867 1 97.25 265 ARG B C 1
ATOM 6362 O O . ARG B 1 265 ? -12.609 45.938 15.391 1 97.25 265 ARG B O 1
ATOM 6369 N N . ALA B 1 266 ? -14.039 47.469 14.625 1 96.38 266 ALA B N 1
ATOM 6370 C CA . ALA B 1 266 ? -13.156 48.562 14.961 1 96.38 266 ALA B CA 1
ATOM 6371 C C . ALA B 1 266 ? -12.953 48.656 16.469 1 96.38 266 ALA B C 1
ATOM 6373 O O . ALA B 1 266 ? -11.836 48.906 16.938 1 96.38 266 ALA B O 1
ATOM 6374 N N . ALA B 1 267 ? -14.008 48.5 17.172 1 96.69 267 ALA B N 1
ATOM 6375 C CA . ALA B 1 267 ? -13.922 48.562 18.625 1 96.69 267 ALA B CA 1
ATOM 6376 C C . ALA B 1 267 ? -13.055 47.438 19.172 1 96.69 267 ALA B C 1
ATOM 6378 O O . ALA B 1 267 ? -12.32 47.625 20.141 1 96.69 267 ALA B O 1
ATOM 6379 N N . ALA B 1 268 ? -13.125 46.312 18.578 1 97.19 268 ALA B N 1
ATOM 6380 C CA . ALA B 1 268 ? -12.445 45.125 19.047 1 97.19 268 ALA B CA 1
ATOM 6381 C C . ALA B 1 268 ? -10.938 45.219 18.875 1 97.19 268 ALA B C 1
ATOM 6383 O O . ALA B 1 268 ? -10.18 44.438 19.469 1 97.19 268 ALA B O 1
ATOM 6384 N N . GLN B 1 269 ? -10.453 46.219 18.109 1 94.88 269 GLN B N 1
ATOM 6385 C CA . GLN B 1 269 ? -9.023 46.406 17.875 1 94.88 269 GLN B CA 1
ATOM 6386 C C . GLN B 1 269 ? -8.352 47.062 19.078 1 94.88 269 GLN B C 1
ATOM 6388 O O . GLN B 1 269 ? -7.121 47.062 19.172 1 94.88 269 GLN B O 1
ATOM 6393 N N . LYS B 1 270 ? -9.172 47.469 19.984 1 92.81 270 LYS B N 1
ATOM 6394 C CA . LYS B 1 270 ? -8.648 48.281 21.078 1 92.81 270 LYS B CA 1
ATOM 6395 C C . LYS B 1 270 ? -8.648 47.531 22.391 1 92.81 270 LYS B C 1
ATOM 6397 O O . LYS B 1 270 ? -9.555 46.719 22.656 1 92.81 270 LYS B O 1
ATOM 6402 N N . ARG B 1 271 ? -7.719 47.875 23.219 1 92.31 271 ARG B N 1
ATOM 6403 C CA . ARG B 1 271 ? -7.566 47.219 24.516 1 92.31 271 ARG B CA 1
ATOM 6404 C C . ARG B 1 271 ? -8.781 47.5 25.406 1 92.31 271 ARG B C 1
ATOM 6406 O O . ARG B 1 271 ? -9.133 46.656 26.234 1 92.31 271 ARG B O 1
ATOM 6413 N N . ASP B 1 272 ? -9.352 48.625 25.25 1 93.5 272 ASP B N 1
ATOM 6414 C CA . ASP B 1 272 ? -10.453 49 26.141 1 93.5 272 ASP B CA 1
ATOM 6415 C C . ASP B 1 272 ? -11.781 48.469 25.609 1 93.5 272 ASP B C 1
ATOM 6417 O O . ASP B 1 272 ? -12.844 48.812 26.141 1 93.5 272 ASP B O 1
ATOM 6421 N N . PHE B 1 273 ? -11.719 47.656 24.594 1 96 273 PHE B N 1
ATOM 6422 C CA . PHE B 1 273 ? -12.914 47 24.078 1 96 273 PHE B CA 1
ATOM 6423 C C . PHE B 1 273 ? -13.672 46.312 25.203 1 96 273 PHE B C 1
ATOM 6425 O O . PHE B 1 273 ? -13.07 45.75 26.109 1 96 273 PHE B O 1
ATOM 6432 N N . GLN B 1 274 ? -15.039 46.375 25.172 1 96.81 274 GLN B N 1
ATOM 6433 C CA . GLN B 1 274 ? -15.922 45.625 26.062 1 96.81 274 GLN B CA 1
ATOM 6434 C C . GLN B 1 274 ? -16.828 44.688 25.297 1 96.81 274 GLN B C 1
ATOM 6436 O O . GLN B 1 274 ? -17.312 45 24.203 1 96.81 274 GLN B O 1
ATOM 6441 N N . PRO B 1 275 ? -17.047 43.531 25.891 1 98.38 275 PRO B N 1
ATOM 6442 C CA . PRO B 1 275 ? -18.016 42.625 25.266 1 98.38 275 PRO B CA 1
ATOM 6443 C C . PRO B 1 275 ? -19.359 43.312 25.031 1 98.38 275 PRO B C 1
ATOM 6445 O O . PRO B 1 275 ? -19.797 44.125 25.844 1 98.38 275 PRO B O 1
ATOM 6448 N N . VAL B 1 276 ? -20.062 42.875 23.953 1 98.44 276 VAL B N 1
ATOM 6449 C CA . VAL B 1 276 ? -21.297 43.531 23.562 1 98.44 276 VAL B CA 1
ATOM 6450 C C . VAL B 1 276 ? -22.422 42.531 23.453 1 98.44 276 VAL B C 1
ATOM 6452 O O . VAL B 1 276 ? -22.453 41.719 22.516 1 98.44 276 VAL B O 1
ATOM 6455 N N . PRO B 1 277 ? -23.344 42.594 24.422 1 98.06 277 PRO B N 1
ATOM 6456 C CA . PRO B 1 277 ? -24.578 41.812 24.156 1 98.06 277 PRO B CA 1
ATOM 6457 C C . PRO B 1 277 ? -25.281 42.281 22.891 1 98.06 277 PRO B C 1
ATOM 6459 O O . PRO B 1 277 ? -25.5 43.469 22.672 1 98.06 277 PRO B O 1
ATOM 6462 N N . LEU B 1 278 ? -25.734 41.375 22.031 1 98.38 278 LEU B N 1
ATOM 6463 C CA . LEU B 1 278 ? -26.219 41.75 20.703 1 98.38 278 LEU B CA 1
ATOM 6464 C C . LEU B 1 278 ? -27.734 41.781 20.672 1 98.38 278 LEU B C 1
ATOM 6466 O O . LEU B 1 278 ? -28.328 42.25 19.688 1 98.38 278 LEU B O 1
ATOM 6470 N N . GLY B 1 279 ? -28.344 41.312 21.719 1 97.69 279 GLY B N 1
ATOM 6471 C CA . GLY B 1 279 ? -29.797 41.281 21.766 1 97.69 279 GLY B CA 1
ATOM 6472 C C . GLY B 1 279 ? -30.406 40.219 20.891 1 97.69 279 GLY B C 1
ATOM 6473 O O . GLY B 1 279 ? -31.531 40.344 20.438 1 97.69 279 GLY B O 1
ATOM 6474 N N . VAL B 1 280 ? -29.688 39.25 20.516 1 98.12 280 VAL B N 1
ATOM 6475 C CA . VAL B 1 280 ? -30.078 38.125 19.672 1 98.12 280 VAL B CA 1
ATOM 6476 C C . VAL B 1 280 ? -29.922 36.812 20.453 1 98.12 280 VAL B C 1
ATOM 6478 O O . VAL B 1 280 ? -28.969 36.656 21.219 1 98.12 280 VAL B O 1
ATOM 6481 N N . LYS B 1 281 ? -30.844 35.906 20.266 1 98.5 281 LYS B N 1
ATOM 6482 C CA . LYS B 1 281 ? -30.75 34.562 20.828 1 98.5 281 LYS B CA 1
ATOM 6483 C C . LYS B 1 281 ? -30.5 33.531 19.75 1 98.5 281 LYS B C 1
ATOM 6485 O O . LYS B 1 281 ? -31.062 33.625 18.656 1 98.5 281 LYS B O 1
ATOM 6490 N N . VAL B 1 282 ? -29.625 32.562 20.031 1 98.69 282 VAL B N 1
ATOM 6491 C CA . VAL B 1 282 ? -29.25 31.547 19.078 1 98.69 282 VAL B CA 1
ATOM 6492 C C . VAL B 1 282 ? -29.875 30.203 19.469 1 98.69 282 VAL B C 1
ATOM 6494 O O . VAL B 1 282 ? -29.828 29.828 20.641 1 98.69 282 VAL B O 1
ATOM 6497 N N . SER B 1 283 ? -30.469 29.547 18.516 1 98.5 283 SER B N 1
ATOM 6498 C CA . SER B 1 283 ? -31.016 28.203 18.75 1 98.5 283 SER B CA 1
ATOM 6499 C C . SER B 1 283 ? -30.672 27.266 17.594 1 98.5 283 SER B C 1
ATOM 6501 O O . SER B 1 283 ? -30.719 27.656 16.422 1 98.5 283 SER B O 1
ATOM 6503 N N . THR B 1 284 ? -30.25 26.062 17.953 1 97.94 284 THR B N 1
ATOM 6504 C CA . THR B 1 284 ? -30.047 24.984 17 1 97.94 284 THR B CA 1
ATOM 6505 C C . THR B 1 284 ? -30.078 23.625 17.703 1 97.94 284 THR B C 1
ATOM 6507 O O . THR B 1 284 ? -30 23.562 18.938 1 97.94 284 THR B O 1
ATOM 6510 N N . ARG B 1 285 ? -30.344 22.625 16.984 1 96.94 285 ARG B N 1
ATOM 6511 C CA . ARG B 1 285 ? -30.344 21.25 17.5 1 96.94 285 ARG B CA 1
ATOM 6512 C C . ARG B 1 285 ? -30.047 20.25 16.391 1 96.94 285 ARG B C 1
ATOM 6514 O O . ARG B 1 285 ? -30.438 20.453 15.242 1 96.94 285 ARG B O 1
ATOM 6521 N N . PHE B 1 286 ? -29.359 19.219 16.703 1 96 286 PHE B N 1
ATOM 6522 C CA . PHE B 1 286 ? -29.078 18.141 15.75 1 96 286 PHE B CA 1
ATOM 6523 C C . PHE B 1 286 ? -28.641 16.891 16.469 1 96 286 PHE B C 1
ATOM 6525 O O . PHE B 1 286 ? -28.172 16.953 17.625 1 96 286 PHE B O 1
ATOM 6532 N N . ALA B 1 287 ? -28.859 15.75 15.836 1 96.06 287 ALA B N 1
ATOM 6533 C CA . ALA B 1 287 ? -28.328 14.477 16.297 1 96.06 287 ALA B CA 1
ATOM 6534 C C . ALA B 1 287 ? -26.859 14.32 15.93 1 96.06 287 ALA B C 1
ATOM 6536 O O . ALA B 1 287 ? -26.438 14.711 14.836 1 96.06 287 ALA B O 1
ATOM 6537 N N . ASN B 1 288 ? -26.109 13.875 16.875 1 94.56 288 ASN B N 1
ATOM 6538 C CA . ASN B 1 288 ? -24.672 13.648 16.703 1 94.56 288 ASN B CA 1
ATOM 6539 C C . ASN B 1 288 ? -24.297 12.195 16.953 1 94.56 288 ASN B C 1
ATOM 6541 O O . ASN B 1 288 ? -24.703 11.609 17.953 1 94.56 288 ASN B O 1
ATOM 6545 N N . GLN B 1 289 ? -23.672 11.57 16 1 95.5 289 GLN B N 1
ATOM 6546 C CA . GLN B 1 289 ? -23.094 10.25 16.219 1 95.5 289 GLN B CA 1
ATOM 6547 C C . GLN B 1 289 ? -21.719 10.344 16.844 1 95.5 289 GLN B C 1
ATOM 6549 O O . GLN B 1 289 ? -20.875 11.141 16.406 1 95.5 289 GLN B O 1
ATOM 6554 N N . VAL B 1 290 ? -21.5 9.578 17.922 1 94.62 290 VAL B N 1
ATOM 6555 C CA . VAL B 1 290 ? -20.219 9.547 18.609 1 94.62 290 VAL B CA 1
ATOM 6556 C C . VAL B 1 290 ? -19.609 8.156 18.5 1 94.62 290 VAL B C 1
ATOM 6558 O O . VAL B 1 290 ? -20.25 7.156 18.844 1 94.62 290 VAL B O 1
ATOM 6561 N N . HIS B 1 291 ? -18.484 8.109 17.938 1 92.62 291 HIS B N 1
ATOM 6562 C CA . HIS B 1 291 ? -17.812 6.82 17.844 1 92.62 291 HIS B CA 1
ATOM 6563 C C . HIS B 1 291 ? -16.328 6.953 18.156 1 92.62 291 HIS B C 1
ATOM 6565 O O . HIS B 1 291 ? -15.766 8.047 18.078 1 92.62 291 HIS B O 1
ATOM 6571 N N . ARG B 1 292 ? -15.773 5.883 18.625 1 93.06 292 ARG B N 1
ATOM 6572 C CA . ARG B 1 292 ? -14.328 5.801 18.797 1 93.06 292 ARG B CA 1
ATOM 6573 C C . ARG B 1 292 ? -13.664 5.164 17.578 1 93.06 292 ARG B C 1
ATOM 6575 O O . ARG B 1 292 ? -14.188 4.207 17.016 1 93.06 292 ARG B O 1
ATOM 6582 N N . ARG B 1 293 ? -12.625 5.789 17.156 1 93.44 293 ARG B N 1
ATOM 6583 C CA . ARG B 1 293 ? -11.883 5.297 16 1 93.44 293 ARG B CA 1
ATOM 6584 C C . ARG B 1 293 ? -10.406 5.109 16.344 1 93.44 293 ARG B C 1
ATOM 6586 O O . ARG B 1 293 ? -9.766 6.016 16.875 1 93.44 293 ARG B O 1
ATOM 6593 N N . PRO B 1 294 ? -9.906 3.914 16.031 1 95.75 294 PRO B N 1
ATOM 6594 C CA . PRO B 1 294 ? -8.461 3.736 16.219 1 95.75 294 PRO B CA 1
ATOM 6595 C C . PRO B 1 294 ? -7.637 4.359 15.094 1 95.75 294 PRO B C 1
ATOM 6597 O O . PRO B 1 294 ? -8.07 4.355 13.938 1 95.75 294 PRO B O 1
ATOM 6600 N N . THR B 1 295 ? -6.527 4.934 15.383 1 97.75 295 THR B N 1
ATOM 6601 C CA . THR B 1 295 ? -5.492 5.371 14.453 1 97.75 295 THR B CA 1
ATOM 6602 C C . THR B 1 295 ? -4.105 5.227 15.078 1 97.75 295 THR B C 1
ATOM 6604 O O . THR B 1 295 ? -3.951 4.578 16.109 1 97.75 295 THR B O 1
ATOM 6607 N N . ALA B 1 296 ? -3.061 5.672 14.352 1 98.44 296 ALA B N 1
ATOM 6608 C CA . ALA B 1 296 ? -1.715 5.551 14.906 1 98.44 296 ALA B CA 1
ATOM 6609 C C . ALA B 1 296 ? -0.749 6.508 14.219 1 98.44 296 ALA B C 1
ATOM 6611 O O . ALA B 1 296 ? -0.906 6.812 13.031 1 98.44 296 ALA B O 1
ATOM 6612 N N . ASN B 1 297 ? 0.157 7.051 15 1 98.69 297 ASN B N 1
ATOM 6613 C CA . ASN B 1 297 ? 1.397 7.531 14.406 1 98.69 297 ASN B CA 1
ATOM 6614 C C . ASN B 1 297 ? 2.291 6.375 13.961 1 98.69 297 ASN B C 1
ATOM 6616 O O . ASN B 1 297 ? 2.182 5.266 14.484 1 98.69 297 ASN B O 1
ATOM 6620 N N . VAL B 1 298 ? 3.066 6.57 12.961 1 98.81 298 VAL B N 1
ATOM 6621 C CA . VAL B 1 298 ? 4.043 5.574 12.523 1 98.81 298 VAL B CA 1
ATOM 6622 C C . VAL B 1 298 ? 5.453 6.066 12.836 1 98.81 298 VAL B C 1
ATOM 6624 O O . VAL B 1 298 ? 5.871 7.125 12.359 1 98.81 298 VAL B O 1
ATOM 6627 N N . LEU B 1 299 ? 6.207 5.344 13.664 1 98.69 299 LEU B N 1
ATOM 6628 C CA . LEU B 1 299 ? 7.508 5.77 14.164 1 98.69 299 LEU B CA 1
ATOM 6629 C C . LEU B 1 299 ? 8.609 4.812 13.719 1 98.69 299 LEU B C 1
ATOM 6631 O O . LEU B 1 299 ? 8.438 3.592 13.789 1 98.69 299 LEU B O 1
ATOM 6635 N N . GLY B 1 300 ? 9.695 5.293 13.164 1 98.62 300 GLY B N 1
ATOM 6636 C CA . GLY B 1 300 ? 10.891 4.543 12.82 1 98.62 300 GLY B CA 1
ATOM 6637 C C . GLY B 1 300 ? 12.172 5.188 13.328 1 98.62 300 GLY B C 1
ATOM 6638 O O . GLY B 1 300 ? 12.383 6.383 13.141 1 98.62 300 GLY B O 1
ATOM 6639 N N . LEU B 1 301 ? 13 4.445 13.969 1 98.31 301 LEU B N 1
ATOM 6640 C CA . LEU B 1 301 ? 14.195 4.965 14.625 1 98.31 301 LEU B CA 1
ATOM 6641 C C . LEU B 1 301 ? 15.461 4.488 13.914 1 98.31 301 LEU B C 1
ATOM 6643 O O . LEU B 1 301 ? 15.586 3.303 13.594 1 98.31 301 LEU B O 1
ATOM 6647 N N . LEU B 1 302 ? 16.297 5.363 13.555 1 98.62 302 LEU B N 1
ATOM 6648 C CA . LEU B 1 302 ? 17.688 5.066 13.203 1 98.62 302 LEU B CA 1
ATOM 6649 C C . LEU B 1 302 ? 18.609 5.344 14.375 1 98.62 302 LEU B C 1
ATOM 6651 O O . LEU B 1 302 ? 18.891 6.5 14.703 1 98.62 302 LEU B O 1
ATOM 6655 N N . PRO B 1 303 ? 19.109 4.348 15.07 1 98 303 PRO B N 1
ATOM 6656 C CA . PRO B 1 303 ? 19.984 4.586 16.234 1 98 303 PRO B CA 1
ATOM 6657 C C . PRO B 1 303 ? 21.25 5.336 15.867 1 98 303 PRO B C 1
ATOM 6659 O O . PRO B 1 303 ? 21.844 5.082 14.812 1 98 303 PRO B O 1
ATOM 6662 N N . GLY B 1 304 ? 21.609 6.254 16.734 1 98.44 304 GLY B N 1
ATOM 6663 C CA . GLY B 1 304 ? 22.859 6.988 16.547 1 98.44 304 GLY B CA 1
ATOM 6664 C C . GLY B 1 304 ? 24.094 6.172 16.875 1 98.44 304 GLY B C 1
ATOM 6665 O O . GLY B 1 304 ? 23.984 5.059 17.406 1 98.44 304 GLY B O 1
ATOM 6666 N N . SER B 1 305 ? 25.219 6.758 16.547 1 98.06 305 SER B N 1
ATOM 6667 C CA . SER B 1 305 ? 26.453 5.988 16.672 1 98.06 305 SER B CA 1
ATOM 6668 C C . SER B 1 305 ? 27.266 6.461 17.875 1 98.06 305 SER B C 1
ATOM 6670 O O . SER B 1 305 ? 28.172 5.75 18.328 1 98.06 305 SER B O 1
ATOM 6672 N N . ASP B 1 306 ? 27.016 7.723 18.312 1 97.75 306 ASP B N 1
ATOM 6673 C CA . ASP B 1 306 ? 27.797 8.258 19.422 1 97.75 306 ASP B CA 1
ATOM 6674 C C . ASP B 1 306 ? 27.266 7.738 20.75 1 97.75 306 ASP B C 1
ATOM 6676 O O . ASP B 1 306 ? 26.062 7.758 21 1 97.75 306 ASP B O 1
ATOM 6680 N N . PRO B 1 307 ? 28.094 7.277 21.609 1 96.12 307 PRO B N 1
ATOM 6681 C CA . PRO B 1 307 ? 27.656 6.648 22.859 1 96.12 307 PRO B CA 1
ATOM 6682 C C . PRO B 1 307 ? 26.812 7.586 23.734 1 96.12 307 PRO B C 1
ATOM 6684 O O . PRO B 1 307 ? 25.953 7.129 24.484 1 96.12 307 PRO B O 1
ATOM 6687 N N . VAL B 1 308 ? 27.078 8.852 23.641 1 95.38 308 VAL B N 1
ATOM 6688 C CA . VAL B 1 308 ? 26.344 9.812 24.469 1 95.38 308 VAL B CA 1
ATOM 6689 C C . VAL B 1 308 ? 25.219 10.445 23.656 1 95.38 308 VAL B C 1
ATOM 6691 O O . VAL B 1 308 ? 24.062 10.398 24.062 1 95.38 308 VAL B O 1
ATOM 6694 N N . LEU B 1 309 ? 25.547 10.906 22.484 1 97.56 309 LEU B N 1
ATOM 6695 C CA . LEU B 1 309 ? 24.578 11.648 21.672 1 97.56 309 LEU B CA 1
ATOM 6696 C C . LEU B 1 309 ? 23.484 10.727 21.156 1 97.56 309 LEU B C 1
ATOM 6698 O O . LEU B 1 309 ? 22.406 11.195 20.781 1 97.56 309 LEU B O 1
ATOM 6702 N N . SER B 1 310 ? 23.766 9.414 21.172 1 97.69 310 SER B N 1
ATOM 6703 C CA . SER B 1 310 ? 22.797 8.477 20.641 1 97.69 310 SER B CA 1
ATOM 6704 C C . SER B 1 310 ? 21.547 8.414 21.5 1 97.69 310 SER B C 1
ATOM 6706 O O . SER B 1 310 ? 20.5 7.918 21.062 1 97.69 310 SER B O 1
ATOM 6708 N N . ARG B 1 311 ? 21.578 8.945 22.641 1 96.31 311 ARG B N 1
ATOM 6709 C CA . ARG B 1 311 ? 20.422 8.992 23.547 1 96.31 311 ARG B CA 1
ATOM 6710 C C . ARG B 1 311 ? 19.516 10.156 23.203 1 96.31 311 ARG B C 1
ATOM 6712 O O . ARG B 1 311 ? 18.391 10.234 23.688 1 96.31 311 ARG B O 1
ATOM 6719 N N . GLU B 1 312 ? 20.016 11.078 22.391 1 98 312 GLU B N 1
ATOM 6720 C CA . GLU B 1 312 ? 19.219 12.195 21.875 1 98 312 GLU B CA 1
ATOM 6721 C C . GLU B 1 312 ? 18.688 11.906 20.469 1 98 312 GLU B C 1
ATOM 6723 O O . GLU B 1 312 ? 19.219 11.031 19.781 1 98 312 GLU B O 1
ATOM 6728 N N . VAL B 1 313 ? 17.656 12.672 20.172 1 97.88 313 VAL B N 1
ATOM 6729 C CA . VAL B 1 313 ? 17.016 12.359 18.891 1 97.88 313 VAL B CA 1
ATOM 6730 C C . VAL B 1 313 ? 16.797 13.641 18.094 1 97.88 313 VAL B C 1
ATOM 6732 O O . VAL B 1 313 ? 16.516 14.695 18.656 1 97.88 313 VAL B O 1
ATOM 6735 N N . VAL B 1 314 ? 17.094 13.562 16.797 1 98.88 314 VAL B N 1
ATOM 6736 C CA . VAL B 1 314 ? 16.531 14.492 15.836 1 98.88 314 VAL B CA 1
ATOM 6737 C C . VAL B 1 314 ? 15.211 13.945 15.297 1 98.88 314 VAL B C 1
ATOM 6739 O O . VAL B 1 314 ? 15.172 12.852 14.727 1 98.88 314 VAL B O 1
ATOM 6742 N N . LEU B 1 315 ? 14.141 14.68 15.484 1 98.88 315 LEU B N 1
ATOM 6743 C CA . LEU B 1 315 ? 12.789 14.219 15.172 1 98.88 315 LEU B CA 1
ATOM 6744 C C . LEU B 1 315 ? 12.305 14.812 13.852 1 98.88 315 LEU B C 1
ATOM 6746 O O . LEU B 1 315 ? 12.25 16.031 13.703 1 98.88 315 LEU B O 1
ATOM 6750 N N . TYR B 1 316 ? 12.062 13.945 12.859 1 98.94 316 TYR B N 1
ATOM 6751 C CA . TYR B 1 316 ? 11.383 14.359 11.633 1 98.94 316 TYR B CA 1
ATOM 6752 C C . TYR B 1 316 ? 9.891 14.062 11.719 1 98.94 316 TYR B C 1
ATOM 6754 O O . TYR B 1 316 ? 9.484 12.992 12.188 1 98.94 316 TYR B O 1
ATOM 6762 N N . THR B 1 317 ? 9.031 15 11.266 1 98.88 317 THR B N 1
ATOM 6763 C CA . THR B 1 317 ? 7.598 14.75 11.289 1 98.88 317 THR B CA 1
ATOM 6764 C C . THR B 1 317 ? 6.965 15.125 9.953 1 98.88 317 THR B C 1
ATOM 6766 O O . THR B 1 317 ? 7.379 16.094 9.312 1 98.88 317 THR B O 1
ATOM 6769 N N . ALA B 1 318 ? 6.031 14.43 9.469 1 98.88 318 ALA B N 1
ATOM 6770 C CA . ALA B 1 318 ? 5.113 14.664 8.359 1 98.88 318 ALA B CA 1
ATOM 6771 C C . ALA B 1 318 ? 3.781 13.953 8.586 1 98.88 318 ALA B C 1
ATOM 6773 O O . ALA B 1 318 ? 3.756 12.797 9.016 1 98.88 318 ALA B O 1
ATOM 6774 N N . HIS B 1 319 ? 2.684 14.617 8.422 1 98.88 319 HIS B N 1
ATOM 6775 C CA . HIS B 1 319 ? 1.427 13.938 8.719 1 98.88 319 HIS B CA 1
ATOM 6776 C C . HIS B 1 319 ? 0.976 13.07 7.543 1 98.88 319 HIS B C 1
ATOM 6778 O O . HIS B 1 319 ? 1.144 13.461 6.387 1 98.88 319 HIS B O 1
ATOM 6784 N N . HIS B 1 320 ? 0.4 11.93 7.867 1 98.88 320 HIS B N 1
ATOM 6785 C CA . HIS B 1 320 ? 0.085 10.984 6.797 1 98.88 320 HIS B CA 1
ATOM 6786 C C . HIS B 1 320 ? -1.402 11.016 6.461 1 98.88 320 HIS B C 1
ATOM 6788 O O . HIS B 1 320 ? -1.825 10.453 5.449 1 98.88 320 HIS B O 1
ATOM 6794 N N . ASP B 1 321 ? -2.25 11.719 7.215 1 98.44 321 ASP B N 1
ATOM 6795 C CA . ASP B 1 321 ? -3.693 11.742 6.996 1 98.44 321 ASP B CA 1
ATOM 6796 C C . ASP B 1 321 ? -4.074 12.812 5.973 1 98.44 321 ASP B C 1
ATOM 6798 O O . ASP B 1 321 ? -3.244 13.641 5.594 1 98.44 321 ASP B O 1
ATOM 6802 N N . HIS B 1 322 ? -5.211 12.711 5.5 1 97.94 322 HIS B N 1
ATOM 6803 C CA . HIS B 1 322 ? -5.934 13.789 4.828 1 97.94 322 HIS B CA 1
ATOM 6804 C C . HIS B 1 322 ? -7.422 13.734 5.145 1 97.94 322 HIS B C 1
ATOM 6806 O O . HIS B 1 322 ? -7.816 13.352 6.25 1 97.94 322 HIS B O 1
ATOM 6812 N N . LEU B 1 323 ? -8.359 14.188 4.266 1 96.69 323 LEU B N 1
ATOM 6813 C CA . LEU B 1 323 ? -9.734 14.461 4.656 1 96.69 323 LEU B CA 1
ATOM 6814 C C . LEU B 1 323 ? -10.625 13.258 4.391 1 96.69 323 LEU B C 1
ATOM 6816 O O . LEU B 1 323 ? -11.781 13.219 4.828 1 96.69 323 LEU B O 1
ATOM 6820 N N . GLY B 1 324 ? -10.188 12.242 3.676 1 96.75 324 GLY B N 1
ATOM 6821 C CA . GLY B 1 324 ? -11.008 11.078 3.395 1 96.75 324 GLY B CA 1
ATOM 6822 C C . GLY B 1 324 ? -11.938 11.273 2.213 1 96.75 324 GLY B C 1
ATOM 6823 O O . GLY B 1 324 ? -11.531 11.797 1.173 1 96.75 324 GLY B O 1
ATOM 6824 N N . ILE B 1 325 ? -13.117 10.727 2.32 1 95.75 325 ILE B N 1
ATOM 6825 C CA . ILE B 1 325 ? -14.102 10.766 1.243 1 95.75 325 ILE B CA 1
ATOM 6826 C C . ILE B 1 325 ? -15.172 11.797 1.562 1 95.75 325 ILE B C 1
ATOM 6828 O O . ILE B 1 325 ? -15.68 11.852 2.688 1 95.75 325 ILE B O 1
ATOM 6832 N N . LYS B 1 326 ? -15.492 12.547 0.54 1 92.12 326 LYS B N 1
ATOM 6833 C CA . LYS B 1 326 ? -16.547 13.547 0.648 1 92.12 326 LYS B CA 1
ATOM 6834 C C . LYS B 1 326 ? -17.891 12.898 0.964 1 92.12 326 LYS B C 1
ATOM 6836 O O . LYS B 1 326 ? -18.359 12.023 0.227 1 92.12 326 LYS B O 1
ATOM 6841 N N . GLU B 1 327 ? -18.594 13.258 2.002 1 83 327 GLU B N 1
ATOM 6842 C CA . GLU B 1 327 ? -19.828 12.625 2.473 1 83 327 GLU B CA 1
ATOM 6843 C C . GLU B 1 327 ? -20.984 12.93 1.54 1 83 327 GLU B C 1
ATOM 6845 O O . GLU B 1 327 ? -21.859 12.078 1.319 1 83 327 GLU B O 1
ATOM 6850 N N . ASP B 1 328 ? -21.109 14.078 1 1 83.38 328 ASP B N 1
ATOM 6851 C CA . ASP B 1 328 ? -22.281 14.484 0.233 1 83.38 328 ASP B CA 1
ATOM 6852 C C . ASP B 1 328 ? -21.953 14.586 -1.256 1 83.38 328 ASP B C 1
ATOM 6854 O O . ASP B 1 328 ? -22.516 15.43 -1.963 1 83.38 328 ASP B O 1
ATOM 6858 N N . ALA B 1 329 ? -21 13.711 -1.608 1 89.81 329 ALA B N 1
ATOM 6859 C CA . ALA B 1 329 ? -20.625 13.75 -3.02 1 89.81 329 ALA B CA 1
ATOM 6860 C C . ALA B 1 329 ? -21.781 13.297 -3.906 1 89.81 329 ALA B C 1
ATOM 6862 O O . ALA B 1 329 ? -22.484 12.336 -3.576 1 89.81 329 ALA B O 1
ATOM 6863 N N . GLN B 1 330 ? -22 13.984 -4.945 1 91.19 330 GLN B N 1
ATOM 6864 C CA . GLN B 1 330 ? -22.984 13.578 -5.93 1 91.19 330 GLN B CA 1
ATOM 6865 C C . GLN B 1 330 ? -22.469 12.438 -6.805 1 91.19 330 GLN B C 1
ATOM 6867 O O . GLN B 1 330 ? -21.25 12.273 -6.953 1 91.19 330 GLN B O 1
ATOM 6872 N N . PRO B 1 331 ? -23.422 11.672 -7.336 1 90.5 331 PRO B N 1
ATOM 6873 C CA . PRO B 1 331 ? -22.969 10.609 -8.234 1 90.5 331 PRO B CA 1
ATOM 6874 C C . PRO B 1 331 ? -22.094 11.141 -9.375 1 90.5 331 PRO B C 1
ATOM 6876 O O . PRO B 1 331 ? -22.453 12.141 -10.008 1 90.5 331 PRO B O 1
ATOM 6879 N N . GLY B 1 332 ? -20.984 10.523 -9.609 1 91.25 332 GLY B N 1
ATOM 6880 C CA . GLY B 1 332 ? -20.094 10.906 -10.688 1 91.25 332 GLY B CA 1
ATOM 6881 C C . GLY B 1 332 ? -19.094 11.969 -10.281 1 91.25 332 GLY B C 1
ATOM 6882 O O . GLY B 1 332 ? -18.141 12.227 -11.016 1 91.25 332 GLY B O 1
ATOM 6883 N N . GLU B 1 333 ? -19.344 12.562 -9.117 1 93.56 333 GLU B N 1
ATOM 6884 C CA . GLU B 1 333 ? -18.438 13.586 -8.609 1 93.56 333 GLU B CA 1
ATOM 6885 C C . GLU B 1 333 ? -17.188 12.953 -7.984 1 93.56 333 GLU B C 1
ATOM 6887 O O . GLU B 1 333 ? -17.281 11.898 -7.352 1 93.56 333 GLU B O 1
ATOM 6892 N N . ASP B 1 334 ? -16.047 13.578 -8.289 1 95.31 334 ASP B N 1
ATOM 6893 C CA . ASP B 1 334 ? -14.852 13.164 -7.566 1 95.31 334 ASP B CA 1
ATOM 6894 C C . ASP B 1 334 ? -15.008 13.414 -6.066 1 95.31 334 ASP B C 1
ATOM 6896 O O . ASP B 1 334 ? -15.117 14.555 -5.629 1 95.31 334 ASP B O 1
ATOM 6900 N N . ALA B 1 335 ? -14.992 12.383 -5.297 1 95.5 335 ALA B N 1
ATOM 6901 C CA . ALA B 1 335 ? -15.367 12.469 -3.891 1 95.5 335 ALA B CA 1
ATOM 6902 C C . ALA B 1 335 ? -14.164 12.227 -2.982 1 95.5 335 ALA B C 1
ATOM 6904 O O . ALA B 1 335 ? -14.273 12.328 -1.759 1 95.5 335 ALA B O 1
ATOM 6905 N N . ILE B 1 336 ? -13.039 11.898 -3.566 1 97.62 336 ILE B N 1
ATOM 6906 C CA . ILE B 1 336 ? -11.891 11.516 -2.75 1 97.62 336 ILE B CA 1
ATOM 6907 C C . ILE B 1 336 ? -10.945 12.703 -2.59 1 97.62 336 ILE B C 1
ATOM 6909 O O . ILE B 1 336 ? -10.508 13.297 -3.578 1 97.62 336 ILE B O 1
ATOM 6913 N N . TYR B 1 337 ? -10.672 13.148 -1.375 1 97.56 337 TYR B N 1
ATOM 6914 C CA . TYR B 1 337 ? -9.633 14.125 -1.085 1 97.56 337 TYR B CA 1
ATOM 6915 C C . TYR B 1 337 ? -8.258 13.461 -1.044 1 97.56 337 TYR B C 1
ATOM 6917 O O . TYR B 1 337 ? -7.777 13.086 0.026 1 97.56 337 TYR B O 1
ATOM 6925 N N . ASN B 1 338 ? -7.574 13.383 -2.135 1 98.56 338 ASN B N 1
ATOM 6926 C CA . ASN B 1 338 ? -6.387 12.555 -2.309 1 98.56 338 ASN B CA 1
ATOM 6927 C C . ASN B 1 338 ? -5.211 13.086 -1.495 1 98.56 338 ASN B C 1
ATOM 6929 O O . ASN B 1 338 ? -4.355 12.312 -1.059 1 98.56 338 ASN B O 1
ATOM 6933 N N . GLY B 1 339 ? -5.16 14.43 -1.361 1 98.62 339 GLY B N 1
ATOM 6934 C CA . GLY B 1 339 ? -4.105 15.023 -0.556 1 98.62 339 GLY B CA 1
ATOM 6935 C C . GLY B 1 339 ? -2.715 14.742 -1.085 1 98.62 339 GLY B C 1
ATOM 6936 O O . GLY B 1 339 ? -1.825 14.344 -0.327 1 98.62 339 GLY B O 1
ATOM 6937 N N . ALA B 1 340 ? -2.467 14.906 -2.422 1 98.88 340 ALA B N 1
ATOM 6938 C CA . ALA B 1 340 ? -1.171 14.633 -3.037 1 98.88 340 ALA B CA 1
ATOM 6939 C C . ALA B 1 340 ? -0.1 15.586 -2.508 1 98.88 340 ALA B C 1
ATOM 6941 O O . ALA B 1 340 ? 0.961 15.141 -2.059 1 98.88 340 ALA B O 1
ATOM 6942 N N . VAL B 1 341 ? -0.382 16.891 -2.594 1 98.69 341 VAL B N 1
ATOM 6943 C CA . VAL B 1 341 ? 0.545 17.859 -2.033 1 98.69 341 VAL B CA 1
ATOM 6944 C C . VAL B 1 341 ? 0.423 17.875 -0.511 1 98.69 341 VAL B C 1
ATOM 6946 O O . VAL B 1 341 ? 1.427 17.781 0.199 1 98.69 341 VAL B O 1
ATOM 6949 N N . ASP B 1 342 ? -0.781 17.906 0.011 1 97.75 342 ASP B N 1
ATOM 6950 C CA . ASP B 1 342 ? -1.127 17.953 1.429 1 97.75 342 ASP B CA 1
ATOM 6951 C C . ASP B 1 342 ? -1.623 16.594 1.915 1 97.75 342 ASP B C 1
ATOM 6953 O O . ASP B 1 342 ? -2.826 16.328 1.917 1 97.75 342 ASP B O 1
ATOM 6957 N N . ASN B 1 343 ? -0.865 15.742 2.402 1 98.44 343 ASN B N 1
ATOM 6958 C CA . ASN B 1 343 ? 0.567 15.844 2.662 1 98.44 343 ASN B CA 1
ATOM 6959 C C . ASN B 1 343 ? 1.302 14.57 2.25 1 98.44 343 ASN B C 1
ATOM 6961 O O . ASN B 1 343 ? 2.236 14.141 2.93 1 98.44 343 ASN B O 1
ATOM 6965 N N . ALA B 1 344 ? 0.75 13.859 1.2 1 98.94 344 ALA B N 1
ATOM 6966 C CA . ALA B 1 344 ? 1.493 12.719 0.667 1 98.94 344 ALA B CA 1
ATOM 6967 C C . ALA B 1 344 ? 2.92 13.117 0.301 1 98.94 344 ALA B C 1
ATOM 6969 O O . ALA B 1 344 ? 3.859 12.352 0.51 1 98.94 344 ALA B O 1
ATOM 6970 N N . SER B 1 345 ? 3.035 14.312 -0.153 1 98.88 345 SER B N 1
ATOM 6971 C CA . SER B 1 345 ? 4.344 14.781 -0.595 1 98.88 345 SER B CA 1
ATOM 6972 C C . SER B 1 345 ? 5.305 14.93 0.581 1 98.88 345 SER B C 1
ATOM 6974 O O . SER B 1 345 ? 6.492 14.641 0.458 1 98.88 345 SER B O 1
ATOM 6976 N N . GLY B 1 346 ? 4.82 15.461 1.705 1 98.88 346 GLY B N 1
ATOM 6977 C CA . GLY B 1 346 ? 5.66 15.555 2.887 1 98.88 346 GLY B CA 1
ATOM 6978 C C . GLY B 1 346 ? 6.133 14.203 3.391 1 98.88 346 GLY B C 1
ATOM 6979 O O . GLY B 1 346 ? 7.289 14.055 3.787 1 98.88 346 GLY B O 1
ATOM 6980 N N . VAL B 1 347 ? 5.246 13.227 3.395 1 98.94 347 VAL B N 1
ATOM 6981 C CA . VAL B 1 347 ? 5.613 11.875 3.797 1 98.94 347 VAL B CA 1
ATOM 6982 C C . VAL B 1 347 ? 6.656 11.312 2.832 1 98.94 347 VAL B C 1
ATOM 6984 O O . VAL B 1 347 ? 7.617 10.664 3.254 1 98.94 347 VAL B O 1
ATOM 6987 N N . ALA B 1 348 ? 6.41 11.555 1.556 1 98.94 348 ALA B N 1
ATOM 6988 C CA . ALA B 1 348 ? 7.387 11.133 0.556 1 98.94 348 ALA B CA 1
ATOM 6989 C C . ALA B 1 348 ? 8.766 11.711 0.856 1 98.94 348 ALA B C 1
ATOM 6991 O O . ALA B 1 348 ? 9.773 11.008 0.785 1 98.94 348 ALA B O 1
ATOM 6992 N N . ALA B 1 349 ? 8.82 12.992 1.191 1 98.94 349 ALA B N 1
ATOM 6993 C CA . ALA B 1 349 ? 10.078 13.664 1.54 1 98.94 349 ALA B CA 1
ATOM 6994 C C . ALA B 1 349 ? 10.727 13.008 2.754 1 98.94 349 ALA B C 1
ATOM 6996 O O . ALA B 1 349 ? 11.93 12.75 2.758 1 98.94 349 ALA B O 1
ATOM 6997 N N . MET B 1 350 ? 9.922 12.773 3.762 1 98.94 350 MET B N 1
ATOM 6998 C CA . MET B 1 350 ? 10.438 12.141 4.977 1 98.94 350 MET B CA 1
ATOM 6999 C C . MET B 1 350 ? 11.039 10.773 4.664 1 98.94 350 MET B C 1
ATOM 7001 O O . MET B 1 350 ? 12.117 10.438 5.156 1 98.94 350 MET B O 1
ATOM 7005 N N . LEU B 1 351 ? 10.352 9.977 3.855 1 98.94 351 LEU B N 1
ATOM 7006 C CA . LEU B 1 351 ? 10.828 8.641 3.498 1 98.94 351 LEU B CA 1
ATOM 7007 C C . LEU B 1 351 ? 12.133 8.727 2.705 1 98.94 351 LEU B C 1
ATOM 7009 O O . LEU B 1 351 ? 13.039 7.918 2.914 1 98.94 351 LEU B O 1
ATOM 7013 N N . GLU B 1 352 ? 12.234 9.688 1.778 1 98.81 352 GLU B N 1
ATOM 7014 C CA . GLU B 1 352 ? 13.461 9.867 1.014 1 98.81 352 GLU B CA 1
ATOM 7015 C C . GLU B 1 352 ? 14.609 10.32 1.912 1 98.81 352 GLU B C 1
ATOM 7017 O O . GLU B 1 352 ? 15.75 9.898 1.729 1 98.81 352 GLU B O 1
ATOM 7022 N N . VAL B 1 353 ? 14.305 11.203 2.875 1 98.94 353 VAL B N 1
ATOM 7023 C CA . VAL B 1 353 ? 15.312 11.633 3.842 1 98.94 353 VAL B CA 1
ATOM 7024 C C . VAL B 1 353 ? 15.766 10.445 4.68 1 98.94 353 VAL B C 1
ATOM 7026 O O . VAL B 1 353 ? 16.953 10.273 4.938 1 98.94 353 VAL B O 1
ATOM 7029 N N . ALA B 1 354 ? 14.82 9.648 5.137 1 98.94 354 ALA B N 1
ATOM 7030 C CA . ALA B 1 354 ? 15.164 8.438 5.879 1 98.94 354 ALA B CA 1
ATOM 7031 C C . ALA B 1 354 ? 16.109 7.551 5.078 1 98.94 354 ALA B C 1
ATOM 7033 O O . ALA B 1 354 ? 17.094 7.043 5.617 1 98.94 354 ALA B O 1
ATOM 7034 N N . ARG B 1 355 ? 15.773 7.352 3.805 1 98.69 355 ARG B N 1
ATOM 7035 C CA . ARG B 1 355 ? 16.641 6.551 2.943 1 98.69 355 ARG B CA 1
ATOM 7036 C C . ARG B 1 355 ? 18.047 7.133 2.895 1 98.69 355 ARG B C 1
ATOM 7038 O O . ARG B 1 355 ? 19.031 6.395 2.975 1 98.69 355 ARG B O 1
ATOM 7045 N N . ALA B 1 356 ? 18.203 8.438 2.705 1 98.75 356 ALA B N 1
ATOM 7046 C CA . ALA B 1 356 ? 19.516 9.102 2.641 1 98.75 356 ALA B CA 1
ATOM 7047 C C . ALA B 1 356 ? 20.312 8.852 3.914 1 98.75 356 ALA B C 1
ATOM 7049 O O . ALA B 1 356 ? 21.516 8.586 3.855 1 98.75 356 ALA B O 1
ATOM 7050 N N . PHE B 1 357 ? 19.672 8.945 5.086 1 98.81 357 PHE B N 1
ATOM 7051 C CA . PHE B 1 357 ? 20.344 8.719 6.355 1 98.81 357 PHE B CA 1
ATOM 7052 C C . PHE B 1 357 ? 20.859 7.281 6.441 1 98.81 357 PHE B C 1
ATOM 7054 O O . PHE B 1 357 ? 21.984 7.043 6.875 1 98.81 357 PHE B O 1
ATOM 7061 N N . THR B 1 358 ? 20.016 6.309 6.062 1 97.88 358 THR B N 1
ATOM 7062 C CA . THR B 1 358 ? 20.375 4.902 6.199 1 97.88 358 THR B CA 1
ATOM 7063 C C . THR B 1 358 ? 21.453 4.52 5.199 1 97.88 358 THR B C 1
ATOM 7065 O O . THR B 1 358 ? 22.125 3.5 5.363 1 97.88 358 THR B O 1
ATOM 7068 N N . ALA B 1 359 ? 21.609 5.336 4.168 1 95.62 359 ALA B N 1
ATOM 7069 C CA . ALA B 1 359 ? 22.594 5.059 3.133 1 95.62 359 ALA B CA 1
ATOM 7070 C C . ALA B 1 359 ? 23.969 5.609 3.525 1 95.62 359 ALA B C 1
ATOM 7072 O O . ALA B 1 359 ? 24.969 5.34 2.854 1 95.62 359 ALA B O 1
ATOM 7073 N N . LEU B 1 360 ? 24.062 6.395 4.59 1 97.81 360 LEU B N 1
ATOM 7074 C CA . LEU B 1 360 ? 25.344 6.906 5.043 1 97.81 360 LEU B CA 1
ATOM 7075 C C . LEU B 1 360 ? 26.281 5.758 5.414 1 97.81 360 LEU B C 1
ATOM 7077 O O . LEU B 1 360 ? 25.859 4.758 5.988 1 97.81 360 LEU B O 1
ATOM 7081 N N . PRO B 1 361 ? 27.547 5.953 5.125 1 96.5 361 PRO B N 1
ATOM 7082 C CA . PRO B 1 361 ? 28.5 4.891 5.488 1 96.5 361 PRO B CA 1
ATOM 7083 C C . PRO B 1 361 ? 28.578 4.668 6.996 1 96.5 361 PRO B C 1
ATOM 7085 O O . PRO B 1 361 ? 28.859 3.549 7.441 1 96.5 361 PRO B O 1
ATOM 7088 N N . ARG B 1 362 ? 28.438 5.773 7.734 1 96.94 362 ARG B N 1
ATOM 7089 C CA . ARG B 1 362 ? 28.344 5.711 9.188 1 96.94 362 ARG B CA 1
ATOM 7090 C C . ARG B 1 362 ? 27.047 6.336 9.688 1 96.94 362 ARG B C 1
ATOM 7092 O O . ARG B 1 362 ? 26.609 7.363 9.164 1 96.94 362 ARG B O 1
ATOM 7099 N N . ARG B 1 363 ? 26.531 5.672 10.648 1 97.44 363 ARG B N 1
ATOM 7100 C CA . ARG B 1 363 ? 25.328 6.242 11.25 1 97.44 363 ARG B CA 1
ATOM 7101 C C . ARG B 1 363 ? 25.609 7.605 11.859 1 97.44 363 ARG B C 1
ATOM 7103 O O . ARG B 1 363 ? 26.734 7.871 12.305 1 97.44 363 ARG B O 1
ATOM 7110 N N . PRO B 1 364 ? 24.625 8.516 11.922 1 98.31 364 PRO B N 1
ATOM 7111 C CA . PRO B 1 364 ? 24.828 9.805 12.578 1 98.31 364 PRO B CA 1
ATOM 7112 C C . PRO B 1 364 ? 25.125 9.672 14.07 1 98.31 364 PRO B C 1
ATOM 7114 O O . PRO B 1 364 ? 24.875 8.617 14.656 1 98.31 364 PRO B O 1
ATOM 7117 N N . ALA B 1 365 ? 25.688 10.734 14.633 1 98.44 365 ALA B N 1
ATOM 7118 C CA . ALA B 1 365 ? 26.016 10.711 16.062 1 98.44 365 ALA B CA 1
ATOM 7119 C C . ALA B 1 365 ? 24.734 10.609 16.906 1 98.44 365 ALA B C 1
ATOM 7121 O O . ALA B 1 365 ? 24.625 9.727 17.75 1 98.44 365 ALA B O 1
ATOM 7122 N N . ARG B 1 366 ? 23.797 11.523 16.703 1 98.75 366 ARG B N 1
ATOM 7123 C CA . ARG B 1 366 ? 22.5 11.438 17.344 1 98.75 366 ARG B CA 1
ATOM 7124 C C . ARG B 1 366 ? 21.578 10.453 16.625 1 98.75 366 ARG B C 1
ATOM 7126 O O . ARG B 1 366 ? 21.75 10.219 15.43 1 98.75 366 ARG B O 1
ATOM 7133 N N . SER B 1 367 ? 20.641 9.836 17.375 1 98.62 367 SER B N 1
ATOM 7134 C CA . SER B 1 367 ? 19.594 9.039 16.75 1 98.62 367 SER B CA 1
ATOM 7135 C C . SER B 1 367 ? 18.641 9.914 15.922 1 98.62 367 SER B C 1
ATOM 7137 O O . SER B 1 367 ? 18.516 11.109 16.188 1 98.62 367 SER B O 1
ATOM 7139 N N . ILE B 1 368 ? 18.094 9.359 14.867 1 98.81 368 ILE B N 1
ATOM 7140 C CA . ILE B 1 368 ? 17.062 10.023 14.078 1 98.81 368 ILE B CA 1
ATOM 7141 C C . ILE B 1 368 ? 15.734 9.312 14.266 1 98.81 368 ILE B C 1
ATOM 7143 O O . ILE B 1 368 ? 15.648 8.086 14.109 1 98.81 368 ILE B O 1
ATOM 7147 N N . LEU B 1 369 ? 14.734 10 14.695 1 98.62 369 LEU B N 1
ATOM 7148 C CA . LEU B 1 369 ? 13.383 9.469 14.797 1 98.62 369 LEU B CA 1
ATOM 7149 C C . LEU B 1 369 ? 12.484 10.062 13.719 1 98.62 369 LEU B C 1
ATOM 7151 O O . LEU B 1 369 ? 12.328 11.281 13.633 1 98.62 369 LEU B O 1
ATOM 7155 N N . PHE B 1 370 ? 12.008 9.203 12.867 1 98.88 370 PHE B N 1
ATOM 7156 C CA . PHE B 1 370 ? 11.016 9.602 11.867 1 98.88 370 PHE B CA 1
ATOM 7157 C C . PHE B 1 370 ? 9.609 9.312 12.367 1 98.88 370 PHE B C 1
ATOM 7159 O O . PHE B 1 370 ? 9.32 8.211 12.844 1 98.88 370 PHE B O 1
ATOM 7166 N N . ALA B 1 371 ? 8.703 10.305 12.266 1 98.81 371 ALA B N 1
ATOM 7167 C CA . ALA B 1 371 ? 7.328 10.156 12.742 1 98.81 371 ALA B CA 1
ATOM 7168 C C . ALA B 1 371 ? 6.328 10.641 11.703 1 98.81 371 ALA B C 1
ATOM 7170 O O . ALA B 1 371 ? 6.211 11.844 11.453 1 98.81 371 ALA B O 1
ATOM 7171 N N . ALA B 1 372 ? 5.641 9.734 11.07 1 98.88 372 ALA B N 1
ATOM 7172 C CA . ALA B 1 372 ? 4.441 10.078 10.312 1 98.88 372 ALA B CA 1
ATOM 7173 C C . ALA B 1 372 ? 3.225 10.188 11.227 1 98.88 372 ALA B C 1
ATOM 7175 O O . ALA B 1 372 ? 2.715 9.18 11.711 1 98.88 372 ALA B O 1
ATOM 7176 N N . VAL B 1 373 ? 2.734 11.398 11.406 1 98.88 373 VAL B N 1
ATOM 7177 C CA . VAL B 1 373 ? 1.752 11.625 12.461 1 98.88 373 VAL B CA 1
ATOM 7178 C C . VAL B 1 373 ? 0.346 11.633 11.859 1 98.88 373 VAL B C 1
ATOM 7180 O O . VAL B 1 373 ? 0.161 11.992 10.695 1 98.88 373 VAL B O 1
ATOM 7183 N N . ALA B 1 374 ? -0.609 11.266 12.695 1 98.44 374 ALA B N 1
ATOM 7184 C CA . ALA B 1 374 ? -1.997 11.086 12.273 1 98.44 374 ALA B CA 1
ATOM 7185 C C . ALA B 1 374 ? -2.83 12.328 12.578 1 98.44 374 ALA B C 1
ATOM 7187 O O . ALA B 1 374 ? -2.436 13.156 13.406 1 98.44 374 ALA B O 1
ATOM 7188 N N . ALA B 1 375 ? -3.908 12.5 11.883 1 97.88 375 ALA B N 1
ATOM 7189 C CA . ALA B 1 375 ? -5.008 13.406 12.203 1 97.88 375 ALA B CA 1
ATOM 7190 C C . ALA B 1 375 ? -4.512 14.844 12.336 1 97.88 375 ALA B C 1
ATOM 7192 O O . ALA B 1 375 ? -4.902 15.555 13.266 1 97.88 375 ALA B O 1
ATOM 7193 N N . GLU B 1 376 ? -3.541 15.188 11.484 1 97.88 376 GLU B N 1
ATOM 7194 C CA . GLU B 1 376 ? -3.123 16.594 11.43 1 97.88 376 GLU B CA 1
ATOM 7195 C C . GLU B 1 376 ? -4.281 17.5 11.008 1 97.88 376 GLU B C 1
ATOM 7197 O O . GLU B 1 376 ? -4.469 18.562 11.578 1 97.88 376 GLU B O 1
ATOM 7202 N N . GLU B 1 377 ? -5.059 17.016 10.078 1 95.25 377 GLU B N 1
ATOM 7203 C CA . GLU B 1 377 ? -6.137 17.781 9.477 1 95.25 377 GLU B CA 1
ATOM 7204 C C . GLU B 1 377 ? -7.289 17.984 10.461 1 95.25 377 GLU B C 1
ATOM 7206 O O . GLU B 1 377 ? -8.266 18.672 10.156 1 95.25 377 GLU B O 1
ATOM 7211 N N . GLN B 1 378 ? -7.148 17.406 11.648 1 93.75 378 GLN B N 1
ATOM 7212 C CA . GLN B 1 378 ? -8.172 17.484 12.688 1 93.75 378 GLN B CA 1
ATOM 7213 C C . GLN B 1 378 ? -7.664 18.266 13.898 1 93.75 378 GLN B C 1
ATOM 7215 O O . GLN B 1 378 ? -8.117 18.031 15.023 1 93.75 378 GLN B O 1
ATOM 7220 N N . GLY B 1 379 ? -6.742 19.172 13.695 1 93.81 379 GLY B N 1
ATOM 7221 C CA . GLY B 1 379 ? -6.23 20 14.789 1 93.81 379 GLY B CA 1
ATOM 7222 C C . GLY B 1 379 ? -4.93 19.484 15.359 1 93.81 379 GLY B C 1
ATOM 7223 O O . GLY B 1 379 ? -4.703 19.562 16.578 1 93.81 379 GLY B O 1
ATOM 7224 N N . LEU B 1 380 ? -4.094 18.812 14.492 1 97.12 380 LEU B N 1
ATOM 7225 C CA . LEU B 1 380 ? -2.752 18.375 14.859 1 97.12 380 LEU B CA 1
ATOM 7226 C C . LEU B 1 380 ? -2.807 17.312 15.945 1 97.12 380 LEU B C 1
ATOM 7228 O O . LEU B 1 380 ? -1.989 17.312 16.875 1 97.12 380 LEU B O 1
ATOM 7232 N N . LEU B 1 381 ? -3.721 16.438 15.914 1 97.25 381 LEU B N 1
ATOM 7233 C CA . LEU B 1 381 ? -4.004 15.547 17.031 1 97.25 381 LEU B CA 1
ATOM 7234 C C . LEU B 1 381 ? -2.924 14.477 17.172 1 97.25 381 LEU B C 1
ATOM 7236 O O . LEU B 1 381 ? -2.551 14.109 18.281 1 97.25 381 LEU B O 1
ATOM 7240 N N . GLY B 1 382 ? -2.457 13.938 16.094 1 98.31 382 GLY B N 1
ATOM 7241 C CA . GLY B 1 382 ? -1.421 12.922 16.156 1 98.31 382 GLY B CA 1
ATOM 7242 C C . GLY B 1 382 ? -0.116 13.438 16.734 1 98.31 382 GLY B C 1
ATOM 7243 O O . GLY B 1 382 ? 0.509 12.773 17.562 1 98.31 382 GLY B O 1
ATOM 7244 N N . SER B 1 383 ? 0.323 14.586 16.25 1 98.62 383 SER B N 1
ATOM 7245 C CA . SER B 1 383 ? 1.545 15.156 16.797 1 98.62 383 SER B CA 1
ATOM 7246 C C . SER B 1 383 ? 1.356 15.57 18.25 1 98.62 383 SER B C 1
ATOM 7248 O O . SER B 1 383 ? 2.295 15.492 19.047 1 98.62 383 SER B O 1
ATOM 7250 N N . ARG B 1 384 ? 0.136 16.047 18.609 1 97.31 384 ARG B N 1
ATOM 7251 C CA . ARG B 1 384 ? -0.131 16.312 20.016 1 97.31 384 ARG B CA 1
ATOM 7252 C C . ARG B 1 384 ? 0.03 15.055 20.859 1 97.31 384 ARG B C 1
ATOM 7254 O O . ARG B 1 384 ? 0.675 15.078 21.906 1 97.31 384 ARG B O 1
ATOM 7261 N N . TYR B 1 385 ? -0.581 13.969 20.375 1 97.25 385 TYR B N 1
ATOM 7262 C CA . TYR B 1 385 ? -0.462 12.703 21.094 1 97.25 385 TYR B CA 1
ATOM 7263 C C . TYR B 1 385 ? 0.997 12.281 21.219 1 97.25 385 TYR B C 1
ATOM 7265 O O . TYR B 1 385 ? 1.44 11.875 22.281 1 97.25 385 TYR B O 1
AT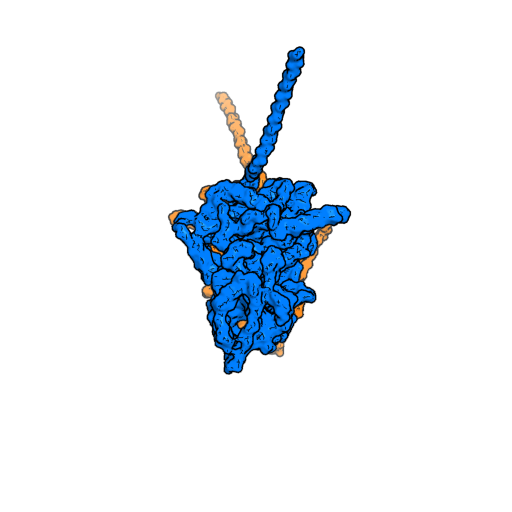OM 7273 N N . LEU B 1 386 ? 1.708 12.359 20.109 1 98.06 386 LEU B N 1
ATOM 7274 C CA . LEU B 1 386 ? 3.119 11.992 20.141 1 98.06 386 LEU B CA 1
ATOM 7275 C C . LEU B 1 386 ? 3.887 12.867 21.125 1 98.06 386 LEU B C 1
ATOM 7277 O O . LEU B 1 386 ? 4.707 12.359 21.891 1 98.06 386 LEU B O 1
ATOM 7281 N N . ALA B 1 387 ? 3.654 14.141 21.109 1 98.19 387 ALA B N 1
ATOM 7282 C CA . ALA B 1 387 ? 4.328 15.07 22.016 1 98.19 387 ALA B CA 1
ATOM 7283 C C . ALA B 1 387 ? 4.055 14.703 23.484 1 98.19 387 ALA B C 1
ATOM 7285 O O . ALA B 1 387 ? 4.949 14.789 24.328 1 98.19 387 ALA B O 1
ATOM 7286 N N . GLU B 1 388 ? 2.891 14.305 23.75 1 95.69 388 GLU B N 1
ATOM 7287 C CA . GLU B 1 388 ? 2.496 13.945 25.109 1 95.69 388 GLU B CA 1
ATOM 7288 C C . GLU B 1 388 ? 3.039 12.57 25.484 1 95.69 388 GLU B C 1
ATOM 7290 O O . GLU B 1 388 ? 3.072 12.227 26.672 1 95.69 388 GLU B O 1
ATOM 7295 N N . HIS B 1 389 ? 3.408 11.758 24.5 1 95.81 389 HIS B N 1
ATOM 7296 C CA . HIS B 1 389 ? 3.871 10.391 24.75 1 95.81 389 HIS B CA 1
ATOM 7297 C C . HIS B 1 389 ? 5.176 10.117 24 1 95.81 389 HIS B C 1
ATOM 7299 O O . HIS B 1 389 ? 5.336 9.062 23.391 1 95.81 389 HIS B O 1
ATOM 7305 N N . LEU B 1 390 ? 6.039 11.07 24.047 1 96.25 390 LEU B N 1
ATOM 7306 C CA . LEU B 1 390 ? 7.316 10.898 23.359 1 96.25 390 LEU B CA 1
ATOM 7307 C C . LEU B 1 390 ? 8.031 9.641 23.859 1 96.25 390 LEU B C 1
ATOM 7309 O O . LEU B 1 390 ? 7.977 9.32 25.047 1 96.25 390 LEU B O 1
ATOM 7313 N N . PRO B 1 391 ? 8.719 8.938 22.953 1 94.38 391 PRO B N 1
ATOM 7314 C CA . PRO B 1 391 ? 9.453 7.754 23.391 1 94.38 391 PRO B CA 1
ATOM 7315 C C . PRO B 1 391 ? 10.703 8.102 24.203 1 94.38 391 PRO B C 1
ATOM 7317 O O . PRO B 1 391 ? 11.305 7.227 24.828 1 94.38 391 PRO B O 1
ATOM 7320 N N . VAL B 1 392 ? 11.203 9.312 24.188 1 94.31 392 VAL B N 1
ATOM 7321 C CA . VAL B 1 392 ? 12.281 9.867 25 1 94.31 392 VAL B CA 1
ATOM 7322 C C . VAL B 1 392 ? 11.82 11.156 25.672 1 94.31 392 VAL B C 1
ATOM 7324 O O . VAL B 1 392 ? 10.875 11.805 25.203 1 94.31 392 VAL B O 1
ATOM 7327 N N . PRO B 1 393 ? 12.477 11.5 26.75 1 96.19 393 PRO B N 1
ATOM 7328 C CA . PRO B 1 393 ? 12.094 12.781 27.344 1 96.19 393 PRO B CA 1
ATOM 7329 C C . PRO B 1 393 ? 12.273 13.961 26.391 1 96.19 393 PRO B C 1
ATOM 7331 O O . PRO B 1 393 ? 13.203 13.961 25.578 1 96.19 393 PRO B O 1
ATOM 7334 N N . PRO B 1 394 ? 11.398 14.984 26.547 1 97.31 394 PRO B N 1
ATOM 7335 C CA . PRO B 1 394 ? 11.477 16.141 25.656 1 97.31 394 PRO B CA 1
ATOM 7336 C C . PRO B 1 394 ? 12.867 16.781 25.625 1 97.31 394 PRO B C 1
ATOM 7338 O O . PRO B 1 394 ? 13.305 17.266 24.578 1 97.31 394 PRO B O 1
ATOM 7341 N N . GLY B 1 395 ? 13.547 16.766 26.766 1 97.25 395 GLY B N 1
ATOM 7342 C CA . GLY B 1 395 ? 14.875 17.359 26.844 1 97.25 395 GLY B CA 1
ATOM 7343 C C . GLY B 1 395 ? 15.898 16.625 25.984 1 97.25 395 GLY B C 1
ATOM 7344 O O . GLY B 1 395 ? 16.969 17.172 25.703 1 97.25 395 GLY B O 1
ATOM 7345 N N . ARG B 1 396 ? 15.562 15.43 25.562 1 97.44 396 ARG B N 1
ATOM 7346 C CA . ARG B 1 396 ? 16.484 14.633 24.75 1 97.44 396 ARG B CA 1
ATOM 7347 C C . ARG B 1 396 ? 16.141 14.742 23.266 1 97.44 396 ARG B C 1
ATOM 7349 O O . ARG B 1 396 ? 16.812 14.125 22.438 1 97.44 396 ARG B O 1
ATOM 7356 N N . VAL B 1 397 ? 15.109 15.461 22.891 1 98.44 397 VAL B N 1
ATOM 7357 C CA . VAL B 1 397 ? 14.836 15.758 21.484 1 98.44 397 VAL B CA 1
ATOM 7358 C C . VAL B 1 397 ? 15.562 17.031 21.078 1 98.44 397 VAL B C 1
ATOM 7360 O O . VAL B 1 397 ? 15.195 18.125 21.516 1 98.44 397 VAL B O 1
ATOM 7363 N N . ALA B 1 398 ? 16.562 16.875 20.281 1 98.62 398 ALA B N 1
ATOM 7364 C CA . ALA B 1 398 ? 17.438 17.984 19.938 1 98.62 398 ALA B CA 1
ATOM 7365 C C . ALA B 1 398 ? 16.688 19.016 19.078 1 98.62 398 ALA B C 1
ATOM 7367 O O . ALA B 1 398 ? 16.828 20.219 19.266 1 98.62 398 ALA B O 1
ATOM 7368 N N . ALA B 1 399 ? 15.953 18.547 18.156 1 98.81 399 ALA B N 1
ATOM 7369 C CA . ALA B 1 399 ? 15.188 19.391 17.25 1 98.81 399 ALA B CA 1
ATOM 7370 C C . ALA B 1 399 ? 14.078 18.594 16.562 1 98.81 399 ALA B C 1
ATOM 7372 O O . ALA B 1 399 ? 14.148 17.375 16.469 1 98.81 399 ALA B O 1
ATOM 7373 N N . ASN B 1 400 ? 13.07 19.297 16.203 1 98.88 400 ASN B N 1
ATOM 7374 C CA . ASN B 1 400 ? 12.055 18.766 15.297 1 98.88 400 ASN B CA 1
ATOM 7375 C C . ASN B 1 400 ? 12.133 19.422 13.922 1 98.88 400 ASN B C 1
ATOM 7377 O O . ASN B 1 400 ? 12.219 20.656 13.82 1 98.88 400 ASN B O 1
ATOM 7381 N N . LEU B 1 401 ? 12.234 18.688 12.898 1 98.88 401 LEU B N 1
ATOM 7382 C CA . LEU B 1 401 ? 12.117 19.125 11.516 1 98.88 401 LEU B CA 1
ATOM 7383 C C . LEU B 1 401 ? 10.812 18.641 10.891 1 98.88 401 LEU B C 1
ATOM 7385 O O . LEU B 1 401 ? 10.656 17.453 10.617 1 98.88 401 LEU B O 1
ATOM 7389 N N . ASN B 1 402 ? 9.883 19.562 10.656 1 98.81 402 ASN B N 1
ATOM 7390 C CA . ASN B 1 402 ? 8.555 19.219 10.148 1 98.81 402 ASN B CA 1
ATOM 7391 C C . ASN B 1 402 ? 8.445 19.5 8.648 1 98.81 402 ASN B C 1
ATOM 7393 O O . ASN B 1 402 ? 8.93 20.531 8.164 1 98.81 402 ASN B O 1
ATOM 7397 N N . ILE B 1 403 ? 7.82 18.578 7.934 1 98.38 403 ILE B N 1
ATOM 7398 C CA . ILE B 1 403 ? 7.602 18.719 6.5 1 98.38 403 ILE B CA 1
ATOM 7399 C C . ILE B 1 403 ? 6.105 18.703 6.199 1 98.38 403 ILE B C 1
ATOM 7401 O O . ILE B 1 403 ? 5.402 17.75 6.535 1 98.38 403 ILE B O 1
ATOM 7405 N N . ASP B 1 404 ? 5.602 19.719 5.598 1 97.38 404 ASP B N 1
ATOM 7406 C CA . ASP B 1 404 ? 4.184 19.875 5.293 1 97.38 404 ASP B CA 1
ATOM 7407 C C . ASP B 1 404 ? 3.98 20.406 3.875 1 97.38 404 ASP B C 1
ATOM 7409 O O . ASP B 1 404 ? 3.828 21.609 3.678 1 97.38 404 ASP B O 1
ATOM 7413 N N . GLY B 1 405 ? 3.951 19.484 2.916 1 97 405 GLY B N 1
ATOM 7414 C CA . GLY B 1 405 ? 3.754 19.844 1.521 1 97 405 GLY B CA 1
ATOM 7415 C C . GLY B 1 405 ? 5.051 20.125 0.785 1 97 405 GLY B C 1
ATOM 7416 O O . GLY B 1 405 ? 5.992 20.672 1.361 1 97 405 GLY B O 1
ATOM 7417 N N . LEU B 1 406 ? 5.078 19.781 -0.485 1 97.88 406 LEU B N 1
ATOM 7418 C CA . LEU B 1 406 ? 6.258 20.047 -1.307 1 97.88 406 LEU B CA 1
ATOM 7419 C C . LEU B 1 406 ? 5.906 20.922 -2.496 1 97.88 406 LEU B C 1
ATOM 7421 O O . LEU B 1 406 ? 4.762 20.938 -2.951 1 97.88 406 LEU B O 1
ATOM 7425 N N . ASN B 1 407 ? 6.906 21.641 -2.924 1 97.81 407 ASN B N 1
ATOM 7426 C CA . ASN B 1 407 ? 6.852 22.484 -4.117 1 97.81 407 ASN B CA 1
ATOM 7427 C C . ASN B 1 407 ? 6.715 21.641 -5.383 1 97.81 407 ASN B C 1
ATOM 7429 O O . ASN B 1 407 ? 7.555 20.781 -5.656 1 97.81 407 ASN B O 1
ATOM 7433 N N . ILE B 1 408 ? 5.648 21.922 -6.168 1 98.06 408 ILE B N 1
ATOM 7434 C CA . ILE B 1 408 ? 5.395 21.125 -7.363 1 98.06 408 ILE B CA 1
ATOM 7435 C C . ILE B 1 408 ? 5.559 21.984 -8.609 1 98.06 408 ILE B C 1
ATOM 7437 O O . ILE B 1 408 ? 5.133 21.609 -9.703 1 98.06 408 ILE B O 1
ATOM 7441 N N . HIS B 1 409 ? 6.188 23.234 -8.516 1 97.94 409 HIS B N 1
ATOM 7442 C CA . HIS B 1 409 ? 6.172 24.203 -9.617 1 97.94 409 HIS B CA 1
ATOM 7443 C C . HIS B 1 409 ? 7.59 24.531 -10.07 1 97.94 409 HIS B C 1
ATOM 7445 O O . HIS B 1 409 ? 7.793 25.484 -10.828 1 97.94 409 HIS B O 1
ATOM 7451 N N . GLY B 1 410 ? 8.57 23.875 -9.531 1 98.25 410 GLY B N 1
ATOM 7452 C CA . GLY B 1 410 ? 9.93 24.062 -10.016 1 98.25 410 GLY B CA 1
ATOM 7453 C C . GLY B 1 410 ? 10.812 24.828 -9.047 1 98.25 410 GLY B C 1
ATOM 7454 O O . GLY B 1 410 ? 10.438 25.031 -7.891 1 98.25 410 GLY B O 1
ATOM 7455 N N . ARG B 1 411 ? 11.992 25.234 -9.406 1 98.44 411 ARG B N 1
ATOM 7456 C CA . ARG B 1 411 ? 13.039 25.766 -8.555 1 98.44 411 ARG B CA 1
ATOM 7457 C C . ARG B 1 411 ? 12.766 27.219 -8.188 1 98.44 411 ARG B C 1
ATOM 7459 O O . ARG B 1 411 ? 12.234 27.984 -9.008 1 98.44 411 ARG B O 1
ATOM 7466 N N . THR B 1 412 ? 13.164 27.625 -7.016 1 98.62 412 THR B N 1
ATOM 7467 C CA . THR B 1 412 ? 13.031 29 -6.539 1 98.62 412 THR B CA 1
ATOM 7468 C C . THR B 1 412 ? 14.398 29.562 -6.148 1 98.62 412 THR B C 1
ATOM 7470 O O . THR B 1 412 ? 15.328 28.812 -5.879 1 98.62 412 THR B O 1
ATOM 7473 N N . ARG B 1 413 ? 14.523 30.844 -6.109 1 98.44 413 ARG B N 1
ATOM 7474 C CA . ARG B 1 413 ? 15.742 31.547 -5.688 1 98.44 413 ARG B CA 1
ATOM 7475 C C . ARG B 1 413 ? 15.773 31.703 -4.172 1 98.44 413 ARG B C 1
ATOM 7477 O O . ARG B 1 413 ? 16.828 32 -3.596 1 98.44 413 ARG B O 1
ATOM 7484 N N . ASP B 1 414 ? 14.656 31.469 -3.525 1 98.62 414 ASP B N 1
ATOM 7485 C CA . ASP B 1 414 ? 14.555 31.75 -2.098 1 98.62 414 ASP B CA 1
ATOM 7486 C C . ASP B 1 414 ? 13.891 30.578 -1.36 1 98.62 414 ASP B C 1
ATOM 7488 O O . ASP B 1 414 ? 13.289 29.703 -1.985 1 98.62 414 ASP B O 1
ATOM 7492 N N . VAL B 1 415 ? 14.133 30.484 -0.069 1 98.56 415 VAL B N 1
ATOM 7493 C CA . VAL B 1 415 ? 13.516 29.578 0.886 1 98.56 415 VAL B CA 1
ATOM 7494 C C . VAL B 1 415 ? 12.766 30.375 1.952 1 98.56 415 VAL B C 1
ATOM 7496 O O . VAL B 1 415 ? 13.312 31.328 2.523 1 98.56 415 VAL B O 1
ATOM 7499 N N . THR B 1 416 ? 11.523 30.047 2.109 1 98.19 416 THR B N 1
ATOM 7500 C CA . THR B 1 416 ? 10.742 30.672 3.174 1 98.19 416 THR B CA 1
ATOM 7501 C C . THR B 1 416 ? 10.922 29.906 4.484 1 98.19 416 THR B C 1
ATOM 7503 O O . THR B 1 416 ? 10.648 28.703 4.551 1 98.19 416 THR B O 1
ATOM 7506 N N . VAL B 1 417 ? 11.367 30.578 5.5 1 97.94 417 VAL B N 1
ATOM 7507 C CA . VAL B 1 417 ? 11.516 29.984 6.824 1 97.94 417 VAL B CA 1
ATOM 7508 C C . VAL B 1 417 ? 10.43 30.5 7.754 1 97.94 417 VAL B C 1
ATOM 7510 O O . VAL B 1 417 ? 10.344 31.703 8 1 97.94 417 VAL B O 1
ATOM 7513 N N . ILE B 1 418 ? 9.602 29.641 8.211 1 96.38 418 ILE B N 1
ATOM 7514 C CA . ILE B 1 418 ? 8.547 29.953 9.164 1 96.38 418 ILE B CA 1
ATOM 7515 C C . ILE B 1 418 ? 9.109 29.922 10.586 1 96.38 418 ILE B C 1
ATOM 7517 O O . ILE B 1 418 ? 9.516 28.875 11.078 1 96.38 418 ILE B O 1
ATOM 7521 N N . GLY B 1 419 ? 9.156 31.109 11.234 1 94.88 419 GLY B N 1
ATOM 7522 C CA . GLY B 1 419 ? 9.75 31.219 12.555 1 94.88 419 GLY B CA 1
ATOM 7523 C C . GLY B 1 419 ? 11.195 31.703 12.523 1 94.88 419 GLY B C 1
ATOM 7524 O O . GLY B 1 419 ? 11.945 31.469 13.469 1 94.88 419 GLY B O 1
ATOM 7525 N N . LEU B 1 420 ? 11.594 32.312 11.391 1 96.5 420 LEU B N 1
ATOM 7526 C CA . LEU B 1 420 ? 12.938 32.875 11.32 1 96.5 420 LEU B CA 1
ATOM 7527 C C . LEU B 1 420 ? 13.18 33.844 12.492 1 96.5 420 LEU B C 1
ATOM 7529 O O . LEU B 1 420 ? 12.344 34.688 12.789 1 96.5 420 LEU B O 1
ATOM 7533 N N . GLY B 1 421 ? 14.344 33.688 13.164 1 96.25 421 GLY B N 1
ATOM 7534 C CA . GLY B 1 421 ? 14.68 34.5 14.305 1 96.25 421 GLY B CA 1
ATOM 7535 C C . GLY B 1 421 ? 14.383 33.844 15.641 1 96.25 421 GLY B C 1
ATOM 7536 O O . GLY B 1 421 ? 14.859 34.281 16.688 1 96.25 421 GLY B O 1
ATOM 7537 N N . LYS B 1 422 ? 13.695 32.719 15.695 1 96.44 422 LYS B N 1
ATOM 7538 C CA . LYS B 1 422 ? 13.211 32.125 16.938 1 96.44 422 LYS B CA 1
ATOM 7539 C C . LYS B 1 422 ? 14.289 31.25 17.578 1 96.44 422 LYS B C 1
ATOM 7541 O O . LYS B 1 422 ? 14.328 31.094 18.812 1 96.44 422 LYS B O 1
ATOM 7546 N N . SER B 1 423 ? 15.133 30.641 16.781 1 98.12 423 SER B N 1
ATOM 7547 C CA . SER B 1 423 ? 16.047 29.672 17.375 1 98.12 423 SER B CA 1
ATOM 7548 C C . SER B 1 423 ? 17.406 29.688 16.672 1 98.12 423 SER B C 1
ATOM 7550 O O . SER B 1 423 ? 17.562 30.328 15.641 1 98.12 423 SER B O 1
ATOM 7552 N N . SER B 1 424 ? 18.375 28.922 17.219 1 98.25 424 SER B N 1
ATOM 7553 C CA . SER B 1 424 ? 19.734 28.828 16.688 1 98.25 424 SER B CA 1
ATOM 7554 C C . SER B 1 424 ? 19.781 27.922 15.461 1 98.25 424 SER B C 1
ATOM 7556 O O . SER B 1 424 ? 20.828 27.797 14.828 1 98.25 424 SER B O 1
ATOM 7558 N N . LEU B 1 425 ? 18.688 27.297 15.055 1 98.38 425 LEU B N 1
ATOM 7559 C CA . LEU B 1 425 ? 18.625 26.484 13.844 1 98.38 425 LEU B CA 1
ATOM 7560 C C . LEU B 1 425 ? 18.781 27.344 12.602 1 98.38 425 LEU B C 1
ATOM 7562 O O . LEU B 1 425 ? 19.125 26.828 11.523 1 98.38 425 LEU B O 1
ATOM 7566 N N . ASP B 1 426 ? 18.547 28.656 12.727 1 98.06 426 ASP B N 1
ATOM 7567 C CA . ASP B 1 426 ? 18.547 29.562 11.594 1 98.06 426 ASP B CA 1
ATOM 7568 C C . ASP B 1 426 ? 19.938 29.641 10.961 1 98.06 426 ASP B C 1
ATOM 7570 O O . ASP B 1 426 ? 20.062 29.609 9.734 1 98.06 426 ASP B O 1
ATOM 7574 N N . LYS B 1 427 ? 20.922 29.734 11.805 1 97.31 427 LYS B N 1
ATOM 7575 C CA . LYS B 1 427 ? 22.281 29.969 11.297 1 97.31 427 LYS B CA 1
ATOM 7576 C C . LYS B 1 427 ? 22.719 28.844 10.383 1 97.31 427 LYS B C 1
ATOM 7578 O O . LYS B 1 427 ? 23.125 29.078 9.234 1 97.31 427 LYS B O 1
ATOM 7583 N N . PRO B 1 428 ? 22.656 27.578 10.875 1 97.81 428 PRO B N 1
ATOM 7584 C CA . PRO B 1 428 ? 23.062 26.516 9.945 1 97.81 428 PRO B CA 1
ATOM 7585 C C . PRO B 1 428 ? 22.125 26.422 8.734 1 97.81 428 PRO B C 1
ATOM 7587 O O . PRO B 1 428 ? 22.578 26.094 7.637 1 97.81 428 PRO B O 1
ATOM 7590 N N . LEU B 1 429 ? 20.812 26.672 8.836 1 98.38 429 LEU B N 1
ATOM 7591 C CA . LEU B 1 429 ? 19.906 26.641 7.695 1 98.38 429 LEU B CA 1
ATOM 7592 C C . LEU B 1 429 ? 20.281 27.688 6.656 1 98.38 429 LEU B C 1
ATOM 7594 O O . LEU B 1 429 ? 20.312 27.391 5.457 1 98.38 429 LEU B O 1
ATOM 7598 N N . ILE B 1 430 ? 20.609 28.891 7.105 1 98.38 430 ILE B N 1
ATOM 7599 C CA . ILE B 1 430 ? 20.984 29.969 6.215 1 98.38 430 ILE B CA 1
ATOM 7600 C C . ILE B 1 430 ? 22.25 29.594 5.453 1 98.38 430 ILE B C 1
ATOM 7602 O O . ILE B 1 430 ? 22.359 29.828 4.246 1 98.38 430 ILE B O 1
ATOM 7606 N N . ALA B 1 431 ? 23.203 29.016 6.152 1 98 431 ALA B N 1
ATOM 7607 C CA . ALA B 1 431 ? 24.438 28.594 5.516 1 98 431 ALA B CA 1
ATOM 7608 C C . ALA B 1 431 ? 24.188 27.547 4.445 1 98 431 ALA B C 1
ATOM 7610 O O . ALA B 1 431 ? 24.75 27.609 3.35 1 98 431 ALA B O 1
ATOM 7611 N N . LEU B 1 432 ? 23.359 26.547 4.781 1 98.12 432 LEU B N 1
ATOM 7612 C CA . LEU B 1 432 ? 23.047 25.484 3.842 1 98.12 432 LEU B CA 1
ATOM 7613 C C . LEU B 1 432 ? 22.312 26.031 2.623 1 98.12 432 LEU B C 1
ATOM 7615 O O . LEU B 1 432 ? 22.547 25.594 1.497 1 98.12 432 LEU B O 1
ATOM 7619 N N . VAL B 1 433 ? 21.344 26.938 2.814 1 98.5 433 VAL B N 1
ATOM 7620 C CA . VAL B 1 433 ? 20.594 27.562 1.729 1 98.5 433 VAL B CA 1
ATOM 7621 C C . VAL B 1 433 ? 21.547 28.312 0.806 1 98.5 433 VAL B C 1
ATOM 7623 O O . VAL B 1 433 ? 21.422 28.25 -0.419 1 98.5 433 VAL B O 1
ATOM 7626 N N . ARG B 1 434 ? 22.484 29.016 1.385 1 97.75 434 ARG B N 1
ATOM 7627 C CA . ARG B 1 434 ? 23.484 29.75 0.614 1 97.75 434 ARG B CA 1
ATOM 7628 C C . ARG B 1 434 ? 24.312 28.797 -0.235 1 97.75 434 ARG B C 1
ATOM 7630 O O . ARG B 1 434 ? 24.656 29.109 -1.376 1 97.75 434 ARG B O 1
ATOM 7637 N N . GLU B 1 435 ? 24.656 27.641 0.299 1 96.44 435 GLU B N 1
ATOM 7638 C CA . GLU B 1 435 ? 25.406 26.641 -0.447 1 96.44 435 GLU B CA 1
ATOM 7639 C C . GLU B 1 435 ? 24.625 26.188 -1.683 1 96.44 435 GLU B C 1
ATOM 7641 O O . GLU B 1 435 ? 25.234 25.75 -2.67 1 96.44 435 GLU B O 1
ATOM 7646 N N . GLN B 1 436 ? 23.281 26.281 -1.626 1 96.06 436 GLN B N 1
ATOM 7647 C CA . GLN B 1 436 ? 22.453 25.922 -2.768 1 96.06 436 GLN B CA 1
ATOM 7648 C C . GLN B 1 436 ? 22.312 27.078 -3.746 1 96.06 436 GLN B C 1
ATOM 7650 O O . GLN B 1 436 ? 21.672 26.953 -4.785 1 96.06 436 GLN B O 1
ATOM 7655 N N . GLY B 1 437 ? 22.906 28.188 -3.443 1 97.38 437 GLY B N 1
ATOM 7656 C CA . GLY B 1 437 ? 22.766 29.375 -4.277 1 97.38 437 GLY B CA 1
ATOM 7657 C C . GLY B 1 437 ? 21.422 30.062 -4.102 1 97.38 437 GLY B C 1
ATOM 7658 O O . GLY B 1 437 ? 20.953 30.766 -5.004 1 97.38 437 GLY B O 1
ATOM 7659 N N . ARG B 1 438 ? 20.734 29.844 -2.986 1 98.38 438 ARG B N 1
ATOM 7660 C CA . ARG B 1 438 ? 19.438 30.438 -2.686 1 98.38 438 ARG B CA 1
ATOM 7661 C C . ARG B 1 438 ? 19.531 31.391 -1.491 1 98.38 438 ARG B C 1
ATOM 7663 O O . ARG B 1 438 ? 20.609 31.547 -0.911 1 98.38 438 ARG B O 1
ATOM 7670 N N . VAL B 1 439 ? 18.469 32.125 -1.175 1 98.44 439 VAL B N 1
ATOM 7671 C CA . VAL B 1 439 ? 18.453 33.062 -0.06 1 98.44 439 VAL B CA 1
ATOM 7672 C C . VAL B 1 439 ? 17.281 32.75 0.861 1 98.44 439 VAL B C 1
ATOM 7674 O O . VAL B 1 439 ? 16.219 32.312 0.404 1 98.44 439 VAL B O 1
ATOM 7677 N N . VAL B 1 440 ? 17.469 32.938 2.16 1 98.44 440 VAL B N 1
ATOM 7678 C CA . VAL B 1 440 ? 16.422 32.75 3.148 1 98.44 440 VAL B CA 1
ATOM 7679 C C . VAL B 1 440 ? 15.562 34 3.264 1 98.44 440 VAL B C 1
ATOM 7681 O O . VAL B 1 440 ? 16.078 35.125 3.268 1 98.44 440 VAL B O 1
ATOM 7684 N N . LYS B 1 441 ? 14.312 33.844 3.268 1 98 441 LYS B N 1
ATOM 7685 C CA . LYS B 1 441 ? 13.336 34.906 3.596 1 98 441 LYS B CA 1
ATOM 7686 C C . LYS B 1 441 ? 12.445 34.469 4.754 1 98 441 LYS B C 1
ATOM 7688 O O . LYS B 1 441 ? 12.156 33.281 4.918 1 98 441 LYS B O 1
ATOM 7693 N N . PRO B 1 442 ? 12.078 35.438 5.598 1 96 442 PRO B N 1
ATOM 7694 C CA . PRO B 1 442 ? 11.062 35.094 6.605 1 96 442 PRO B CA 1
ATOM 7695 C C . PRO B 1 442 ? 9.719 34.719 5.984 1 96 442 PRO B C 1
ATOM 7697 O O . PRO B 1 442 ? 9.562 34.781 4.762 1 96 442 PRO B O 1
ATOM 7700 N N . ASP B 1 443 ? 8.82 34.312 6.84 1 93.94 443 ASP B N 1
ATOM 7701 C CA . ASP B 1 443 ? 7.465 33.969 6.402 1 93.94 443 ASP B CA 1
ATOM 7702 C C . ASP B 1 443 ? 6.898 35.094 5.512 1 93.94 443 ASP B C 1
ATOM 7704 O O . ASP B 1 443 ? 6.746 36.219 5.953 1 93.94 443 ASP B O 1
ATOM 7708 N N . GLN B 1 444 ? 6.512 34.719 4.355 1 91 444 GLN B N 1
ATOM 7709 C CA . GLN B 1 444 ? 6.102 35.719 3.359 1 91 444 GLN B CA 1
ATOM 7710 C C . GLN B 1 444 ? 4.59 35.938 3.387 1 91 444 GLN B C 1
ATOM 7712 O O . GLN B 1 444 ? 4.059 36.75 2.65 1 91 444 GLN B O 1
ATOM 7717 N N . LEU B 1 445 ? 3.945 35.156 4.188 1 89.06 445 LEU B N 1
ATOM 7718 C CA . LEU B 1 445 ? 2.523 35.312 4.484 1 89.06 445 LEU B CA 1
ATOM 7719 C C . LEU B 1 445 ? 2.271 35.25 5.984 1 89.06 445 LEU B C 1
ATOM 7721 O O . LEU B 1 445 ? 1.525 34.375 6.457 1 89.06 445 LEU B O 1
ATOM 7725 N N . PRO B 1 446 ? 2.828 36.094 6.727 1 86 446 PRO B N 1
ATOM 7726 C CA . PRO B 1 446 ? 2.818 36.031 8.188 1 86 446 PRO B CA 1
ATOM 7727 C C . PRO B 1 446 ? 1.411 36.094 8.773 1 86 446 PRO B C 1
ATOM 7729 O O . PRO B 1 446 ? 1.172 35.594 9.883 1 86 446 PRO B O 1
ATOM 7732 N N . ASP B 1 447 ? 0.499 36.656 8.016 1 85.94 447 ASP B N 1
ATOM 7733 C CA . ASP B 1 447 ? -0.873 36.844 8.484 1 85.94 447 ASP B CA 1
ATOM 7734 C C . ASP B 1 447 ? -1.597 35.5 8.562 1 85.94 447 ASP B C 1
ATOM 7736 O O . ASP B 1 447 ? -2.684 35.406 9.141 1 85.94 447 ASP B O 1
ATOM 7740 N N . ARG B 1 448 ? -0.93 34.469 8.086 1 87.75 448 ARG B N 1
ATOM 7741 C CA . ARG B 1 448 ? -1.546 33.125 8.102 1 87.75 448 ARG B CA 1
ATOM 7742 C C . ARG B 1 448 ? -1.146 32.375 9.359 1 87.75 448 ARG B C 1
ATOM 7744 O O . ARG B 1 448 ? -1.759 31.344 9.695 1 87.75 448 ARG B O 1
ATOM 7751 N N . GLY B 1 449 ? -0.153 32.844 10.102 1 89.5 449 GLY B N 1
ATOM 7752 C CA . GLY B 1 449 ? 0.231 32.25 11.367 1 89.5 449 GLY B CA 1
ATOM 7753 C C . GLY B 1 449 ? 0.708 30.812 11.219 1 89.5 449 GLY B C 1
ATOM 7754 O O . GLY B 1 449 ? 0.396 29.953 12.047 1 89.5 449 GLY B O 1
ATOM 7755 N N . PHE B 1 450 ? 1.541 30.531 10.188 1 91.62 450 PHE B N 1
ATOM 7756 C CA . PHE B 1 450 ? 1.912 29.188 9.797 1 91.62 450 PHE B CA 1
ATOM 7757 C C . PHE B 1 450 ? 2.672 28.484 10.922 1 91.62 450 PHE B C 1
ATOM 7759 O O . PHE B 1 450 ? 2.594 27.266 11.062 1 91.62 450 PHE B O 1
ATOM 7766 N N . PHE B 1 451 ? 3.396 29.188 11.703 1 92.81 451 PHE B N 1
ATOM 7767 C CA . PHE B 1 451 ? 4.199 28.562 12.742 1 92.81 451 PHE B CA 1
ATOM 7768 C C . PHE B 1 451 ? 3.312 27.812 13.734 1 92.81 451 PHE B C 1
ATOM 7770 O O . PHE B 1 451 ? 3.727 26.812 14.312 1 92.81 451 PHE B O 1
ATOM 7777 N N . TYR B 1 452 ? 2.098 28.234 13.906 1 93.25 452 TYR B N 1
ATOM 7778 C CA . TYR B 1 452 ? 1.22 27.703 14.938 1 93.25 452 TYR B CA 1
ATOM 7779 C C . TYR B 1 452 ? 0.159 26.797 14.328 1 93.25 452 TYR B C 1
ATOM 7781 O O . TYR B 1 452 ? -0.81 26.422 14.992 1 93.25 452 TYR B O 1
ATOM 7789 N N . ARG B 1 453 ? 0.331 26.438 13.031 1 92.5 453 ARG B N 1
ATOM 7790 C CA . ARG B 1 453 ? -0.719 25.734 12.297 1 92.5 453 ARG B CA 1
ATOM 7791 C C . ARG B 1 453 ? -0.223 24.391 11.789 1 92.5 453 ARG B C 1
ATOM 7793 O O . ARG B 1 453 ? -0.884 23.734 10.969 1 92.5 453 ARG B O 1
ATOM 7800 N N . SER B 1 454 ? 0.945 24 12.125 1 95.38 454 SER B N 1
ATOM 7801 C CA . SER B 1 454 ? 1.477 22.719 11.656 1 95.38 454 SER B CA 1
ATOM 7802 C C . SER B 1 454 ? 2.059 21.906 12.805 1 95.38 454 SER B C 1
ATOM 7804 O O . SER B 1 454 ? 2.141 22.391 13.938 1 95.38 454 SER B O 1
ATOM 7806 N N . ASP B 1 455 ? 2.473 20.703 12.539 1 98.12 455 ASP B N 1
ATOM 7807 C CA . ASP B 1 455 ? 2.734 19.688 13.555 1 98.12 455 ASP B CA 1
ATOM 7808 C C . ASP B 1 455 ? 3.926 20.078 14.43 1 98.12 455 ASP B C 1
ATOM 7810 O O . ASP B 1 455 ? 3.994 19.703 15.602 1 98.12 455 ASP B O 1
ATOM 7814 N N . GLN B 1 456 ? 4.863 20.859 13.938 1 97.88 456 GLN B N 1
ATOM 7815 C CA . GLN B 1 456 ? 6.027 21.219 14.742 1 97.88 456 GLN B CA 1
ATOM 7816 C C . GLN B 1 456 ? 5.621 22.031 15.977 1 97.88 456 GLN B C 1
ATOM 7818 O O . GLN B 1 456 ? 6.34 22.047 16.969 1 97.88 456 GLN B O 1
ATOM 7823 N N . PHE B 1 457 ? 4.473 22.688 15.961 1 97.56 457 PHE B N 1
ATOM 7824 C CA . PHE B 1 457 ? 4 23.531 17.047 1 97.56 457 PHE B CA 1
ATOM 7825 C C . PHE B 1 457 ? 3.855 22.734 18.344 1 97.56 457 PHE B C 1
ATOM 7827 O O . PHE B 1 457 ? 4.211 23.219 19.422 1 97.56 457 PHE B O 1
ATOM 7834 N N . ASN B 1 458 ? 3.332 21.484 18.219 1 97.94 458 ASN B N 1
ATOM 7835 C CA . ASN B 1 458 ? 3.113 20.656 19.406 1 97.94 458 ASN B CA 1
ATOM 7836 C C . ASN B 1 458 ? 4.43 20.312 20.078 1 97.94 458 ASN B C 1
ATOM 7838 O O . ASN B 1 458 ? 4.469 20.125 21.297 1 97.94 458 ASN B O 1
ATOM 7842 N N . PHE B 1 459 ? 5.48 20.25 19.344 1 98.69 459 PHE B N 1
ATOM 7843 C CA . PHE B 1 459 ? 6.793 19.969 19.922 1 98.69 459 PHE B CA 1
ATOM 7844 C C . PHE B 1 459 ? 7.438 21.234 20.453 1 98.69 459 PHE B C 1
ATOM 7846 O O . PHE B 1 459 ? 8.117 21.219 21.484 1 98.69 459 PHE B O 1
ATOM 7853 N N . ALA B 1 460 ? 7.219 22.344 19.734 1 98.31 460 ALA B N 1
ATOM 7854 C CA . ALA B 1 460 ? 7.695 23.625 20.234 1 98.31 460 ALA B CA 1
ATOM 7855 C C . ALA B 1 460 ? 7.109 23.922 21.609 1 98.31 460 ALA B C 1
ATOM 7857 O O . ALA B 1 460 ? 7.801 24.453 22.484 1 98.31 460 ALA B O 1
ATOM 7858 N N . LYS B 1 461 ? 5.875 23.562 21.828 1 96.31 461 LYS B N 1
ATOM 7859 C CA . LYS B 1 461 ? 5.207 23.781 23.109 1 96.31 461 LYS B CA 1
ATOM 7860 C C . LYS B 1 461 ? 5.949 23.094 24.25 1 96.31 461 LYS B C 1
ATOM 7862 O O . LYS B 1 461 ? 5.883 23.531 25.406 1 96.31 461 LYS B O 1
ATOM 7867 N N . LEU B 1 462 ? 6.699 22.062 23.938 1 97.44 462 LEU B N 1
ATOM 7868 C CA . LEU B 1 462 ? 7.477 21.328 24.922 1 97.44 462 LEU B CA 1
ATOM 7869 C C . LEU B 1 462 ? 8.891 21.891 25.031 1 97.44 462 LEU B C 1
ATOM 7871 O O . LEU B 1 462 ? 9.719 21.344 25.75 1 97.44 462 LEU B O 1
ATOM 7875 N N . GLY B 1 463 ? 9.125 22.969 24.297 1 98.12 463 GLY B N 1
ATOM 7876 C CA . GLY B 1 463 ? 10.43 23.594 24.312 1 98.12 463 GLY B CA 1
ATOM 7877 C C . GLY B 1 463 ? 11.391 23.016 23.281 1 98.12 463 GLY B C 1
ATOM 7878 O O . GLY B 1 463 ? 12.57 23.375 23.266 1 98.12 463 GLY B O 1
ATOM 7879 N N . ILE B 1 464 ? 11.008 22.156 22.438 1 98.56 464 ILE B N 1
ATOM 7880 C CA . ILE B 1 464 ? 11.875 21.547 21.422 1 98.56 464 ILE B CA 1
ATOM 7881 C C . ILE B 1 464 ? 12.047 22.5 20.25 1 98.56 464 ILE B C 1
ATOM 7883 O O . ILE B 1 464 ? 11.07 22.875 19.594 1 98.56 464 ILE B O 1
ATOM 7887 N N . PRO B 1 465 ? 13.281 22.922 19.984 1 98.62 465 PRO B N 1
ATOM 7888 C CA . PRO B 1 465 ? 13.461 23.766 18.797 1 98.62 465 PRO B CA 1
ATOM 7889 C C . PRO B 1 465 ? 12.953 23.109 17.516 1 98.62 465 PRO B C 1
ATOM 7891 O O . PRO B 1 465 ? 13.141 21.906 17.328 1 98.62 465 PRO B O 1
ATOM 7894 N N . ALA B 1 466 ? 12.289 23.906 16.703 1 98.31 466 ALA B N 1
ATOM 7895 C CA . ALA B 1 466 ? 11.617 23.312 15.539 1 98.31 466 ALA B CA 1
ATOM 7896 C C . ALA B 1 466 ? 11.961 24.078 14.266 1 98.31 466 ALA B C 1
ATOM 7898 O O . ALA B 1 466 ? 12.047 25.312 14.281 1 98.31 466 ALA B O 1
ATOM 7899 N N . ALA B 1 467 ? 12.227 23.359 13.219 1 98.19 467 ALA B N 1
ATOM 7900 C CA . ALA B 1 467 ? 12.406 23.922 11.883 1 98.19 467 ALA B CA 1
ATOM 7901 C C . ALA B 1 467 ? 11.195 23.641 11 1 98.19 467 ALA B C 1
ATOM 7903 O O . ALA B 1 467 ? 10.695 22.516 10.953 1 98.19 467 ALA B O 1
ATOM 7904 N N . TYR B 1 468 ? 10.68 24.625 10.359 1 98 468 TYR B N 1
ATOM 7905 C CA . TYR B 1 468 ? 9.602 24.578 9.383 1 98 468 TYR B CA 1
ATOM 7906 C C . TYR B 1 468 ? 9.875 25.531 8.227 1 98 468 TYR B C 1
ATOM 7908 O O . TYR B 1 468 ? 9.898 26.75 8.406 1 98 468 TYR B O 1
ATOM 7916 N N . PHE B 1 469 ? 10.234 24.969 7.074 1 98.19 469 PHE B N 1
ATOM 7917 C CA . PHE B 1 469 ? 10.578 25.812 5.926 1 98.19 469 PHE B CA 1
ATOM 7918 C C . PHE B 1 469 ? 10.109 25.156 4.629 1 98.19 469 PHE B C 1
ATOM 7920 O O . PHE B 1 469 ? 9.758 23.984 4.609 1 98.19 469 PHE B O 1
ATOM 7927 N N . SER B 1 470 ? 9.992 25.938 3.605 1 96.62 470 SER B N 1
ATOM 7928 C CA . SER B 1 470 ? 9.578 25.5 2.271 1 96.62 470 SER B CA 1
ATOM 7929 C C . SER B 1 470 ? 10.211 26.375 1.192 1 96.62 470 SER B C 1
ATOM 7931 O O . SER B 1 470 ? 10.945 27.328 1.498 1 96.62 470 SER B O 1
ATOM 7933 N N . SER B 1 471 ? 9.914 26.031 -0.039 1 97.38 471 SER B N 1
ATOM 7934 C CA . SER B 1 471 ? 10.305 26.891 -1.145 1 97.38 471 SER B CA 1
ATOM 7935 C C . SER B 1 471 ? 9.727 28.297 -0.979 1 97.38 471 SER B C 1
ATOM 7937 O O . SER B 1 471 ? 8.656 28.469 -0.399 1 97.38 471 SER B O 1
ATOM 7939 N N . GLY B 1 472 ? 10.492 29.234 -1.473 1 97.69 472 GLY B N 1
ATOM 7940 C CA . GLY B 1 472 ? 9.984 30.594 -1.529 1 97.69 472 GLY B CA 1
ATOM 7941 C C . GLY B 1 472 ? 9.062 30.844 -2.713 1 97.69 472 GLY B C 1
ATOM 7942 O O . GLY B 1 472 ? 8.516 29.891 -3.285 1 97.69 472 GLY B O 1
ATOM 7943 N N . LEU B 1 473 ? 8.82 32.125 -2.996 1 97.56 473 LEU B N 1
ATOM 7944 C CA . LEU B 1 473 ? 7.836 32.5 -4.004 1 97.56 473 LEU B CA 1
ATOM 7945 C C . LEU B 1 473 ? 8.516 33.062 -5.25 1 97.56 473 LEU B C 1
ATOM 7947 O O . LEU B 1 473 ? 7.852 33.406 -6.234 1 97.56 473 LEU B O 1
ATOM 7951 N N . ASP B 1 474 ? 9.859 33.125 -5.195 1 98.25 474 ASP B N 1
ATOM 7952 C CA . ASP B 1 474 ? 10.617 33.656 -6.328 1 98.25 474 ASP B CA 1
ATOM 7953 C C . ASP B 1 474 ? 11.086 32.5 -7.234 1 98.25 474 ASP B C 1
ATOM 7955 O O . ASP B 1 474 ? 12.242 32.094 -7.16 1 98.25 474 ASP B O 1
ATOM 7959 N N . PHE B 1 475 ? 10.234 32.188 -8.188 1 98.44 475 PHE B N 1
ATOM 7960 C CA . PHE B 1 475 ? 10.5 31.031 -9.055 1 98.44 475 PHE B CA 1
ATOM 7961 C C . PHE B 1 475 ? 11.453 31.422 -10.18 1 98.44 475 PHE B C 1
ATOM 7963 O O . PHE B 1 475 ? 11.289 32.469 -10.805 1 98.44 475 PHE B O 1
ATOM 7970 N N . ILE B 1 476 ? 12.414 30.594 -10.398 1 98.38 476 ILE B N 1
ATOM 7971 C CA . ILE B 1 476 ? 13.406 30.828 -11.445 1 98.38 476 ILE B CA 1
ATOM 7972 C C . ILE B 1 476 ? 12.727 30.766 -12.812 1 98.38 476 ILE B C 1
ATOM 7974 O O . ILE B 1 476 ? 11.969 29.828 -13.094 1 98.38 476 ILE B O 1
ATOM 7978 N N . GLY B 1 477 ? 12.969 31.719 -13.602 1 97.69 477 GLY B N 1
ATOM 7979 C CA . GLY B 1 477 ? 12.438 31.75 -14.953 1 97.69 477 GLY B CA 1
ATOM 7980 C C . GLY B 1 477 ? 11.031 32.312 -15.031 1 97.69 477 GLY B C 1
ATOM 7981 O O . GLY B 1 477 ? 10.414 32.312 -16.094 1 97.69 477 GLY B O 1
ATOM 7982 N N . ARG B 1 478 ? 10.477 32.781 -13.898 1 97.75 478 ARG B N 1
ATOM 7983 C CA . ARG B 1 478 ? 9.125 33.312 -13.859 1 97.75 478 ARG B CA 1
ATOM 7984 C C . ARG B 1 478 ? 9.141 34.781 -13.453 1 97.75 478 ARG B C 1
ATOM 7986 O O . ARG B 1 478 ? 10.055 35.25 -12.758 1 97.75 478 ARG B O 1
ATOM 7993 N N . PRO B 1 479 ? 8.164 35.562 -13.875 1 97.12 479 PRO B N 1
ATOM 7994 C CA . PRO B 1 479 ? 8.117 36.969 -13.484 1 97.12 479 PRO B CA 1
ATOM 7995 C C . PRO B 1 479 ? 7.809 37.156 -12 1 97.12 479 PRO B C 1
ATOM 7997 O O . PRO B 1 479 ? 7.312 36.25 -11.344 1 97.12 479 PRO B O 1
ATOM 8000 N N . ALA B 1 480 ? 8.172 38.375 -11.547 1 94.88 480 ALA B N 1
ATOM 8001 C CA . ALA B 1 480 ? 7.859 38.719 -10.164 1 94.88 480 ALA B CA 1
ATOM 8002 C C . ALA B 1 480 ? 6.367 38.562 -9.883 1 94.88 480 ALA B C 1
ATOM 8004 O O . ALA B 1 480 ? 5.531 38.938 -10.711 1 94.88 480 ALA B O 1
ATOM 8005 N N . GLY B 1 481 ? 6.047 37.969 -8.781 1 95.69 481 GLY B N 1
ATOM 8006 C CA . GLY B 1 481 ? 4.652 37.812 -8.398 1 95.69 481 GLY B CA 1
ATOM 8007 C C . GLY B 1 481 ? 4.047 36.5 -8.836 1 95.69 481 GLY B C 1
ATOM 8008 O O . GLY B 1 481 ? 2.992 36.094 -8.336 1 95.69 481 GLY B O 1
ATOM 8009 N N . TRP B 1 482 ? 4.684 35.844 -9.742 1 97.5 482 TRP B N 1
ATOM 8010 C CA . TRP B 1 482 ? 4.152 34.594 -10.281 1 97.5 482 TRP B CA 1
ATOM 8011 C C . TRP B 1 482 ? 3.938 33.562 -9.164 1 97.5 482 TRP B C 1
ATOM 8013 O O . TRP B 1 482 ? 2.898 32.906 -9.109 1 97.5 482 TRP B O 1
ATOM 8023 N N . GLY B 1 483 ? 4.906 33.438 -8.352 1 97.12 483 GLY B N 1
ATOM 8024 C CA . GLY B 1 483 ? 4.805 32.469 -7.262 1 97.12 483 GLY B CA 1
ATOM 8025 C C . GLY B 1 483 ? 3.623 32.719 -6.348 1 97.12 483 GLY B C 1
ATOM 8026 O O . GLY B 1 483 ? 2.916 31.797 -5.961 1 97.12 483 GLY B O 1
ATOM 8027 N N . ARG B 1 484 ? 3.441 33.938 -5.965 1 95.12 484 ARG B N 1
ATOM 8028 C CA . ARG B 1 484 ? 2.312 34.312 -5.121 1 95.12 484 ARG B CA 1
ATOM 8029 C C . ARG B 1 484 ? 0.987 34 -5.805 1 95.12 484 ARG B C 1
ATOM 8031 O O . ARG B 1 484 ? 0.068 33.469 -5.176 1 95.12 484 ARG B O 1
ATOM 8038 N N . GLU B 1 485 ? 0.939 34.344 -7.07 1 96.12 485 GLU B N 1
ATOM 8039 C CA . GLU B 1 485 ? -0.266 34.062 -7.844 1 96.12 485 GLU B CA 1
ATOM 8040 C C . GLU B 1 485 ? -0.541 32.562 -7.898 1 96.12 485 GLU B C 1
ATOM 8042 O O . GLU B 1 485 ? -1.688 32.125 -7.758 1 96.12 485 GLU B O 1
ATOM 8047 N N . ARG B 1 486 ? 0.493 31.797 -8.141 1 95.56 486 ARG B N 1
ATOM 8048 C CA . ARG B 1 486 ? 0.347 30.344 -8.195 1 95.56 486 ARG B CA 1
ATOM 8049 C C . ARG B 1 486 ? -0.143 29.797 -6.859 1 95.56 486 ARG B C 1
ATOM 8051 O O . ARG B 1 486 ? -0.976 28.891 -6.824 1 95.56 486 ARG B O 1
ATOM 8058 N N . ARG B 1 487 ? 0.385 30.25 -5.797 1 93.62 487 ARG B N 1
ATOM 8059 C CA . ARG B 1 487 ? -0.022 29.812 -4.465 1 93.62 487 ARG B CA 1
ATOM 8060 C C . ARG B 1 487 ? -1.495 30.125 -4.215 1 93.62 487 ARG B C 1
ATOM 8062 O O . ARG B 1 487 ? -2.236 29.266 -3.725 1 93.62 487 ARG B O 1
ATOM 8069 N N . GLU B 1 488 ? -1.911 31.312 -4.512 1 92.38 488 GLU B N 1
ATOM 8070 C CA . GLU B 1 488 ? -3.301 31.703 -4.32 1 92.38 488 GLU B CA 1
ATOM 8071 C C . GLU B 1 488 ? -4.246 30.828 -5.133 1 92.38 488 GLU B C 1
ATOM 8073 O O . GLU B 1 488 ? -5.297 30.406 -4.637 1 92.38 488 GLU B O 1
ATOM 8078 N N . LYS B 1 489 ? -3.848 30.594 -6.336 1 94.19 489 LYS B N 1
ATOM 8079 C CA . LYS B 1 489 ? -4.652 29.719 -7.195 1 94.19 489 LYS B CA 1
ATOM 8080 C C . LYS B 1 489 ? -4.734 28.312 -6.625 1 94.19 489 LYS B C 1
ATOM 8082 O O . LYS B 1 489 ? -5.793 27.688 -6.668 1 94.19 489 LYS B O 1
ATOM 8087 N N . TRP B 1 490 ? -3.645 27.812 -6.148 1 93.88 490 TRP B N 1
ATOM 8088 C CA . TRP B 1 490 ? -3.615 26.469 -5.555 1 93.88 490 TRP B CA 1
ATOM 8089 C C . TRP B 1 490 ? -4.508 26.406 -4.32 1 93.88 490 TRP B C 1
ATOM 8091 O O . TRP B 1 490 ? -5.266 25.453 -4.148 1 93.88 490 TRP B O 1
ATOM 8101 N N . GLU B 1 491 ? -4.438 27.359 -3.42 1 91 491 GLU B N 1
ATOM 8102 C CA . GLU B 1 491 ? -5.238 27.391 -2.199 1 91 491 GLU B CA 1
ATOM 8103 C C . GLU B 1 491 ? -6.73 27.453 -2.518 1 91 491 GLU B C 1
ATOM 8105 O O . GLU B 1 491 ? -7.539 26.797 -1.855 1 91 491 GLU B O 1
ATOM 8110 N N . ALA B 1 492 ? -7.039 28.172 -3.545 1 91.19 492 ALA B N 1
ATOM 8111 C CA . ALA B 1 492 ? -8.438 28.328 -3.936 1 91.19 492 ALA B CA 1
ATOM 8112 C C . ALA B 1 492 ? -8.953 27.094 -4.648 1 91.19 492 ALA B C 1
ATOM 8114 O O . ALA B 1 492 ? -10.109 26.703 -4.469 1 91.19 492 ALA B O 1
ATOM 8115 N N . GLY B 1 493 ? -8.094 26.484 -5.367 1 93.31 493 GLY B N 1
ATOM 8116 C CA . GLY B 1 493 ? -8.586 25.484 -6.293 1 93.31 493 GLY B CA 1
ATOM 8117 C C . GLY B 1 493 ? -8.281 24.062 -5.848 1 93.31 493 GLY B C 1
ATOM 8118 O O . GLY B 1 493 ? -8.938 23.109 -6.277 1 93.31 493 GLY B O 1
ATOM 8119 N N . HIS B 1 494 ? -7.234 23.906 -5.008 1 95.19 494 HIS B N 1
ATOM 8120 C CA . HIS B 1 494 ? -6.766 22.547 -4.781 1 95.19 494 HIS B CA 1
ATOM 8121 C C . HIS B 1 494 ? -6.668 22.234 -3.291 1 95.19 494 HIS B C 1
ATOM 8123 O O . HIS B 1 494 ? -6.816 21.078 -2.883 1 95.19 494 HIS B O 1
ATOM 8129 N N . TYR B 1 495 ? -6.391 23.234 -2.486 1 95.12 495 TYR B N 1
ATOM 8130 C CA . TYR B 1 495 ? -6.184 23.031 -1.057 1 95.12 495 TYR B CA 1
ATOM 8131 C C . TYR B 1 495 ? -7.445 22.5 -0.395 1 95.12 495 TYR B C 1
ATOM 8133 O O . TYR B 1 495 ? -8.5 23.141 -0.434 1 95.12 495 TYR B O 1
ATOM 8141 N N . HIS B 1 496 ? -7.324 21.25 0.215 1 95.44 496 HIS B N 1
ATOM 8142 C CA . HIS B 1 496 ? -8.43 20.547 0.871 1 95.44 496 HIS B CA 1
ATOM 8143 C C . HIS B 1 496 ? -9.57 20.297 -0.105 1 95.44 496 HIS B C 1
ATOM 8145 O O . HIS B 1 496 ? -10.742 20.469 0.244 1 95.44 496 HIS B O 1
ATOM 8151 N N . GLN B 1 497 ? -9.273 20.047 -1.322 1 95.06 497 GLN B N 1
ATOM 8152 C CA . GLN B 1 497 ? -10.219 19.703 -2.379 1 95.06 497 GLN B CA 1
ATOM 8153 C C . GLN B 1 497 ? -9.828 18.391 -3.055 1 95.06 497 GLN B C 1
ATOM 8155 O O . GLN B 1 497 ? -8.664 17.984 -3.023 1 95.06 497 GLN B O 1
ATOM 8160 N N . PRO B 1 498 ? -10.836 17.719 -3.701 1 96 498 PRO B N 1
ATOM 8161 C CA . PRO B 1 498 ? -10.539 16.469 -4.391 1 96 498 PRO B CA 1
ATOM 8162 C C . PRO B 1 498 ? -9.516 16.625 -5.508 1 96 498 PRO B C 1
ATOM 8164 O O . PRO B 1 498 ? -8.875 15.656 -5.914 1 96 498 PRO B O 1
ATOM 8167 N N . SER B 1 499 ? -9.25 17.844 -5.906 1 96.44 499 SER B N 1
ATOM 8168 C CA . SER B 1 499 ? -8.367 18.094 -7.039 1 96.44 499 SER B CA 1
ATOM 8169 C C . SER B 1 499 ? -6.906 18.109 -6.605 1 96.44 499 SER B C 1
ATOM 8171 O O . SER B 1 499 ? -6.008 18.266 -7.438 1 96.44 499 SER B O 1
ATOM 8173 N N . ASP B 1 500 ? -6.59 18 -5.309 1 97.88 500 ASP B N 1
ATOM 8174 C CA . ASP B 1 500 ? -5.211 17.828 -4.875 1 97.88 500 ASP B CA 1
ATOM 8175 C C . ASP B 1 500 ? -4.699 16.422 -5.23 1 97.88 500 ASP B C 1
ATOM 8177 O O . ASP B 1 500 ? -4.488 15.594 -4.348 1 97.88 500 ASP B O 1
ATOM 8181 N N . GLU B 1 501 ? -4.434 16.234 -6.496 1 97.81 501 GLU B N 1
ATOM 8182 C CA . GLU B 1 501 ? -3.973 14.992 -7.098 1 97.81 501 GLU B CA 1
ATOM 8183 C C . GLU B 1 501 ? -2.646 15.188 -7.824 1 97.81 501 GLU B C 1
ATOM 8185 O O . GLU B 1 501 ? -2.273 16.312 -8.148 1 97.81 501 GLU B O 1
ATOM 8190 N N . VAL B 1 502 ? -1.986 14.062 -7.996 1 97.38 502 VAL B N 1
ATOM 8191 C CA . VAL B 1 502 ? -0.746 14.109 -8.766 1 97.38 502 VAL B CA 1
ATOM 8192 C C . VAL B 1 502 ? -1.051 14.461 -10.219 1 97.38 502 VAL B C 1
ATOM 8194 O O . VAL B 1 502 ? -1.984 13.922 -10.812 1 97.38 502 VAL B O 1
ATOM 8197 N N . GLY B 1 503 ? -0.268 15.398 -10.766 1 95.38 503 GLY B N 1
ATOM 8198 C CA . GLY B 1 503 ? -0.437 15.766 -12.164 1 95.38 503 GLY B CA 1
ATOM 8199 C C . GLY B 1 503 ? 0.807 15.523 -13 1 95.38 503 GLY B C 1
ATOM 8200 O O . GLY B 1 503 ? 1.924 15.547 -12.477 1 95.38 503 GLY B O 1
ATOM 8201 N N . PRO B 1 504 ? 0.601 15.266 -14.258 1 93.06 504 PRO B N 1
ATOM 8202 C CA . PRO B 1 504 ? 1.751 15.062 -15.141 1 93.06 504 PRO B CA 1
ATOM 8203 C C . PRO B 1 504 ? 2.611 16.312 -15.297 1 93.06 504 PRO B C 1
ATOM 8205 O O . PRO B 1 504 ? 3.787 16.219 -15.656 1 93.06 504 PRO B O 1
ATOM 8208 N N . GLU B 1 505 ? 2.061 17.469 -14.961 1 94.88 505 GLU B N 1
ATOM 8209 C CA . GLU B 1 505 ? 2.74 18.75 -15.172 1 94.88 505 GLU B CA 1
ATOM 8210 C C . GLU B 1 505 ? 3.617 19.094 -13.969 1 94.88 505 GLU B C 1
ATOM 8212 O O . GLU B 1 505 ? 4.297 20.125 -13.977 1 94.88 505 GLU B O 1
ATOM 8217 N N . TRP B 1 506 ? 3.559 18.328 -12.945 1 97.75 506 TRP B N 1
ATOM 8218 C CA . TRP B 1 506 ? 4.336 18.625 -11.75 1 97.75 506 TRP B CA 1
ATOM 8219 C C . TRP B 1 506 ? 5.824 18.719 -12.078 1 97.75 506 TRP B C 1
ATOM 8221 O O . TRP B 1 506 ? 6.359 17.875 -12.805 1 97.75 506 TRP B O 1
ATOM 8231 N N . ASP B 1 507 ? 6.461 19.766 -11.656 1 98.25 507 ASP B N 1
ATOM 8232 C CA . ASP B 1 507 ? 7.91 19.922 -11.656 1 98.25 507 ASP B CA 1
ATOM 8233 C C . ASP B 1 507 ? 8.469 19.844 -10.234 1 98.25 507 ASP B C 1
ATOM 8235 O O . ASP B 1 507 ? 8.414 20.828 -9.492 1 98.25 507 ASP B O 1
ATOM 8239 N N . LEU B 1 508 ? 9.133 18.719 -9.891 1 98.5 508 LEU B N 1
ATOM 8240 C CA . LEU B 1 508 ? 9.547 18.453 -8.516 1 98.5 508 LEU B CA 1
ATOM 8241 C C . LEU B 1 508 ? 10.984 18.906 -8.289 1 98.5 508 LEU B C 1
ATOM 8243 O O . LEU B 1 508 ? 11.586 18.578 -7.262 1 98.5 508 LEU B O 1
ATOM 8247 N N . SER B 1 509 ? 11.555 19.688 -9.234 1 98.38 509 SER B N 1
ATOM 8248 C CA . SER B 1 509 ? 12.945 20.109 -9.094 1 98.38 509 SER B CA 1
ATOM 8249 C C . SER B 1 509 ? 13.141 20.984 -7.867 1 98.38 509 SER B C 1
ATOM 8251 O O . SER B 1 509 ? 14.141 20.875 -7.164 1 98.38 509 SER B O 1
ATOM 8253 N N . GLY B 1 510 ? 12.172 21.938 -7.613 1 98.5 510 GLY B N 1
ATOM 8254 C CA . GLY B 1 510 ? 12.234 22.75 -6.406 1 98.5 510 GLY B CA 1
ATOM 8255 C C . GLY B 1 510 ? 12.047 21.938 -5.137 1 98.5 510 GLY B C 1
ATOM 8256 O O . GLY B 1 510 ? 12.719 22.172 -4.133 1 98.5 510 GLY B O 1
ATOM 8257 N N . ALA B 1 511 ? 11.07 20.969 -5.199 1 98.56 511 ALA B N 1
ATOM 8258 C CA . ALA B 1 511 ? 10.867 20.062 -4.07 1 98.56 511 ALA B CA 1
ATOM 8259 C C . ALA B 1 511 ? 12.164 19.344 -3.701 1 98.56 511 ALA B C 1
ATOM 8261 O O . ALA B 1 511 ? 12.492 19.219 -2.521 1 98.56 511 ALA B O 1
ATOM 8262 N N . LEU B 1 512 ? 12.836 18.859 -4.691 1 98.44 512 LEU B N 1
ATOM 8263 C CA . LEU B 1 512 ? 14.062 18.109 -4.473 1 98.44 512 LEU B CA 1
ATOM 8264 C C . LEU B 1 512 ? 15.102 18.953 -3.746 1 98.44 512 LEU B C 1
ATOM 8266 O O . LEU B 1 512 ? 15.781 18.469 -2.838 1 98.44 512 LEU B O 1
ATOM 8270 N N . GLU B 1 513 ? 15.258 20.219 -4.121 1 98.12 513 GLU B N 1
ATOM 8271 C CA . GLU B 1 513 ? 16.188 21.125 -3.451 1 98.12 513 GLU B CA 1
ATOM 8272 C C . GLU B 1 513 ? 15.797 21.328 -1.985 1 98.12 513 GLU B C 1
ATOM 8274 O O . GLU B 1 513 ? 16.672 21.359 -1.112 1 98.12 513 GLU B O 1
ATOM 8279 N N . ASP B 1 514 ? 14.523 21.438 -1.729 1 98.69 514 ASP B N 1
ATOM 8280 C CA . ASP B 1 514 ? 14.039 21.609 -0.363 1 98.69 514 ASP B CA 1
ATOM 8281 C C . ASP B 1 514 ? 14.297 20.344 0.464 1 98.69 514 ASP B C 1
ATOM 8283 O O . ASP B 1 514 ? 14.695 20.422 1.627 1 98.69 514 ASP B O 1
ATOM 8287 N N . VAL B 1 515 ? 14.047 19.156 -0.125 1 98.88 515 VAL B N 1
ATOM 8288 C CA . VAL B 1 515 ? 14.234 17.891 0.576 1 98.88 515 VAL B CA 1
ATOM 8289 C C . VAL B 1 515 ? 15.711 17.703 0.922 1 98.88 515 VAL B C 1
ATOM 8291 O O . VAL B 1 515 ? 16.047 17.188 1.99 1 98.88 515 VAL B O 1
ATOM 8294 N N . ARG B 1 516 ? 16.609 18.141 0.042 1 98.75 516 ARG B N 1
ATOM 8295 C CA . ARG B 1 516 ? 18.031 18.109 0.344 1 98.75 516 ARG B CA 1
ATOM 8296 C C . ARG B 1 516 ? 18.344 18.969 1.564 1 98.75 516 ARG B C 1
ATOM 8298 O O . ARG B 1 516 ? 19.172 18.594 2.404 1 98.75 516 ARG B O 1
ATOM 8305 N N . LEU B 1 517 ? 17.719 20.125 1.692 1 98.69 517 LEU B N 1
ATOM 8306 C CA . LEU B 1 517 ? 17.906 21 2.852 1 98.69 517 LEU B CA 1
ATOM 8307 C C . LEU B 1 517 ? 17.406 20.312 4.125 1 98.69 517 LEU B C 1
ATOM 8309 O O . LEU B 1 517 ? 18.047 20.391 5.172 1 98.69 517 LEU B O 1
ATOM 8313 N N . PHE B 1 518 ? 16.266 19.641 4.059 1 98.75 518 PHE B N 1
ATOM 8314 C CA . PHE B 1 518 ? 15.727 18.922 5.207 1 98.75 518 PHE B CA 1
ATOM 8315 C C . PHE B 1 518 ? 16.719 17.875 5.703 1 98.75 518 PHE B C 1
ATOM 8317 O O . PHE B 1 518 ? 16.953 17.766 6.906 1 98.75 518 PHE B O 1
ATOM 8324 N N . PHE B 1 519 ? 17.297 17.172 4.781 1 98.88 519 PHE B N 1
ATOM 8325 C CA . PHE B 1 519 ? 18.266 16.141 5.129 1 98.88 519 PHE B CA 1
ATOM 8326 C C . PHE B 1 519 ? 19.516 16.781 5.746 1 98.88 519 PHE B C 1
ATOM 8328 O O . PHE B 1 519 ? 19.953 16.359 6.824 1 98.88 519 PHE B O 1
ATOM 8335 N N . LEU B 1 520 ? 20.047 17.766 5.062 1 98.81 520 LEU B N 1
ATOM 8336 C CA . LEU B 1 520 ? 21.328 18.328 5.461 1 98.81 520 LEU B CA 1
ATOM 8337 C C . LEU B 1 520 ? 21.219 19.062 6.801 1 98.81 520 LEU B C 1
ATOM 8339 O O . LEU B 1 520 ? 22.141 19.031 7.609 1 98.81 520 LEU B O 1
ATOM 8343 N N . LEU B 1 521 ? 20.094 19.75 7.047 1 98.81 521 LEU B N 1
ATOM 8344 C CA . LEU B 1 521 ? 19.906 20.422 8.336 1 98.81 521 LEU B CA 1
ATOM 8345 C C . LEU B 1 521 ? 19.828 19.391 9.461 1 98.81 521 LEU B C 1
ATOM 8347 O O . LEU B 1 521 ? 20.469 19.562 10.508 1 98.81 521 LEU B O 1
ATOM 8351 N N . GLY B 1 522 ? 19.031 18.344 9.258 1 98.81 522 GLY B N 1
ATOM 8352 C CA . GLY B 1 522 ? 18.969 17.281 10.258 1 98.81 522 GLY B CA 1
ATOM 8353 C C . GLY B 1 522 ? 20.312 16.609 10.5 1 98.81 522 GLY B C 1
ATOM 8354 O O . GLY B 1 522 ? 20.656 16.312 11.641 1 98.81 522 GLY B O 1
ATOM 8355 N N . ALA B 1 523 ? 21.016 16.359 9.406 1 98.81 523 ALA B N 1
ATOM 8356 C CA . ALA B 1 523 ? 22.344 15.766 9.523 1 98.81 523 ALA B CA 1
ATOM 8357 C C . ALA B 1 523 ? 23.281 16.672 10.32 1 98.81 523 ALA B C 1
ATOM 8359 O O . ALA B 1 523 ? 24.094 16.188 11.117 1 98.81 523 ALA B O 1
ATOM 8360 N N . HIS B 1 524 ? 23.219 17.984 10.094 1 98.44 524 HIS B N 1
ATOM 8361 C CA . HIS B 1 524 ? 24 18.953 10.852 1 98.44 524 HIS B CA 1
ATOM 8362 C C . HIS B 1 524 ? 23.688 18.875 12.344 1 98.44 524 HIS B C 1
ATOM 8364 O O . HIS B 1 524 ? 24.594 18.812 13.172 1 98.44 524 HIS B O 1
ATOM 8370 N N . VAL B 1 525 ? 22.406 18.875 12.664 1 98.69 525 VAL B N 1
ATOM 8371 C CA . VAL B 1 525 ? 21.984 18.797 14.062 1 98.69 525 VAL B CA 1
ATOM 8372 C C . VAL B 1 525 ? 22.453 17.484 14.672 1 98.69 525 VAL B C 1
ATOM 8374 O O . VAL B 1 525 ? 22.859 17.438 15.836 1 98.69 525 VAL B O 1
ATOM 8377 N N . ALA B 1 526 ? 22.391 16.406 13.891 1 98.62 526 ALA B N 1
ATOM 8378 C CA . ALA B 1 526 ? 22.734 15.062 14.367 1 98.62 526 ALA B CA 1
ATOM 8379 C C . ALA B 1 526 ? 24.219 14.953 14.703 1 98.62 526 ALA B C 1
ATOM 8381 O O . ALA B 1 526 ? 24.609 14.211 15.609 1 98.62 526 ALA B O 1
ATOM 8382 N N . ARG B 1 527 ? 25.031 15.711 14 1 97.44 527 ARG B N 1
ATOM 8383 C CA . ARG B 1 527 ? 26.469 15.531 14.172 1 97.44 527 ARG B CA 1
ATOM 8384 C C . ARG B 1 527 ? 27.047 16.578 15.141 1 97.44 527 ARG B C 1
ATOM 8386 O O . ARG B 1 527 ? 28.141 16.406 15.664 1 97.44 527 ARG B O 1
ATOM 8393 N N . THR B 1 528 ? 26.375 17.719 15.297 1 96.69 528 THR B N 1
ATOM 8394 C CA . THR B 1 528 ? 26.891 18.828 16.094 1 96.69 528 THR B CA 1
ATOM 8395 C C . THR B 1 528 ? 26.641 18.578 17.578 1 96.69 528 THR B C 1
ATOM 8397 O O . THR B 1 528 ? 25.5 18.328 17.984 1 96.69 528 THR B O 1
ATOM 8400 N N . ARG B 1 529 ? 27.609 18.703 18.406 1 94.69 529 ARG B N 1
ATOM 8401 C CA . ARG B 1 529 ? 27.531 18.406 19.828 1 94.69 529 ARG B CA 1
ATOM 8402 C C . ARG B 1 529 ? 26.562 19.344 20.531 1 94.69 529 ARG B C 1
ATOM 8404 O O . ARG B 1 529 ? 25.797 18.938 21.406 1 94.69 529 ARG B O 1
ATOM 8411 N N . GLU B 1 530 ? 26.672 20.625 20.203 1 93.31 530 GLU B N 1
ATOM 8412 C CA . GLU B 1 530 ? 25.766 21.594 20.812 1 93.31 530 GLU B CA 1
ATOM 8413 C C . GLU B 1 530 ? 24.359 21.469 20.219 1 93.31 530 GLU B C 1
ATOM 8415 O O . GLU B 1 530 ? 24.172 21.656 19.016 1 93.31 530 GLU B O 1
ATOM 8420 N N . ALA B 1 531 ? 23.359 21.234 21.078 1 94.56 531 ALA B N 1
ATOM 8421 C CA . ALA B 1 531 ? 21.984 21.141 20.594 1 94.56 531 ALA B CA 1
ATOM 8422 C C . ALA B 1 531 ? 21.422 22.531 20.297 1 94.56 531 ALA B C 1
ATOM 8424 O O . ALA B 1 531 ? 21.797 23.516 20.938 1 94.56 531 ALA B O 1
ATOM 8425 N N . PRO B 1 532 ? 20.5 22.578 19.375 1 97.81 532 PRO B N 1
ATOM 8426 C CA . PRO B 1 532 ? 19.844 23.859 19.109 1 97.81 532 PRO B CA 1
ATOM 8427 C C . PRO B 1 532 ? 19.109 24.406 20.328 1 97.81 532 PRO B C 1
ATOM 8429 O O . PRO B 1 532 ? 18.719 23.641 21.203 1 97.81 532 PRO B O 1
ATOM 8432 N N . ARG B 1 533 ? 19 25.672 20.359 1 97.69 533 ARG B N 1
ATOM 8433 C CA . ARG B 1 533 ? 18.297 26.359 21.438 1 97.69 533 ARG B CA 1
ATOM 8434 C C . ARG B 1 533 ? 17.375 27.438 20.891 1 97.69 533 ARG B C 1
ATOM 8436 O O . ARG B 1 533 ? 17.547 27.906 19.766 1 97.69 533 ARG B O 1
ATOM 8443 N N . TRP B 1 534 ? 16.344 27.812 21.672 1 98.38 534 TRP B N 1
ATOM 8444 C CA . TRP B 1 534 ? 15.555 29 21.391 1 98.38 534 TRP B CA 1
ATOM 8445 C C . TRP B 1 534 ? 16.344 30.266 21.703 1 98.38 534 TRP B C 1
ATOM 8447 O O . TRP B 1 534 ? 17.141 30.297 22.641 1 98.38 534 TRP B O 1
ATOM 8457 N N . ASN B 1 535 ? 16.172 31.266 20.891 1 97.69 535 ASN B N 1
ATOM 8458 C CA . ASN B 1 535 ? 16.828 32.531 21.172 1 97.69 535 ASN B CA 1
ATOM 8459 C C . ASN B 1 535 ? 16.297 33.156 22.453 1 97.69 535 ASN B C 1
ATOM 8461 O O . ASN B 1 535 ? 15.156 32.938 22.844 1 97.69 535 ASN B O 1
ATOM 8465 N N . PRO B 1 536 ? 17.141 33.938 23.078 1 96.12 536 PRO B N 1
ATOM 8466 C CA . PRO B 1 536 ? 16.688 34.594 24.312 1 96.12 536 PRO B CA 1
ATOM 8467 C C . PRO B 1 536 ? 15.414 35.406 24.125 1 96.12 536 PRO B C 1
ATOM 8469 O O . PRO B 1 536 ? 15.297 36.156 23.156 1 96.12 536 PRO B O 1
ATOM 8472 N N . GLY B 1 537 ? 14.477 35.156 25.016 1 93.31 537 GLY B N 1
ATOM 8473 C CA . GLY B 1 537 ? 13.234 35.906 24.984 1 93.31 537 GLY B CA 1
ATOM 8474 C C . GLY B 1 537 ? 12.133 35.219 24.219 1 93.31 537 GLY B C 1
ATOM 8475 O O . GLY B 1 537 ? 10.961 35.594 24.312 1 93.31 537 GLY B O 1
ATOM 8476 N N . ASP B 1 538 ? 12.469 34.219 23.5 1 95 538 ASP B N 1
ATOM 8477 C CA . ASP B 1 538 ? 11.445 33.5 22.75 1 95 538 ASP B CA 1
ATOM 8478 C C . ASP B 1 538 ? 10.453 32.812 23.672 1 95 538 ASP B C 1
ATOM 8480 O O . ASP B 1 538 ? 10.812 32.375 24.781 1 95 538 ASP B O 1
ATOM 8484 N N . GLU B 1 539 ? 9.156 32.688 23.234 1 92.62 539 GLU B N 1
ATOM 8485 C CA . GLU B 1 539 ? 8.07 32.156 24.047 1 92.62 539 GLU B CA 1
ATOM 8486 C C . GLU B 1 539 ? 8.344 30.703 24.438 1 92.62 539 GLU B C 1
ATOM 8488 O O . GLU B 1 539 ? 7.785 30.203 25.422 1 92.62 539 GLU B O 1
ATOM 8493 N N . PHE B 1 540 ? 9.258 29.969 23.75 1 97.19 540 PHE B N 1
ATOM 8494 C CA . PHE B 1 540 ? 9.453 28.547 23.984 1 97.19 540 PHE B CA 1
ATOM 8495 C C . PHE B 1 540 ? 10.742 28.297 24.766 1 97.19 540 PHE B C 1
ATOM 8497 O O . PHE B 1 540 ? 11.109 27.141 25.016 1 97.19 540 PHE B O 1
ATOM 8504 N N . GLU B 1 541 ? 11.445 29.375 25.109 1 97.31 541 GLU B N 1
ATOM 8505 C CA . GLU B 1 541 ? 12.688 29.25 25.859 1 97.31 541 GLU B CA 1
ATOM 8506 C C . GLU B 1 541 ? 12.445 28.641 27.234 1 97.31 541 GLU B C 1
ATOM 8508 O O . GLU B 1 541 ? 13.164 27.734 27.656 1 97.31 541 GLU B O 1
ATOM 8513 N N . ALA B 1 542 ? 11.461 29.141 27.891 1 96.12 542 ALA B N 1
ATOM 8514 C CA . ALA B 1 542 ? 11.172 28.688 29.25 1 96.12 542 ALA B CA 1
ATOM 8515 C C . ALA B 1 542 ? 10.805 27.203 29.266 1 96.12 542 ALA B C 1
ATOM 8517 O O . ALA B 1 542 ? 11.359 26.438 30.047 1 96.12 542 ALA B O 1
ATOM 8518 N N . PRO B 1 543 ? 9.891 26.766 28.406 1 96.94 543 PRO B N 1
ATOM 8519 C CA . PRO B 1 543 ? 9.609 25.328 28.359 1 96.94 543 PRO B CA 1
ATOM 8520 C C . PRO B 1 543 ? 10.852 24.5 28.094 1 96.94 543 PRO B C 1
ATOM 8522 O O . PRO B 1 543 ? 10.984 23.391 28.609 1 96.94 543 PRO B O 1
ATOM 8525 N N . ARG B 1 544 ? 11.727 24.953 27.297 1 97.5 544 ARG B N 1
ATOM 8526 C CA . ARG B 1 544 ? 12.961 24.219 27.016 1 97.5 544 ARG B CA 1
ATOM 8527 C C . ARG B 1 544 ? 13.805 24.062 28.281 1 97.5 544 ARG B C 1
ATOM 8529 O O . ARG B 1 544 ? 14.328 22.984 28.562 1 97.5 544 ARG B O 1
ATOM 8536 N N . ARG B 1 545 ? 13.984 25.172 28.938 1 96.25 545 ARG B N 1
ATOM 8537 C CA . ARG B 1 545 ? 14.734 25.141 30.188 1 96.25 545 ARG B CA 1
ATOM 8538 C C . ARG B 1 545 ? 14.133 24.141 31.156 1 96.25 545 ARG B C 1
ATOM 8540 O O . ARG B 1 545 ? 14.859 23.375 31.812 1 96.25 545 ARG B O 1
ATOM 8547 N N . GLN B 1 546 ? 12.891 24.156 31.219 1 96.5 546 GLN B N 1
ATOM 8548 C CA . GLN B 1 546 ? 12.195 23.219 32.094 1 96.5 546 GLN B CA 1
ATOM 8549 C C . GLN B 1 546 ? 12.453 21.781 31.688 1 96.5 546 GLN B C 1
ATOM 8551 O O . GLN B 1 546 ? 12.672 20.906 32.531 1 96.5 546 GLN B O 1
ATOM 8556 N N . ALA B 1 547 ? 12.414 21.5 30.375 1 96.19 547 ALA B N 1
ATOM 8557 C CA . ALA B 1 547 ? 12.641 20.156 29.859 1 96.19 547 ALA B CA 1
ATOM 8558 C C . ALA B 1 547 ? 14.055 19.672 30.156 1 96.19 547 ALA B C 1
ATOM 8560 O O . ALA B 1 547 ? 14.273 18.516 30.5 1 96.19 547 ALA B O 1
ATOM 8561 N N . LEU B 1 548 ? 15 20.547 30.047 1 95.44 548 LEU B N 1
ATOM 8562 C CA . LEU B 1 548 ? 16.391 20.203 30.297 1 95.44 548 LEU B CA 1
ATOM 8563 C C . LEU B 1 548 ? 16.641 20 31.781 1 95.44 548 LEU B C 1
ATOM 8565 O O . LEU B 1 548 ? 17.406 19.125 32.188 1 95.44 548 LEU B O 1
ATOM 8569 N N . GLU B 1 549 ? 16.016 20.812 32.594 1 95.19 549 GLU B N 1
ATOM 8570 C CA . GLU B 1 549 ? 16.141 20.672 34.031 1 95.19 549 GLU B CA 1
ATOM 8571 C C . GLU B 1 549 ? 15.555 19.328 34.5 1 95.19 549 GLU B C 1
ATOM 8573 O O . GLU B 1 549 ? 16.078 18.703 35.406 1 95.19 549 GLU B O 1
ATOM 8578 N N . ALA B 1 550 ? 14.516 18.984 33.906 1 93.75 550 ALA B N 1
ATOM 8579 C CA . ALA B 1 550 ? 13.883 17.719 34.25 1 93.75 550 ALA B CA 1
ATOM 8580 C C . ALA B 1 550 ? 14.805 16.531 33.969 1 93.75 550 ALA B C 1
ATOM 8582 O O . ALA B 1 550 ? 14.742 15.508 34.625 1 93.75 550 ALA B O 1
ATOM 8583 N N . LEU B 1 551 ? 15.594 16.641 32.906 1 90.88 551 LEU B N 1
ATOM 8584 C CA . LEU B 1 551 ? 16.562 15.586 32.594 1 90.88 551 LEU B CA 1
ATOM 8585 C C . LEU B 1 551 ? 17.594 15.445 33.719 1 90.88 551 LEU B C 1
ATOM 8587 O O . LEU B 1 551 ? 18.016 14.328 34.031 1 90.88 551 LEU B O 1
ATOM 8591 N N . ASP B 1 552 ? 17.969 16.5 34.188 1 85.5 552 ASP B N 1
ATOM 8592 C CA . ASP B 1 552 ? 19 16.516 35.219 1 85.5 552 ASP B CA 1
ATOM 8593 C C . ASP B 1 552 ? 18.453 15.961 36.531 1 85.5 552 ASP B C 1
ATOM 8595 O O . ASP B 1 552 ? 19.172 15.328 37.312 1 85.5 552 ASP B O 1
ATOM 8599 N N . SER B 1 553 ? 17.234 16.312 36.688 1 78.56 553 SER B N 1
ATOM 8600 C CA . SER B 1 553 ? 16.641 15.844 37.938 1 78.56 553 SER B CA 1
ATOM 8601 C C . SER B 1 553 ? 16.281 14.367 37.875 1 78.56 553 SER B C 1
ATOM 8603 O O . SER B 1 553 ? 16.281 13.664 38.875 1 78.56 553 SER B O 1
ATOM 8605 N N . GLY B 1 554 ? 15.875 13.797 36.656 1 64 554 GLY B N 1
ATOM 8606 C CA . GLY B 1 554 ? 15.414 12.43 36.469 1 64 554 GLY B CA 1
ATOM 8607 C C . GLY B 1 554 ? 16.531 11.469 36.094 1 64 554 GLY B C 1
ATOM 8608 O O . GLY B 1 554 ? 16.297 10.273 35.938 1 64 554 GLY B O 1
ATOM 8609 N N . GLY B 1 555 ? 17.672 11.695 35.594 1 44.72 555 GLY B N 1
ATOM 8610 C CA . GLY B 1 555 ? 18.781 10.828 35.219 1 44.72 555 GLY B CA 1
ATOM 8611 C C . GLY B 1 555 ? 19.016 9.719 36.219 1 44.72 555 GLY B C 1
ATOM 8612 O O . GLY B 1 555 ? 19.844 8.836 36 1 44.72 555 GLY B O 1
ATOM 8613 N N . ALA B 1 556 ? 19.078 9.742 37.5 1 37.34 556 ALA B N 1
ATOM 8614 C CA . ALA B 1 556 ? 19.531 8.57 38.25 1 37.34 556 ALA B CA 1
ATOM 8615 C C . ALA B 1 556 ? 18.578 7.398 38.062 1 37.34 556 ALA B C 1
ATOM 8617 O O . ALA B 1 556 ? 18.828 6.301 38.562 1 37.34 556 ALA B O 1
ATOM 8618 N N . ARG B 1 557 ? 17.547 7.355 37.75 1 28.42 557 ARG B N 1
ATOM 8619 C CA . ARG B 1 557 ? 16.922 6.047 37.562 1 28.42 557 ARG B CA 1
ATOM 8620 C C . ARG B 1 557 ? 16.984 5.609 36.094 1 28.42 557 ARG B C 1
ATOM 8622 O O . ARG B 1 557 ? 16.766 6.418 35.188 1 28.42 557 ARG B O 1
#

Radius of gyration: 36.33 Å; Cα contacts (8 Å, |Δi|>4): 2538; chains: 2; bounding box: 107×106×85 Å

Secondary structure (DSSP, 8-state):
---------------------PPPHHHHHHHHH--HHHHHHHHHHHTSGGGGGG-TTSHHHHHHHHHHHHHHHHTTPBPPTTSBTTEEEEEEEEEE---SEEEEE-SS-EEEEEBTTTEEEEESSS-SEEEEEEEEEEE-TT--EEGGGTEESSTT---TTPEEEEESS---SSTTSTTTTS--GGGSHHHHHHHHHHTT-SEEEEEE-HHHHSS-HHHHHHHHSS-EEE---SS----SEEEEEEHHHHHHHHHTTT--HHHHHHHHTSTT---EEEEEEEEEEEE-EEEEEEEEEEEEEE--SSTTGGGSEEEEEEE----EE-TTPPTTS--EE--IIIIIIHHHHHHHHHHHHHTSSS--SSEEEEEEES-GGGTSHHHHHHHHT-SS-GGGEEEEEE------B--BSEEEETTTTSBTTHHHHHHHHHHTT-EEEE-S-GGG-GGGSSTHHHHHTTT--EEEEEE-S-BTTS-TTHHHHHHHHHHHHTTTSTT----TT-BTHHHHHHHHHHHHHHHHHHH-SSPP-BPTT-TTHHHHHHHHHHHHHHTT-/---------------------PPPHHHHHHHHT--HHHHHHHHHHHTSGGGGGG-TTSHHHHHHHHHHHHHHHHTTPBPPTTSBTTEEEEEEEEEE---SEEEEE-SS-EEEEEBTTTEEEEESSS-SEEEEEEEEEEE-TT--EEGGGTEESSTT---TTPEEEEESS---SSTTSTTTTS--GGGSHHHHHHHHHHTT-SEEEEEE-HHHHSS-HHHHHHHHSS-EEE---SS----SEEEEEEHHHHHHHHHTTT--HHHHHHHHTSTT---EEEEEEEEEEEE-EEEEEEEEEEEEEE--SSTTGGGSEEEEEEE----EE-TTPPTTS--EE--IIIIIIHHHHHHHHHHHHHTSSS--SSEEEEEEES-GGGTSHHHHHHHHT-SS-GGGEEEEEE------B--BSEEEETTTTSBTTHHHHHHHHHHTT-EEEE-S-GGG-GGGSSTHHHHHTTT--EEEEEE-S-BTTS-TTHHHHHHHHHHHHTTTSTT----TT-BTHHHHHHHHHHHHHHHHHHH-SSPP-BPTT-TTHHHHHHHHHHHHHHTT-

InterPro domains:
  IPR007484 Peptidase M28 [PF04389] (297-514)
  IPR045175 Peptidase M28 family [PTHR12147] (195-473)
  IPR046450 PA domain superfamily [SSF52025] (121-218)

pLDDT: mean 93.26, std 12.67, range [22.64, 98.94]

Sequence (1114 aa):
MKRLPLLLAPLVLLASAARAQSTPPAEKAAARSLDASRLRAHIEFLASDLLEGRGPGTRGDALAQLYIATQFQLLGLQPMPAGRGYLQPFELVGMTGHPETMAFTGPSETLRLQSGADFIAHAGQPSENIELKDSELIFVGYGIQAPEFDWDDFKGVDVRGKTLLILNNDPEDDPSLFAGRTRLRYGRWDYKYEQAAKVGAAGAILLHTTPSAGYPWQVVRTSWSGEQFELPSGDVPRLRVKGWTTEEATRRVLHLTGKDLDVLRAAAQKRDFQPVPLGVKVSTRFANQVHRRPTANVLGLLPGSDPVLSREVVLYTAHHDHLGIKEDAQPGEDAIYNGAVDNASGVAAMLEVARAFTALPRRPARSILFAAVAAEEQGLLGSRYLAEHLPVPPGRVAANLNIDGLNIHGRTRDVTVIGLGKSSLDKPLIALVREQGRVVKPDQLPDRGFFYRSDQFNFAKLGIPAAYFSSGLDFIGRPAGWGRERREKWEAGHYHQPSDEVGPEWDLSGALEDVRLFFLLGAHVARTREAPRWNPGDEFEAPRRQALEALDSGGARMKRLPLLLAPLVLLASAARAQSTPPAEKAAARSLDASRLRAHIEFLASDLLEGRGPGTRGDALAQLYIATQFQLLGLQPMPAGRGYLQPFELVGMTGHPETMAFTGPSETLRLQSGADFIAHAGQPSENIELKDSELIFVGYGIQAPEFDWDDFKGVDVRGKTLLILNNDPEDDPSLFAGRTRLRYGRWDYKYEQAAKVGAAGAILLHTTPSAGYPWQVVRTSWSGEQFELPSGDVPRLRVKGWTTEEATRRVLHLTGKDLDVLRAAAQKRDFQPVPLGVKVSTRFANQVHRRPTANVLGLLPGSDPVLSREVVLYTAHHDHLGIKEDAQPGEDAIYNGAVDNASGVAAMLEVARAFTALPRRPARSILFAAVAAEEQGLLGSRYLAEHLPVPPGRVAANLNIDGLNIHGRTRDVTVIGLGKSSLDKPLIALVREQGRVVKPDQLPDRGFFYRSDQFNFAKLGIPAAYFSSGLDFIGRPAGWGRERREKWEAGHYHQPSDEVGPEWDLSGALEDVRLFFLLGAHVARTREAPRWNPGDEFEAPRRQALEALDSGGAR

Nearest PDB structures (foldseek):
  1amp-assembly1_A  TM=7.853E-01  e=3.264E-13  Vibrio proteolyticus
  2anp-assembly1_A  TM=7.853E-01  e=3.460E-13  Vibrio proteolyticus
  3b7i-assembly1_A  TM=7.701E-01  e=7.365E-13  Vibrio proteolyticus
  3b3s-assembly1_A  TM=7.813E-01  e=1.479E-12  Vibrio proteolyticus
  3b3t-assembly1_A  TM=7.623E-01  e=3.973E-12  Vibrio proteolyticus

Foldseek 3Di:
DPPDPDPPPPPPPPPPPPPPPPQDPLLVVLLVPQDPVLLVVLLCVLLPCVLQQLAAQDSSVVVLLVVLLVLLVVLVFFAFPVDDGQWAKAKKKKKAKWFQWKWKDFPPDIDIDGDPPFKTKGFFDQDQKFKQDQAFEKEQEQQDDDVVQPADSAVPPQQAAHEYEHEAFAQAPDCVPCVHLFTALSRDLVVNQLSCQVSHHQHYEYEDDCLRQVFDPVLVCLLRNGMAIDGDDDDRGTHGMYMYGYPVSVQVSLVSQPDDPVVLNVLSNDRPRYMGGSRMTMITIMGMDIDMGMHTKGKTKDAADAPPQSLAEAEEEFASGGRGFAPPADPPGLGGLSCSQFPSSQSSLLSSLSSSQSPRPHHFHYMYMYIHFYDLSNVLRRLLVCLVVPSHFLLRYLEYEYGGGAAFQAAFQEKEWECPPWKPLNVSLQVLCVVVNHGYDYHPSSSNNVCCRGSRNSSLLLLHHYTDMYGDQGHPPDDPPNSVVVVNCCSHPRNSDSNVGDDPSTDCNRRSSVSSSSNSSSSCQRHDPDGMHTPPPHPSRVSNVVSNVVCVVPPPD/DPDDPPPPPPPPPPPPPPPLPPQDPLLVVLLVPQDPVLLVVLLCVLLPCVLQQLAAQDSSVVVLLVVLLVLLVVLVFFAFPVDDGQWAKAKKKKKAKWFQWKWKDFPPDIDIDGDPPFKTKGFFDQDQKFKQDQAFEKEQEAQDDDVVQPADSAVPPQQAAHEYEHEAFAQAPDCVGCVHLFTALSRDLVVNQLSCQVSHYQHYEYEDDCLRQVFDPVLVSLLRNGMAIDGDDDDRGTHGMYMYGYPVSVQVSLVSQPDDPVVLNVLSNDRPRYMGGSRMTMITIMGMDIDMGMHTKGKTKDAADAPPQSLAEAEEEFASGGRGFAPPADVPGLGGLSCSQFPSSQSSLLSSLSSSQSPRPHHFHYMYMYIHFYDLSNVLRRLLVCLVVPSHFLLRYLEYEYGGGAAFQAAFQEKEWECPPWKPLNVSLQVLCVVVNHGYDYHPSSSNNVCCSGSRNSSLLLLHHYTDMYGDQGHPPDDPPNSVVVVNCCSHPRNSDSNVGDDPSTDCNRRSSVSSSSNSSSSCQRHDPDGMHTDPPHPSRVSNVVSNVVCVVPPPD

Solvent-accessible surface area (backbone atoms only — not comparable to full-atom values): 56842 Å² total; per-residue (Å²): 134,84,77,75,80,80,79,79,75,79,78,78,74,76,73,73,67,79,66,76,78,71,82,50,69,64,58,52,52,32,44,66,67,58,52,57,62,44,36,48,32,44,17,55,57,58,21,25,76,89,24,42,9,15,18,70,53,37,71,22,26,53,50,49,46,50,53,51,41,32,52,33,40,60,60,66,35,37,54,47,86,93,37,66,55,31,30,47,72,48,58,31,40,33,42,39,45,57,41,64,46,42,35,40,34,32,87,85,50,71,48,73,43,43,48,75,84,29,26,50,47,34,66,43,46,94,46,48,74,39,74,44,72,68,19,47,33,29,37,26,36,41,46,41,79,38,73,95,69,73,35,48,28,55,79,82,59,86,42,61,58,19,24,35,40,24,44,52,22,56,56,45,87,48,58,90,39,66,67,12,61,34,36,52,65,63,23,35,69,66,47,33,52,51,46,40,12,66,60,37,18,31,26,39,33,34,46,44,43,43,74,52,66,58,47,52,69,65,42,55,48,56,67,62,68,49,74,42,54,41,67,80,63,80,94,64,71,51,24,51,35,40,34,37,28,33,54,68,47,48,47,57,59,34,49,56,62,71,50,54,65,68,60,52,54,59,43,40,57,41,80,82,38,70,56,38,77,55,70,31,26,36,32,38,57,37,63,25,47,67,44,78,32,60,44,46,28,30,38,30,32,43,72,27,63,32,89,69,45,31,73,25,27,39,34,36,36,17,36,65,31,30,76,8,58,52,85,83,51,52,91,91,49,81,32,39,21,20,18,16,42,57,16,23,30,10,39,19,44,51,54,51,37,51,48,33,56,63,66,36,96,58,60,46,29,20,12,38,34,40,33,38,22,24,36,41,82,49,76,32,44,27,34,40,51,42,55,77,57,49,96,57,60,61,52,35,36,39,30,36,44,35,39,80,41,53,45,49,82,32,43,45,47,28,32,25,28,43,61,68,81,42,38,56,58,48,60,61,47,48,53,55,37,44,75,72,71,30,42,77,39,56,53,88,58,38,56,57,18,63,60,67,70,46,59,46,34,46,40,27,69,49,21,24,34,60,48,40,62,46,69,37,48,50,38,67,96,51,64,90,61,46,36,56,52,51,49,52,50,40,53,73,63,23,50,80,28,48,64,19,51,86,57,93,79,57,29,45,61,22,25,46,56,47,44,34,49,56,40,51,49,49,49,48,59,28,63,40,85,75,64,57,43,51,30,92,86,36,90,38,32,62,39,26,53,53,28,46,49,47,47,70,72,53,61,85,111,131,87,76,76,80,80,81,78,74,78,78,78,74,77,71,74,67,79,67,76,80,71,81,52,68,66,57,52,52,33,45,66,65,59,51,58,64,42,36,50,31,43,15,54,58,58,22,24,75,88,24,42,9,14,17,73,51,38,70,23,26,52,50,50,47,49,52,50,40,33,52,33,42,60,59,67,34,37,54,48,85,93,38,65,55,31,29,48,71,48,59,32,38,32,41,39,46,53,41,66,45,42,37,38,35,30,88,84,51,71,47,75,43,43,48,74,83,28,26,50,48,34,68,44,47,96,48,50,72,40,73,43,72,67,20,46,33,30,38,25,35,41,46,42,78,39,71,95,70,72,35,49,27,51,77,82,60,87,42,62,58,19,24,36,39,26,44,52,24,58,54,46,84,48,58,89,38,65,66,12,62,35,36,52,66,62,22,35,68,68,47,33,53,51,45,40,13,69,59,36,19,30,26,39,34,34,46,44,43,43,74,51,65,58,47,53,68,66,43,55,47,56,68,63,68,50,74,41,54,43,68,80,64,80,94,65,73,50,22,51,34,41,34,38,28,34,54,68,47,47,48,58,58,34,50,55,63,72,48,55,64,70,59,54,55,59,44,40,56,39,80,84,37,69,54,38,77,54,68,31,24,35,30,37,57,36,64,25,47,67,44,78,32,59,43,46,29,32,37,31,33,44,73,26,62,32,89,69,46,31,73,25,26,39,34,38,38,17,35,66,28,31,75,8,59,52,84,83,52,52,92,91,48,82,31,40,21,21,18,16,42,56,16,23,30,12,37,19,42,50,52,51,38,51,47,34,55,63,64,37,95,60,60,46,30,19,12,38,34,41,34,38,21,23,35,40,83,49,76,32,44,27,34,41,50,41,52,76,58,49,96,56,60,62,52,35,36,41,31,35,43,35,38,80,41,52,44,50,80,32,46,45,47,28,32,24,28,44,61,67,80,43,38,57,60,48,59,63,47,47,54,55,38,44,75,71,70,31,43,79,38,55,52,88,58,39,54,56,21,61,58,68,70,45,57,46,34,46,40,28,69,48,22,24,35,61,47,41,62,46,69,37,50,49,40,68,96,52,62,90,60,44,36,56,51,50,50,54,50,40,52,73,63,22,49,82,27,48,66,19,51,87,57,92,79,57,29,45,62,22,26,47,55,48,44,33,47,56,40,50,49,51,52,49,58,27,63,42,85,75,63,55,43,51,31,91,86,36,91,39,32,62,39,25,53,52,28,44,49,47,47,69,72,52,60,85,112